Protein AF-S3CW56-F1 (afdb_monomer_lite)

Sequence (1124 aa):
MPWVALPRIAFAVATYPFTASSPADLPLELGDELYIIEQGGQNGDWFRGYLVAPPSLLAGLTSTKGQTLEARVFSGIFPRSCVEVREVLGEDDEGSDEEGAYGDTKPPLTNGFGLRNGSLPGSVDSSPLASPNSVQRLKSKSGSLQKANARLTKGDKASRKKRSPSGISSAMSLIPRRDPDAPKPPAPVPMLKIGDETPTSASEPLVDEIASCLREWQSTNLHELLLSRQYPLLEKMSNLIQSLDMSRRQLLHNVLTAHELRILREKTVWDLVRGNKLFNGEVIVRDPAARGRILTGDDSAVEITTLQSMMTLLDERPQPVTSDRQTLHHLLIDVKAFVGGSTESTVLDFFLASKSHGQSAVVLSESYIVDFPPSGALTSLPKTNQMRTLFAELAPSDIGDQQSVETELFLVVKVRSTEHVVVSGKPRSRGGSVSRDGGTAQSRDKPPLTAVKSGRRSLMWGQKSQRSTFSRNAPNSSKLNNVSEQMDGVREDSIDNHHPPSTSGSRGPATKEQRSVSISRSVARTVGIGALKINSIMKQEEEVEQVMTVWAPAAGFKDDKQDVRDGWEEVIRDLVRSKSGAYERSRRAERLQVQLKSFETADVEGLIKATPTLLSNISITNKMGFSGAPTKPRSDIYITLDDAHLPRHALLSRSVGSASPLTNNLNSSNLQIKLEVRKLSGERVESCIFASSNAEAESSWESTATERGDAWSQTIRLSIPPDAVPQCHIVMTLCDSPNQPLAISFLPLWDQQAFLRDGHHSLLLYRYDDTTSTPHANSAGKGGYLNLTWNARGKDDVSMDEAVTGPVALLRVKSYLCSTRFSQDKVLLGLLKWKEQPSGNLPDLLKRLVFVPEIEIVKLLNEVFDSIFSLLVAHANQDDVEDLIFSALVTVLGIVHDRRFNLGPLVDHYADNIFNYPFATAPLVRSFTRLLANPSDPETSRKLRATFKVVRHILKFIMHARDQQKGKEANLGILSTDPEFAKHLRAIFKALDGLMRNTAPILVGSQTLAVQHFHTWLPELDRILSTEEILHIAIDFMDSCALVKGKLVLYKLVAIINYSKLELFQAPEQKAALSANTARWLAPHWGKTIEVTDQWKDQVRLCCSILSTQVDGLGSEIPEYIPR

Organism: Glarea lozoyensis (strain ATCC 20868 / MF5171) (NCBI:txid1116229)

Secondary structure (DSSP, 8-state):
---EEEEEEEEEEESS-B---STTB--B-TT-EEEEEEEESSSS-EEEEEEEEPPPHHHHHTSPTT---PPEEEEEEEEGGGEEEEEESS---SS---------------------------------------------------------------------S-SGGGSSS--PPPPTTSPPPPPPPPPPPSS---TTTTT-HHHHHHHHHHHHHHHHHHHHHHHTT-HHHHHHHHHHHHHHHHHHHHHHHT-S-HHHHHHHHHHHHHHHHHHHHHHT-----EETTTTTEEP-TTS-HHHHHHHHHHHHH-SS------TT----EEEEEEEEEEE---SS-EEEEEEEEEEETTS--EE-B--EEEEE-SS--GGG---GGGGEEEEEEE-TTTTT-STT--EEEEEEEEEEEEEEEE-PPPPP-------------------------------------------------------------------------------------------EEEEEEEEEEEEEE-TTTTT--S-EEEEEEEEEE-SS-------TTSS--THHHHHS--TTS-EEE-SS--EEEEEEEEEE-S-HHHHHHH-HHHHTTPEEEEBSS-SSS-SS--EEEEEEEEEEE--TTPEEB-SSSS-EEPPTT----SEEEEEEEEETTS-B--S-EESSTTS--BSSEEPPPB-TT-EEEEEEEE---GGGGGGEEEEEEEEETTS-EEEEEEEESEETTEEPPSEEEEEE-EEPSTTTSSSSPBTTTB--GGGS--BSB-TTSPBPPHHHH-SB-EEEEEEEEEESS----HHHHHHHTGGGS-TTSHHHHHHHGGGS-HHHHHHTHHHHHHHHHHHHHHTTT-HHHHHHHHHHHHHHHHGGG-TTT--HHHHHHHHHHT---GGGHHHHHHHHHHHHHSTTSHHHHHHHHHHHHHHHHHHHHHHHHHHHHHHHHHHTT----HHHHHHHHHHHHHHHHHHHH---GGGHHHHHHHHHHGGGTSGGGTTTS-HHHHHHHHHHHHHHGGG--TTHHHHHHHHHHHHTT-GGG-SHHHHHHHHHHHHHHHGGGSS--SS--HHHHHHHHHHHHHHHHHGGG--TT--SSS--

Foldseek 3Di:
DDKAFFPFWFWKFFCAFDDDPDPQEDTDDHGWIWTWTIFDDPVSQKTWTWTFAQQDLVQLLVDDAPDFRHTDIDTHMDTPVRIDGDGGDDDDDDDDDDDDDDDDDDDDDDDDDDDDDYDDDYDDDDDDDDDDDDDDDDDDDDDDDDDDDDDDDDDDDDDDDDDDPDPVVVSRPDDDDDDPPDDDDPDDDDDDPPAQDDPCCVVAVLLSVLVVLLSVCVRNPVSVCVVVVVVVLVVVVVVLNVLSVVLSVCVVVVPDDPVVLLVSLQVSLLSSLLVCCSGVVDGFFFDSVVNRDGDDPPDDPVVSVVSRVQSNVDSHHDDPPPALQFKFKKKKKAFDAFDFPALFKKKKWKFKWKDWPPDAIDTFWFIQMAIDHSPRDPVPDPDRQSRMEMETQHGCVCLQVDPPTPIWMKIKIWMKGKDKDWDDDDDDDPPDDDDDDDDDDDDDDDDDDDDDDDDDDDDDDDDDDDDDDDDDDDDDDDDDDDDDDDDDDDDDDDDDDDDDDDDDDDDDDDDDDPPPPTDMDIFMAGQWMWMDTCSVVQVDQDKDKDKIFIKGADPDADPDPPPPDPRDDPSRCSQWPHPNNDMDGGNRTGMIMMIMGMDIDSDPVVVCVVCVVVCPPHQYIYGPAHQAQDPDFDWKKKKWFWAKQAPPQAFAAALDDATDTQDPPQQQAFKKKKKFKAFLVRHTDAQFKAQGSPDGGGRIDMAGGHHHPTTSRGMIIGHDDPVRLQRMKMKIFIDRPPDDTQWIAIGRQDDPNAGDDFDKFKFFTHGDDPQAVAQAGDPVRGHHVVVDDGGCADPVRHHDDCVVRPNHIITIMGIDIHGLPGDRDPLQSCLLVVVVDDPPCLLVSLVCLLVPPLNRCSSPVLSNVVSLLVQLLVCPPVLVNLLSSLLSVLSNLLCCPDSRHVCPVVLVCCLVPPDQRLSSQPSLLVNLLVLLPPCLDPVSVVSLLSCLLRVLSSLSNNLSSNVSNCVVCVVVVHPDDLVVSVVSVVSSLVSLLVLLLDPDPSSVSSNLSCLQCVLSNLVSCVSRDPLVVSLVSVLSSLVSNPVDDDPSLLSSLVSLLSNLVDPSQPDQVSLAVSVLVLVVSLVVLADDDPDDDPVNVSSVVSNVSSCVSSVVRDDPNDPDRDDD

InterPro domains:
  IPR001452 SH3 domain [PS50002] (7-88)
  IPR001452 SH3 domain [SM00326] (10-87)
  IPR026791 Dedicator of cytokinesis [PTHR45653] (1-1114)
  IPR027007 C2 DOCK-type domain [PF14429] (630-826)
  IPR027007 C2 DOCK-type domain [PS51650] (634-818)
  IPR032376 Dedicator of cytokinesis, N-terminal domain [PF16172] (190-627)
  IPR035892 C2 domain superfamily [G3DSA:2.60.40.150] (634-828)
  IPR036028 SH3-like domain superfamily [SSF50044] (6-87)
  IPR042455 Dedicator of cytokinesis, N-terminal, subdomain 1 [G3DSA:1.20.1270.350] (200-298)
  IPR056372 Dedicator of cytokinesis, TPR repeats region [PF23554] (841-1109)

pLDDT: mean 73.67, std 21.99, range [23.38, 96.0]

Radius of gyration: 46.06 Å; chains: 1; bounding box: 123×116×168 Å

Structure (mmCIF, N/CA/C/O backbone):
data_AF-S3CW56-F1
#
_entry.id   AF-S3CW56-F1
#
loop_
_atom_site.group_PDB
_atom_site.id
_atom_site.type_symbol
_atom_site.label_atom_id
_atom_site.label_alt_id
_atom_site.label_comp_id
_atom_site.label_asym_id
_atom_site.label_entity_id
_atom_site.label_seq_id
_atom_site.pdbx_PDB_ins_code
_atom_site.Cartn_x
_atom_site.Cartn_y
_atom_site.Cartn_z
_atom_site.occupancy
_atom_site.B_iso_or_equiv
_atom_site.auth_seq_id
_atom_site.auth_comp_id
_atom_site.auth_asym_id
_atom_site.auth_atom_id
_atom_site.pdbx_PDB_model_num
ATOM 1 N N . MET A 1 1 ? -40.897 -69.275 34.737 1.00 55.28 1 MET A N 1
ATOM 2 C CA . MET A 1 1 ? -39.819 -68.777 35.620 1.00 55.28 1 MET A CA 1
ATOM 3 C C . MET A 1 1 ? -40.268 -67.455 36.219 1.00 55.28 1 MET A C 1
ATOM 5 O O . MET A 1 1 ? -40.958 -66.733 35.504 1.00 55.28 1 MET A O 1
ATOM 9 N N . PRO A 1 2 ? -39.958 -67.151 37.490 1.00 74.75 2 PRO A N 1
ATOM 10 C CA . PRO A 1 2 ? -40.280 -65.853 38.072 1.00 74.75 2 PRO A CA 1
ATOM 11 C C . PRO A 1 2 ? -39.444 -64.752 37.406 1.00 74.75 2 PRO A C 1
ATOM 13 O O . PRO A 1 2 ? -38.237 -64.914 37.231 1.00 74.75 2 PRO A O 1
ATOM 16 N N . TRP A 1 3 ? -40.095 -63.650 37.044 1.00 78.31 3 TRP A N 1
ATOM 17 C CA . TRP A 1 3 ? -39.423 -62.387 36.744 1.00 78.31 3 TRP A CA 1
ATOM 18 C C . TRP A 1 3 ? -39.165 -61.649 38.056 1.00 78.31 3 TRP A C 1
ATOM 20 O O . TRP A 1 3 ? -40.001 -61.682 38.962 1.00 78.31 3 TRP A O 1
ATOM 30 N N . VAL A 1 4 ? -38.005 -61.011 38.162 1.00 79.19 4 VAL A N 1
ATOM 31 C CA . VAL A 1 4 ? -37.570 -60.263 39.342 1.00 79.19 4 VAL A CA 1
ATOM 32 C C . VAL A 1 4 ? -37.453 -58.799 38.942 1.00 79.19 4 VAL A C 1
ATOM 34 O O . VAL A 1 4 ? -36.662 -58.465 38.062 1.00 79.19 4 VAL A O 1
ATOM 37 N N . ALA A 1 5 ? -38.254 -57.928 39.556 1.00 77.50 5 ALA A N 1
ATOM 38 C CA . ALA A 1 5 ? -38.140 -56.488 39.342 1.00 77.50 5 ALA A CA 1
ATOM 39 C C . ALA A 1 5 ? -36.764 -55.989 39.801 1.00 77.50 5 ALA A C 1
ATOM 41 O O . ALA A 1 5 ? -36.257 -56.428 40.833 1.00 77.50 5 ALA A O 1
ATOM 42 N N . LEU A 1 6 ? -36.165 -55.076 39.039 1.00 74.12 6 LEU A N 1
ATOM 43 C CA . LEU A 1 6 ? -34.966 -54.373 39.476 1.00 74.12 6 LEU A CA 1
ATOM 44 C C . LEU A 1 6 ? -35.330 -53.377 40.594 1.00 74.12 6 LEU A C 1
ATOM 46 O O . LEU A 1 6 ? -36.436 -52.836 40.584 1.00 74.12 6 LEU A O 1
ATOM 50 N N . PRO A 1 7 ? -34.421 -53.097 41.550 1.00 66.31 7 PRO A N 1
ATOM 51 C CA . PRO A 1 7 ? -34.686 -52.128 42.617 1.00 66.31 7 PRO A CA 1
ATOM 52 C C . PRO A 1 7 ? -34.814 -50.684 42.100 1.00 66.31 7 PRO A C 1
ATOM 54 O O . PRO A 1 7 ? -35.434 -49.856 42.758 1.00 66.31 7 PRO A O 1
ATOM 57 N N . ARG A 1 8 ? -34.240 -50.393 40.925 1.00 72.94 8 ARG A N 1
ATOM 58 C CA . ARG A 1 8 ? -34.280 -49.113 40.204 1.00 72.94 8 ARG A CA 1
ATOM 59 C C . ARG A 1 8 ? -34.322 -49.372 38.697 1.00 72.94 8 ARG A C 1
ATOM 61 O O . ARG A 1 8 ? -33.877 -50.431 38.249 1.00 72.94 8 ARG A O 1
ATOM 68 N N . ILE A 1 9 ? -34.834 -48.414 37.924 1.00 77.94 9 ILE A N 1
ATOM 69 C CA . ILE A 1 9 ? -34.836 -48.488 36.455 1.00 77.94 9 ILE A CA 1
ATOM 70 C C . ILE A 1 9 ? -33.398 -48.293 35.960 1.00 77.94 9 ILE A C 1
ATOM 72 O O . ILE A 1 9 ? -32.728 -47.350 36.374 1.00 77.94 9 ILE A O 1
ATOM 76 N N . ALA A 1 10 ? -32.907 -49.168 35.084 1.00 79.25 10 ALA A N 1
ATOM 77 C CA . ALA A 1 10 ? -31.558 -49.050 34.527 1.00 79.25 10 ALA A CA 1
ATOM 78 C C . ALA A 1 10 ? -31.604 -48.573 33.071 1.00 79.25 10 ALA A C 1
ATOM 80 O O . ALA A 1 10 ? -32.316 -49.165 32.259 1.00 79.25 10 ALA A O 1
ATOM 81 N N . PHE A 1 11 ? -30.831 -47.534 32.746 1.00 82.06 11 PHE A N 1
ATOM 82 C CA . PHE A 1 11 ? -30.659 -47.054 31.376 1.00 82.06 11 PHE A CA 1
ATOM 83 C C . PHE A 1 11 ? -29.555 -47.858 30.681 1.00 82.06 11 PHE A C 1
ATOM 85 O O . PHE A 1 11 ? -28.450 -48.039 31.207 1.00 82.06 11 PHE A O 1
ATOM 92 N N . ALA A 1 12 ? -29.866 -48.365 29.495 1.00 83.31 12 ALA A N 1
ATOM 93 C CA . ALA A 1 12 ? -28.999 -49.217 28.702 1.00 83.31 12 ALA A CA 1
ATOM 94 C C . ALA A 1 12 ? -29.090 -48.866 27.216 1.00 83.31 12 ALA A C 1
ATOM 96 O O . ALA A 1 12 ? -30.103 -48.354 26.750 1.00 83.31 12 ALA A O 1
ATOM 97 N N . VAL A 1 13 ? -28.038 -49.198 26.470 1.00 84.94 13 VAL A N 1
ATOM 98 C CA . VAL A 1 13 ? -27.995 -49.046 25.010 1.00 84.94 13 VAL A CA 1
ATOM 99 C C . VAL A 1 13 ? -27.796 -50.416 24.368 1.00 84.94 13 VAL A C 1
ATOM 101 O O . VAL A 1 13 ? -26.970 -51.213 24.829 1.00 84.94 13 VAL A O 1
ATOM 104 N N . ALA A 1 14 ? -28.541 -50.715 23.307 1.00 88.00 14 ALA A N 1
ATOM 105 C CA . ALA A 1 14 ? -28.365 -51.939 22.536 1.00 88.00 14 ALA A CA 1
ATOM 106 C C . ALA A 1 14 ? -27.017 -51.935 21.791 1.00 88.00 14 ALA A C 1
ATOM 108 O O . ALA A 1 14 ? -26.752 -51.089 20.937 1.00 88.00 14 ALA A O 1
ATOM 109 N N . THR A 1 15 ? -26.157 -52.902 22.111 1.00 86.94 15 THR A N 1
ATOM 110 C CA . THR A 1 15 ? -24.824 -53.078 21.504 1.00 86.94 15 THR A CA 1
ATOM 111 C C . THR A 1 15 ? -24.784 -54.186 20.455 1.00 86.94 15 THR A C 1
ATOM 113 O O . THR A 1 15 ? -23.864 -54.216 19.640 1.00 86.94 15 THR A O 1
ATOM 116 N N . TYR A 1 16 ? -25.790 -55.065 20.434 1.00 86.12 16 TYR A N 1
ATOM 117 C CA . TYR A 1 16 ? -26.030 -56.034 19.365 1.00 86.12 16 TYR A CA 1
ATOM 118 C C . TYR A 1 16 ? -27.519 -56.053 19.004 1.00 86.12 16 TYR A C 1
ATOM 120 O O . TYR A 1 16 ? -28.350 -56.039 19.914 1.00 86.12 16 TYR A O 1
ATOM 128 N N . PRO A 1 17 ? -27.870 -56.149 17.708 1.00 88.69 17 PRO A N 1
ATOM 129 C CA . PRO A 1 17 ? -29.260 -56.276 17.295 1.00 88.69 17 PRO A CA 1
ATOM 130 C C . PRO A 1 17 ? -29.862 -57.602 17.779 1.00 88.69 17 PRO A C 1
ATOM 132 O O . PRO A 1 17 ? -29.168 -58.619 17.889 1.00 88.69 17 PRO A O 1
ATOM 135 N N . PHE A 1 18 ? -31.168 -57.606 18.029 1.00 88.75 18 PHE A N 1
ATOM 136 C CA . PHE A 1 18 ? -31.923 -58.779 18.460 1.00 88.75 18 PHE A CA 1
ATOM 137 C C . PHE A 1 18 ? -33.237 -58.880 17.679 1.00 88.75 18 PHE A C 1
ATOM 139 O O . PHE A 1 18 ? -34.065 -57.975 17.709 1.00 88.75 18 PHE A O 1
ATOM 146 N N . THR A 1 19 ? -33.437 -59.990 16.968 1.00 86.62 19 THR A N 1
ATOM 147 C CA . THR A 1 19 ? -34.659 -60.251 16.196 1.00 86.62 19 THR A CA 1
ATOM 148 C C . THR A 1 19 ? -35.682 -60.992 17.047 1.00 86.62 19 THR A C 1
ATOM 150 O O . THR A 1 19 ? -35.393 -62.093 17.522 1.00 86.62 19 THR A O 1
ATOM 153 N N . ALA A 1 20 ? -36.885 -60.433 17.183 1.00 84.94 20 ALA A N 1
ATOM 154 C CA . ALA A 1 20 ? -37.974 -61.057 17.928 1.00 84.94 20 ALA A CA 1
ATOM 155 C C . ALA A 1 20 ? -38.337 -62.450 17.377 1.00 84.94 20 ALA A C 1
ATOM 157 O O . ALA A 1 20 ? -38.564 -62.624 16.179 1.00 84.94 20 ALA A O 1
ATOM 158 N N . SER A 1 21 ? -38.413 -63.438 18.271 1.00 81.56 21 SER A N 1
ATOM 159 C CA . SER A 1 21 ? -38.795 -64.829 17.983 1.00 81.56 21 SER A CA 1
ATOM 160 C C . SER A 1 21 ? -40.184 -65.191 18.528 1.00 81.56 21 SER A C 1
ATOM 162 O O . SER A 1 21 ? -40.842 -66.106 18.035 1.00 81.56 21 SER A O 1
ATOM 164 N N . SER A 1 22 ? -40.637 -64.442 19.533 1.00 80.81 22 SER A N 1
ATOM 165 C CA . SER A 1 22 ? -41.903 -64.573 20.249 1.00 80.81 22 SER A CA 1
ATOM 166 C C . SER A 1 22 ? -42.630 -63.220 20.284 1.00 80.81 22 SER A C 1
ATOM 168 O O . SER A 1 22 ? -41.961 -62.191 20.336 1.00 80.81 22 SER A O 1
ATOM 170 N N . PRO A 1 23 ? -43.976 -63.166 20.351 1.00 76.56 23 PRO A N 1
ATOM 171 C CA . PRO A 1 23 ? -44.722 -61.908 20.512 1.00 76.56 23 PRO A CA 1
ATOM 172 C C . PRO A 1 23 ? -44.430 -61.125 21.806 1.00 76.56 23 PRO A C 1
ATOM 174 O O . PRO A 1 23 ? -44.931 -60.017 21.967 1.00 76.56 23 PRO A O 1
ATOM 177 N N . ALA A 1 24 ? -43.677 -61.705 22.748 1.00 78.69 24 ALA A N 1
ATOM 178 C CA . ALA A 1 24 ? -43.192 -61.020 23.947 1.00 78.69 24 ALA A CA 1
ATOM 179 C C . ALA A 1 24 ? -41.796 -60.390 23.768 1.00 78.69 24 ALA A C 1
ATOM 181 O O . ALA A 1 24 ? -41.395 -59.566 24.594 1.00 78.69 24 ALA A O 1
ATOM 182 N N . ASP A 1 25 ? -41.055 -60.792 22.732 1.00 86.12 25 ASP A N 1
ATOM 183 C CA . ASP A 1 25 ? -39.696 -60.330 22.472 1.00 86.12 25 ASP A CA 1
ATOM 184 C C . ASP A 1 25 ? -39.737 -58.907 21.902 1.00 86.12 25 ASP A C 1
ATOM 186 O O . ASP A 1 25 ? -40.430 -58.637 20.921 1.00 86.12 25 ASP A O 1
ATOM 190 N N . LEU A 1 26 ? -38.968 -58.000 22.499 1.00 86.75 26 LEU A N 1
ATOM 191 C CA . LEU A 1 26 ? -38.757 -56.654 21.979 1.00 86.75 26 LEU A CA 1
ATOM 192 C C . LEU A 1 26 ? -37.613 -56.718 20.957 1.00 86.75 26 LEU A C 1
ATOM 194 O O . LEU A 1 26 ? -36.488 -56.998 21.376 1.00 86.75 26 LEU A O 1
ATOM 198 N N . PRO A 1 27 ? -37.849 -56.507 19.649 1.00 87.31 27 PRO A N 1
ATOM 199 C CA . PRO A 1 27 ? -36.752 -56.426 18.694 1.00 87.31 27 PRO A CA 1
ATOM 200 C C . PRO A 1 27 ? -35.883 -55.203 19.012 1.00 87.31 27 PRO A C 1
ATOM 202 O O . PRO A 1 27 ? -36.419 -54.162 19.386 1.00 87.31 27 PRO A O 1
ATOM 205 N N . LEU A 1 28 ? -34.565 -55.347 18.861 1.00 87.94 28 LEU A N 1
ATOM 206 C CA . LEU A 1 28 ? -33.583 -54.286 19.098 1.00 87.94 28 LEU A CA 1
ATOM 207 C C . LEU A 1 28 ? -32.726 -54.056 17.852 1.00 87.94 28 LEU A C 1
ATOM 209 O O . LEU A 1 28 ? -32.205 -55.017 17.274 1.00 87.94 28 LEU A O 1
ATOM 213 N N . GLU A 1 29 ? -32.508 -52.796 17.500 1.00 86.19 29 GLU A N 1
ATOM 214 C CA . GLU A 1 29 ? -31.477 -52.344 16.567 1.00 86.19 29 GLU A CA 1
ATOM 215 C C . GLU A 1 29 ? -30.237 -51.831 17.327 1.00 86.19 29 GLU A C 1
ATOM 217 O O . GLU A 1 29 ? -30.230 -51.713 18.552 1.00 86.19 29 GLU A O 1
ATOM 222 N N . LEU A 1 30 ? -29.120 -51.603 16.629 1.00 85.81 30 LEU A N 1
ATOM 223 C CA . LEU A 1 30 ? -27.872 -51.183 17.278 1.00 85.81 30 LEU A CA 1
ATOM 224 C C . LEU A 1 30 ? -27.916 -49.680 17.583 1.00 85.81 30 LEU A C 1
ATOM 226 O O . LEU A 1 30 ? -28.003 -48.868 16.665 1.00 85.81 30 LEU A O 1
ATOM 230 N N . GLY A 1 31 ? -27.795 -49.326 18.864 1.00 78.75 31 GLY A N 1
ATOM 231 C CA . GLY A 1 31 ? -27.947 -47.956 19.364 1.00 78.75 31 GLY A CA 1
ATOM 232 C C . GLY A 1 31 ? -29.277 -47.674 20.073 1.00 78.75 31 GLY A C 1
ATOM 233 O O . GLY A 1 31 ? -29.408 -46.597 20.644 1.00 78.75 31 GLY A O 1
ATOM 234 N N . ASP A 1 32 ? -30.222 -48.620 20.091 1.00 83.38 32 ASP A N 1
ATOM 235 C CA . ASP A 1 32 ? -31.525 -48.463 20.756 1.00 83.38 32 ASP A CA 1
ATOM 236 C C . ASP A 1 32 ? -31.402 -48.131 22.254 1.00 83.38 32 ASP A C 1
ATOM 238 O O . ASP A 1 32 ? -30.684 -48.807 22.999 1.00 83.38 32 ASP A O 1
ATOM 242 N N . GLU A 1 33 ? -32.153 -47.119 22.701 1.00 83.06 33 GLU A N 1
ATOM 243 C CA . GLU A 1 33 ? -32.182 -46.630 24.084 1.00 83.06 33 GLU A CA 1
ATOM 244 C C . GLU A 1 33 ? -33.259 -47.341 24.921 1.00 83.06 33 GLU A C 1
ATOM 246 O O . GLU A 1 33 ? -34.454 -47.327 24.604 1.00 83.06 33 GLU A O 1
ATOM 251 N N . LEU A 1 34 ? -32.825 -47.984 26.009 1.00 84.25 34 LEU A N 1
ATOM 252 C CA . LEU A 1 34 ? -33.601 -48.987 26.737 1.00 84.25 34 LEU A CA 1
ATOM 253 C C . LEU A 1 34 ? -33.657 -48.713 28.241 1.00 84.25 34 LEU A C 1
ATOM 255 O O . LEU A 1 34 ? -32.636 -48.583 28.912 1.00 84.25 34 LEU A O 1
ATOM 259 N N . TYR A 1 35 ? -34.870 -48.745 28.787 1.00 84.88 35 TYR A N 1
ATOM 260 C CA . TYR A 1 35 ? -35.156 -48.592 30.212 1.00 84.88 35 TYR A CA 1
ATOM 261 C C . TYR A 1 35 ? -35.570 -49.947 30.796 1.00 84.88 35 TYR A C 1
ATOM 263 O O . TYR A 1 35 ? -36.685 -50.425 30.574 1.00 84.88 35 TYR A O 1
ATOM 271 N N . ILE A 1 36 ? -34.655 -50.602 31.510 1.00 85.88 36 ILE A N 1
ATOM 272 C CA . ILE A 1 36 ? -34.832 -51.957 32.049 1.00 85.88 36 ILE A CA 1
ATOM 273 C C . ILE A 1 36 ? -35.541 -51.898 33.408 1.00 85.88 36 ILE A C 1
ATOM 275 O O . ILE A 1 36 ? -35.123 -51.150 34.291 1.00 85.88 36 ILE A O 1
ATOM 279 N N . ILE A 1 37 ? -36.570 -52.735 33.589 1.00 86.00 37 ILE A N 1
ATOM 280 C CA . ILE A 1 37 ? -37.406 -52.792 34.803 1.00 86.00 37 ILE A CA 1
ATOM 281 C C . ILE A 1 37 ? -37.439 -54.165 35.496 1.00 86.00 37 ILE A C 1
ATOM 283 O O . ILE A 1 37 ? -37.630 -54.225 36.708 1.00 86.00 37 ILE A O 1
ATOM 287 N N . GLU A 1 38 ? -37.243 -55.275 34.777 1.00 85.38 38 GLU A N 1
ATOM 288 C CA . GLU A 1 38 ? -37.207 -56.628 35.362 1.00 85.38 38 GLU A CA 1
ATOM 289 C C . GLU A 1 38 ? -36.086 -57.473 34.726 1.00 85.38 38 GLU A C 1
ATOM 291 O O . GLU A 1 38 ? -35.707 -57.270 33.571 1.00 85.38 38 GLU A O 1
ATOM 296 N N . GLN A 1 39 ? -35.578 -58.460 35.465 1.00 86.19 39 GLN A N 1
ATOM 297 C CA . GLN A 1 39 ? -34.635 -59.478 34.996 1.00 86.19 39 GLN A CA 1
ATOM 298 C C . GLN A 1 39 ? -35.255 -60.882 35.138 1.00 86.19 39 GLN A C 1
ATOM 300 O O . GLN A 1 39 ? -36.025 -61.150 36.063 1.00 86.19 39 GLN A O 1
ATOM 305 N N . GLY A 1 40 ? -34.938 -61.789 34.212 1.00 81.19 40 GLY A N 1
ATOM 306 C CA . GLY A 1 40 ? -35.532 -63.124 34.122 1.00 81.19 40 GLY A CA 1
ATOM 307 C C . GLY A 1 40 ? -34.675 -64.121 33.336 1.00 81.19 40 GLY A C 1
ATOM 308 O O . GLY A 1 40 ? -33.552 -63.831 32.932 1.00 81.19 40 GLY A O 1
ATOM 309 N N . GLY A 1 41 ? -35.198 -65.332 33.130 1.00 78.88 41 GLY A N 1
ATOM 310 C CA . GLY A 1 41 ? -34.430 -66.471 32.601 1.00 78.88 41 GLY A CA 1
ATOM 311 C C . GLY A 1 41 ? -33.820 -67.340 33.709 1.00 78.88 41 GLY A C 1
ATOM 312 O O . GLY A 1 41 ? -34.039 -67.084 34.891 1.00 78.88 41 GLY A O 1
ATOM 313 N N . GLN A 1 42 ? -33.096 -68.405 33.347 1.00 66.38 42 GLN A N 1
ATOM 314 C CA . GLN A 1 42 ? -32.566 -69.364 34.333 1.00 66.38 42 GLN A CA 1
ATOM 315 C C . GLN A 1 42 ? -31.373 -68.817 35.131 1.00 66.38 42 GLN A C 1
ATOM 317 O O . GLN A 1 42 ? -31.277 -69.119 36.317 1.00 66.38 42 GLN A O 1
ATOM 322 N N . ASN A 1 43 ? -30.525 -67.974 34.530 1.00 69.44 43 ASN A N 1
ATOM 323 C CA . ASN A 1 43 ? -29.401 -67.309 35.206 1.00 69.44 43 ASN A CA 1
ATOM 324 C C . ASN A 1 43 ? -29.541 -65.773 35.211 1.00 69.44 43 ASN A C 1
ATOM 326 O O . ASN A 1 43 ? -28.564 -65.057 35.425 1.00 69.44 43 ASN A O 1
ATOM 330 N N . GLY A 1 44 ? -30.742 -65.247 34.940 1.00 76.00 44 GLY A N 1
ATOM 331 C CA . GLY A 1 44 ? -30.940 -63.816 34.687 1.00 76.00 44 GLY A CA 1
ATOM 332 C C . GLY A 1 44 ? -30.505 -63.380 33.279 1.00 76.00 44 GLY A C 1
ATOM 333 O O . GLY A 1 44 ? -30.126 -62.227 33.082 1.00 76.00 44 GLY A O 1
ATOM 334 N N . ASP A 1 45 ? -30.506 -64.301 32.312 1.00 84.38 45 ASP A N 1
ATOM 335 C CA . ASP A 1 45 ? -30.014 -64.095 30.942 1.00 84.38 45 ASP A CA 1
ATOM 336 C C . ASP A 1 45 ? -30.889 -63.145 30.098 1.00 84.38 45 ASP A C 1
ATOM 338 O O . ASP A 1 45 ? -30.478 -62.726 29.016 1.00 84.38 45 ASP A O 1
ATOM 342 N N . TRP A 1 46 ? -32.084 -62.794 30.583 1.00 87.38 46 TRP A N 1
ATOM 343 C CA . TRP A 1 46 ? -33.041 -61.909 29.920 1.00 87.38 46 TRP A CA 1
ATOM 344 C C . TRP A 1 46 ? -33.372 -60.692 30.778 1.00 87.38 46 TRP A C 1
ATOM 346 O O . TRP A 1 46 ? -33.480 -60.773 32.003 1.00 87.38 46 TRP A O 1
ATOM 356 N N . PHE A 1 47 ? -33.607 -59.576 30.106 1.00 90.31 47 PHE A N 1
ATOM 357 C CA . PHE A 1 47 ? -34.179 -58.363 30.662 1.00 90.31 47 PHE A CA 1
ATOM 358 C C . PHE A 1 47 ? -35.580 -58.128 30.101 1.00 90.31 47 PHE A C 1
ATOM 360 O O . PHE A 1 47 ? -35.946 -58.650 29.047 1.00 90.31 47 PHE A O 1
ATOM 367 N N . ARG A 1 48 ? -36.358 -57.322 30.818 1.00 87.00 48 ARG A N 1
ATOM 368 C CA . ARG A 1 48 ? -37.621 -56.746 30.367 1.00 87.00 48 ARG A CA 1
ATOM 369 C C . ARG A 1 48 ? -37.557 -55.245 30.572 1.00 87.00 48 ARG A C 1
ATOM 371 O O . ARG A 1 48 ? -37.135 -54.781 31.635 1.00 87.00 48 ARG A O 1
ATOM 378 N N . GLY A 1 49 ? -37.988 -54.497 29.571 1.00 87.38 49 GLY A N 1
ATOM 379 C CA . GLY A 1 49 ? -37.854 -53.050 29.563 1.00 87.38 49 GLY A CA 1
ATOM 380 C C . GLY A 1 49 ? -38.710 -52.378 28.507 1.00 87.38 49 GLY A C 1
ATOM 381 O O . GLY A 1 49 ? -39.533 -53.019 27.844 1.00 87.38 49 GLY A O 1
ATOM 382 N N . TYR A 1 50 ? -38.471 -51.081 28.373 1.00 85.94 50 TYR A N 1
ATOM 383 C CA . TYR A 1 50 ? -39.071 -50.215 27.373 1.00 85.94 50 TYR A CA 1
ATOM 384 C C . TYR A 1 50 ? -37.992 -49.679 26.433 1.00 85.94 50 TYR A C 1
ATOM 386 O O . TYR A 1 50 ? -37.007 -49.113 26.904 1.00 85.94 50 TYR A O 1
ATOM 394 N N . LEU A 1 51 ? -38.199 -49.825 25.127 1.00 83.69 51 LEU A N 1
ATOM 395 C CA . LEU A 1 51 ? -37.508 -49.061 24.092 1.00 83.69 51 LEU A CA 1
ATOM 396 C C . LEU A 1 51 ? -38.259 -47.748 23.893 1.00 83.69 51 LEU A C 1
ATOM 398 O O . LEU A 1 51 ? -39.455 -47.771 23.595 1.00 83.69 51 LEU A O 1
ATOM 402 N N . VAL A 1 52 ? -37.567 -46.621 24.044 1.00 75.62 52 VAL A N 1
ATOM 403 C CA . VAL A 1 52 ? -38.085 -45.306 23.647 1.00 75.62 52 VAL A CA 1
ATOM 404 C C . VAL A 1 52 ? -37.612 -45.051 22.220 1.00 75.62 52 VAL A C 1
ATOM 406 O O . VAL A 1 52 ? -36.553 -44.477 21.991 1.00 75.62 52 VAL A O 1
ATOM 409 N N . ALA A 1 53 ? -38.377 -45.537 21.242 1.00 71.12 53 ALA A N 1
ATOM 410 C CA . ALA A 1 53 ? -38.024 -45.358 19.842 1.00 71.12 53 ALA A CA 1
ATOM 411 C C . ALA A 1 53 ? -38.256 -43.891 19.429 1.00 71.12 53 ALA A C 1
ATOM 413 O O . ALA A 1 53 ? -39.374 -43.383 19.619 1.00 71.12 53 ALA A O 1
ATOM 414 N N . PRO A 1 54 ? -37.258 -43.209 18.833 1.00 65.62 54 PRO A N 1
ATOM 415 C CA . PRO A 1 54 ? -37.444 -41.860 18.316 1.00 65.62 54 PRO A CA 1
ATOM 416 C C . PRO A 1 54 ? -38.521 -41.843 17.216 1.00 65.62 54 PRO A C 1
ATOM 418 O O . PRO A 1 54 ? -38.754 -42.859 16.547 1.00 65.62 54 PRO A O 1
ATOM 421 N N . PRO A 1 55 ? -39.205 -40.705 17.008 1.00 65.81 55 PRO A N 1
ATOM 422 C CA . PRO A 1 55 ? -40.273 -40.603 16.023 1.00 65.81 55 PRO A CA 1
ATOM 423 C C . PRO A 1 55 ? -39.767 -40.947 14.618 1.00 65.81 55 PRO A C 1
ATOM 425 O O . PRO A 1 55 ? -38.849 -40.319 14.088 1.00 65.81 55 PRO A O 1
ATOM 428 N N . SER A 1 56 ? -40.375 -41.958 13.996 1.00 66.75 56 SER A N 1
ATOM 429 C CA . SER A 1 56 ? -39.949 -42.409 12.672 1.00 66.75 56 SER A CA 1
ATOM 430 C C . SER A 1 56 ? -40.254 -41.359 11.602 1.00 66.75 56 SER A C 1
ATOM 432 O O . SER A 1 56 ? -41.272 -40.668 11.656 1.00 66.75 56 SER A O 1
ATOM 434 N N . LEU A 1 57 ? -39.411 -41.284 10.567 1.00 65.69 57 LEU A N 1
ATOM 435 C CA . LEU A 1 57 ? -39.601 -40.343 9.456 1.00 65.69 57 LEU A CA 1
ATOM 436 C C . LEU A 1 57 ? -40.983 -40.513 8.794 1.00 65.69 57 LEU A C 1
ATOM 438 O O . LEU A 1 57 ? -41.605 -39.529 8.408 1.00 65.69 57 LEU A O 1
ATOM 442 N N . LEU A 1 58 ? -41.510 -41.744 8.748 1.00 65.88 58 LEU A N 1
ATOM 443 C CA . LEU A 1 58 ? -42.871 -42.031 8.287 1.00 65.88 58 LEU A CA 1
ATOM 444 C C . LEU A 1 58 ? -43.949 -41.339 9.139 1.00 65.88 58 LEU A C 1
ATOM 446 O O . LEU A 1 58 ? -44.916 -40.842 8.573 1.00 65.88 58 LEU A O 1
ATOM 450 N N . ALA A 1 59 ? -43.784 -41.272 10.467 1.00 68.31 59 ALA A N 1
ATOM 451 C CA . ALA A 1 59 ? -44.704 -40.537 11.335 1.00 68.31 59 ALA A CA 1
ATOM 452 C C . ALA A 1 59 ? -44.683 -39.033 11.010 1.00 68.31 59 ALA A C 1
ATOM 454 O O . ALA A 1 59 ? -45.748 -38.436 10.865 1.00 68.31 59 ALA A O 1
ATOM 455 N N . GLY A 1 60 ? -43.494 -38.460 10.783 1.00 66.06 60 GLY A N 1
ATOM 456 C CA . GLY A 1 60 ? -43.327 -37.078 10.313 1.00 66.06 60 GLY A CA 1
ATOM 457 C C . GLY A 1 60 ? -44.004 -36.806 8.965 1.00 66.06 60 GLY A C 1
ATOM 458 O O . GLY A 1 60 ? -44.705 -35.810 8.823 1.00 66.06 60 GLY A O 1
ATOM 459 N N . LEU A 1 61 ? -43.894 -37.728 8.000 1.00 66.00 61 LEU A N 1
ATOM 460 C CA . LEU A 1 61 ? -44.594 -37.635 6.707 1.00 66.00 61 LEU A CA 1
ATOM 461 C C . LEU A 1 61 ? -46.130 -37.725 6.818 1.00 66.00 61 LEU A C 1
ATOM 463 O O . LEU A 1 61 ? -46.824 -37.356 5.872 1.00 66.00 61 LEU A O 1
ATOM 467 N N . THR A 1 62 ? -46.661 -38.218 7.941 1.00 66.88 62 THR A N 1
ATOM 468 C CA . THR A 1 62 ? -48.107 -38.295 8.228 1.00 66.88 62 THR A CA 1
ATOM 469 C C . THR A 1 62 ? -48.604 -37.250 9.233 1.00 66.88 62 THR A C 1
ATOM 471 O O . THR A 1 62 ? -49.798 -37.223 9.526 1.00 66.88 62 THR A O 1
ATOM 474 N N . SER A 1 63 ? -47.715 -36.418 9.781 1.00 64.69 63 SER A N 1
ATOM 475 C CA . SER A 1 63 ? -48.048 -35.449 10.831 1.00 64.69 63 SER A CA 1
ATOM 476 C C . SER A 1 63 ? -48.717 -34.191 10.271 1.00 64.69 63 SER A C 1
ATOM 478 O O . SER A 1 63 ? -48.553 -33.843 9.099 1.00 64.69 63 SER A O 1
ATOM 480 N N . THR A 1 64 ? -49.453 -33.470 11.118 1.00 60.44 64 THR A N 1
ATOM 481 C CA . THR A 1 64 ? -49.926 -32.123 10.773 1.00 60.44 64 THR A CA 1
ATOM 482 C C . THR A 1 64 ? -48.831 -31.093 11.051 1.00 60.44 64 THR A C 1
ATOM 484 O O . THR A 1 64 ? -48.069 -31.217 12.011 1.00 60.44 64 THR A O 1
ATOM 487 N N . LYS A 1 65 ? -48.713 -30.070 10.192 1.00 54.00 65 LYS A N 1
ATOM 488 C CA . LYS A 1 65 ? -47.647 -29.068 10.324 1.00 54.00 65 LYS A CA 1
ATOM 489 C C . LYS A 1 65 ? -47.740 -28.353 11.680 1.00 54.00 65 LYS A C 1
ATOM 491 O O . LYS A 1 65 ? -48.769 -27.763 11.995 1.00 54.00 65 LYS A O 1
ATOM 496 N N . GLY A 1 66 ? -46.636 -28.372 12.427 1.00 55.38 66 GLY A N 1
ATOM 497 C CA . GLY A 1 66 ? -46.521 -27.780 13.763 1.00 55.38 66 GLY A CA 1
ATOM 498 C C . GLY A 1 66 ? -46.807 -28.741 14.923 1.00 55.38 66 GLY A C 1
ATOM 499 O O . GLY A 1 66 ? -46.663 -28.339 16.072 1.00 55.38 66 GLY A O 1
ATOM 500 N N . GLN A 1 67 ? -47.177 -30.000 14.660 1.00 56.62 67 GLN A N 1
ATOM 501 C CA . GLN A 1 67 ? -47.307 -31.023 15.699 1.00 56.62 67 GLN A CA 1
ATOM 502 C C . GLN A 1 67 ? -45.951 -31.694 15.973 1.00 56.62 67 GLN A C 1
ATOM 504 O O . GLN A 1 67 ? -45.354 -32.292 15.075 1.00 56.62 67 GLN A O 1
ATOM 509 N N . THR A 1 68 ? -45.489 -31.631 17.224 1.00 55.72 68 THR A N 1
ATOM 510 C CA . THR A 1 68 ? -44.307 -32.364 17.699 1.00 55.72 68 THR A CA 1
ATOM 511 C C . THR A 1 68 ? -44.521 -33.874 17.589 1.00 55.72 68 THR A C 1
ATOM 513 O O . THR A 1 68 ? -45.603 -34.395 17.862 1.00 55.72 68 THR A O 1
ATOM 516 N N . LEU A 1 69 ? -43.488 -34.597 17.152 1.00 63.12 69 LEU A N 1
ATOM 517 C CA . LEU A 1 69 ? -43.590 -36.031 16.893 1.00 63.12 69 LEU A CA 1
ATOM 518 C C . LEU A 1 69 ? -43.309 -36.828 18.175 1.00 63.12 69 LEU A C 1
ATOM 520 O O . LEU A 1 69 ? -42.166 -36.921 18.618 1.00 63.12 69 LEU A O 1
ATOM 524 N N . GLU A 1 70 ? -44.350 -37.416 18.759 1.00 59.91 70 GLU A N 1
ATOM 525 C CA . GLU A 1 70 ? -44.240 -38.216 19.984 1.00 59.91 70 GLU A CA 1
ATOM 526 C C . GLU A 1 70 ? -43.368 -39.473 19.784 1.00 59.91 70 GLU A C 1
ATOM 528 O O . GLU A 1 70 ? -43.538 -40.236 18.824 1.00 59.91 70 GLU A O 1
ATOM 533 N N . ALA A 1 71 ? -42.444 -39.709 20.721 1.00 64.88 71 ALA A N 1
ATOM 534 C CA . ALA A 1 71 ? -41.629 -40.921 20.768 1.00 64.88 71 ALA A CA 1
ATOM 535 C C . ALA A 1 71 ? -42.492 -42.154 21.093 1.00 64.88 71 ALA A C 1
ATOM 537 O O . ALA A 1 71 ? -43.429 -42.088 21.892 1.00 64.88 71 ALA A O 1
ATOM 538 N N . ARG A 1 72 ? -42.175 -43.306 20.492 1.00 68.50 72 ARG A N 1
ATOM 539 C CA . ARG A 1 72 ? -42.967 -44.535 20.662 1.00 68.50 72 ARG A CA 1
ATOM 540 C C . ARG A 1 72 ? -42.329 -45.457 21.688 1.00 68.50 72 ARG A C 1
ATOM 542 O O . ARG A 1 72 ? -41.237 -45.974 21.473 1.00 68.50 72 ARG A O 1
ATOM 549 N N . VAL A 1 73 ? -43.049 -45.702 22.779 1.00 72.81 73 VAL A N 1
ATOM 550 C CA . VAL A 1 73 ? -42.610 -46.603 23.848 1.00 72.81 73 VAL A CA 1
ATOM 551 C C . VAL A 1 73 ? -43.042 -48.037 23.533 1.00 72.81 73 VAL A C 1
ATOM 553 O O . VAL A 1 73 ? -44.230 -48.358 23.568 1.00 72.81 73 VAL A O 1
ATOM 556 N N . PHE A 1 74 ? -42.081 -48.915 23.246 1.00 80.81 74 PHE A N 1
ATOM 557 C CA . PHE A 1 74 ? -42.314 -50.339 22.993 1.00 80.81 74 PHE A CA 1
ATOM 558 C C . PHE A 1 74 ? -41.849 -51.178 24.187 1.00 80.81 74 PHE A C 1
ATOM 560 O O . PHE A 1 74 ? -40.701 -51.076 24.610 1.00 80.81 74 PHE A O 1
ATOM 567 N N . SER A 1 75 ? -42.721 -52.028 24.735 1.00 84.25 75 SER A N 1
ATOM 568 C CA . SER A 1 75 ? -42.411 -52.871 25.899 1.00 84.25 75 SER A CA 1
ATOM 569 C C . SER A 1 75 ? -42.237 -54.340 25.516 1.00 84.25 75 SER A C 1
ATOM 571 O O . SER A 1 75 ? -43.093 -54.879 24.814 1.00 84.25 75 SER A O 1
ATOM 573 N N . GLY A 1 76 ? -41.226 -55.021 26.056 1.00 86.94 76 GLY A N 1
ATOM 574 C CA . GLY A 1 76 ? -41.038 -56.462 25.852 1.00 86.94 76 GLY A CA 1
ATOM 575 C C . GLY A 1 76 ? -39.785 -57.008 26.537 1.00 86.94 76 GLY A C 1
ATOM 576 O O . GLY A 1 76 ? -39.237 -56.364 27.436 1.00 86.94 76 GLY A O 1
ATOM 577 N N . ILE A 1 77 ? -39.362 -58.212 26.142 1.00 88.50 77 ILE A N 1
ATOM 578 C CA . ILE A 1 77 ? -38.188 -58.908 26.696 1.00 88.50 77 ILE A CA 1
ATOM 579 C C . ILE A 1 77 ? -37.042 -58.993 25.684 1.00 88.50 77 ILE A C 1
ATOM 581 O O . ILE A 1 77 ? -37.277 -59.140 24.489 1.00 88.50 77 ILE A O 1
ATOM 585 N N . PHE A 1 78 ? -35.801 -58.920 26.159 1.00 90.12 78 PHE A N 1
ATOM 586 C CA . PHE A 1 78 ? -34.601 -58.963 25.319 1.00 90.12 78 PHE A CA 1
ATOM 587 C C . PHE A 1 78 ? -33.411 -59.613 26.051 1.00 90.12 78 PHE A C 1
ATOM 589 O O . PHE A 1 78 ? -33.342 -59.551 27.284 1.00 90.12 78 PHE A O 1
ATOM 596 N N . PRO A 1 79 ? -32.455 -60.248 25.345 1.00 89.88 79 PRO A N 1
ATOM 597 C CA . PRO A 1 79 ? -31.302 -60.881 25.980 1.00 89.88 79 PRO A CA 1
ATOM 598 C C . PRO A 1 79 ? -30.372 -59.868 26.656 1.00 89.88 79 PRO A C 1
ATOM 600 O O . PRO A 1 79 ? -29.989 -58.855 26.069 1.00 89.88 79 PRO A O 1
ATOM 603 N N . ARG A 1 80 ? -29.895 -60.200 27.860 1.00 87.12 80 ARG A N 1
ATOM 604 C CA . ARG A 1 80 ? -28.883 -59.420 28.596 1.00 87.12 80 ARG A CA 1
ATOM 605 C C . ARG A 1 80 ? -27.562 -59.277 27.827 1.00 87.12 80 ARG A C 1
ATOM 607 O O . ARG A 1 80 ? -26.811 -58.343 28.079 1.00 87.12 80 ARG A O 1
ATOM 614 N N . SER A 1 81 ? -27.275 -60.181 26.891 1.00 86.06 81 SER A N 1
ATOM 615 C CA . SER A 1 81 ? -26.097 -60.132 26.016 1.00 86.06 81 SER A CA 1
ATOM 616 C C . SER A 1 81 ? -26.165 -59.072 24.912 1.00 86.06 81 SER A C 1
ATOM 618 O O . SER A 1 81 ? -25.134 -58.787 24.312 1.00 86.06 81 SER A O 1
ATOM 620 N N . CYS A 1 82 ? -27.346 -58.522 24.615 1.00 87.31 82 CYS A N 1
ATOM 621 C CA . CYS A 1 82 ? -27.540 -57.566 23.521 1.00 87.31 82 CYS A CA 1
ATOM 622 C C . CYS A 1 82 ? -27.425 -56.099 23.963 1.00 87.31 82 CYS A C 1
ATOM 624 O O . CYS A 1 82 ? -27.429 -55.211 23.114 1.00 87.31 82 CYS A O 1
ATOM 626 N N . VAL A 1 83 ? -27.323 -55.828 25.270 1.00 87.69 83 VAL A N 1
ATOM 627 C CA . VAL A 1 83 ? -27.434 -54.478 25.843 1.00 87.69 83 VAL A CA 1
ATOM 628 C C . VAL A 1 83 ? -26.305 -54.172 26.825 1.00 87.69 83 VAL A C 1
ATOM 630 O O . VAL A 1 83 ? -25.905 -55.017 27.626 1.00 87.69 83 VAL A O 1
ATOM 633 N N . GLU A 1 84 ? -25.805 -52.941 26.789 1.00 85.50 84 GLU A N 1
ATOM 634 C CA . GLU A 1 84 ? -24.856 -52.406 27.764 1.00 85.50 84 GLU A CA 1
ATOM 635 C C . GLU A 1 84 ? -25.588 -51.458 28.717 1.00 85.50 84 GLU A C 1
ATOM 637 O O . GLU A 1 84 ? -26.095 -50.421 28.296 1.00 85.50 84 GLU A O 1
ATOM 642 N N . VAL A 1 85 ? -25.644 -51.806 30.007 1.00 82.00 85 VAL A N 1
ATOM 643 C CA . VAL A 1 85 ? -26.180 -50.914 31.048 1.00 82.00 85 VAL A CA 1
ATOM 644 C C . VAL A 1 85 ? -25.189 -49.778 31.278 1.00 82.00 85 VAL A C 1
ATOM 646 O O . VAL A 1 85 ? -24.049 -50.030 31.672 1.00 82.00 85 VAL A O 1
ATOM 649 N N . ARG A 1 86 ? -25.635 -48.544 31.036 1.00 74.69 86 ARG A N 1
ATOM 650 C CA . ARG A 1 86 ? -24.842 -47.317 31.181 1.00 74.69 86 ARG A CA 1
ATOM 651 C C . ARG A 1 86 ? -25.014 -46.686 32.558 1.00 74.69 86 ARG A C 1
ATOM 653 O O . ARG A 1 86 ? -24.030 -46.250 33.143 1.00 74.69 86 ARG A O 1
ATOM 660 N N . GLU A 1 87 ? -26.239 -46.679 33.078 1.00 70.88 87 GLU A N 1
ATOM 661 C CA . GLU A 1 87 ? -26.614 -45.955 34.296 1.00 70.88 87 GLU A CA 1
ATOM 662 C C . GLU A 1 87 ? -27.731 -46.702 35.049 1.00 70.88 87 GLU A C 1
ATOM 664 O O . GLU A 1 87 ? -28.493 -47.470 34.456 1.00 70.88 87 GLU A O 1
ATOM 669 N N . VAL A 1 88 ? -27.846 -46.483 36.360 1.00 67.56 88 VAL A N 1
ATOM 670 C CA . VAL A 1 88 ? -28.978 -46.950 37.176 1.00 67.56 88 VAL A CA 1
ATOM 671 C C . VAL A 1 88 ? -29.638 -45.720 37.785 1.00 67.56 88 VAL A C 1
ATOM 673 O O . VAL A 1 88 ? -29.033 -45.044 38.606 1.00 67.56 88 VAL A O 1
ATOM 676 N N . LEU A 1 89 ? -30.859 -45.420 37.350 1.00 58.22 89 LEU A N 1
ATOM 677 C CA . LEU A 1 89 ? -31.527 -44.147 37.604 1.00 58.22 89 LEU A CA 1
ATOM 678 C C . LEU A 1 89 ? -32.051 -44.069 39.044 1.00 58.22 89 LEU A C 1
ATOM 680 O O . LEU A 1 89 ? -32.757 -44.975 39.495 1.00 58.22 89 LEU A O 1
ATOM 684 N N . GLY A 1 90 ? -31.774 -42.955 39.726 1.00 51.28 90 GLY A N 1
ATOM 685 C CA . GLY A 1 90 ? -32.405 -42.603 41.003 1.00 51.28 90 GLY A CA 1
ATOM 686 C C . GLY A 1 90 ? -31.526 -42.731 42.249 1.00 51.28 90 GLY A C 1
ATOM 687 O O . GLY A 1 90 ? -31.987 -43.300 43.238 1.00 51.28 90 GLY A O 1
ATOM 688 N N . GLU A 1 91 ? -30.294 -42.214 42.210 1.00 38.06 91 GLU A N 1
ATOM 689 C CA . GLU A 1 91 ? -29.551 -41.788 43.409 1.00 38.06 91 GLU A CA 1
ATOM 690 C C . GLU A 1 91 ? -28.457 -40.782 43.011 1.00 38.06 91 GLU A C 1
ATOM 692 O O . GLU A 1 91 ? -27.437 -41.187 42.471 1.00 38.06 91 GLU A O 1
ATOM 697 N N . ASP A 1 92 ? -28.724 -39.491 43.223 1.00 33.59 92 ASP A N 1
ATOM 698 C CA . ASP A 1 92 ? -27.755 -38.380 43.326 1.00 33.59 92 ASP A CA 1
ATOM 699 C C . ASP A 1 92 ? -28.520 -37.150 43.881 1.00 33.59 92 ASP A C 1
ATOM 701 O O . ASP A 1 92 ? -28.543 -36.076 43.291 1.00 33.59 92 ASP A O 1
ATOM 705 N N . ASP A 1 93 ? -29.243 -37.350 44.994 1.00 37.22 93 ASP A N 1
ATOM 706 C CA . ASP A 1 93 ? -29.991 -36.292 45.700 1.00 37.22 93 ASP A CA 1
ATOM 707 C C . ASP A 1 93 ? -30.118 -36.597 47.212 1.00 37.22 93 ASP A C 1
ATOM 709 O O . ASP A 1 93 ? -31.199 -36.808 47.758 1.00 37.22 93 ASP A O 1
ATOM 713 N N . GLU A 1 94 ? -28.968 -36.690 47.893 1.00 33.84 94 GLU A N 1
ATOM 714 C CA . GLU A 1 94 ? -28.858 -36.433 49.339 1.00 33.84 94 GLU A CA 1
ATOM 715 C C . GLU A 1 94 ? -27.594 -35.592 49.619 1.00 33.84 94 GLU A C 1
ATOM 717 O O . GLU A 1 94 ? -26.515 -36.121 49.886 1.00 33.84 94 GLU A O 1
ATOM 722 N N . GLY A 1 95 ? -27.752 -34.261 49.596 1.00 29.36 95 GLY A N 1
ATOM 723 C CA . GLY A 1 95 ? -26.800 -33.280 50.144 1.00 29.36 95 GLY A CA 1
ATOM 724 C C . GLY A 1 95 ? -25.778 -32.730 49.134 1.00 29.36 95 GLY A C 1
ATOM 725 O O . GLY A 1 95 ? -24.715 -33.312 48.959 1.00 29.36 95 GLY A O 1
ATOM 726 N N . SER A 1 96 ? -25.978 -31.561 48.519 1.00 29.31 96 SER A N 1
ATOM 727 C CA . SER A 1 96 ? -26.387 -30.321 49.192 1.00 29.31 96 SER A CA 1
ATOM 728 C C . SER A 1 96 ? -26.818 -29.213 48.224 1.00 29.31 96 SER A C 1
ATOM 730 O O . SER A 1 96 ? -26.001 -28.816 47.401 1.00 29.31 96 SER A O 1
ATOM 732 N N . ASP A 1 97 ? -27.997 -28.628 48.443 1.00 26.81 97 ASP A N 1
ATOM 733 C CA . ASP A 1 97 ? -28.303 -27.227 48.119 1.00 26.81 97 ASP A CA 1
ATOM 734 C C . ASP A 1 97 ? -29.455 -26.728 49.017 1.00 26.81 97 ASP A C 1
ATOM 736 O O . ASP A 1 97 ? -30.549 -27.287 49.015 1.00 26.81 97 ASP A O 1
ATOM 740 N N . GLU A 1 98 ? -29.208 -25.672 49.798 1.00 28.50 98 GLU A N 1
ATOM 741 C CA . GLU A 1 98 ? -30.249 -24.862 50.454 1.00 28.50 98 GLU A CA 1
ATOM 742 C C . GLU A 1 98 ? -29.966 -23.382 50.158 1.00 28.50 98 GLU A C 1
ATOM 744 O O . GLU A 1 98 ? -29.241 -22.705 50.893 1.00 28.50 98 GLU A O 1
ATOM 749 N N . GLU A 1 99 ? -30.549 -22.859 49.078 1.00 27.97 99 GLU A N 1
ATOM 750 C CA . GLU A 1 99 ? -30.592 -21.416 48.851 1.00 27.97 99 GLU A CA 1
ATOM 751 C C . GLU A 1 99 ? -31.748 -20.751 49.616 1.00 27.97 99 GLU A C 1
ATOM 753 O O . GLU A 1 99 ? -32.920 -21.064 49.429 1.00 27.97 99 GLU A O 1
ATOM 758 N N . GLY A 1 100 ? -31.391 -19.746 50.420 1.00 31.70 100 GLY A N 1
ATOM 759 C CA . GLY A 1 100 ? -32.090 -18.458 50.472 1.00 31.70 100 GLY A CA 1
ATOM 760 C C . GLY A 1 100 ? -33.564 -18.408 50.906 1.00 31.70 100 GLY A C 1
ATOM 761 O O . GLY A 1 100 ? -34.476 -18.476 50.086 1.00 31.70 100 GLY A O 1
ATOM 762 N N . ALA A 1 101 ? -33.802 -18.018 52.165 1.00 27.33 101 ALA A N 1
ATOM 763 C CA . ALA A 1 101 ? -35.069 -17.403 52.573 1.00 27.33 101 ALA A CA 1
ATOM 764 C C . ALA A 1 101 ? -34.869 -16.162 53.469 1.00 27.33 101 ALA A C 1
ATOM 766 O O . ALA A 1 101 ? -34.005 -16.117 54.343 1.00 27.33 101 ALA A O 1
ATOM 767 N N . TYR A 1 102 ? -35.699 -15.145 53.224 1.00 28.06 102 TYR A N 1
ATOM 768 C CA . TYR A 1 102 ? -35.780 -13.859 53.933 1.00 28.06 102 TYR A CA 1
ATOM 769 C C . TYR A 1 102 ? -36.108 -13.993 55.438 1.00 28.06 102 TYR A C 1
ATOM 771 O O . TYR A 1 102 ? -36.765 -14.952 55.833 1.00 28.06 102 TYR A O 1
ATOM 779 N N . GLY A 1 103 ? -35.881 -12.921 56.227 1.00 25.69 103 GLY A N 1
ATOM 780 C CA . GLY A 1 103 ? -36.980 -12.491 57.119 1.00 25.69 103 GLY A CA 1
ATOM 781 C C . GLY A 1 103 ? -36.750 -11.943 58.538 1.00 25.69 103 GLY A C 1
ATOM 782 O O . GLY A 1 103 ? -37.567 -12.264 59.389 1.00 25.69 103 GLY A O 1
ATOM 783 N N . ASP A 1 104 ? -35.793 -11.032 58.767 1.00 26.34 104 ASP A N 1
ATOM 784 C CA . ASP A 1 104 ? -35.897 -9.948 59.786 1.00 26.34 104 ASP A CA 1
ATOM 785 C C . ASP A 1 104 ? -36.036 -10.308 61.305 1.00 26.34 104 ASP A C 1
ATOM 787 O O . ASP A 1 104 ? -36.246 -11.436 61.742 1.00 26.34 104 ASP A O 1
ATOM 791 N N . THR A 1 105 ? -35.964 -9.258 62.130 1.00 25.27 105 THR A N 1
ATOM 792 C CA . THR A 1 105 ? -36.273 -9.130 63.566 1.00 25.27 105 THR A CA 1
ATOM 793 C C . THR A 1 105 ? -35.170 -9.464 64.585 1.00 25.27 105 THR A C 1
ATOM 795 O O . THR A 1 105 ? -34.236 -10.228 64.363 1.00 25.27 105 THR A O 1
ATOM 798 N N . LYS A 1 106 ? -35.223 -8.739 65.713 1.00 25.33 106 LYS A N 1
ATOM 799 C CA . LYS A 1 106 ? -34.115 -8.535 66.666 1.00 25.33 106 LYS A CA 1
ATOM 800 C C . LYS A 1 106 ? -34.185 -9.510 67.850 1.00 25.33 106 LYS A C 1
ATOM 802 O O . LYS A 1 106 ? -35.276 -9.691 68.389 1.00 25.33 106 LYS A O 1
ATOM 807 N N . PRO A 1 107 ? -33.048 -9.999 68.378 1.00 26.20 107 PRO A N 1
ATOM 808 C CA . PRO A 1 107 ? -33.015 -10.710 69.652 1.00 26.20 107 PRO A CA 1
ATOM 809 C C . PRO A 1 107 ? -32.969 -9.745 70.855 1.00 26.20 107 PRO A C 1
ATOM 811 O O . PRO A 1 107 ? -32.196 -8.782 70.848 1.00 26.20 107 PRO A O 1
ATOM 814 N N . PRO A 1 108 ? -33.709 -10.036 71.938 1.00 30.52 108 PRO A N 1
ATOM 815 C CA . PRO A 1 108 ? -33.444 -9.476 73.258 1.00 30.52 108 PRO A CA 1
ATOM 816 C C . PRO A 1 108 ? -33.133 -10.566 74.301 1.00 30.52 108 PRO A C 1
ATOM 818 O O . PRO A 1 108 ? -34.020 -11.339 74.634 1.00 30.52 108 PRO A O 1
ATOM 821 N N . LEU A 1 109 ? -31.937 -10.501 74.915 1.00 25.17 109 LEU A N 1
ATOM 822 C CA . LEU A 1 109 ? -31.611 -10.997 76.276 1.00 25.17 109 LEU A CA 1
ATOM 823 C C . LEU A 1 109 ? -31.741 -12.541 76.508 1.00 25.17 109 LEU A C 1
ATOM 825 O O . LEU A 1 109 ? -32.640 -13.200 76.019 1.00 25.17 109 LEU A O 1
ATOM 829 N N . THR A 1 110 ? -30.888 -13.244 77.265 1.00 24.72 110 THR A N 1
ATOM 830 C CA . THR A 1 110 ? -30.196 -12.914 78.526 1.00 24.72 110 THR A CA 1
ATOM 831 C C . THR A 1 110 ? -28.929 -13.778 78.745 1.00 24.72 110 THR A C 1
ATOM 833 O O . THR A 1 110 ? -28.815 -14.863 78.195 1.00 24.72 110 THR A O 1
ATOM 836 N N . ASN A 1 111 ? -28.027 -13.296 79.615 1.00 25.70 111 ASN A N 1
ATOM 837 C CA . ASN A 1 111 ? -27.163 -14.020 80.578 1.00 25.70 111 ASN A CA 1
ATOM 838 C C . ASN A 1 111 ? -26.487 -15.374 80.229 1.00 25.70 111 ASN A C 1
ATOM 840 O O . ASN A 1 111 ? -27.152 -16.392 80.081 1.00 25.70 111 ASN A O 1
ATOM 844 N N . GLY A 1 112 ? -25.152 -15.445 80.390 1.00 24.80 112 GLY A N 1
ATOM 845 C CA . GLY A 1 112 ? -24.430 -16.728 80.514 1.00 24.80 112 GLY A CA 1
ATOM 846 C C . GLY A 1 112 ? -22.895 -16.637 80.620 1.00 24.80 112 GLY A C 1
ATOM 847 O O . GLY A 1 112 ? -22.204 -16.843 79.634 1.00 24.80 112 GLY A O 1
ATOM 848 N N . PHE A 1 113 ? -22.363 -16.325 81.810 1.00 25.36 113 PHE A N 1
ATOM 849 C CA . PHE A 1 113 ? -20.931 -16.334 82.203 1.00 25.36 113 PHE A CA 1
ATOM 850 C C . PHE A 1 113 ? -20.014 -17.382 81.523 1.00 25.36 113 PHE A C 1
ATOM 852 O O . PHE A 1 113 ? -20.411 -18.539 81.423 1.00 25.36 113 PHE A O 1
ATOM 859 N N . GLY A 1 114 ? -18.725 -17.064 81.254 1.00 24.38 114 GLY A N 1
ATOM 860 C CA . GLY A 1 114 ? -17.790 -18.156 80.894 1.00 24.38 114 GLY A CA 1
ATOM 861 C C . GLY A 1 114 ? -16.292 -17.968 80.566 1.00 24.38 114 GLY A C 1
ATOM 862 O O . GLY A 1 114 ? -15.753 -18.854 79.927 1.00 24.38 114 GLY A O 1
ATOM 863 N N . LEU A 1 115 ? -15.581 -16.921 81.008 1.00 26.88 115 LEU A N 1
ATOM 864 C CA . LEU A 1 115 ? -14.100 -16.930 81.185 1.00 26.88 115 LEU A CA 1
ATOM 865 C C . LEU A 1 115 ? -13.134 -17.354 80.019 1.00 26.88 115 LEU A C 1
ATOM 867 O O . LEU A 1 115 ? -12.653 -18.478 79.968 1.00 26.88 115 LEU A O 1
ATOM 871 N N . ARG A 1 116 ? -12.586 -16.327 79.338 1.00 25.27 116 ARG A N 1
ATOM 872 C CA . ARG A 1 116 ? -11.187 -15.829 79.530 1.00 25.27 116 ARG A CA 1
ATOM 873 C C . ARG A 1 116 ? -9.958 -16.463 78.797 1.00 25.27 116 ARG A C 1
ATOM 875 O O . ARG A 1 116 ? -9.628 -17.624 78.978 1.00 25.27 116 ARG A O 1
ATOM 882 N N . ASN A 1 117 ? -9.139 -15.540 78.246 1.00 27.23 117 ASN A N 1
ATOM 883 C CA . ASN A 1 117 ? -7.679 -15.554 77.940 1.00 27.23 117 ASN A CA 1
ATOM 884 C C . ASN A 1 117 ? -7.114 -16.212 76.647 1.00 27.23 117 ASN A C 1
ATOM 886 O O . ASN A 1 117 ? -6.773 -17.386 76.656 1.00 27.23 117 ASN A O 1
ATOM 890 N N . GLY A 1 118 ? -6.737 -15.348 75.684 1.00 25.11 118 GLY A N 1
ATOM 891 C CA . GLY A 1 118 ? -5.378 -15.289 75.086 1.00 25.11 118 GLY A CA 1
ATOM 892 C C . GLY A 1 118 ? -4.999 -16.274 73.958 1.00 25.11 118 GLY A C 1
ATOM 893 O O . GLY A 1 118 ? -5.542 -17.365 73.881 1.00 25.11 118 GLY A O 1
ATOM 894 N N . SER A 1 119 ? -4.052 -15.974 73.053 1.00 26.19 119 SER A N 1
ATOM 895 C CA . SER A 1 119 ? -3.285 -14.731 72.805 1.00 26.19 119 SER A CA 1
ATOM 896 C C . SER A 1 119 ? -2.734 -14.696 71.360 1.00 26.19 119 SER A C 1
ATOM 898 O O . SER A 1 119 ? -2.402 -15.736 70.802 1.00 26.19 119 SER A O 1
ATOM 900 N N . LEU A 1 120 ? -2.570 -13.496 70.791 1.00 26.55 120 LEU A N 1
ATOM 901 C CA . LEU A 1 120 ? -1.691 -13.186 69.635 1.00 26.55 120 LEU A CA 1
ATOM 902 C C . LEU A 1 120 ? -0.204 -13.091 70.107 1.00 26.55 120 LEU A C 1
ATOM 904 O O . LEU A 1 120 ? -0.031 -13.090 71.332 1.00 26.55 120 LEU A O 1
ATOM 908 N N . PRO A 1 121 ? 0.861 -12.968 69.256 1.00 39.59 121 PRO A N 1
ATOM 909 C CA . PRO A 1 121 ? 0.878 -12.452 67.864 1.00 39.59 121 PRO A CA 1
ATOM 910 C C . PRO A 1 121 ? 1.894 -13.047 66.831 1.00 39.59 121 PRO A C 1
ATOM 912 O O . PRO A 1 121 ? 2.863 -13.702 67.195 1.00 39.59 121 PRO A O 1
ATOM 915 N N . GLY A 1 122 ? 1.744 -12.640 65.553 1.00 24.67 122 GLY A N 1
ATOM 916 C CA . GLY A 1 122 ? 2.828 -12.463 64.547 1.00 24.67 122 GLY A CA 1
ATOM 917 C C . GLY A 1 122 ? 3.478 -13.713 63.909 1.00 24.67 122 GLY A C 1
ATOM 918 O O . GLY A 1 122 ? 3.277 -14.823 64.381 1.00 24.67 122 GLY A O 1
ATOM 919 N N . SER A 1 123 ? 4.288 -13.612 62.838 1.00 26.11 123 SER A N 1
ATOM 920 C CA . SER A 1 123 ? 4.486 -12.537 61.829 1.00 26.11 123 SER A CA 1
ATOM 921 C C . SER A 1 123 ? 5.476 -12.973 60.714 1.00 26.11 123 SER A C 1
ATOM 923 O O . SER A 1 123 ? 6.371 -13.756 61.005 1.00 26.11 123 SER A O 1
ATOM 925 N N . VAL A 1 124 ? 5.371 -12.354 59.524 1.00 27.91 124 VAL A N 1
ATOM 926 C CA . VAL A 1 124 ? 6.368 -12.182 58.421 1.00 27.91 124 VAL A CA 1
ATOM 927 C C . VAL A 1 124 ? 6.975 -13.377 57.629 1.00 27.91 124 VAL A C 1
ATOM 929 O O . VAL A 1 124 ? 7.703 -14.212 58.147 1.00 27.91 124 VAL A O 1
ATOM 932 N N . ASP A 1 125 ? 6.744 -13.293 56.308 1.00 25.05 125 ASP A N 1
ATOM 933 C CA . ASP A 1 125 ? 7.700 -13.273 55.173 1.00 25.05 125 ASP A CA 1
ATOM 934 C C . ASP A 1 125 ? 8.425 -14.500 54.553 1.00 25.05 125 ASP A C 1
ATOM 936 O O . ASP A 1 125 ? 9.221 -15.207 55.163 1.00 25.05 125 ASP A O 1
ATOM 940 N N . SER A 1 126 ? 8.343 -14.489 53.208 1.00 26.52 126 SER A N 1
ATOM 941 C CA . SER A 1 126 ? 9.399 -14.741 52.196 1.00 26.52 126 SER A CA 1
ATOM 942 C C . SER A 1 126 ? 9.607 -16.128 51.540 1.00 26.52 126 SER A C 1
ATOM 944 O O . SER A 1 126 ? 9.635 -17.185 52.163 1.00 26.52 126 SER A O 1
ATOM 946 N N . SER A 1 127 ? 9.786 -16.059 50.212 1.00 27.33 127 SER A N 1
ATOM 947 C CA . SER A 1 127 ? 10.168 -17.104 49.232 1.00 27.33 127 SER A CA 1
ATOM 948 C C . SER A 1 127 ? 11.689 -16.975 48.902 1.00 27.33 127 SER A C 1
ATOM 950 O O . SER A 1 127 ? 12.344 -16.207 49.607 1.00 27.33 127 SER A O 1
ATOM 952 N N . PRO A 1 128 ? 12.300 -17.542 47.818 1.00 48.28 128 PRO A N 1
ATOM 953 C CA . PRO A 1 128 ? 11.868 -18.551 46.821 1.00 48.28 128 PRO A CA 1
ATOM 954 C C . PRO A 1 128 ? 12.952 -19.615 46.410 1.00 48.28 128 PRO A C 1
ATOM 956 O O . PRO A 1 128 ? 14.081 -19.602 46.882 1.00 48.28 128 PRO A O 1
ATOM 959 N N . LEU A 1 129 ? 12.625 -20.415 45.372 1.00 26.80 129 LEU A N 1
ATOM 960 C CA . LEU A 1 129 ? 13.499 -20.863 44.248 1.00 26.80 129 LEU A CA 1
ATOM 961 C C . LEU A 1 129 ? 14.444 -22.105 44.329 1.00 26.80 129 LEU A C 1
ATOM 963 O O . LEU A 1 129 ? 15.177 -22.331 45.282 1.00 26.80 129 LEU A O 1
ATOM 967 N N . ALA A 1 130 ? 14.503 -22.782 43.163 1.00 25.81 130 ALA A N 1
ATOM 968 C CA . ALA A 1 130 ? 15.582 -23.601 42.562 1.00 25.81 130 ALA A CA 1
ATOM 969 C C . ALA A 1 130 ? 15.704 -25.132 42.822 1.00 25.81 130 ALA A C 1
ATOM 971 O O . ALA A 1 130 ? 15.585 -25.650 43.926 1.00 25.81 130 ALA A O 1
ATOM 972 N N . SER A 1 131 ? 15.988 -25.853 41.723 1.00 25.38 131 SER A N 1
ATOM 973 C CA . SER A 1 131 ? 16.385 -27.283 41.600 1.00 25.38 131 SER A CA 1
ATOM 974 C C . SER A 1 131 ? 17.899 -27.349 41.196 1.00 25.38 131 SER A C 1
ATOM 976 O O . SER A 1 131 ? 18.532 -26.313 41.407 1.00 25.38 131 SER A O 1
ATOM 978 N N . PRO A 1 132 ? 18.547 -28.406 40.605 1.00 42.97 132 PRO A N 1
ATOM 979 C CA . PRO A 1 132 ? 18.061 -29.669 39.991 1.00 42.97 132 PRO A CA 1
ATOM 980 C C . PRO A 1 132 ? 18.927 -30.962 40.195 1.00 42.97 132 PRO A C 1
ATOM 982 O O . PRO A 1 132 ? 20.006 -30.920 40.771 1.00 42.97 132 PRO A O 1
ATOM 985 N N . ASN A 1 133 ? 18.497 -32.070 39.552 1.00 26.42 133 ASN A N 1
ATOM 986 C CA . ASN A 1 133 ? 19.287 -33.244 39.080 1.00 26.42 133 ASN A CA 1
ATOM 987 C C . ASN A 1 133 ? 19.969 -34.201 40.102 1.00 26.42 133 ASN A C 1
ATOM 989 O O . ASN A 1 133 ? 20.348 -33.793 41.187 1.00 26.42 133 ASN A O 1
ATOM 993 N N . SER A 1 134 ? 20.263 -35.484 39.801 1.00 26.53 134 SER A N 1
ATOM 994 C CA . SER A 1 134 ? 19.676 -36.515 38.897 1.00 26.53 134 SER A CA 1
ATOM 995 C C . SER A 1 134 ? 20.373 -37.890 39.142 1.00 26.53 134 SER A C 1
ATOM 997 O O . SER A 1 134 ? 21.475 -37.897 39.679 1.00 26.53 134 SER A O 1
ATOM 999 N N . VAL A 1 135 ? 19.807 -39.030 38.665 1.00 26.42 135 VAL A N 1
ATOM 1000 C CA . VAL A 1 135 ? 20.521 -40.335 38.406 1.00 26.42 135 VAL A CA 1
ATOM 1001 C C . VAL A 1 135 ? 20.973 -41.149 39.673 1.00 26.42 135 VAL A C 1
ATOM 1003 O O . VAL A 1 135 ? 21.377 -40.562 40.660 1.00 26.42 135 VAL A O 1
ATOM 1006 N N . GLN A 1 136 ? 20.935 -42.501 39.805 1.00 25.69 136 GLN A N 1
ATOM 1007 C CA . GLN A 1 136 ? 20.487 -43.644 38.967 1.00 25.69 136 GLN A CA 1
ATOM 1008 C C . GLN A 1 136 ? 20.119 -44.937 39.777 1.00 25.69 136 GLN A C 1
ATOM 1010 O O . GLN A 1 136 ? 20.715 -45.212 40.806 1.00 25.69 136 GLN A O 1
ATOM 1015 N N . ARG A 1 137 ? 19.273 -45.805 39.175 1.00 23.38 137 ARG A N 1
ATOM 1016 C CA . ARG A 1 137 ? 19.270 -47.308 39.145 1.00 23.38 137 ARG A CA 1
ATOM 1017 C C . ARG A 1 137 ? 19.250 -48.241 40.405 1.00 23.38 137 ARG A C 1
ATOM 1019 O O . ARG A 1 137 ? 20.143 -48.239 41.232 1.00 23.38 137 ARG A O 1
ATOM 1026 N N . LEU A 1 138 ? 18.390 -49.278 40.262 1.00 25.22 138 LEU A N 1
ATOM 1027 C CA . LEU A 1 138 ? 18.496 -50.718 40.663 1.00 25.22 138 LEU A CA 1
ATOM 1028 C C . LEU A 1 138 ? 18.065 -51.244 42.066 1.00 25.22 138 LEU A C 1
ATOM 1030 O O . LEU A 1 138 ? 18.757 -51.099 43.059 1.00 25.22 138 LEU A O 1
ATOM 1034 N N . LYS A 1 139 ? 16.972 -52.041 42.061 1.00 23.86 139 LYS A N 1
ATOM 1035 C CA . LYS A 1 139 ? 16.889 -53.511 42.346 1.00 23.86 139 LYS A CA 1
ATOM 1036 C C . LYS A 1 139 ? 17.923 -54.131 43.333 1.00 23.86 139 LYS A C 1
ATOM 1038 O O . LYS A 1 139 ? 19.112 -53.993 43.105 1.00 23.86 139 LYS A O 1
ATOM 1043 N N . SER A 1 140 ? 17.575 -55.032 44.277 1.00 24.53 140 SER A N 1
ATOM 1044 C CA . SER A 1 140 ? 16.322 -55.810 44.480 1.00 24.53 140 SER A CA 1
ATOM 1045 C C . SER A 1 140 ? 16.309 -56.706 45.749 1.00 24.53 140 SER A C 1
ATOM 1047 O O . SER A 1 140 ? 17.358 -56.939 46.337 1.00 24.53 140 SER A O 1
ATOM 1049 N N . LYS A 1 141 ? 15.156 -57.372 45.980 1.00 23.69 141 LYS A N 1
ATOM 1050 C CA . LYS A 1 141 ? 14.929 -58.643 46.725 1.00 23.69 141 LYS A CA 1
ATOM 1051 C C . LYS A 1 141 ? 14.832 -58.582 48.261 1.00 23.69 141 LYS A C 1
ATOM 1053 O O . LYS A 1 141 ? 15.094 -57.568 48.887 1.00 23.69 141 LYS A O 1
ATOM 1058 N N . SER A 1 142 ? 14.294 -59.673 48.820 1.00 30.67 142 SER A N 1
ATOM 1059 C CA . SER A 1 142 ? 13.556 -59.716 50.090 1.00 30.67 142 SER A CA 1
ATOM 1060 C C . SER A 1 142 ? 13.633 -61.071 50.804 1.00 30.67 142 SER A C 1
ATOM 1062 O O . SER A 1 142 ? 13.710 -62.109 50.145 1.00 30.67 142 SER A O 1
ATOM 1064 N N . GLY A 1 143 ? 13.392 -61.063 52.116 1.00 24.36 143 GLY A N 1
ATOM 1065 C CA . GLY A 1 143 ? 12.859 -62.185 52.899 1.00 24.36 143 GLY A CA 1
ATOM 1066 C C . GLY A 1 143 ? 12.491 -61.729 54.326 1.00 24.36 143 GLY A C 1
ATOM 1067 O O . GLY A 1 143 ? 12.908 -60.648 54.716 1.00 24.36 143 GLY A O 1
ATOM 1068 N N . SER A 1 144 ? 11.751 -62.467 55.165 1.00 25.12 144 SER A N 1
ATOM 1069 C CA . SER A 1 144 ? 10.855 -63.616 54.926 1.00 25.12 144 SER A CA 1
ATOM 1070 C C . SER A 1 144 ? 10.266 -64.142 56.263 1.00 25.12 144 SER A C 1
ATOM 1072 O O . SER A 1 144 ? 10.973 -64.869 56.954 1.00 25.12 144 SER A O 1
ATOM 1074 N N . LEU A 1 145 ? 8.956 -63.944 56.512 1.00 30.94 145 LEU A N 1
ATOM 1075 C CA . LEU A 1 145 ? 8.064 -64.831 57.319 1.00 30.94 145 LEU A CA 1
ATOM 1076 C C . LEU A 1 145 ? 8.394 -64.957 58.850 1.00 30.94 145 LEU A C 1
ATOM 1078 O O . LEU A 1 145 ? 9.460 -64.555 59.283 1.00 30.94 145 LEU A O 1
ATOM 1082 N N . GLN A 1 146 ? 7.532 -65.431 59.773 1.00 28.70 146 GLN A N 1
ATOM 1083 C CA . GLN A 1 146 ? 6.496 -66.481 59.704 1.00 28.70 146 GLN A CA 1
ATOM 1084 C C . GLN A 1 146 ? 5.280 -66.303 60.664 1.00 28.70 146 GLN A C 1
ATOM 1086 O O . GLN A 1 146 ? 5.455 -65.925 61.812 1.00 28.70 146 GLN A O 1
ATOM 1091 N N . LYS A 1 147 ? 4.106 -66.765 60.181 1.00 28.81 147 LYS A N 1
ATOM 1092 C CA . LYS A 1 147 ? 3.101 -67.694 60.787 1.00 28.81 147 LYS A CA 1
ATOM 1093 C C . LYS A 1 147 ? 2.326 -67.415 62.096 1.00 28.81 147 LYS A C 1
ATOM 1095 O O . LYS A 1 147 ? 2.838 -66.918 63.084 1.00 28.81 147 LYS A O 1
ATOM 1100 N N . ALA A 1 148 ? 1.105 -67.973 62.095 1.00 36.03 148 ALA A N 1
ATOM 1101 C CA . ALA A 1 148 ? 0.274 -68.317 63.256 1.00 36.03 148 ALA A CA 1
ATOM 1102 C C . ALA A 1 148 ? 0.150 -69.861 63.438 1.00 36.03 148 ALA A C 1
ATOM 1104 O O . ALA A 1 148 ? 0.850 -70.630 62.775 1.00 36.03 148 ALA A O 1
ATOM 1105 N N . ASN A 1 149 ? -0.711 -70.310 64.360 1.00 35.06 149 ASN A N 1
ATOM 1106 C CA . ASN A 1 149 ? -0.685 -71.641 64.994 1.00 35.06 149 ASN A CA 1
ATOM 1107 C C . ASN A 1 149 ? -1.116 -72.873 64.157 1.00 35.06 149 ASN A C 1
ATOM 1109 O O . ASN A 1 149 ? -2.027 -72.812 63.342 1.00 35.06 149 ASN A O 1
ATOM 1113 N N . ALA A 1 150 ? -0.530 -74.017 64.552 1.00 34.59 150 ALA A N 1
ATOM 1114 C CA . ALA A 1 150 ? -1.031 -75.406 64.509 1.00 34.59 150 ALA A CA 1
ATOM 1115 C C . ALA A 1 150 ? -1.326 -76.141 63.167 1.00 34.59 150 ALA A C 1
ATOM 1117 O O . ALA A 1 150 ? -1.671 -75.587 62.131 1.00 34.59 150 ALA A O 1
ATOM 1118 N N . ARG A 1 151 ? -1.140 -77.470 63.233 1.00 29.00 151 ARG A N 1
ATOM 1119 C CA . ARG A 1 151 ? -1.348 -78.515 62.199 1.00 29.00 151 ARG A CA 1
ATOM 1120 C C . ARG A 1 151 ? -2.844 -78.855 62.010 1.00 29.00 151 ARG A C 1
ATOM 1122 O O . ARG A 1 151 ? -3.586 -78.680 62.964 1.00 29.00 151 ARG A O 1
ATOM 1129 N N . LEU A 1 152 ? -3.343 -79.503 60.942 1.00 29.55 152 LEU A N 1
ATOM 1130 C CA . LEU A 1 152 ? -2.933 -79.753 59.534 1.00 29.55 152 LEU A CA 1
ATOM 1131 C C . LEU A 1 152 ? -4.109 -80.472 58.820 1.00 29.55 152 LEU A C 1
ATOM 1133 O O . LEU A 1 152 ? -4.656 -81.398 59.409 1.00 29.55 152 LEU A O 1
ATOM 1137 N N . THR A 1 153 ? -4.401 -80.175 57.543 1.00 28.77 153 THR A N 1
ATOM 1138 C CA . THR A 1 153 ? -4.447 -81.122 56.381 1.00 28.77 153 THR A CA 1
ATOM 1139 C C . THR A 1 153 ? -5.258 -80.580 55.184 1.00 28.77 153 THR A C 1
ATOM 1141 O O . THR A 1 153 ? -6.315 -80.010 55.382 1.00 28.77 153 THR A O 1
ATOM 1144 N N . LYS A 1 154 ? -4.734 -80.816 53.960 1.00 30.75 154 LYS A N 1
ATOM 1145 C CA . LYS A 1 154 ? -5.373 -80.958 52.615 1.00 30.75 154 LYS A CA 1
ATOM 1146 C C . LYS A 1 154 ? -6.573 -80.044 52.217 1.00 30.75 154 LYS A C 1
ATOM 1148 O O . LYS A 1 154 ? -7.583 -80.028 52.895 1.00 30.75 154 LYS A O 1
ATOM 1153 N N . GLY A 1 155 ? -6.594 -79.397 51.041 1.00 28.23 155 GLY A N 1
ATOM 1154 C CA . GLY A 1 155 ? -5.586 -79.322 49.967 1.00 28.23 155 GLY A CA 1
ATOM 1155 C C . GLY A 1 155 ? -6.065 -78.613 48.675 1.00 28.23 155 GLY A C 1
ATOM 1156 O O . GLY A 1 155 ? -7.248 -78.361 48.508 1.00 28.23 155 GLY A O 1
ATOM 1157 N N . ASP A 1 156 ? -5.106 -78.337 47.780 1.00 27.47 156 ASP A N 1
ATOM 1158 C CA . ASP A 1 156 ? -5.190 -78.005 46.336 1.00 27.47 156 ASP A CA 1
ATOM 1159 C C . ASP A 1 156 ? -6.011 -76.810 45.750 1.00 27.47 156 ASP A C 1
ATOM 1161 O O . ASP A 1 156 ? -7.203 -76.890 45.490 1.00 27.47 156 ASP A O 1
ATOM 1165 N N . LYS A 1 157 ? -5.233 -75.807 45.281 1.00 27.11 157 LYS A N 1
ATOM 1166 C CA . LYS A 1 157 ? -5.232 -75.189 43.918 1.00 27.11 157 LYS A CA 1
ATOM 1167 C C . LYS A 1 157 ? -6.321 -74.184 43.455 1.00 27.11 157 LYS A C 1
ATOM 1169 O O . LYS A 1 157 ? -7.280 -74.551 42.789 1.00 27.11 157 LYS A O 1
ATOM 1174 N N . ALA A 1 158 ? -5.965 -72.891 43.518 1.00 29.08 158 ALA A N 1
ATOM 1175 C CA . ALA A 1 158 ? -6.067 -71.897 42.418 1.00 29.08 158 ALA A CA 1
ATOM 1176 C C . ALA A 1 158 ? -5.058 -70.743 42.692 1.00 29.08 158 ALA A C 1
ATOM 1178 O O . ALA A 1 158 ? -4.813 -70.449 43.856 1.00 29.08 158 ALA A O 1
ATOM 1179 N N . SER A 1 159 ? -4.325 -70.061 41.791 1.00 30.27 159 SER A N 1
ATOM 1180 C CA . SER A 1 159 ? -4.277 -69.893 40.316 1.00 30.27 159 SER A CA 1
ATOM 1181 C C . SER A 1 159 ? -4.898 -68.621 39.681 1.00 30.27 159 SER A C 1
ATOM 1183 O O . SER A 1 159 ? -5.580 -68.690 38.664 1.00 30.27 159 SER A O 1
ATOM 1185 N N . ARG A 1 160 ? -4.565 -67.443 40.236 1.00 27.73 160 ARG A N 1
ATOM 1186 C CA . ARG A 1 160 ? -4.325 -66.137 39.555 1.00 27.73 160 ARG A CA 1
ATOM 1187 C C . ARG A 1 160 ? -4.755 -65.995 38.070 1.00 27.73 160 ARG A C 1
ATOM 1189 O O . ARG A 1 160 ? -3.967 -66.349 37.191 1.00 27.73 160 ARG A O 1
ATOM 1196 N N . LYS A 1 161 ? -5.847 -65.259 37.786 1.00 25.12 161 LYS A N 1
ATOM 1197 C CA . LYS A 1 161 ? -5.948 -64.277 36.666 1.00 25.12 161 LYS A CA 1
ATOM 1198 C C . LYS A 1 161 ? -7.257 -63.457 36.688 1.00 25.12 161 LYS A C 1
ATOM 1200 O O . LYS A 1 161 ? -8.233 -63.901 37.266 1.00 25.12 161 LYS A O 1
ATOM 1205 N N . LYS A 1 162 ? -7.232 -62.308 35.985 1.00 25.50 162 LYS A N 1
ATOM 1206 C CA . LYS A 1 162 ? -8.342 -61.386 35.632 1.00 25.50 162 LYS A CA 1
ATOM 1207 C C . LYS A 1 162 ? -9.161 -60.777 36.794 1.00 25.50 162 LYS A C 1
ATOM 1209 O O . LYS A 1 162 ? -9.998 -61.440 37.386 1.00 25.50 162 LYS A O 1
ATOM 1214 N N . ARG A 1 163 ? -9.037 -59.454 36.988 1.00 26.42 163 ARG A N 1
ATOM 1215 C CA . ARG A 1 163 ? -10.212 -58.611 37.291 1.00 26.42 163 ARG A CA 1
ATOM 1216 C C . ARG A 1 163 ? -10.944 -58.374 35.966 1.00 26.42 163 ARG A C 1
ATOM 1218 O O . ARG A 1 163 ? -10.300 -57.977 34.997 1.00 26.42 163 ARG A O 1
ATOM 1225 N N . SER A 1 164 ? -12.241 -58.645 35.923 1.00 25.80 164 SER A N 1
ATOM 1226 C CA . SER A 1 164 ? -13.159 -58.215 34.862 1.00 25.80 164 SER A CA 1
ATOM 1227 C C . SER A 1 164 ? -13.744 -56.833 35.186 1.00 25.80 164 SER A C 1
ATOM 1229 O O . SER A 1 164 ? -13.854 -56.493 36.367 1.00 25.80 164 SER A O 1
ATOM 1231 N N . PRO A 1 165 ? -14.169 -56.046 34.181 1.00 36.72 165 PRO A N 1
ATOM 1232 C CA . PRO A 1 165 ? -15.098 -54.945 34.401 1.00 36.72 165 PRO A CA 1
ATOM 1233 C C . PRO A 1 165 ? -16.489 -55.538 34.680 1.00 36.72 165 PRO A C 1
ATOM 1235 O O . PRO A 1 165 ? -17.203 -55.941 33.769 1.00 36.72 165 PRO A O 1
ATOM 1238 N N . SER A 1 166 ? -16.840 -55.686 35.958 1.00 32.69 166 SER A N 1
ATOM 1239 C CA . SER A 1 166 ? -18.111 -56.297 36.379 1.00 32.69 166 SER A CA 1
ATOM 1240 C C . SER A 1 166 ? -18.532 -55.819 37.775 1.00 32.69 166 SER A C 1
ATOM 1242 O O . SER A 1 166 ? -18.674 -56.621 38.696 1.00 32.69 166 SER A O 1
ATOM 1244 N N . GLY A 1 167 ? -18.670 -54.499 37.946 1.00 31.22 167 GLY A N 1
ATOM 1245 C CA . GLY A 1 167 ? -19.198 -53.892 39.179 1.00 31.22 167 GLY A CA 1
ATOM 1246 C C . GLY A 1 167 ? -20.730 -53.942 39.257 1.00 31.22 167 GLY A C 1
ATOM 1247 O O . GLY A 1 167 ? -21.290 -54.374 40.260 1.00 31.22 167 GLY A O 1
ATOM 1248 N N . ILE A 1 168 ? -21.403 -53.595 38.154 1.00 43.28 168 ILE A N 1
ATOM 1249 C CA . ILE A 1 168 ? -22.869 -53.430 38.072 1.00 43.28 168 ILE A CA 1
ATOM 1250 C C . ILE A 1 168 ? -23.630 -54.740 38.370 1.00 43.28 168 ILE A C 1
ATOM 1252 O O . ILE A 1 168 ? -24.733 -54.722 38.909 1.00 43.28 168 ILE A O 1
ATOM 1256 N N . SER A 1 169 ? -23.039 -55.907 38.089 1.00 36.72 169 SER A N 1
ATOM 1257 C CA . SER A 1 169 ? -23.687 -57.209 38.315 1.00 36.72 169 SER A CA 1
ATOM 1258 C C . SER A 1 169 ? -23.918 -57.567 39.789 1.00 36.72 169 SER A C 1
ATOM 1260 O O . SER A 1 169 ? -24.721 -58.454 40.057 1.00 36.72 169 SER A O 1
ATOM 1262 N N . SER A 1 170 ? -23.240 -56.915 40.743 1.00 36.22 170 SER A N 1
ATOM 1263 C CA . SER A 1 170 ? -23.385 -57.250 42.170 1.00 36.22 170 SER A CA 1
ATOM 1264 C C . SER A 1 170 ? -24.587 -56.586 42.854 1.00 36.22 170 SER A C 1
ATOM 1266 O O . SER A 1 170 ? -24.937 -56.999 43.955 1.00 36.22 170 SER A O 1
ATOM 1268 N N . ALA A 1 171 ? -25.212 -55.579 42.233 1.00 41.91 171 ALA A N 1
ATOM 1269 C CA . ALA A 1 171 ? -26.340 -54.843 42.816 1.00 41.91 171 ALA A CA 1
ATOM 1270 C C . ALA A 1 171 ? -27.708 -55.524 42.593 1.00 41.91 171 ALA A C 1
ATOM 1272 O O . ALA A 1 171 ? -28.683 -55.195 43.258 1.00 41.91 171 ALA A O 1
ATOM 1273 N N . MET A 1 172 ? -27.798 -56.485 41.665 1.00 42.53 172 MET A N 1
ATOM 1274 C CA . MET A 1 172 ? -29.068 -57.076 41.206 1.00 42.53 172 MET A CA 1
ATOM 1275 C C . MET A 1 172 ? -29.490 -58.359 41.960 1.00 42.53 172 MET A C 1
ATOM 1277 O O . MET A 1 172 ? -30.387 -59.063 41.506 1.00 42.53 172 MET A O 1
ATOM 1281 N N . SER A 1 173 ? -28.844 -58.711 43.080 1.00 38.72 173 SER A N 1
ATOM 1282 C CA . SER A 1 173 ? -28.961 -60.045 43.709 1.00 38.72 173 SER A CA 1
ATOM 1283 C C . SER A 1 173 ? -29.573 -60.088 45.122 1.00 38.72 173 SER A C 1
ATOM 1285 O O . SER A 1 173 ? -29.592 -61.157 45.734 1.00 38.72 173 SER A O 1
ATOM 1287 N N . LEU A 1 174 ? -30.101 -58.974 45.646 1.00 43.72 174 LEU A N 1
ATOM 1288 C CA . LEU A 1 174 ? -30.655 -58.879 47.008 1.00 43.72 174 LEU A CA 1
ATOM 1289 C C . LEU A 1 174 ? -32.126 -58.424 47.014 1.00 43.72 174 LEU A C 1
ATOM 1291 O O . LEU A 1 174 ? -32.406 -57.243 47.186 1.00 43.72 174 LEU A O 1
ATOM 1295 N N . ILE A 1 175 ? -33.073 -59.361 46.860 1.00 44.03 175 ILE A N 1
ATOM 1296 C CA . ILE A 1 175 ? -34.521 -59.090 46.985 1.00 44.03 175 ILE A CA 1
ATOM 1297 C C . ILE A 1 175 ? -35.220 -60.218 47.784 1.00 44.03 175 ILE A C 1
ATOM 1299 O O . ILE A 1 175 ? -34.988 -61.396 47.490 1.00 44.03 175 ILE A O 1
ATOM 1303 N N . PRO A 1 176 ? -36.076 -59.910 48.785 1.00 41.50 176 PRO A N 1
ATOM 1304 C CA . PRO A 1 176 ? -36.863 -60.909 49.518 1.00 41.50 176 PRO A CA 1
ATOM 1305 C C . PRO A 1 176 ? -37.946 -61.593 48.665 1.00 41.50 176 PRO A C 1
ATOM 1307 O O . PRO A 1 176 ? -38.421 -61.051 47.669 1.00 41.50 176 PRO A O 1
ATOM 1310 N N . ARG A 1 177 ? -38.412 -62.775 49.089 1.00 39.19 177 ARG A N 1
ATOM 1311 C CA . ARG A 1 177 ? -39.552 -63.449 48.440 1.00 39.19 177 ARG A CA 1
ATOM 1312 C C . ARG A 1 177 ? -40.855 -62.690 48.714 1.00 39.19 177 ARG A C 1
ATOM 1314 O O . ARG A 1 177 ? -41.197 -62.473 49.872 1.00 39.19 177 ARG A O 1
ATOM 1321 N N . ARG A 1 178 ? -41.586 -62.339 47.651 1.00 49.81 178 ARG A N 1
ATOM 1322 C CA . ARG A 1 178 ? -42.925 -61.730 47.704 1.00 49.81 178 ARG A CA 1
ATOM 1323 C C . ARG A 1 178 ? -44.019 -62.804 47.673 1.00 49.81 178 ARG A C 1
ATOM 1325 O O . ARG A 1 178 ? -43.852 -63.838 47.030 1.00 49.81 178 ARG A O 1
ATOM 1332 N N . ASP A 1 179 ? -45.119 -62.522 48.359 1.00 46.56 179 ASP A N 1
ATOM 1333 C CA . ASP A 1 179 ? -46.315 -63.366 48.467 1.00 46.56 179 ASP A CA 1
ATOM 1334 C C . ASP A 1 179 ? -47.055 -63.463 47.107 1.00 46.56 179 ASP A C 1
ATOM 1336 O O . ASP A 1 179 ? -47.270 -62.416 46.482 1.00 46.56 179 ASP A O 1
ATOM 1340 N N . PRO A 1 180 ? -47.404 -64.664 46.591 1.00 52.94 180 PRO A N 1
ATOM 1341 C CA . PRO A 1 180 ? -47.901 -64.824 45.218 1.00 52.94 180 PRO A CA 1
ATOM 1342 C C . PRO A 1 180 ? -49.298 -64.246 44.943 1.00 52.94 180 PRO A C 1
ATOM 1344 O O . PRO A 1 180 ? -49.568 -63.911 43.790 1.00 52.94 180 PRO A O 1
ATOM 1347 N N . ASP A 1 181 ? -50.156 -64.094 45.957 1.00 50.03 181 ASP A N 1
ATOM 1348 C CA . ASP A 1 181 ? -51.546 -63.628 45.788 1.00 50.03 181 ASP A CA 1
ATOM 1349 C C . ASP A 1 181 ? -51.716 -62.096 45.895 1.00 50.03 181 ASP A C 1
ATOM 1351 O O . ASP A 1 181 ? -52.822 -61.566 45.772 1.00 50.03 181 ASP A O 1
ATOM 1355 N N . ALA A 1 182 ? -50.625 -61.345 46.087 1.00 52.91 182 ALA A N 1
ATOM 1356 C CA . ALA A 1 182 ? -50.674 -59.884 46.111 1.00 52.91 182 ALA A CA 1
ATOM 1357 C C . ALA A 1 182 ? -50.865 -59.302 44.690 1.00 52.91 182 ALA A C 1
ATOM 1359 O O . ALA A 1 182 ? -50.096 -59.650 43.785 1.00 52.91 182 ALA A O 1
ATOM 1360 N N . PRO A 1 183 ? -51.800 -58.352 44.469 1.00 48.00 183 PRO A N 1
ATOM 1361 C CA . PRO A 1 183 ? -51.973 -57.724 43.163 1.00 48.00 183 PRO A CA 1
ATOM 1362 C C . PRO A 1 183 ? -50.684 -57.025 42.711 1.00 48.00 183 PRO A C 1
ATOM 1364 O O . PRO A 1 183 ? -49.941 -56.435 43.508 1.00 48.00 183 PRO A O 1
ATOM 1367 N N . LYS A 1 184 ? -50.406 -57.100 41.405 1.00 49.16 184 LYS A N 1
ATOM 1368 C CA . LYS A 1 184 ? -49.251 -56.426 40.806 1.00 49.16 184 LYS A CA 1
ATOM 1369 C C . LYS A 1 184 ? -49.460 -54.908 40.881 1.00 49.16 184 LYS A C 1
ATOM 1371 O O . LYS A 1 184 ? -50.529 -54.451 40.476 1.00 49.16 184 LYS A O 1
ATOM 1376 N N . PRO A 1 185 ? -48.473 -54.125 41.353 1.00 45.44 185 PRO A N 1
ATOM 1377 C CA . PRO A 1 185 ? -48.532 -52.679 41.192 1.00 45.44 185 PRO A CA 1
ATOM 1378 C C . PRO A 1 185 ? -48.517 -52.337 39.690 1.00 45.44 185 PRO A C 1
ATOM 1380 O O . PRO A 1 185 ? -47.957 -53.112 38.902 1.00 45.44 185 PRO A O 1
ATOM 1383 N N . PRO A 1 186 ? -49.099 -51.199 39.272 1.00 44.09 186 PRO A N 1
ATOM 1384 C CA . PRO A 1 186 ? -48.859 -50.680 37.932 1.00 44.09 186 PRO A CA 1
ATOM 1385 C C . PRO A 1 186 ? -47.351 -50.479 37.738 1.00 44.09 186 PRO A C 1
ATOM 1387 O O . PRO A 1 186 ? -46.641 -50.117 38.679 1.00 44.09 186 PRO A O 1
ATOM 1390 N N . ALA A 1 187 ? -46.850 -50.745 36.532 1.00 44.06 187 ALA A N 1
ATOM 1391 C CA . ALA A 1 187 ? -45.441 -50.514 36.244 1.00 44.06 187 ALA A CA 1
ATOM 1392 C C . ALA A 1 187 ? -45.138 -49.006 36.352 1.00 44.06 187 ALA A C 1
ATOM 1394 O O . ALA A 1 187 ? -45.939 -48.210 35.852 1.00 44.06 187 ALA A O 1
ATOM 1395 N N . PRO A 1 188 ? -44.017 -48.599 36.976 1.00 45.72 188 PRO A N 1
ATOM 1396 C CA . PRO A 1 188 ? -43.629 -47.197 36.999 1.00 45.72 188 PRO A CA 1
ATOM 1397 C C . PRO A 1 188 ? -43.401 -46.723 35.561 1.00 45.72 188 PRO A C 1
ATOM 1399 O O . PRO A 1 188 ? -42.608 -47.311 34.820 1.00 45.72 188 PRO A O 1
ATOM 1402 N N . VAL A 1 189 ? -44.125 -45.677 35.166 1.00 48.59 189 VAL A N 1
ATOM 1403 C CA . VAL A 1 189 ? -43.874 -44.967 33.910 1.00 48.59 189 VAL A CA 1
ATOM 1404 C C . VAL A 1 189 ? -42.569 -44.188 34.095 1.00 48.59 189 VAL A C 1
ATOM 1406 O O . VAL A 1 189 ? -42.458 -43.473 35.093 1.00 48.59 189 VAL A O 1
ATOM 1409 N N . PRO A 1 190 ? -41.572 -44.318 33.202 1.00 48.34 190 PRO A N 1
ATOM 1410 C CA . PRO A 1 190 ? -40.344 -43.547 33.328 1.00 48.34 190 PRO A CA 1
ATOM 1411 C C . PRO A 1 190 ? -40.624 -42.044 33.239 1.00 48.34 190 PRO A C 1
ATOM 1413 O O . PRO A 1 190 ? -41.309 -41.592 32.322 1.00 48.34 190 PRO A O 1
ATOM 1416 N N . MET A 1 191 ? -40.002 -41.260 34.121 1.00 44.03 191 MET A N 1
ATOM 1417 C CA . MET A 1 191 ? -39.543 -39.939 33.699 1.00 44.03 191 MET A CA 1
ATOM 1418 C C . MET A 1 191 ? -38.521 -40.175 32.584 1.00 44.03 191 MET A C 1
ATOM 1420 O O . MET A 1 191 ? -37.514 -40.847 32.814 1.00 44.03 191 MET A O 1
ATOM 1424 N N . LEU A 1 192 ? -38.774 -39.653 31.382 1.00 51.19 192 LEU A N 1
ATOM 1425 C CA . LEU A 1 192 ? -37.693 -39.477 30.414 1.00 51.19 192 LEU A CA 1
ATOM 1426 C C . LEU A 1 192 ? -36.684 -38.504 31.037 1.00 51.19 192 LEU A C 1
ATOM 1428 O O . LEU A 1 192 ? -37.097 -37.503 31.630 1.00 51.19 192 LEU A O 1
ATOM 1432 N N . LYS A 1 193 ? -35.378 -38.760 30.889 1.00 50.31 193 LYS A N 1
ATOM 1433 C CA . LYS A 1 193 ? -34.384 -37.712 31.149 1.00 50.31 193 LYS A CA 1
ATOM 1434 C C . LYS A 1 193 ? -34.646 -36.568 30.168 1.00 50.31 193 LYS A C 1
ATOM 1436 O O . LYS A 1 193 ? -34.572 -36.761 28.958 1.00 50.31 193 LYS A O 1
ATOM 1441 N N . ILE A 1 194 ? -34.966 -35.387 30.692 1.00 46.62 194 ILE A N 1
ATOM 1442 C CA . ILE A 1 194 ? -35.057 -34.153 29.906 1.00 46.62 194 ILE A CA 1
ATOM 1443 C C . ILE A 1 194 ? -33.637 -33.588 29.813 1.00 46.62 194 ILE A C 1
ATOM 1445 O O . ILE A 1 194 ? -33.282 -32.655 30.522 1.00 46.62 194 ILE A O 1
ATOM 1449 N N . GLY A 1 195 ? -32.798 -34.230 29.001 1.00 53.38 195 GLY A N 1
ATOM 1450 C CA . GLY A 1 195 ? -31.398 -33.850 28.847 1.00 53.38 195 GLY A CA 1
ATOM 1451 C C . GLY A 1 195 ? -30.534 -34.986 28.313 1.00 53.38 195 GLY A C 1
ATOM 1452 O O . GLY A 1 195 ? -30.610 -36.119 28.783 1.00 53.38 195 GLY A O 1
ATOM 1453 N N . ASP A 1 196 ? -29.670 -34.647 27.360 1.00 57.66 196 ASP A N 1
ATOM 1454 C CA . ASP A 1 196 ? -28.681 -35.541 26.746 1.00 57.66 196 ASP A CA 1
ATOM 1455 C C . ASP A 1 196 ? -27.354 -35.587 27.533 1.00 57.66 196 ASP A C 1
ATOM 1457 O O . ASP A 1 196 ? -26.291 -35.883 26.987 1.00 57.66 196 ASP A O 1
ATOM 1461 N N . GLU A 1 197 ? -27.406 -35.251 28.822 1.00 62.62 197 GLU A N 1
ATOM 1462 C CA . GLU A 1 197 ? -26.237 -35.048 29.672 1.00 62.62 197 GLU A CA 1
ATOM 1463 C C . GLU A 1 197 ? -25.508 -36.366 29.952 1.00 62.62 197 GLU A C 1
ATOM 1465 O O . GLU A 1 197 ? -25.933 -37.191 30.766 1.00 62.62 197 GLU A O 1
ATOM 1470 N N . THR A 1 198 ? -24.368 -36.562 29.289 1.00 68.75 198 THR A N 1
ATOM 1471 C CA . THR A 1 198 ? -23.437 -37.639 29.633 1.00 68.75 198 THR A CA 1
ATOM 1472 C C . THR A 1 198 ? -22.429 -37.146 30.678 1.00 68.75 198 THR A C 1
ATOM 1474 O O . THR A 1 198 ? -22.209 -35.942 30.792 1.00 68.75 198 THR A O 1
ATOM 1477 N N . PRO A 1 199 ? -21.679 -38.035 31.360 1.00 65.19 199 PRO A N 1
ATOM 1478 C CA . PRO A 1 199 ? -20.540 -37.634 32.199 1.00 65.19 199 PRO A CA 1
ATOM 1479 C C . PRO A 1 199 ? -19.439 -36.831 31.469 1.00 65.19 199 PRO A C 1
ATOM 1481 O O . PRO A 1 199 ? -18.492 -36.368 32.103 1.00 65.19 199 PRO A O 1
ATOM 1484 N N . THR A 1 200 ? -19.533 -36.673 30.142 1.00 67.69 200 THR A N 1
ATOM 1485 C CA . THR A 1 200 ? -18.666 -35.804 29.334 1.00 67.69 200 THR A CA 1
ATOM 1486 C C . THR A 1 200 ? -19.072 -34.329 29.427 1.00 67.69 200 THR A C 1
ATOM 1488 O O . THR A 1 200 ? -18.190 -33.471 29.336 1.00 67.69 200 THR A O 1
ATOM 1491 N N . SER A 1 201 ? -20.360 -34.016 29.634 1.00 67.62 201 SER A N 1
ATOM 1492 C CA . SER A 1 201 ? -20.926 -32.655 29.568 1.00 67.62 201 SER A CA 1
ATOM 1493 C C . SER A 1 201 ? -20.217 -31.676 30.512 1.00 67.62 201 SER A C 1
ATOM 1495 O O . SER A 1 201 ? -19.788 -30.605 30.088 1.00 67.62 201 SER A O 1
ATOM 1497 N N . ALA A 1 202 ? -19.962 -32.103 31.753 1.00 68.31 202 ALA A N 1
ATOM 1498 C CA . ALA A 1 202 ? -19.243 -31.343 32.778 1.00 68.31 202 ALA A CA 1
ATOM 1499 C C . ALA A 1 202 ? -17.785 -31.001 32.398 1.00 68.31 202 ALA A C 1
ATOM 1501 O O . ALA A 1 202 ? -17.163 -30.133 33.011 1.00 68.31 202 ALA A O 1
ATOM 1502 N N . SER A 1 203 ? -17.220 -31.677 31.391 1.00 76.81 203 SER A N 1
ATOM 1503 C CA . SER A 1 203 ? -15.875 -31.413 30.870 1.00 76.81 203 SER A CA 1
ATOM 1504 C C . SER A 1 203 ? -15.881 -30.667 29.530 1.00 76.81 203 SER A C 1
ATOM 1506 O O . SER A 1 203 ? -15.011 -29.822 29.307 1.00 76.81 203 SER A O 1
ATOM 1508 N N . GLU A 1 204 ? -16.856 -30.937 28.661 1.00 84.81 204 GLU A N 1
ATOM 1509 C CA . GLU A 1 204 ? -16.943 -30.403 27.300 1.00 84.81 204 GLU A CA 1
ATOM 1510 C C . GLU A 1 204 ? -18.425 -30.282 26.876 1.00 84.81 204 GLU A C 1
ATOM 1512 O O . GLU A 1 204 ? -18.938 -31.163 26.183 1.00 84.81 204 GLU A O 1
ATOM 1517 N N . PRO A 1 205 ? -19.147 -29.219 27.285 1.00 84.81 205 PRO A N 1
ATOM 1518 C CA . PRO A 1 205 ? -20.606 -29.147 27.128 1.00 84.81 205 PRO A CA 1
ATOM 1519 C C . PRO A 1 205 ? -21.054 -29.162 25.659 1.00 84.81 205 PRO A C 1
ATOM 1521 O O . PRO A 1 205 ? -22.069 -29.773 25.328 1.00 84.81 205 PRO A O 1
ATOM 1524 N N . LEU A 1 206 ? -20.242 -28.586 24.762 1.00 87.56 206 LEU A N 1
ATOM 1525 C CA . LEU A 1 206 ? -20.464 -28.613 23.313 1.00 87.56 206 LEU A CA 1
ATOM 1526 C C . LEU A 1 206 ? -20.600 -30.025 22.737 1.00 87.56 206 LEU A C 1
ATOM 1528 O O . LEU A 1 206 ? -21.268 -30.190 21.722 1.00 87.56 206 LEU A O 1
ATOM 1532 N N . VAL A 1 207 ? -19.981 -31.047 23.344 1.00 87.50 207 VAL A N 1
ATOM 1533 C CA . VAL A 1 207 ? -20.102 -32.424 22.849 1.00 87.50 207 VAL A CA 1
ATOM 1534 C C . VAL A 1 207 ? -21.564 -32.841 22.861 1.00 87.50 207 VAL A C 1
ATOM 1536 O O . VAL A 1 207 ? -22.086 -33.214 21.809 1.00 87.50 207 VAL A O 1
ATOM 1539 N N . ASP A 1 208 ? -22.232 -32.767 24.010 1.00 83.75 208 ASP A N 1
ATOM 1540 C CA . ASP A 1 208 ? -23.612 -33.235 24.142 1.00 83.75 208 ASP A CA 1
ATOM 1541 C C . ASP A 1 208 ? -24.619 -32.234 23.576 1.00 83.75 208 ASP A C 1
ATOM 1543 O O . ASP A 1 208 ? -25.561 -32.670 22.920 1.00 83.75 208 ASP A O 1
ATOM 1547 N N . GLU A 1 209 ? -24.345 -30.925 23.637 1.00 85.94 209 GLU A N 1
ATOM 1548 C CA . GLU A 1 209 ? -25.164 -29.924 22.940 1.00 85.94 209 GLU A CA 1
ATOM 1549 C C . GLU A 1 209 ? -25.253 -30.176 21.423 1.00 85.94 209 GLU A C 1
ATOM 1551 O O . GLU A 1 209 ? -26.342 -30.073 20.852 1.00 85.94 209 GLU A O 1
ATOM 1556 N N . ILE A 1 210 ? -24.151 -30.565 20.761 1.00 88.00 210 ILE A N 1
ATOM 1557 C CA . ILE A 1 210 ? -24.198 -30.973 19.346 1.00 88.00 210 ILE A CA 1
ATOM 1558 C C . ILE A 1 210 ? -25.219 -32.099 19.153 1.00 88.00 210 ILE A C 1
ATOM 1560 O O . ILE A 1 210 ? -25.999 -32.056 18.207 1.00 88.00 210 ILE A O 1
ATOM 1564 N N . ALA A 1 211 ? -25.241 -33.107 20.027 1.00 85.25 211 ALA A N 1
ATOM 1565 C CA . ALA A 1 211 ? -26.144 -34.242 19.869 1.00 85.25 211 ALA A CA 1
ATOM 1566 C C . ALA A 1 211 ? -27.613 -33.866 20.138 1.00 85.25 211 ALA A C 1
ATOM 1568 O O . ALA A 1 211 ? -28.481 -34.310 19.383 1.00 85.25 211 ALA A O 1
ATOM 1569 N N . SER A 1 212 ? -27.884 -32.997 21.120 1.00 83.38 212 SER A N 1
ATOM 1570 C CA . SER A 1 212 ? -29.211 -32.406 21.347 1.00 83.38 212 SER A CA 1
ATOM 1571 C C . SER A 1 212 ? -29.705 -31.661 20.108 1.00 83.38 212 SER A C 1
ATOM 1573 O O . SER A 1 212 ? -30.782 -31.944 19.589 1.00 83.38 212 SER A O 1
ATOM 1575 N N . CYS A 1 213 ? -28.878 -30.757 19.579 1.00 86.62 213 CYS A N 1
ATOM 1576 C CA . CYS A 1 213 ? -29.220 -29.884 18.460 1.00 86.62 213 CYS A CA 1
ATOM 1577 C C . CYS A 1 213 ? -29.410 -30.673 17.145 1.00 86.62 213 CYS A C 1
ATOM 1579 O O . CYS A 1 213 ? -30.337 -30.416 16.377 1.00 86.62 213 CYS A O 1
ATOM 1581 N N . LEU A 1 214 ? -28.598 -31.716 16.922 1.00 86.88 214 LEU A N 1
ATOM 1582 C CA . LEU A 1 214 ? -28.760 -32.647 15.801 1.00 86.88 214 LEU A CA 1
ATOM 1583 C C . LEU A 1 214 ? -30.058 -33.472 15.897 1.00 86.88 214 LEU A C 1
ATOM 1585 O O . LEU A 1 214 ? -30.757 -33.613 14.889 1.00 86.88 214 LEU A O 1
ATOM 1589 N N . ARG A 1 215 ? -30.400 -33.996 17.086 1.00 81.31 215 ARG A N 1
ATOM 1590 C CA . ARG A 1 215 ? -31.681 -34.689 17.334 1.00 81.31 215 ARG A CA 1
ATOM 1591 C C . ARG A 1 215 ? -32.868 -33.762 17.110 1.00 81.31 215 ARG A C 1
ATOM 1593 O O . ARG A 1 215 ? -33.837 -34.154 16.458 1.00 81.31 215 ARG A O 1
ATOM 1600 N N . GLU A 1 216 ? -32.775 -32.535 17.611 1.00 81.69 216 GLU A N 1
ATOM 1601 C CA . GLU A 1 216 ? -33.809 -31.522 17.464 1.00 81.69 216 GLU A CA 1
ATOM 1602 C C . GLU A 1 216 ? -34.100 -31.261 15.983 1.00 81.69 216 GLU A C 1
ATOM 1604 O O . GLU A 1 216 ? -35.201 -31.581 15.531 1.00 81.69 216 GLU A O 1
ATOM 1609 N N . TRP A 1 217 ? -33.109 -30.817 15.195 1.00 85.56 217 TRP A N 1
ATOM 1610 C CA . TRP A 1 217 ? -33.306 -30.525 13.770 1.00 85.56 217 TRP A CA 1
ATOM 1611 C C . TRP A 1 217 ? -33.760 -31.752 12.958 1.00 85.56 217 TRP A C 1
ATOM 1613 O O . TRP A 1 217 ? -34.511 -31.603 11.990 1.00 85.56 217 TRP A O 1
ATOM 1623 N N . GLN A 1 218 ? -33.341 -32.970 13.327 1.00 80.75 218 GLN A N 1
ATOM 1624 C CA . GLN A 1 218 ? -33.868 -34.196 12.717 1.00 80.75 218 GLN A CA 1
ATOM 1625 C C . GLN A 1 218 ? -35.373 -34.351 12.993 1.00 80.75 218 GLN A C 1
ATOM 1627 O O . GLN A 1 218 ? -36.137 -34.675 12.084 1.00 80.75 218 GLN A O 1
ATOM 1632 N N . SER A 1 219 ? -35.800 -34.145 14.240 1.00 74.31 219 SER A N 1
ATOM 1633 C CA . SER A 1 219 ? -37.188 -34.351 14.659 1.00 74.31 219 SER A CA 1
ATOM 1634 C C . SER A 1 219 ? -38.142 -33.290 14.095 1.00 74.31 219 SER A C 1
ATOM 1636 O O . SER A 1 219 ? -39.194 -33.640 13.555 1.00 74.31 219 SER A O 1
ATOM 1638 N N . THR A 1 220 ? -37.760 -32.011 14.147 1.00 74.31 220 THR A N 1
ATOM 1639 C CA . THR A 1 220 ? -38.600 -30.871 13.755 1.00 74.31 220 THR A CA 1
ATOM 1640 C C . THR A 1 220 ? -38.515 -30.573 12.261 1.00 74.31 220 THR A C 1
ATOM 1642 O O . THR A 1 220 ? -39.540 -30.466 11.594 1.00 74.31 220 THR A O 1
ATOM 1645 N N . ASN A 1 221 ? -37.302 -30.485 11.710 1.00 77.31 221 ASN A N 1
ATOM 1646 C CA . ASN A 1 221 ? -37.075 -29.804 10.435 1.00 77.31 221 ASN A CA 1
ATOM 1647 C C . ASN A 1 221 ? -36.913 -30.770 9.249 1.00 77.31 221 ASN A C 1
ATOM 1649 O O . ASN A 1 221 ? -37.445 -30.512 8.168 1.00 77.31 221 ASN A O 1
ATOM 1653 N N . LEU A 1 222 ? -36.242 -31.917 9.430 1.00 81.94 222 LEU A N 1
ATOM 1654 C CA . LEU A 1 222 ? -35.935 -32.856 8.334 1.00 81.94 222 LEU A CA 1
ATOM 1655 C C . LEU A 1 222 ? -37.180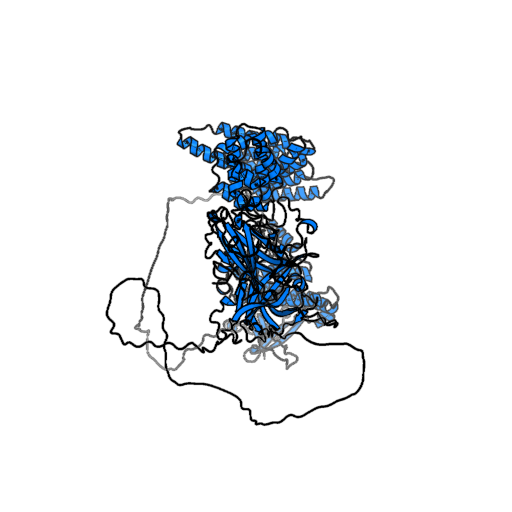 -33.310 7.550 1.00 81.94 222 LEU A C 1
ATOM 1657 O O . LEU A 1 222 ? -37.152 -33.376 6.318 1.00 81.94 222 LEU A O 1
ATOM 1661 N N . HIS A 1 223 ? -38.277 -33.618 8.248 1.00 78.88 223 HIS A N 1
ATOM 1662 C CA . HIS A 1 223 ? -39.502 -34.095 7.605 1.00 78.88 223 HIS A CA 1
ATOM 1663 C C . HIS A 1 223 ? -40.236 -32.971 6.847 1.00 78.88 223 HIS A C 1
ATOM 1665 O O . HIS A 1 223 ? -40.705 -33.208 5.731 1.00 78.88 223 HIS A O 1
ATOM 1671 N N . GLU A 1 224 ? -40.262 -31.736 7.370 1.00 77.94 224 GLU A N 1
ATOM 1672 C CA . GLU A 1 224 ? -40.823 -30.592 6.641 1.00 77.94 224 GLU A CA 1
ATOM 1673 C C . GLU A 1 224 ? -39.981 -30.233 5.402 1.00 77.94 224 GLU A C 1
ATOM 1675 O O . GLU A 1 224 ? -40.549 -29.995 4.332 1.00 77.94 224 GLU A O 1
ATOM 1680 N N . LEU A 1 225 ? -38.645 -30.245 5.485 1.00 82.69 225 LEU A N 1
ATOM 1681 C CA . LEU A 1 225 ? -37.769 -29.963 4.335 1.00 82.69 225 LEU A CA 1
ATOM 1682 C C . LEU A 1 225 ? -37.990 -30.949 3.176 1.00 82.69 225 LEU A C 1
ATOM 1684 O O . LEU A 1 225 ? -37.983 -30.552 2.006 1.00 82.69 225 LEU A O 1
ATOM 1688 N N . LEU A 1 226 ? -38.243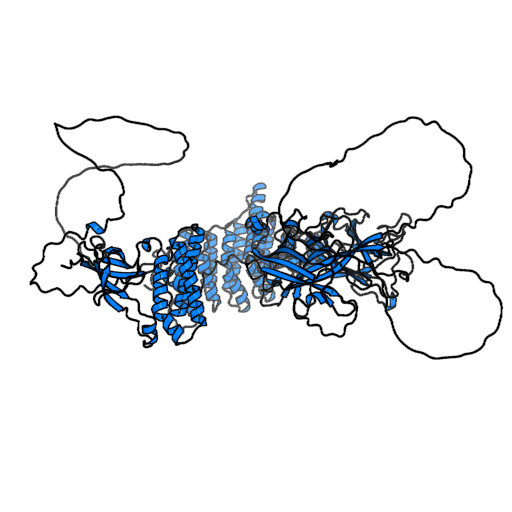 -32.223 3.493 1.00 81.00 226 LEU A N 1
ATOM 1689 C CA . LEU A 1 226 ? -38.571 -33.261 2.513 1.00 81.00 226 LEU A CA 1
ATOM 1690 C C . LEU A 1 226 ? -39.977 -33.079 1.916 1.00 81.00 226 LEU A C 1
ATOM 1692 O O . LEU A 1 226 ? -40.123 -33.124 0.692 1.00 81.00 226 LEU A O 1
ATOM 1696 N N . LEU A 1 227 ? -40.999 -32.826 2.744 1.00 80.56 227 LEU A N 1
ATOM 1697 C CA . LEU A 1 227 ? -42.379 -32.588 2.289 1.00 80.56 227 LEU A CA 1
ATOM 1698 C C . LEU A 1 227 ? -42.494 -31.332 1.410 1.00 80.56 227 LEU A C 1
ATOM 1700 O O . LEU A 1 227 ? -43.146 -31.356 0.365 1.00 80.56 227 LEU A O 1
ATOM 1704 N N . SER A 1 228 ? -41.822 -30.250 1.807 1.00 82.88 228 SER A N 1
ATOM 1705 C CA . SER A 1 228 ? -41.779 -28.971 1.085 1.00 82.88 228 SER A CA 1
ATOM 1706 C C . SER A 1 228 ? -40.823 -28.962 -0.117 1.00 82.88 228 SER A C 1
ATOM 1708 O O . SER A 1 228 ? -40.797 -27.986 -0.866 1.00 82.88 228 SER A O 1
ATOM 1710 N N . ARG A 1 229 ? -40.074 -30.056 -0.342 1.00 86.31 229 ARG A N 1
ATOM 1711 C CA . ARG A 1 229 ? -39.111 -30.244 -1.447 1.00 86.31 229 ARG A CA 1
ATOM 1712 C C . ARG A 1 229 ? -37.976 -29.210 -1.475 1.00 86.31 229 ARG A C 1
ATOM 1714 O O . ARG A 1 229 ? -37.430 -28.910 -2.537 1.00 86.31 229 ARG A O 1
ATOM 1721 N N . GLN A 1 230 ? -37.587 -28.679 -0.317 1.00 84.38 230 GLN A N 1
ATOM 1722 C CA . GLN A 1 230 ? -36.525 -27.674 -0.192 1.00 84.38 230 GLN A CA 1
ATOM 1723 C C . GLN A 1 230 ? -35.125 -28.312 -0.189 1.00 84.38 230 GLN A C 1
ATOM 1725 O O . GLN A 1 230 ? -34.332 -28.134 0.734 1.00 84.38 230 GLN A O 1
ATOM 1730 N N . TYR A 1 231 ? -34.800 -29.057 -1.251 1.00 87.56 231 TYR A N 1
ATOM 1731 C CA . TYR A 1 231 ? -33.534 -29.789 -1.374 1.00 87.56 231 TYR A CA 1
ATOM 1732 C C . TYR A 1 231 ? -32.263 -28.930 -1.169 1.00 87.56 231 TYR A C 1
ATOM 1734 O O . TYR A 1 231 ? -31.366 -29.414 -0.484 1.00 87.56 231 TYR A O 1
ATOM 1742 N N . PRO A 1 232 ? -32.171 -27.659 -1.622 1.00 87.94 232 PRO A N 1
ATOM 1743 C CA . PRO A 1 232 ? -31.001 -26.814 -1.338 1.00 87.94 232 PRO A CA 1
ATOM 1744 C C . PRO A 1 232 ? -30.833 -26.447 0.146 1.00 87.94 232 PRO A C 1
ATOM 1746 O O . PRO A 1 232 ? -29.732 -26.121 0.587 1.00 87.94 232 PRO A O 1
ATOM 1749 N N . LEU A 1 233 ? -31.915 -26.474 0.932 1.00 84.62 233 LEU A N 1
ATOM 1750 C CA . LEU A 1 233 ? -31.872 -26.242 2.378 1.00 84.62 233 LEU A CA 1
ATOM 1751 C C . LEU A 1 233 ? -31.529 -27.537 3.132 1.00 84.62 233 LEU A C 1
ATOM 1753 O O . LEU A 1 233 ? -30.747 -27.508 4.079 1.00 84.62 233 LEU A O 1
ATOM 1757 N N . LEU A 1 234 ? -32.014 -28.680 2.637 1.00 87.12 234 LEU A N 1
ATOM 1758 C CA . LEU A 1 234 ? -31.606 -30.016 3.083 1.00 87.12 234 LEU A CA 1
ATOM 1759 C C . LEU A 1 234 ? -30.110 -30.293 2.829 1.00 87.12 234 LEU A C 1
ATOM 1761 O O . LEU A 1 234 ? -29.448 -30.907 3.660 1.00 87.12 234 LEU A O 1
ATOM 1765 N N . GLU A 1 235 ? -29.555 -29.816 1.714 1.00 87.56 235 GLU A N 1
ATOM 1766 C CA . GLU A 1 235 ? -28.122 -29.916 1.404 1.00 87.56 235 GLU A CA 1
ATOM 1767 C C . GLU A 1 235 ? -27.274 -29.089 2.384 1.00 87.56 235 GLU A C 1
ATOM 1769 O O . GLU A 1 235 ? -26.316 -29.603 2.963 1.00 87.56 235 GLU A O 1
ATOM 1774 N N . LYS A 1 236 ? -27.682 -27.842 2.673 1.00 86.88 236 LYS A N 1
ATOM 1775 C CA . LYS A 1 236 ? -27.064 -27.021 3.732 1.00 86.88 236 LYS A CA 1
ATOM 1776 C C . LYS A 1 236 ? -27.123 -27.708 5.098 1.00 86.88 236 LYS A C 1
ATOM 1778 O O . LYS A 1 236 ? -26.117 -27.727 5.802 1.00 86.88 236 LYS A O 1
ATOM 1783 N N . MET A 1 237 ? -28.269 -28.298 5.447 1.00 87.56 237 MET A N 1
ATOM 1784 C CA . MET A 1 237 ? -28.440 -29.084 6.671 1.00 87.56 237 MET A CA 1
ATOM 1785 C C . MET A 1 237 ? -27.465 -30.267 6.707 1.00 87.56 237 MET A C 1
ATOM 1787 O O . MET A 1 237 ? -26.729 -30.407 7.675 1.00 87.56 237 MET A O 1
ATOM 1791 N N . SER A 1 238 ? -27.379 -31.065 5.638 1.00 88.19 238 SER A N 1
ATOM 1792 C CA . SER A 1 238 ? -26.449 -32.199 5.550 1.00 88.19 238 SER A CA 1
ATOM 1793 C C . SER A 1 238 ? -24.986 -31.785 5.743 1.00 88.19 238 SER A C 1
ATOM 1795 O O . SER A 1 238 ? -24.267 -32.415 6.519 1.00 88.19 238 SER A O 1
ATOM 1797 N N . ASN A 1 239 ? -24.552 -30.703 5.093 1.00 90.19 239 ASN A N 1
ATOM 1798 C CA . ASN A 1 239 ? -23.174 -30.216 5.185 1.00 90.19 239 ASN A CA 1
ATOM 1799 C C . ASN A 1 239 ? -22.841 -29.686 6.592 1.00 90.19 239 ASN A C 1
ATOM 1801 O O . ASN A 1 239 ? -21.749 -29.930 7.107 1.00 90.19 239 ASN A O 1
ATOM 1805 N N . LEU A 1 240 ? -23.791 -29.009 7.246 1.00 90.69 240 LEU A N 1
ATOM 1806 C CA . LEU A 1 240 ? -23.617 -28.493 8.606 1.00 90.69 240 LEU A CA 1
ATOM 1807 C C . LEU A 1 240 ? -23.630 -29.632 9.645 1.00 90.69 240 LEU A C 1
ATOM 1809 O O . LEU A 1 240 ? -22.780 -29.652 10.534 1.00 90.69 240 LEU A O 1
ATOM 1813 N N . ILE A 1 241 ? -24.490 -30.645 9.474 1.00 90.88 241 ILE A N 1
ATOM 1814 C CA . ILE A 1 241 ? -24.475 -31.886 10.271 1.00 90.88 241 ILE A CA 1
ATOM 1815 C C . ILE A 1 241 ? -23.109 -32.584 10.172 1.00 90.88 241 ILE A C 1
ATOM 1817 O O . ILE A 1 241 ? -22.548 -32.976 11.193 1.00 90.88 241 ILE A O 1
ATOM 1821 N N . GLN A 1 242 ? -22.540 -32.700 8.967 1.00 91.19 242 GLN A N 1
ATOM 1822 C CA . GLN A 1 242 ? -21.213 -33.296 8.763 1.00 91.19 242 GLN A CA 1
ATOM 1823 C C . GLN A 1 242 ? -20.092 -32.482 9.439 1.00 91.19 242 GLN A C 1
ATOM 1825 O O . GLN A 1 242 ? -19.181 -33.071 10.022 1.00 91.19 242 GLN A O 1
ATOM 1830 N N . SER A 1 243 ? -20.173 -31.144 9.426 1.00 91.50 243 SER A N 1
ATOM 1831 C CA . SER A 1 243 ? -19.247 -30.267 10.167 1.00 91.50 243 SER A CA 1
ATOM 1832 C C . SER A 1 243 ? -19.319 -30.504 11.682 1.00 91.50 243 SER A C 1
ATOM 1834 O O . SER A 1 243 ? -18.286 -30.665 12.342 1.00 91.50 243 SER A O 1
ATOM 1836 N N . LEU A 1 244 ? -20.533 -30.576 12.239 1.00 92.56 244 LEU A N 1
ATOM 1837 C CA . LEU A 1 244 ? -20.754 -30.757 13.675 1.00 92.56 244 LEU A CA 1
ATOM 1838 C C . LEU A 1 244 ? -20.404 -32.166 14.170 1.00 92.56 244 LEU A C 1
ATOM 1840 O O . LEU A 1 244 ? -19.791 -32.286 15.226 1.00 92.56 244 LEU A O 1
ATOM 1844 N N . ASP A 1 245 ? -20.702 -33.228 13.416 1.00 89.31 245 ASP A N 1
ATOM 1845 C CA . ASP A 1 245 ? -20.274 -34.595 13.760 1.00 89.31 245 ASP A CA 1
ATOM 1846 C C . ASP A 1 245 ? -18.739 -34.715 13.751 1.00 89.31 245 ASP A C 1
ATOM 1848 O O . ASP A 1 245 ? -18.140 -35.212 14.708 1.00 89.31 245 ASP A O 1
ATOM 1852 N N . MET A 1 246 ? -18.066 -34.159 12.737 1.00 89.81 246 MET A N 1
ATOM 1853 C CA . MET A 1 246 ? -16.599 -34.092 12.724 1.00 89.81 246 MET A CA 1
ATOM 1854 C C . MET A 1 246 ? -16.041 -33.292 13.911 1.00 89.81 246 MET A C 1
ATOM 1856 O O . MET A 1 246 ? -15.049 -33.716 14.508 1.00 89.81 246 MET A O 1
ATOM 1860 N N . SER A 1 247 ? -16.702 -32.203 14.312 1.00 90.25 247 SER A N 1
ATOM 1861 C CA . SER A 1 247 ? -16.326 -31.422 15.499 1.00 90.25 247 SER A CA 1
ATOM 1862 C C . SER A 1 247 ? -16.535 -32.217 16.798 1.00 90.25 247 SER A C 1
ATOM 1864 O O . SER A 1 247 ? -15.605 -32.323 17.597 1.00 90.25 247 SER A O 1
ATOM 1866 N N . ARG A 1 248 ? -17.690 -32.882 16.982 1.00 90.12 248 ARG A N 1
ATOM 1867 C CA . ARG A 1 248 ? -17.978 -33.760 18.138 1.00 90.12 248 ARG A CA 1
ATOM 1868 C C . ARG A 1 248 ? -16.948 -34.887 18.252 1.00 90.12 248 ARG A C 1
ATOM 1870 O O . ARG A 1 248 ? -16.450 -35.144 19.346 1.00 90.12 248 ARG A O 1
ATOM 1877 N N . ARG A 1 249 ? -16.557 -35.513 17.135 1.00 88.81 249 ARG A N 1
ATOM 1878 C CA . ARG A 1 249 ? -15.486 -36.530 17.090 1.00 88.81 249 ARG A CA 1
ATOM 1879 C C . ARG A 1 249 ? -14.119 -35.958 17.473 1.00 88.81 249 ARG A C 1
ATOM 1881 O O . ARG A 1 249 ? -13.393 -36.593 18.232 1.00 88.81 249 ARG A O 1
ATOM 1888 N N . GLN A 1 250 ? -13.754 -34.777 16.972 1.00 88.19 250 GLN A N 1
ATOM 1889 C CA . GLN A 1 250 ? -12.471 -34.136 17.293 1.00 88.19 250 GLN A CA 1
ATOM 1890 C C . GLN A 1 250 ? -12.370 -33.740 18.774 1.00 88.19 250 GLN A C 1
ATOM 1892 O O . GLN A 1 250 ? -11.335 -33.997 19.393 1.00 88.19 250 GLN A O 1
ATOM 1897 N N . LEU A 1 251 ? -13.450 -33.203 19.356 1.00 87.00 251 LEU A N 1
ATOM 1898 C CA . LEU A 1 251 ? -13.552 -32.918 20.792 1.00 87.00 251 LEU A CA 1
ATOM 1899 C C . LEU A 1 251 ? -13.432 -34.208 21.627 1.00 87.00 251 LEU A C 1
ATOM 1901 O O . LEU A 1 251 ? -12.602 -34.276 22.532 1.00 87.00 251 LEU A O 1
ATOM 1905 N N . LEU A 1 252 ? -14.177 -35.264 21.273 1.00 84.12 252 LEU A N 1
ATOM 1906 C CA . LEU A 1 252 ? -14.144 -36.561 21.969 1.00 84.12 252 LEU A CA 1
ATOM 1907 C C . LEU A 1 252 ? -12.787 -37.281 21.894 1.00 84.12 252 LEU A C 1
ATOM 1909 O O . LEU A 1 252 ? -12.411 -37.979 22.835 1.00 84.12 252 LEU A O 1
ATOM 1913 N N . HIS A 1 253 ? -12.051 -37.156 20.787 1.00 79.25 253 HIS A N 1
ATOM 1914 C CA . HIS A 1 253 ? -10.764 -37.840 20.618 1.00 79.25 253 HIS A CA 1
ATOM 1915 C C . HIS A 1 253 ? -9.571 -37.106 21.252 1.00 79.25 253 HIS A C 1
ATOM 1917 O O . HIS A 1 253 ? -8.531 -37.735 21.440 1.00 79.25 253 HIS A O 1
ATOM 1923 N N . ASN A 1 254 ? -9.713 -35.821 21.607 1.00 73.56 254 ASN A N 1
ATOM 1924 C CA . ASN A 1 254 ? -8.734 -35.038 22.377 1.00 73.56 254 ASN A CA 1
ATOM 1925 C C . ASN A 1 254 ? -7.282 -35.110 21.836 1.00 73.56 254 ASN A C 1
ATOM 1927 O O . ASN A 1 254 ? -6.319 -35.284 22.584 1.00 73.56 254 ASN A O 1
ATOM 1931 N N . VAL A 1 255 ? -7.135 -35.018 20.507 1.00 79.12 255 VAL A N 1
ATOM 1932 C CA . VAL A 1 255 ? -5.840 -35.077 19.786 1.00 79.12 255 VAL A CA 1
ATOM 1933 C C . VAL A 1 255 ? -5.276 -33.675 19.484 1.00 79.12 255 VAL A C 1
ATOM 1935 O O . VAL A 1 255 ? -4.120 -33.538 19.096 1.00 79.12 255 VAL A O 1
ATOM 1938 N N . LEU A 1 256 ? -6.092 -32.631 19.650 1.00 83.19 256 LEU A N 1
ATOM 1939 C CA . LEU A 1 256 ? -5.777 -31.251 19.273 1.00 83.19 256 LEU A CA 1
ATOM 1940 C C . LEU A 1 256 ? -4.977 -30.508 20.352 1.00 83.19 256 LEU A C 1
ATOM 1942 O O . LEU A 1 256 ? -5.160 -30.724 21.550 1.00 83.19 256 LEU A O 1
ATOM 1946 N N . THR A 1 257 ? -4.136 -29.562 19.934 1.00 83.69 257 THR A N 1
ATOM 1947 C CA . THR A 1 257 ? -3.501 -28.609 20.853 1.00 83.69 257 THR A CA 1
ATOM 1948 C C . THR A 1 257 ? -4.527 -27.634 21.436 1.00 83.69 257 THR A C 1
ATOM 1950 O O . THR A 1 257 ? -5.572 -27.370 20.846 1.00 83.69 257 THR A O 1
ATOM 1953 N N . ALA A 1 258 ? -4.207 -27.009 22.574 1.00 78.56 258 ALA A N 1
ATOM 1954 C CA . ALA A 1 258 ? -5.096 -26.039 23.222 1.00 78.56 258 ALA A CA 1
ATOM 1955 C C . ALA A 1 258 ? -5.487 -24.841 22.325 1.00 78.56 258 ALA A C 1
ATOM 1957 O O . ALA A 1 258 ? -6.549 -24.252 22.526 1.00 78.56 258 ALA A O 1
ATOM 1958 N N . HIS A 1 259 ? -4.664 -24.484 21.330 1.00 77.62 259 HIS A N 1
ATOM 1959 C CA . HIS A 1 259 ? -4.980 -23.414 20.381 1.00 77.62 259 HIS A CA 1
ATOM 1960 C C . HIS A 1 259 ? -5.981 -23.874 19.311 1.00 77.62 259 HIS A C 1
ATOM 1962 O O . HIS A 1 259 ? -6.981 -23.196 19.080 1.00 77.62 259 HIS A O 1
ATOM 1968 N N . GLU A 1 260 ? -5.751 -25.043 18.706 1.00 82.50 260 GLU A N 1
ATOM 1969 C CA . GLU A 1 260 ? -6.668 -25.661 17.736 1.00 82.50 260 GLU A CA 1
ATOM 1970 C C . GLU A 1 260 ? -8.017 -25.995 18.384 1.00 82.50 260 GLU A C 1
ATOM 1972 O O . GLU A 1 260 ? -9.063 -25.732 17.803 1.00 82.50 260 GLU A O 1
ATOM 1977 N N . LEU A 1 261 ? -8.006 -26.500 19.620 1.00 85.00 261 LEU A N 1
ATOM 1978 C CA . LEU A 1 261 ? -9.205 -26.838 20.388 1.00 85.00 261 LEU A CA 1
ATOM 1979 C C . LEU A 1 261 ? -10.031 -25.577 20.712 1.00 85.00 261 LEU A C 1
ATOM 1981 O O . LEU A 1 261 ? -11.253 -25.588 20.577 1.00 85.00 261 LEU A O 1
ATOM 1985 N N . ARG A 1 262 ? -9.381 -24.449 21.044 1.00 83.19 262 ARG A N 1
ATOM 1986 C CA . ARG A 1 262 ? -10.053 -23.144 21.193 1.00 83.19 262 ARG A CA 1
ATOM 1987 C C . ARG A 1 262 ? -10.725 -22.699 19.886 1.00 83.19 262 ARG A C 1
ATOM 1989 O O . ARG A 1 262 ? -11.881 -22.291 19.929 1.00 83.19 262 ARG A O 1
ATOM 1996 N N . ILE A 1 263 ? -10.032 -22.811 18.748 1.00 84.44 263 ILE A N 1
ATOM 1997 C CA . ILE A 1 263 ? -10.595 -22.500 17.419 1.00 84.44 263 ILE A CA 1
ATOM 1998 C C . ILE A 1 263 ? -11.765 -23.438 17.090 1.00 84.44 263 ILE A C 1
ATOM 2000 O O . ILE A 1 263 ? -12.790 -22.978 16.597 1.00 84.44 263 ILE A O 1
ATOM 2004 N N . LEU A 1 264 ? -11.652 -24.734 17.395 1.00 88.00 264 LEU A N 1
ATOM 2005 C CA . LEU A 1 264 ? -12.705 -25.712 17.132 1.00 88.00 264 LEU A CA 1
ATOM 2006 C C . LEU A 1 264 ? -13.971 -25.421 17.945 1.00 88.00 264 LEU A C 1
ATOM 2008 O O . LEU A 1 264 ? -15.056 -25.418 17.371 1.00 88.00 264 LEU A O 1
ATOM 2012 N N . ARG A 1 265 ? -13.851 -25.137 19.249 1.00 90.00 265 ARG A N 1
ATOM 2013 C CA . ARG A 1 265 ? -14.988 -24.727 20.097 1.00 90.00 265 ARG A CA 1
ATOM 2014 C C . ARG A 1 265 ? -15.664 -23.471 19.556 1.00 90.00 265 ARG A C 1
ATOM 2016 O O . ARG A 1 265 ? -16.880 -23.435 19.415 1.00 90.00 265 ARG A O 1
ATOM 2023 N N . GLU A 1 266 ? -14.861 -22.465 19.218 1.00 87.88 266 GLU A N 1
ATOM 2024 C CA . GLU A 1 266 ? -15.320 -21.196 18.657 1.00 87.88 266 GLU A CA 1
ATOM 2025 C C . GLU A 1 266 ? -16.075 -21.411 17.336 1.00 87.88 266 GLU A C 1
ATOM 2027 O O . GLU A 1 266 ? -17.216 -20.970 17.216 1.00 87.88 266 GLU A O 1
ATOM 2032 N N . LYS A 1 267 ? -15.513 -22.181 16.394 1.00 89.19 267 LYS A N 1
ATOM 2033 C CA . LYS A 1 267 ? -16.199 -22.580 15.155 1.00 89.19 267 LYS A CA 1
ATOM 2034 C C . LYS A 1 267 ? -17.491 -23.356 15.440 1.00 89.19 267 LYS A C 1
ATOM 2036 O O . LYS A 1 267 ? -18.513 -23.067 14.831 1.00 89.19 267 LYS A O 1
ATOM 2041 N N . THR A 1 268 ? -17.463 -24.309 16.372 1.00 90.62 268 THR A N 1
ATOM 2042 C CA . THR A 1 268 ? -18.619 -25.153 16.727 1.00 90.62 268 THR A CA 1
ATOM 2043 C C . THR A 1 268 ? -19.790 -24.310 17.234 1.00 90.62 268 THR A C 1
ATOM 2045 O O . THR A 1 268 ? -20.919 -24.517 16.798 1.00 90.62 268 THR A O 1
ATOM 2048 N N . VAL A 1 269 ? -19.529 -23.312 18.088 1.00 90.94 269 VAL A N 1
ATOM 2049 C CA . VAL A 1 269 ? -20.547 -22.347 18.538 1.00 90.94 269 VAL A CA 1
ATOM 2050 C C . VAL A 1 269 ? -21.173 -21.605 17.349 1.00 90.94 269 VAL A C 1
ATOM 2052 O O . VAL A 1 269 ? -22.394 -21.465 17.299 1.00 90.94 269 VAL A O 1
ATOM 2055 N N . TRP A 1 270 ? -20.375 -21.169 16.368 1.00 90.00 270 TRP A N 1
ATOM 2056 C CA . TRP A 1 270 ? -20.894 -20.481 15.179 1.00 90.00 270 TRP A CA 1
ATOM 2057 C C . TRP A 1 270 ? -21.635 -21.404 14.205 1.00 90.00 270 TRP A C 1
ATOM 2059 O O . TRP A 1 270 ? -22.677 -20.999 13.695 1.00 90.00 270 TRP A O 1
ATOM 2069 N N . ASP A 1 271 ? -21.187 -22.647 14.002 1.00 89.56 271 ASP A N 1
ATOM 2070 C CA . ASP A 1 271 ? -21.925 -23.658 13.229 1.00 89.56 271 ASP A CA 1
ATOM 2071 C C . ASP A 1 271 ? -23.296 -23.950 13.888 1.00 89.56 271 ASP A C 1
ATOM 2073 O O . ASP A 1 271 ? -24.319 -23.983 13.198 1.00 89.56 271 ASP A O 1
ATOM 2077 N N . LEU A 1 272 ? -23.357 -24.068 15.224 1.00 90.06 272 LEU A N 1
ATOM 2078 C CA . LEU A 1 272 ? -24.607 -24.239 15.983 1.00 90.06 272 LEU A CA 1
ATOM 2079 C C . LEU A 1 272 ? -25.529 -23.011 15.888 1.00 90.06 272 LEU A C 1
ATOM 2081 O O . LEU A 1 272 ? -26.729 -23.164 15.656 1.00 90.06 272 LEU A O 1
ATOM 2085 N N . VAL A 1 273 ? -25.006 -21.789 16.034 1.00 89.44 273 VAL A N 1
ATOM 2086 C CA . VAL A 1 273 ? -25.791 -20.548 15.858 1.00 89.44 273 VAL A CA 1
ATOM 2087 C C . VAL A 1 273 ? -26.334 -20.447 14.429 1.00 89.44 273 VAL A C 1
ATOM 2089 O O . VAL A 1 273 ? -27.518 -20.173 14.239 1.00 89.44 273 VAL A O 1
ATOM 2092 N N . ARG A 1 274 ? -25.501 -20.733 13.423 1.00 88.00 274 ARG A N 1
ATOM 2093 C CA . ARG A 1 274 ? -25.862 -20.712 11.998 1.00 88.00 274 ARG A CA 1
ATOM 2094 C C . ARG A 1 274 ? -26.972 -21.708 11.670 1.00 88.00 274 ARG A C 1
ATOM 2096 O O . ARG A 1 274 ? -27.901 -21.349 10.951 1.00 88.00 274 ARG A O 1
ATOM 2103 N N . GLY A 1 275 ? -26.909 -22.925 12.211 1.00 87.94 275 GLY A N 1
ATOM 2104 C CA . GLY A 1 275 ? -27.975 -23.918 12.059 1.00 87.94 275 GLY A CA 1
ATOM 2105 C C . GLY A 1 275 ? -29.280 -23.489 12.737 1.00 87.94 275 GLY A C 1
ATOM 2106 O O . GLY A 1 275 ? -30.333 -23.501 12.103 1.00 87.94 275 GLY A O 1
ATOM 2107 N N . ASN A 1 276 ? -29.217 -23.014 13.984 1.00 88.88 276 ASN A N 1
ATOM 2108 C CA . ASN A 1 276 ? -30.413 -22.605 14.727 1.00 88.88 276 ASN A CA 1
ATOM 2109 C C . ASN A 1 276 ? -31.123 -21.393 14.096 1.00 88.88 276 ASN A C 1
ATOM 2111 O O . ASN A 1 276 ? -32.341 -21.434 13.926 1.00 88.88 276 ASN A O 1
ATOM 2115 N N . LYS A 1 277 ? -30.388 -20.386 13.599 1.00 87.44 277 LYS A N 1
ATOM 2116 C CA . LYS A 1 277 ? -30.970 -19.320 12.757 1.00 87.44 277 LYS A CA 1
ATOM 2117 C C . LYS A 1 277 ? -31.675 -19.863 11.515 1.00 87.44 277 LYS A C 1
ATOM 2119 O O . LYS A 1 277 ? -32.731 -19.363 11.138 1.00 87.44 277 LYS A O 1
ATOM 2124 N N . LEU A 1 278 ? -31.049 -20.829 10.842 1.00 84.81 278 LEU A N 1
ATOM 2125 C CA . LEU A 1 278 ? -31.456 -21.303 9.521 1.00 84.81 278 LEU A CA 1
ATOM 2126 C C . LEU A 1 278 ? -32.684 -22.222 9.560 1.00 84.81 278 LEU A C 1
ATOM 2128 O O . LEU A 1 278 ? -33.426 -22.261 8.578 1.00 84.81 278 LEU A O 1
ATOM 2132 N N . PHE A 1 279 ? -32.890 -22.951 10.661 1.00 82.25 279 PHE A N 1
ATOM 2133 C CA . PHE A 1 279 ? -33.980 -23.925 10.785 1.00 82.25 279 PHE A CA 1
ATOM 2134 C C . PHE A 1 279 ? -35.028 -23.563 11.847 1.00 82.25 279 PHE A C 1
ATOM 2136 O O . PHE A 1 279 ? -36.214 -23.758 11.599 1.00 82.25 279 PHE A O 1
ATOM 2143 N N . ASN A 1 280 ? -34.620 -22.992 12.985 1.00 76.56 280 ASN A N 1
ATOM 2144 C CA . ASN A 1 280 ? -35.524 -22.630 14.085 1.00 76.56 280 ASN A CA 1
ATOM 2145 C C . ASN A 1 280 ? -35.857 -21.125 14.120 1.00 76.56 280 ASN A C 1
ATOM 2147 O O . ASN A 1 280 ? -36.909 -20.741 14.620 1.00 76.56 280 ASN A O 1
ATOM 2151 N N . GLY A 1 281 ? -34.975 -20.267 13.597 1.00 74.75 281 GLY A N 1
ATOM 2152 C CA . GLY A 1 281 ? -35.108 -18.805 13.662 1.00 74.75 281 GLY A CA 1
ATOM 2153 C C . GLY A 1 281 ? -34.675 -18.182 14.998 1.00 74.75 281 GLY A C 1
ATOM 2154 O O . GLY A 1 281 ? -34.782 -16.969 15.164 1.00 74.75 281 GLY A O 1
ATOM 2155 N N . GLU A 1 282 ? -34.160 -18.989 15.928 1.00 82.50 282 GLU A N 1
ATOM 2156 C CA . GLU A 1 282 ? -33.782 -18.583 17.287 1.00 82.50 282 GLU A CA 1
ATOM 2157 C C . GLU A 1 282 ? -32.260 -18.634 17.512 1.00 82.50 282 GLU A C 1
ATOM 2159 O O . GLU A 1 282 ? -31.518 -19.304 16.788 1.00 82.50 282 GLU A O 1
ATOM 2164 N N . VAL A 1 283 ? -31.780 -17.908 18.529 1.00 84.88 283 VAL A N 1
ATOM 2165 C CA . VAL A 1 283 ? -30.351 -17.784 18.863 1.00 84.88 283 VAL A CA 1
ATOM 2166 C C . VAL A 1 283 ? -30.135 -18.067 20.349 1.00 84.88 283 VAL A C 1
ATOM 2168 O O . VAL A 1 283 ? -30.355 -17.206 21.198 1.00 84.88 283 VAL A O 1
ATOM 2171 N N . ILE A 1 284 ? -29.664 -19.280 20.645 1.00 87.06 284 ILE A N 1
ATOM 2172 C CA . ILE A 1 284 ? -29.197 -19.686 21.978 1.00 87.06 284 ILE A CA 1
ATOM 2173 C C . ILE A 1 284 ? -27.789 -19.115 22.202 1.00 87.06 284 ILE A C 1
ATOM 2175 O O . ILE A 1 284 ? -26.886 -19.347 21.390 1.00 87.06 284 ILE A O 1
ATOM 2179 N N . VAL A 1 285 ? -27.608 -18.376 23.300 1.00 86.00 285 VAL A N 1
ATOM 2180 C CA . VAL A 1 285 ? -26.339 -17.725 23.653 1.00 86.00 285 VAL A CA 1
ATOM 2181 C C . VAL A 1 285 ? -25.394 -18.729 24.307 1.00 86.00 285 VAL A C 1
ATOM 2183 O O . VAL A 1 285 ? -25.723 -19.335 25.324 1.00 86.00 285 VAL A O 1
ATOM 2186 N N . ARG A 1 286 ? -24.201 -18.871 23.729 1.00 87.25 286 ARG A N 1
ATOM 2187 C CA . ARG A 1 286 ? -23.118 -19.742 24.206 1.00 87.25 286 ARG A CA 1
ATOM 2188 C C . ARG A 1 286 ? -21.871 -18.896 24.395 1.00 87.25 286 ARG A C 1
ATOM 2190 O O . ARG A 1 286 ? -21.568 -18.105 23.505 1.00 87.25 286 ARG A O 1
ATOM 2197 N N . ASP A 1 287 ? -21.115 -19.074 25.472 1.00 83.38 287 ASP A N 1
ATOM 2198 C CA . ASP A 1 287 ? -19.819 -18.398 25.607 1.00 83.38 287 ASP A CA 1
ATOM 2199 C C . ASP A 1 287 ? -18.658 -19.279 25.094 1.00 83.38 287 ASP A C 1
ATOM 2201 O O . ASP A 1 287 ? -18.353 -20.312 25.701 1.00 83.38 287 ASP A O 1
ATOM 2205 N N . PRO A 1 288 ? -17.944 -18.888 24.015 1.00 77.19 288 PRO A N 1
ATOM 2206 C CA . PRO A 1 288 ? -16.762 -19.608 23.544 1.00 77.19 288 PRO A CA 1
ATOM 2207 C C . PRO A 1 288 ? -15.603 -19.666 24.556 1.00 77.19 288 PRO A C 1
ATOM 2209 O O . PRO A 1 288 ? -14.757 -20.555 24.432 1.00 77.19 288 PRO A O 1
ATOM 2212 N N . ALA A 1 289 ? -15.524 -18.752 25.534 1.00 76.50 289 ALA A N 1
ATOM 2213 C CA . ALA A 1 289 ? -14.491 -18.789 26.572 1.00 76.50 289 ALA A CA 1
ATOM 2214 C C . ALA A 1 289 ? -14.791 -19.874 27.627 1.00 76.50 289 ALA A C 1
ATOM 2216 O O . ALA A 1 289 ? -13.940 -20.736 27.874 1.00 76.50 289 ALA A O 1
ATOM 2217 N N . ALA A 1 290 ? -16.021 -19.938 28.142 1.00 80.94 290 ALA A N 1
ATOM 2218 C CA . ALA A 1 290 ? -16.563 -20.993 29.003 1.00 80.94 290 ALA A CA 1
ATOM 2219 C C . ALA A 1 290 ? -16.874 -22.308 28.247 1.00 80.94 290 ALA A C 1
ATOM 2221 O O . ALA A 1 290 ? -17.862 -22.992 28.511 1.00 80.94 290 ALA A O 1
ATOM 2222 N N . ARG A 1 291 ? -16.002 -22.696 27.305 1.00 80.88 291 ARG A N 1
ATOM 2223 C CA . ARG A 1 291 ? -16.067 -23.946 26.515 1.00 80.88 291 ARG A CA 1
ATOM 2224 C C . ARG A 1 291 ? -17.356 -24.146 25.702 1.00 80.88 291 ARG A C 1
ATOM 2226 O O . ARG A 1 291 ? -17.676 -25.280 25.365 1.00 80.88 291 ARG A O 1
ATOM 2233 N N . GLY A 1 292 ? -18.076 -23.074 25.381 1.00 78.19 292 GLY A N 1
ATOM 2234 C CA . GLY A 1 292 ? -19.369 -23.129 24.701 1.00 78.19 292 GLY A CA 1
ATOM 2235 C C . GLY A 1 292 ? -20.552 -23.459 25.612 1.00 78.19 292 GLY A C 1
ATOM 2236 O O . GLY A 1 292 ? -21.595 -23.842 25.096 1.00 78.19 292 GLY A O 1
ATOM 2237 N N . ARG A 1 293 ? -20.423 -23.316 26.942 1.00 86.44 293 ARG A N 1
ATOM 2238 C CA . ARG A 1 293 ? -21.568 -23.382 27.868 1.00 86.44 293 ARG A CA 1
ATOM 2239 C C . ARG A 1 293 ? -22.664 -22.395 27.432 1.00 86.44 293 ARG A C 1
ATOM 2241 O O . ARG A 1 293 ? -22.367 -21.249 27.088 1.00 86.44 293 ARG A O 1
ATOM 2248 N N . ILE A 1 294 ? -23.918 -22.845 27.496 1.00 85.31 294 ILE A N 1
ATOM 2249 C CA . ILE A 1 294 ? -25.117 -22.006 27.361 1.00 85.31 294 ILE A CA 1
ATOM 2250 C C . ILE A 1 294 ? -25.210 -21.077 28.581 1.00 85.31 294 ILE A C 1
ATOM 2252 O O . ILE A 1 294 ? -25.084 -21.546 29.715 1.00 85.31 294 ILE A O 1
ATOM 2256 N N . LEU A 1 295 ? -25.420 -19.779 28.351 1.00 83.12 295 LEU A N 1
ATOM 2257 C CA . LEU A 1 295 ? -25.569 -18.801 29.435 1.00 83.12 295 LEU A CA 1
ATOM 2258 C C . LEU A 1 295 ? -26.996 -18.803 30.006 1.00 83.12 295 LEU A C 1
ATOM 2260 O O . LEU A 1 295 ? -27.968 -18.938 29.259 1.00 83.12 295 LEU A O 1
ATOM 2264 N N . THR A 1 296 ? -27.111 -18.650 31.325 1.00 81.44 296 THR A N 1
ATOM 2265 C CA . THR A 1 296 ? -28.367 -18.706 32.095 1.00 81.44 296 THR A CA 1
ATOM 2266 C C . THR A 1 296 ? -28.723 -17.342 32.699 1.00 81.44 296 THR A C 1
ATOM 2268 O O . THR A 1 296 ? -28.037 -16.352 32.464 1.00 81.44 296 THR A O 1
ATOM 2271 N N . GLY A 1 297 ? -29.830 -17.249 33.448 1.00 72.56 297 GLY A N 1
ATOM 2272 C CA . GLY A 1 297 ? -30.270 -15.989 34.074 1.00 72.56 297 GLY A CA 1
ATOM 2273 C C . GLY A 1 297 ? -29.337 -15.456 35.172 1.00 72.56 297 GLY A C 1
ATOM 2274 O O . GLY A 1 297 ? -29.496 -14.316 35.602 1.00 72.56 297 GLY A O 1
ATOM 2275 N N . ASP A 1 298 ? -28.381 -16.280 35.596 1.00 76.19 298 ASP A N 1
ATOM 2276 C CA . ASP A 1 298 ? -27.403 -16.029 36.659 1.00 76.19 298 ASP A CA 1
ATOM 2277 C C . ASP A 1 298 ? -26.105 -15.403 36.112 1.00 76.19 298 ASP A C 1
ATOM 2279 O O . ASP A 1 298 ? -25.312 -14.834 36.864 1.00 76.19 298 ASP A O 1
ATOM 2283 N N . ASP A 1 299 ? -25.892 -15.497 34.794 1.00 80.50 299 ASP A N 1
ATOM 2284 C CA . ASP A 1 299 ? -24.775 -14.876 34.086 1.00 80.50 299 ASP A CA 1
ATOM 2285 C C . ASP A 1 299 ? -25.045 -13.373 33.830 1.00 80.50 299 ASP A C 1
ATOM 2287 O O . ASP A 1 299 ? -26.174 -12.879 33.904 1.00 80.50 299 ASP A O 1
ATOM 2291 N N . SER A 1 300 ? -24.001 -12.598 33.516 1.00 76.75 300 SER A N 1
ATOM 2292 C CA . SER A 1 300 ? -24.118 -11.140 33.362 1.00 76.75 300 SER A CA 1
ATOM 2293 C C . SER A 1 300 ? -25.085 -10.747 32.238 1.00 76.75 300 SER A C 1
ATOM 2295 O O . SER A 1 300 ? -24.797 -10.927 31.054 1.00 76.75 300 SER A O 1
ATOM 2297 N N . ALA A 1 301 ? -26.206 -10.106 32.587 1.00 73.75 301 ALA A N 1
ATOM 2298 C CA . ALA A 1 301 ? -27.223 -9.662 31.626 1.00 73.75 301 ALA A CA 1
ATOM 2299 C C . ALA A 1 301 ? -26.665 -8.766 30.497 1.00 73.75 301 ALA A C 1
ATOM 2301 O O . ALA A 1 301 ? -27.187 -8.775 29.379 1.00 73.75 301 ALA A O 1
ATOM 2302 N N . VAL A 1 302 ? -25.585 -8.018 30.757 1.00 72.75 302 VAL A N 1
ATOM 2303 C CA . VAL A 1 302 ? -24.882 -7.210 29.744 1.00 72.75 302 VAL A CA 1
ATOM 2304 C C . VAL A 1 302 ? -24.105 -8.100 28.768 1.00 72.75 302 VAL A C 1
ATOM 2306 O O . VAL A 1 302 ? -24.143 -7.871 27.558 1.00 72.75 302 VAL A O 1
ATOM 2309 N N . GLU A 1 303 ? -23.435 -9.139 29.262 1.00 73.56 303 GLU A N 1
ATOM 2310 C CA . GLU A 1 303 ? -22.667 -10.093 28.451 1.00 73.56 303 GLU A CA 1
ATOM 2311 C C . GLU A 1 303 ? -23.599 -10.995 27.633 1.00 73.56 303 GLU A C 1
ATOM 2313 O O . GLU A 1 303 ? -23.411 -11.124 26.424 1.00 73.56 303 GLU A O 1
ATOM 2318 N N . ILE A 1 304 ? -24.683 -11.498 28.236 1.00 82.06 304 ILE A N 1
ATOM 2319 C CA . ILE A 1 304 ? -25.749 -12.224 27.528 1.00 82.06 304 ILE A CA 1
ATOM 2320 C C . ILE A 1 304 ? -26.312 -11.360 26.395 1.00 82.06 304 ILE A C 1
ATOM 2322 O O . ILE A 1 304 ? -26.335 -11.798 25.247 1.00 82.06 304 ILE A O 1
ATOM 2326 N N . THR A 1 305 ? -26.720 -10.115 26.677 1.00 79.44 305 THR A N 1
ATOM 2327 C CA . THR A 1 305 ? -27.338 -9.231 25.669 1.00 79.44 305 THR A CA 1
ATOM 2328 C C . THR A 1 305 ? -26.358 -8.866 24.549 1.00 79.44 305 THR A C 1
ATOM 2330 O O . THR A 1 305 ? -26.733 -8.837 23.373 1.00 79.44 305 THR A O 1
ATOM 2333 N N . THR A 1 306 ? -25.088 -8.602 24.875 1.00 79.88 306 THR A N 1
ATOM 2334 C CA . THR A 1 306 ? -24.069 -8.280 23.863 1.00 79.88 306 THR A CA 1
ATOM 2335 C C . THR A 1 306 ? -23.741 -9.492 22.994 1.00 79.88 306 THR A C 1
ATOM 2337 O O . THR A 1 306 ? -23.802 -9.366 21.768 1.00 79.88 306 THR A O 1
ATOM 2340 N N . LEU A 1 307 ? -23.510 -10.673 23.580 1.00 83.12 307 LEU A N 1
ATOM 2341 C CA . LEU A 1 307 ? -23.318 -11.919 22.833 1.00 83.12 307 LEU A CA 1
ATOM 2342 C C . LEU A 1 307 ? -24.547 -12.272 21.986 1.00 83.12 307 LEU A C 1
ATOM 2344 O O . LEU A 1 307 ? -24.386 -12.568 20.804 1.00 83.12 307 LEU A O 1
ATOM 2348 N N . GLN A 1 308 ? -25.766 -12.156 22.522 1.00 85.94 308 GLN A N 1
ATOM 2349 C CA . GLN A 1 308 ? -27.009 -12.381 21.777 1.00 85.94 308 GLN A CA 1
ATOM 2350 C C . GLN A 1 308 ? -27.117 -11.442 20.571 1.00 85.94 308 GLN A C 1
ATOM 2352 O O . GLN A 1 308 ? -27.400 -11.894 19.462 1.00 85.94 308 GLN A O 1
ATOM 2357 N N . SER A 1 309 ? -26.851 -10.143 20.751 1.00 82.75 309 SER A N 1
ATOM 2358 C CA . SER A 1 309 ? -26.908 -9.167 19.656 1.00 82.75 309 SER A CA 1
ATOM 2359 C C . SER A 1 309 ? -25.868 -9.457 18.565 1.00 82.75 309 SER A C 1
ATOM 2361 O O . SER A 1 309 ? -26.199 -9.438 17.378 1.00 82.75 309 SER A O 1
ATOM 2363 N N . MET A 1 310 ? -24.642 -9.823 18.956 1.00 82.50 310 MET A N 1
ATOM 2364 C CA . MET A 1 310 ? -23.563 -10.217 18.048 1.00 82.50 310 MET A CA 1
ATOM 2365 C C . MET A 1 310 ? -23.922 -11.496 17.281 1.00 82.50 310 MET A C 1
ATOM 2367 O O . MET A 1 310 ? -23.830 -11.521 16.056 1.00 82.50 310 MET A O 1
ATOM 2371 N N . MET A 1 311 ? -24.374 -12.535 17.987 1.00 84.62 311 MET A N 1
ATOM 2372 C CA . MET A 1 311 ? -24.769 -13.821 17.408 1.00 84.62 311 MET A CA 1
ATOM 2373 C C . MET A 1 311 ? -26.026 -13.727 16.544 1.00 84.62 311 MET A C 1
ATOM 2375 O O . MET A 1 311 ? -26.163 -14.502 15.608 1.00 84.62 311 MET A O 1
ATOM 2379 N N . THR A 1 312 ? -26.927 -12.776 16.801 1.00 84.31 312 THR A N 1
ATOM 2380 C CA . THR A 1 312 ? -28.095 -12.524 15.939 1.00 84.31 312 THR A CA 1
ATOM 2381 C C . THR A 1 312 ? -27.672 -11.856 14.630 1.00 84.31 312 THR A C 1
ATOM 2383 O O . THR A 1 312 ? -28.068 -12.303 13.554 1.00 84.31 312 THR A O 1
ATOM 2386 N N . LEU A 1 313 ? -26.843 -10.809 14.703 1.00 81.00 313 LEU A N 1
ATOM 2387 C CA . LEU A 1 313 ? -26.483 -9.975 13.549 1.00 81.00 313 LEU A CA 1
ATOM 2388 C C . LEU A 1 313 ? -25.399 -10.574 12.640 1.00 81.00 313 LEU A C 1
ATOM 2390 O O . LEU A 1 313 ? -25.339 -10.213 11.467 1.00 81.00 313 LEU A O 1
ATOM 2394 N N . LEU A 1 314 ? -24.543 -11.453 13.164 1.00 81.31 314 LEU A N 1
ATOM 2395 C CA . LEU A 1 314 ? -23.399 -12.033 12.454 1.00 81.31 314 LEU A CA 1
ATOM 2396 C C . LEU A 1 314 ? -23.496 -13.561 12.426 1.00 81.31 314 LEU A C 1
ATOM 2398 O O . LEU A 1 314 ? -24.081 -14.155 13.328 1.00 81.31 314 LEU A O 1
ATOM 2402 N N . ASP A 1 315 ? -22.925 -14.197 11.404 1.00 77.00 315 ASP A N 1
ATOM 2403 C CA . ASP A 1 315 ? -22.892 -15.666 11.260 1.00 77.00 315 ASP A CA 1
ATOM 2404 C C . ASP A 1 315 ? -21.518 -16.277 11.599 1.00 77.00 315 ASP A C 1
ATOM 2406 O O . ASP A 1 315 ? -21.352 -17.498 11.537 1.00 77.00 315 ASP A O 1
ATOM 2410 N N . GLU A 1 316 ? -20.546 -15.426 11.942 1.00 77.19 316 GLU A N 1
ATOM 2411 C CA . GLU A 1 316 ? -19.185 -15.727 12.409 1.00 77.19 316 GLU A CA 1
ATOM 2412 C C . GLU A 1 316 ? -18.746 -14.629 13.390 1.00 77.19 316 GLU A C 1
ATOM 2414 O O . GLU A 1 316 ? -19.331 -13.540 13.418 1.00 77.19 316 GLU A O 1
ATOM 2419 N N . ARG A 1 317 ? -17.700 -14.877 14.191 1.00 73.00 317 ARG A N 1
ATOM 2420 C CA . ARG A 1 317 ? -17.184 -13.856 15.115 1.00 73.00 317 ARG A CA 1
ATOM 2421 C C . ARG A 1 317 ? -16.671 -12.651 14.318 1.00 73.00 317 ARG A C 1
ATOM 2423 O O . ARG A 1 317 ? -15.898 -12.854 13.381 1.00 73.00 317 ARG A O 1
ATOM 2430 N N . PRO A 1 318 ? -16.993 -11.404 14.714 1.00 61.59 318 PRO A N 1
ATOM 2431 C CA . PRO A 1 318 ? -16.312 -10.249 14.157 1.00 61.59 318 PRO A CA 1
ATOM 2432 C C . PRO A 1 318 ? -14.831 -10.365 14.522 1.00 61.59 318 PRO A C 1
ATOM 2434 O O . PRO A 1 318 ? -14.464 -10.289 15.698 1.00 61.59 318 PRO A O 1
ATOM 2437 N N . GLN A 1 319 ? -13.984 -10.593 13.517 1.00 54.59 319 GLN A N 1
ATOM 2438 C CA . GLN A 1 319 ? -12.540 -10.554 13.713 1.00 54.59 319 GLN A CA 1
ATOM 2439 C C . GLN A 1 319 ? -12.175 -9.177 14.291 1.00 54.59 319 GLN A C 1
ATOM 2441 O O . GLN A 1 319 ? -12.749 -8.169 13.858 1.00 54.59 319 GLN A O 1
ATOM 2446 N N . PRO A 1 320 ? -11.261 -9.093 15.276 1.00 43.91 320 PRO A N 1
ATOM 2447 C CA . PRO A 1 320 ? -10.813 -7.801 15.770 1.00 43.91 320 PRO A CA 1
ATOM 2448 C C . PRO A 1 320 ? -10.252 -7.008 14.589 1.00 43.91 320 PRO A C 1
ATOM 2450 O O . PRO A 1 320 ? -9.432 -7.525 13.834 1.00 43.91 320 PRO A O 1
ATOM 2453 N N . VAL A 1 321 ? -10.700 -5.764 14.412 1.00 41.50 321 VAL A N 1
ATOM 2454 C CA . VAL A 1 321 ? -10.248 -4.912 13.304 1.00 41.50 321 VAL A CA 1
ATOM 2455 C C . VAL A 1 321 ? -8.789 -4.532 13.558 1.00 41.50 321 VAL A C 1
ATOM 2457 O O . VAL A 1 321 ? -8.500 -3.531 14.211 1.00 41.50 321 VAL A O 1
ATOM 2460 N N . THR A 1 322 ? -7.857 -5.357 13.074 1.00 39.91 322 THR A N 1
ATOM 2461 C CA . THR A 1 322 ? -6.408 -5.218 13.282 1.00 39.91 322 THR A CA 1
ATOM 2462 C C . THR A 1 322 ? -5.797 -4.132 12.391 1.00 39.91 322 THR A C 1
ATOM 2464 O O . THR A 1 322 ? -4.924 -4.387 11.560 1.00 39.91 322 THR A O 1
ATOM 2467 N N . SER A 1 323 ? -6.252 -2.900 12.622 1.00 42.09 323 SER A N 1
ATOM 2468 C CA . SER A 1 323 ? -5.550 -1.641 12.350 1.00 42.09 323 SER A CA 1
ATOM 2469 C C . SER A 1 323 ? -5.034 -1.431 10.919 1.00 42.09 323 SER A C 1
ATOM 2471 O O . SER A 1 323 ? -3.849 -1.149 10.737 1.00 42.09 323 SER A O 1
ATOM 2473 N N . ASP A 1 324 ? -5.921 -1.534 9.918 1.00 48.12 324 ASP A N 1
ATOM 2474 C CA . ASP A 1 324 ? -5.694 -1.123 8.512 1.00 48.12 324 ASP A CA 1
ATOM 2475 C C . ASP A 1 324 ? -4.350 -1.606 7.909 1.00 48.12 324 ASP A C 1
ATOM 2477 O O . ASP A 1 324 ? -3.746 -0.956 7.049 1.00 48.12 324 ASP A O 1
ATOM 2481 N N . ARG A 1 325 ? -3.836 -2.763 8.357 1.00 53.59 325 ARG A N 1
ATOM 2482 C CA . ARG A 1 325 ? -2.633 -3.360 7.767 1.00 53.59 325 ARG A CA 1
ATOM 2483 C C . ARG A 1 325 ? -2.946 -3.789 6.343 1.00 53.59 325 ARG A C 1
ATOM 2485 O O . ARG A 1 325 ? -3.829 -4.610 6.126 1.00 53.59 325 ARG A O 1
ATOM 2492 N N . GLN A 1 326 ? -2.203 -3.227 5.392 1.00 62.34 326 GLN A N 1
ATOM 2493 C CA . GLN A 1 326 ? -2.363 -3.530 3.976 1.00 62.34 326 GLN A CA 1
ATOM 2494 C C . GLN A 1 326 ? -2.097 -5.019 3.763 1.00 62.34 326 GLN A C 1
ATOM 2496 O O . GLN A 1 326 ? -0.966 -5.481 3.938 1.00 62.34 326 GLN A O 1
ATOM 2501 N N . THR A 1 327 ? -3.138 -5.778 3.432 1.00 75.88 327 THR A N 1
ATOM 2502 C CA . THR A 1 327 ? -2.955 -7.166 3.039 1.00 75.88 327 THR A CA 1
ATOM 2503 C C . THR A 1 327 ? -2.317 -7.186 1.657 1.00 75.88 327 THR A C 1
ATOM 2505 O O . THR A 1 327 ? -2.714 -6.456 0.747 1.00 75.88 327 THR A O 1
ATOM 2508 N N . LEU A 1 328 ? -1.232 -7.949 1.542 1.00 86.38 328 LEU A N 1
ATOM 2509 C CA . LEU A 1 328 ? -0.511 -8.157 0.297 1.00 86.38 328 LEU A CA 1
ATOM 2510 C C . LEU A 1 328 ? -0.649 -9.624 -0.074 1.00 86.38 328 LEU A C 1
ATOM 2512 O O . LEU A 1 328 ? -0.503 -10.507 0.777 1.00 86.38 328 LEU A O 1
ATOM 2516 N N . HIS A 1 329 ? -0.916 -9.861 -1.349 1.00 90.12 329 HIS A N 1
ATOM 2517 C CA . HIS A 1 329 ? -1.086 -11.193 -1.895 1.00 90.12 329 HIS A CA 1
ATOM 2518 C C . HIS A 1 329 ? 0.205 -11.626 -2.591 1.00 90.12 329 HIS A C 1
ATOM 2520 O O . HIS A 1 329 ? 0.891 -10.825 -3.233 1.00 90.12 329 HIS A O 1
ATOM 2526 N N . HIS A 1 330 ? 0.536 -12.907 -2.470 1.00 92.94 330 HIS A N 1
ATOM 2527 C CA . HIS A 1 330 ? 1.736 -13.501 -3.055 1.00 92.94 330 HIS A CA 1
ATOM 2528 C C . HIS A 1 330 ? 1.348 -14.801 -3.754 1.00 92.94 330 HIS A C 1
ATOM 2530 O O . HIS A 1 330 ? 0.502 -15.542 -3.254 1.00 92.94 330 HIS A O 1
ATOM 2536 N N . LEU A 1 331 ? 1.946 -15.073 -4.911 1.00 94.25 331 LEU A N 1
ATOM 2537 C CA . LEU A 1 331 ? 1.633 -16.231 -5.747 1.00 94.25 331 LEU A CA 1
ATOM 2538 C C . LEU A 1 331 ? 2.867 -17.116 -5.905 1.00 94.25 331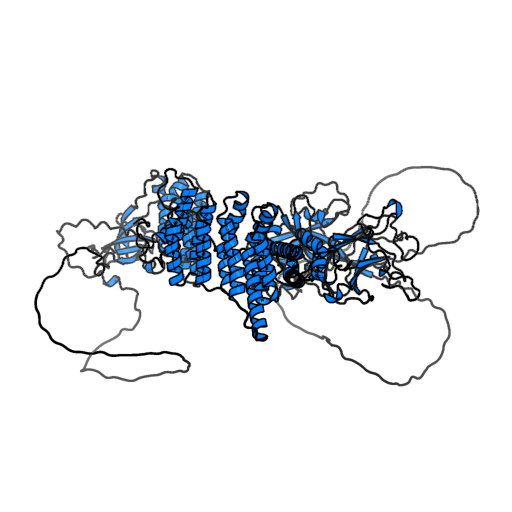 LEU A C 1
ATOM 2540 O O . LEU A 1 331 ? 3.824 -16.754 -6.591 1.00 94.25 331 LEU A O 1
ATOM 2544 N N . LEU A 1 332 ? 2.826 -18.300 -5.304 1.00 94.25 332 LEU A N 1
ATOM 2545 C CA . LEU A 1 332 ? 3.784 -19.366 -5.570 1.00 94.25 332 LEU A CA 1
ATOM 2546 C C . LEU A 1 332 ? 3.427 -20.065 -6.882 1.00 94.25 332 LEU A C 1
ATOM 2548 O O . LEU A 1 332 ? 2.274 -20.436 -7.105 1.00 94.25 332 LEU A O 1
ATOM 2552 N N . ILE A 1 333 ? 4.445 -20.291 -7.710 1.00 93.81 333 ILE A N 1
ATOM 2553 C CA . ILE A 1 333 ? 4.367 -21.063 -8.949 1.00 93.81 333 ILE A CA 1
ATOM 2554 C C . ILE A 1 333 ? 5.406 -22.182 -8.901 1.00 93.81 333 ILE A C 1
ATOM 2556 O O . ILE A 1 333 ? 6.569 -21.928 -8.591 1.00 93.81 333 ILE A O 1
ATOM 2560 N N . ASP A 1 334 ? 4.991 -23.406 -9.234 1.00 91.88 334 ASP A N 1
ATOM 2561 C CA . ASP A 1 334 ? 5.847 -24.591 -9.366 1.00 91.88 334 ASP A CA 1
ATOM 2562 C C . ASP A 1 334 ? 5.635 -25.238 -10.745 1.00 91.88 334 ASP A C 1
ATOM 2564 O O . ASP A 1 334 ? 4.543 -25.726 -11.055 1.00 91.88 334 ASP A O 1
ATOM 2568 N N . VAL A 1 335 ? 6.664 -25.221 -11.597 1.00 90.81 335 VAL A N 1
ATOM 2569 C CA . VAL A 1 335 ? 6.596 -25.758 -12.966 1.00 90.81 335 VAL A CA 1
ATOM 2570 C C . VAL A 1 335 ? 6.753 -27.279 -12.933 1.00 90.81 335 VAL A C 1
ATOM 2572 O O . VAL A 1 335 ? 7.838 -27.797 -12.686 1.00 90.81 335 VAL A O 1
ATOM 2575 N N . LYS A 1 336 ? 5.667 -28.011 -13.208 1.00 88.12 336 LYS A N 1
ATOM 2576 C CA . LYS A 1 336 ? 5.618 -29.480 -13.100 1.00 88.12 336 LYS A CA 1
ATOM 2577 C C . LYS A 1 336 ? 6.132 -30.191 -14.345 1.00 88.12 336 LYS A C 1
ATOM 2579 O O . LYS A 1 336 ? 6.870 -31.168 -14.243 1.00 88.12 336 LYS A O 1
ATOM 2584 N N . ALA A 1 337 ? 5.704 -29.731 -15.519 1.00 83.69 337 ALA A N 1
ATOM 2585 C CA . ALA A 1 337 ? 6.052 -30.343 -16.795 1.00 83.69 337 ALA A CA 1
ATOM 2586 C C . ALA A 1 337 ? 5.960 -29.337 -17.946 1.00 83.69 337 ALA A C 1
ATOM 2588 O O . ALA A 1 337 ? 5.090 -28.468 -17.971 1.00 83.69 337 ALA A O 1
ATOM 2589 N N . PHE A 1 338 ? 6.829 -29.507 -18.939 1.00 83.75 338 PHE A N 1
ATOM 2590 C CA . PHE A 1 338 ? 6.820 -28.755 -20.189 1.00 83.75 338 PHE A CA 1
ATOM 2591 C C . PHE A 1 338 ? 6.868 -29.738 -21.361 1.00 83.75 338 PHE A C 1
ATOM 2593 O O . PHE A 1 338 ? 7.686 -30.659 -21.367 1.00 83.75 338 PHE A O 1
ATOM 2600 N N . VAL A 1 339 ? 5.980 -29.559 -22.341 1.00 79.94 339 VAL A N 1
ATOM 2601 C CA . VAL A 1 339 ? 5.853 -30.430 -23.515 1.00 79.94 339 VAL A CA 1
ATOM 2602 C C . VAL A 1 339 ? 6.104 -29.604 -24.770 1.00 79.94 339 VAL A C 1
ATOM 2604 O O . VAL A 1 339 ? 5.285 -28.767 -25.153 1.00 79.94 339 VAL A O 1
ATOM 2607 N N . GLY A 1 340 ? 7.233 -29.857 -25.430 1.00 68.81 340 GLY A N 1
ATOM 2608 C CA . GLY A 1 340 ? 7.631 -29.179 -26.659 1.00 68.81 340 GLY A CA 1
ATOM 2609 C C . GLY A 1 340 ? 8.362 -30.110 -27.622 1.00 68.81 340 GLY A C 1
ATOM 2610 O O . GLY A 1 340 ? 9.134 -30.967 -27.201 1.00 68.81 340 GLY A O 1
ATOM 2611 N N . GLY A 1 341 ? 8.116 -29.940 -28.923 1.00 61.66 341 GLY A N 1
ATOM 2612 C CA . GLY A 1 341 ? 8.740 -30.726 -29.994 1.00 61.66 341 GLY A CA 1
ATOM 2613 C C . GLY A 1 341 ? 10.123 -30.229 -30.437 1.00 61.66 341 GLY A C 1
ATOM 2614 O O . GLY A 1 341 ? 10.591 -30.632 -31.500 1.00 61.66 341 GLY A O 1
ATOM 2615 N N . SER A 1 342 ? 10.751 -29.317 -29.687 1.00 65.62 342 SER A N 1
ATOM 2616 C CA . SER A 1 342 ? 12.060 -28.749 -30.032 1.00 65.62 342 SER A CA 1
ATOM 2617 C C . SER A 1 342 ? 13.218 -29.678 -29.649 1.00 65.62 342 SER A C 1
ATOM 2619 O O . SER A 1 342 ? 13.216 -30.274 -28.576 1.00 65.62 342 SER A O 1
ATOM 2621 N N . THR A 1 343 ? 14.244 -29.743 -30.500 1.00 66.56 343 THR A N 1
ATOM 2622 C CA . THR A 1 343 ? 15.556 -30.348 -30.185 1.00 66.56 343 THR A CA 1
ATOM 2623 C C . THR A 1 343 ? 16.602 -29.297 -29.788 1.00 66.56 343 THR A C 1
ATOM 2625 O O . THR A 1 343 ? 17.790 -29.598 -29.715 1.00 66.56 343 THR A O 1
ATOM 2628 N N . GLU A 1 344 ? 16.183 -28.045 -29.600 1.00 75.38 344 GLU A N 1
ATOM 2629 C CA . GLU A 1 344 ? 17.020 -26.905 -29.212 1.00 75.38 344 GLU A CA 1
ATOM 2630 C C . GLU A 1 344 ? 16.848 -26.607 -27.712 1.00 75.38 344 GLU A C 1
ATOM 2632 O O . GLU A 1 344 ? 15.807 -26.910 -27.123 1.00 75.38 344 GLU A O 1
ATOM 2637 N N . SER A 1 345 ? 17.846 -25.970 -27.089 1.00 81.56 345 SER A N 1
ATOM 2638 C CA . SER A 1 345 ? 17.696 -25.442 -25.727 1.00 81.56 345 SER A CA 1
ATOM 2639 C C . SER A 1 345 ? 16.550 -24.431 -25.698 1.00 81.56 345 SER A C 1
ATOM 2641 O O . SER A 1 345 ? 16.558 -23.467 -26.471 1.00 81.56 345 SER A O 1
ATOM 2643 N N . THR A 1 346 ? 15.582 -24.664 -24.816 1.00 86.31 346 THR A N 1
ATOM 2644 C CA . THR A 1 346 ? 14.346 -23.885 -24.720 1.00 86.31 346 THR A CA 1
ATOM 2645 C C . THR A 1 346 ? 14.296 -23.189 -23.367 1.00 86.31 346 THR A C 1
ATOM 2647 O O . THR A 1 346 ? 14.611 -23.795 -22.351 1.00 86.31 346 THR A O 1
ATOM 2650 N N . VAL A 1 347 ? 13.905 -21.921 -23.341 1.00 89.62 347 VAL A N 1
ATOM 2651 C CA . VAL A 1 347 ? 13.917 -21.088 -22.136 1.00 89.62 347 VAL A CA 1
ATOM 2652 C C . VAL A 1 347 ? 12.531 -20.503 -21.911 1.00 89.62 347 VAL A C 1
ATOM 2654 O O . VAL A 1 347 ? 11.997 -19.818 -22.788 1.00 89.62 347 VAL A O 1
ATOM 2657 N N . LEU A 1 348 ? 11.954 -20.760 -20.740 1.00 91.12 348 LEU A N 1
ATOM 2658 C CA . LEU A 1 348 ? 10.706 -20.145 -20.296 1.00 91.12 348 LEU A CA 1
ATOM 2659 C C . LEU A 1 348 ? 11.012 -18.844 -19.547 1.00 91.12 348 LEU A C 1
ATOM 2661 O O . LEU A 1 348 ? 11.970 -18.777 -18.783 1.00 91.12 348 LEU A O 1
ATOM 2665 N N . ASP A 1 349 ? 10.208 -17.818 -19.790 1.00 92.75 349 ASP A N 1
ATOM 2666 C CA . ASP A 1 349 ? 10.341 -16.464 -19.247 1.00 92.75 349 ASP A CA 1
ATOM 2667 C C . ASP A 1 349 ? 8.968 -16.039 -18.702 1.00 92.75 349 ASP A C 1
ATOM 2669 O O . ASP A 1 349 ? 8.058 -15.713 -19.468 1.00 92.75 349 ASP A O 1
ATOM 2673 N N . PHE A 1 350 ? 8.790 -16.176 -17.386 1.00 94.94 350 PHE A N 1
ATOM 2674 C CA . PHE A 1 350 ? 7.527 -15.994 -16.667 1.00 94.94 350 PHE A CA 1
ATOM 2675 C C . PHE A 1 350 ? 7.410 -14.593 -16.072 1.00 94.94 350 PHE A C 1
ATOM 2677 O O . PHE A 1 350 ? 8.325 -14.143 -15.389 1.00 94.94 350 PHE A O 1
ATOM 2684 N N . PHE A 1 351 ? 6.260 -13.946 -16.234 1.00 95.50 351 PHE A N 1
ATOM 2685 C CA . PHE A 1 351 ? 5.942 -12.679 -15.571 1.00 95.50 351 PHE A CA 1
ATOM 2686 C C . PHE A 1 351 ? 4.430 -12.524 -15.371 1.00 95.50 351 PHE A C 1
ATOM 2688 O O . PHE A 1 351 ? 3.622 -13.180 -16.034 1.00 95.50 351 PHE A O 1
ATOM 2695 N N . LEU A 1 352 ? 4.040 -11.627 -14.467 1.00 95.62 352 LEU A N 1
ATOM 2696 C CA . LEU A 1 352 ? 2.659 -11.193 -14.297 1.00 95.62 352 LEU A CA 1
ATOM 2697 C C . LEU A 1 352 ? 2.380 -9.952 -15.144 1.00 95.62 352 LEU A C 1
ATOM 2699 O O . LEU A 1 352 ? 3.192 -9.025 -15.213 1.00 95.62 352 LEU A O 1
ATOM 2703 N N . ALA A 1 353 ? 1.200 -9.913 -15.754 1.00 93.62 353 ALA A N 1
ATOM 2704 C CA . ALA A 1 353 ? 0.676 -8.754 -16.462 1.00 93.62 353 ALA A CA 1
ATOM 2705 C C . ALA A 1 353 ? -0.775 -8.501 -16.047 1.00 93.62 353 ALA A C 1
ATOM 2707 O O . ALA A 1 353 ? -1.520 -9.449 -15.799 1.00 93.62 353 ALA A O 1
ATOM 2708 N N . SER A 1 354 ? -1.190 -7.238 -16.003 1.00 92.00 354 SER A N 1
ATOM 2709 C CA . SER A 1 354 ? -2.592 -6.869 -15.817 1.00 92.00 354 SER A CA 1
ATOM 2710 C C . SER A 1 354 ? -3.184 -6.218 -17.060 1.00 92.00 354 SER A C 1
ATOM 2712 O O . SER A 1 354 ? -2.470 -5.678 -17.910 1.00 92.00 354 SER A O 1
ATOM 2714 N N . LYS A 1 355 ? -4.511 -6.272 -17.164 1.00 89.69 355 LYS A N 1
ATOM 2715 C CA . LYS A 1 355 ? -5.293 -5.576 -18.182 1.00 89.69 355 LYS A CA 1
ATOM 2716 C C . LYS A 1 355 ? -6.518 -4.947 -17.528 1.00 89.69 355 LYS A C 1
ATOM 2718 O O . LYS A 1 355 ? -7.325 -5.639 -16.916 1.00 89.69 355 LYS A O 1
ATOM 2723 N N . SER A 1 356 ? -6.645 -3.633 -17.661 1.00 87.12 356 SER A N 1
ATOM 2724 C CA . SER A 1 356 ? -7.845 -2.890 -17.262 1.00 87.12 356 SER A CA 1
ATOM 2725 C C . SER A 1 356 ? -8.810 -2.809 -18.442 1.00 87.12 356 SER A C 1
ATOM 2727 O O . SER A 1 356 ? -8.372 -2.740 -19.594 1.00 87.12 356 SER A O 1
ATOM 2729 N N . HIS A 1 357 ? -10.118 -2.765 -18.177 1.00 82.25 357 HIS A N 1
ATOM 2730 C CA . HIS A 1 357 ? -11.128 -2.657 -19.234 1.00 82.25 357 HIS A CA 1
ATOM 2731 C C . HIS A 1 357 ? -10.832 -1.496 -20.208 1.00 82.25 357 HIS A C 1
ATOM 2733 O O . HIS A 1 357 ? -10.667 -0.345 -19.802 1.00 82.25 357 HIS A O 1
ATOM 2739 N N . GLY A 1 358 ? -10.763 -1.799 -21.509 1.00 77.19 358 GLY A N 1
ATOM 2740 C CA . GLY A 1 358 ? -10.485 -0.818 -22.567 1.00 77.19 358 GLY A CA 1
ATOM 2741 C C . GLY A 1 358 ? -9.019 -0.376 -22.712 1.00 77.19 358 GLY A C 1
ATOM 2742 O O . GLY A 1 358 ? -8.742 0.481 -23.550 1.00 77.19 358 GLY A O 1
ATOM 2743 N N . GLN A 1 359 ? -8.079 -0.941 -21.946 1.00 83.94 359 GLN A N 1
ATOM 2744 C CA . GLN A 1 359 ? -6.640 -0.669 -22.063 1.00 83.94 359 GLN A CA 1
ATOM 2745 C C . GLN A 1 359 ? -5.867 -1.906 -22.553 1.00 83.94 359 GLN A C 1
ATOM 2747 O O . GLN A 1 359 ? -6.311 -3.041 -22.386 1.00 83.94 359 GLN A O 1
ATOM 2752 N N . SER A 1 360 ? -4.698 -1.692 -23.165 1.00 85.19 360 SER A N 1
ATOM 2753 C CA . SER A 1 360 ? -3.760 -2.778 -23.487 1.00 85.19 360 SER A CA 1
ATOM 2754 C C . SER A 1 360 ? -3.059 -3.294 -22.231 1.00 85.19 360 SER A C 1
ATOM 2756 O O . SER A 1 360 ? -2.854 -2.552 -21.271 1.00 85.19 360 SER A O 1
ATOM 2758 N N . ALA A 1 361 ? -2.662 -4.565 -22.264 1.00 87.31 361 ALA A N 1
ATOM 2759 C CA . ALA A 1 361 ? -1.955 -5.223 -21.170 1.00 87.31 361 ALA A CA 1
ATOM 2760 C C . ALA A 1 361 ? -0.648 -4.514 -20.759 1.00 87.31 361 ALA A C 1
ATOM 2762 O O . ALA A 1 361 ? 0.127 -4.065 -21.607 1.00 87.31 361 ALA A O 1
ATOM 2763 N N . VAL A 1 362 ? -0.369 -4.485 -19.453 1.00 89.44 362 VAL A N 1
ATOM 2764 C CA . VAL A 1 362 ? 0.849 -3.913 -18.860 1.00 89.44 362 VAL A CA 1
ATOM 2765 C C . VAL A 1 362 ? 1.536 -4.963 -17.987 1.00 89.44 362 VAL A C 1
ATOM 2767 O O . VAL A 1 362 ? 0.899 -5.617 -17.167 1.00 89.44 362 VAL A O 1
ATOM 2770 N N . VAL A 1 363 ? 2.851 -5.126 -18.151 1.00 91.94 363 VAL A N 1
ATOM 2771 C CA . VAL A 1 363 ? 3.670 -6.001 -17.292 1.00 91.94 363 VAL A CA 1
ATOM 2772 C C . VAL A 1 363 ? 3.741 -5.405 -15.881 1.00 91.94 363 VAL A C 1
ATOM 2774 O O . VAL A 1 363 ? 4.046 -4.221 -15.736 1.00 91.94 363 VAL A O 1
ATOM 2777 N N . LEU A 1 364 ? 3.466 -6.214 -14.853 1.00 92.75 364 LEU A N 1
ATOM 2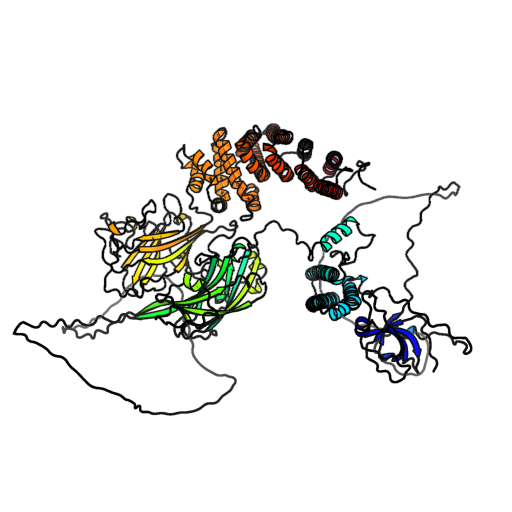778 C CA . LEU A 1 364 ? 3.463 -5.799 -13.444 1.00 92.75 364 LEU A CA 1
ATOM 2779 C C . LEU A 1 364 ? 4.710 -6.234 -12.670 1.00 92.75 364 LEU A C 1
ATOM 2781 O O . LEU A 1 364 ? 5.129 -5.521 -11.759 1.00 92.75 364 LEU A O 1
ATOM 2785 N N . SER A 1 365 ? 5.288 -7.391 -12.996 1.00 95.25 365 SER A N 1
ATOM 2786 C CA . SER A 1 365 ? 6.419 -7.974 -12.267 1.00 95.25 365 SER A CA 1
ATOM 2787 C C . SER A 1 365 ? 7.713 -7.968 -13.072 1.00 95.25 365 SER A C 1
ATOM 2789 O O . SER A 1 365 ? 7.722 -7.770 -14.286 1.00 95.25 365 SER A O 1
ATOM 2791 N N . GLU A 1 366 ? 8.807 -8.268 -12.384 1.00 94.38 366 GLU A N 1
ATOM 2792 C CA . GLU A 1 366 ? 10.004 -8.812 -13.019 1.00 94.38 366 GLU A CA 1
ATOM 2793 C C . GLU A 1 366 ? 9.728 -10.162 -13.711 1.00 94.38 366 GLU A C 1
ATOM 2795 O O . GLU A 1 366 ? 8.688 -10.800 -13.508 1.00 94.38 366 GLU A O 1
ATOM 2800 N N . SER A 1 367 ? 10.680 -10.579 -14.544 1.00 93.31 367 SER A N 1
ATOM 2801 C CA . SER A 1 367 ? 10.748 -11.892 -15.183 1.00 93.31 367 SER A CA 1
ATOM 2802 C C . SER A 1 367 ? 11.375 -12.946 -14.258 1.00 93.31 367 SER A C 1
ATOM 2804 O O . SER A 1 367 ? 12.270 -12.647 -13.466 1.00 93.31 367 SER A O 1
ATOM 2806 N N . TYR A 1 368 ? 10.970 -14.205 -14.424 1.00 94.69 368 TYR A N 1
ATOM 2807 C CA . TYR A 1 368 ? 11.597 -15.396 -13.842 1.00 94.69 368 TYR A CA 1
ATOM 2808 C C . TYR A 1 368 ? 11.905 -16.412 -14.947 1.00 94.69 368 TYR A C 1
ATOM 2810 O O . TYR A 1 368 ? 11.026 -16.765 -15.734 1.00 94.69 368 TYR A O 1
ATOM 2818 N N . ILE A 1 369 ? 13.154 -16.876 -15.024 1.00 91.69 369 ILE A N 1
ATOM 2819 C CA . ILE A 1 369 ? 13.650 -17.697 -16.137 1.00 91.69 369 ILE A CA 1
ATOM 2820 C C . ILE A 1 369 ? 13.810 -19.166 -15.722 1.00 91.69 369 ILE A C 1
ATOM 2822 O O . ILE A 1 369 ? 14.403 -19.450 -14.684 1.00 91.69 369 ILE A O 1
ATOM 2826 N N . VAL A 1 370 ? 13.343 -20.102 -16.556 1.00 89.94 370 VAL A N 1
ATOM 2827 C CA . VAL A 1 370 ? 13.580 -21.549 -16.389 1.00 89.94 370 VAL A CA 1
ATOM 2828 C C . VAL A 1 370 ? 14.148 -22.140 -17.680 1.00 89.94 370 VAL A C 1
ATOM 2830 O O . VAL A 1 370 ? 13.488 -22.125 -18.723 1.00 89.94 370 VAL A O 1
ATOM 2833 N N . ASP A 1 371 ? 15.362 -22.687 -17.602 1.00 85.44 371 ASP A N 1
ATOM 2834 C CA . ASP A 1 371 ? 16.083 -23.267 -18.739 1.00 85.44 371 ASP A CA 1
ATOM 2835 C C . ASP A 1 371 ? 15.821 -24.775 -18.889 1.00 85.44 371 ASP A C 1
ATOM 2837 O O . ASP A 1 371 ? 16.009 -25.558 -17.956 1.00 85.44 371 ASP A O 1
ATOM 2841 N N . PHE A 1 372 ? 15.455 -25.201 -20.099 1.00 79.88 372 PHE A N 1
ATOM 2842 C CA . PHE A 1 372 ? 15.258 -26.600 -20.475 1.00 79.88 372 PHE A CA 1
ATOM 2843 C C . PHE A 1 372 ? 16.336 -27.034 -21.488 1.00 79.88 372 PHE A C 1
ATOM 2845 O O . PHE A 1 372 ? 16.395 -26.496 -22.603 1.00 79.88 372 PHE A O 1
ATOM 2852 N N . PRO A 1 373 ? 17.205 -28.006 -21.142 1.00 72.38 373 PRO A N 1
ATOM 2853 C CA . PRO A 1 373 ? 18.255 -28.483 -22.041 1.00 72.38 373 PRO A CA 1
ATOM 2854 C C . PRO A 1 373 ? 17.676 -29.243 -23.256 1.00 72.38 373 PRO A C 1
ATOM 2856 O O . PRO A 1 373 ? 16.569 -29.774 -23.173 1.00 72.38 373 PRO A O 1
ATOM 2859 N N . PRO A 1 374 ? 18.428 -29.368 -24.372 1.00 64.56 374 PRO A N 1
ATOM 2860 C CA . PRO A 1 374 ? 17.966 -29.929 -25.660 1.00 64.56 374 PRO A CA 1
ATOM 2861 C C . PRO A 1 374 ? 17.665 -31.449 -25.676 1.00 64.56 374 PRO A C 1
ATOM 2863 O O . PRO A 1 374 ? 17.663 -32.084 -26.728 1.00 64.56 374 PRO A O 1
ATOM 2866 N N . SER A 1 375 ? 17.413 -32.057 -24.517 1.00 58.78 375 SER A N 1
ATOM 2867 C CA . SER A 1 375 ? 16.904 -33.420 -24.373 1.00 58.78 375 SER A CA 1
ATOM 2868 C C . SER A 1 375 ? 15.905 -33.423 -23.218 1.00 58.78 375 SER A C 1
ATOM 2870 O O . SER A 1 375 ? 16.293 -33.216 -22.070 1.00 58.78 375 SER A O 1
ATOM 2872 N N . GLY A 1 376 ? 14.618 -33.618 -23.525 1.00 53.62 376 GLY A N 1
ATOM 2873 C CA . GLY A 1 376 ? 13.475 -33.379 -22.625 1.00 53.62 376 GLY A CA 1
ATOM 2874 C C . GLY A 1 376 ? 13.305 -34.350 -21.447 1.00 53.62 376 GLY A C 1
ATOM 2875 O O . GLY A 1 376 ? 12.180 -34.641 -21.048 1.00 53.62 376 GLY A O 1
ATOM 2876 N N . ALA A 1 377 ? 14.394 -34.882 -20.897 1.00 50.22 377 ALA A N 1
ATOM 2877 C CA . ALA A 1 377 ? 14.386 -35.729 -19.714 1.00 50.22 377 ALA A CA 1
ATOM 2878 C C . ALA A 1 377 ? 14.624 -34.884 -18.449 1.00 50.22 377 ALA A C 1
ATOM 2880 O O . ALA A 1 377 ? 15.761 -34.576 -18.098 1.00 50.22 377 ALA A O 1
ATOM 2881 N N . LEU A 1 378 ? 13.549 -34.573 -17.714 1.00 52.59 378 LEU A N 1
ATOM 2882 C CA . LEU A 1 378 ? 13.590 -33.858 -16.420 1.00 52.59 378 LEU A CA 1
ATOM 2883 C C . LEU A 1 378 ? 14.499 -34.526 -15.362 1.00 52.59 378 LEU A C 1
ATOM 2885 O O . LEU A 1 378 ? 14.874 -33.903 -14.374 1.00 52.59 378 LEU A O 1
ATOM 2889 N N . THR A 1 379 ? 14.893 -35.783 -15.580 1.00 47.72 379 THR A N 1
ATOM 2890 C CA . THR A 1 379 ? 15.723 -36.609 -14.691 1.00 47.72 379 THR A CA 1
ATOM 2891 C C . THR A 1 379 ? 17.159 -36.111 -14.475 1.00 47.72 379 THR A C 1
ATOM 2893 O O . THR A 1 379 ? 17.889 -36.746 -13.718 1.00 47.72 379 THR A O 1
ATOM 2896 N N . SER A 1 380 ? 17.598 -35.031 -15.133 1.00 45.28 380 SER A N 1
ATOM 2897 C CA . SER A 1 380 ? 18.963 -34.489 -15.006 1.00 45.28 380 SER A CA 1
ATOM 2898 C C . SER A 1 380 ? 19.059 -33.047 -14.485 1.00 45.28 380 SER A C 1
ATOM 2900 O O . SER A 1 380 ? 20.134 -32.462 -14.586 1.00 45.28 380 SER A O 1
ATOM 2902 N N . LEU A 1 381 ? 17.990 -32.464 -13.922 1.00 48.88 381 LEU A N 1
ATOM 2903 C CA . LEU A 1 381 ? 18.066 -31.184 -13.196 1.00 48.88 381 LEU A CA 1
ATOM 2904 C C . LEU A 1 381 ? 18.118 -31.429 -11.671 1.00 48.88 381 LEU A C 1
ATOM 2906 O O . LEU A 1 381 ? 17.088 -31.725 -11.069 1.00 48.88 381 LEU A O 1
ATOM 2910 N N . PRO A 1 382 ? 19.282 -31.292 -11.002 1.00 42.00 382 PRO A N 1
ATOM 2911 C CA . PRO A 1 382 ? 19.448 -31.640 -9.585 1.00 42.00 382 PRO A CA 1
ATOM 2912 C C . PRO A 1 382 ? 19.026 -30.519 -8.609 1.00 42.00 382 PRO A C 1
ATOM 2914 O O . PRO A 1 382 ? 19.552 -30.438 -7.500 1.00 42.00 382 PRO A O 1
ATOM 2917 N N . LYS A 1 383 ? 18.121 -29.614 -9.010 1.00 52.97 383 LYS A N 1
ATOM 2918 C CA . LYS A 1 383 ? 17.712 -28.432 -8.227 1.00 52.97 383 LYS A CA 1
ATOM 2919 C C . LYS A 1 383 ? 16.208 -28.157 -8.366 1.00 52.97 383 LYS A C 1
ATOM 2921 O O . LYS A 1 383 ? 15.788 -27.378 -9.215 1.00 52.97 383 LYS A O 1
ATOM 2926 N N . THR A 1 384 ? 15.399 -28.736 -7.478 1.00 52.91 384 THR A N 1
ATOM 2927 C CA . THR A 1 384 ? 13.935 -28.523 -7.411 1.00 52.91 384 THR A CA 1
ATOM 2928 C C . THR A 1 384 ? 13.528 -27.053 -7.276 1.00 52.91 384 THR A C 1
ATOM 2930 O O . THR A 1 384 ? 12.479 -26.655 -7.769 1.00 52.91 384 THR A O 1
ATOM 2933 N N . ASN A 1 385 ? 14.366 -26.221 -6.652 1.00 58.47 385 ASN A N 1
ATOM 2934 C CA . ASN A 1 385 ? 14.075 -24.800 -6.451 1.00 58.47 385 ASN A CA 1
ATOM 2935 C C . ASN A 1 385 ? 14.269 -23.944 -7.722 1.00 58.47 385 ASN A C 1
ATOM 2937 O O . ASN A 1 385 ? 13.825 -22.803 -7.743 1.00 58.47 385 ASN A O 1
ATOM 2941 N N . GLN A 1 386 ? 14.877 -24.471 -8.797 1.00 70.00 386 GLN A N 1
ATOM 2942 C CA . GLN A 1 386 ? 15.011 -23.757 -10.083 1.00 70.00 386 GLN A CA 1
ATOM 2943 C C . GLN A 1 386 ? 13.763 -23.850 -10.983 1.00 70.00 386 GLN A C 1
ATOM 2945 O O . GLN A 1 386 ? 13.783 -23.362 -12.107 1.00 70.00 386 GLN A O 1
ATOM 2950 N N . MET A 1 387 ? 12.684 -24.471 -10.500 1.00 84.56 387 MET A N 1
ATOM 2951 C CA . MET A 1 387 ? 11.373 -24.520 -11.167 1.00 84.56 387 MET A CA 1
ATOM 2952 C C . MET A 1 387 ? 10.293 -23.766 -10.372 1.00 84.56 387 MET A C 1
ATOM 2954 O O . MET A 1 387 ? 9.108 -23.876 -10.686 1.00 84.56 387 MET A O 1
ATOM 2958 N N . ARG A 1 388 ? 10.698 -23.023 -9.328 1.00 90.19 388 ARG A N 1
ATOM 2959 C CA . ARG A 1 388 ? 9.822 -22.404 -8.328 1.00 90.19 388 ARG A CA 1
ATOM 2960 C C . ARG A 1 388 ? 10.127 -20.933 -8.111 1.00 90.19 388 ARG A C 1
ATOM 2962 O O . ARG A 1 388 ? 11.271 -20.561 -7.849 1.00 90.19 388 ARG A O 1
ATOM 2969 N N . THR A 1 389 ? 9.078 -20.120 -8.114 1.00 93.81 389 THR A N 1
ATOM 2970 C CA . THR A 1 389 ? 9.165 -18.700 -7.766 1.00 93.81 389 THR A CA 1
ATOM 2971 C C . THR A 1 389 ? 7.957 -18.244 -6.956 1.00 93.81 389 THR A C 1
ATOM 2973 O O . THR A 1 389 ? 6.855 -18.769 -7.124 1.00 93.81 389 THR A O 1
ATOM 2976 N N . LEU A 1 390 ? 8.180 -17.275 -6.071 1.00 94.69 390 LEU A N 1
ATOM 2977 C CA . LEU A 1 390 ? 7.141 -16.545 -5.356 1.00 94.69 390 LEU A CA 1
ATOM 2978 C C . LEU A 1 390 ? 7.026 -15.149 -5.975 1.00 94.69 390 LEU A C 1
ATOM 2980 O O . LEU A 1 390 ? 7.898 -14.305 -5.765 1.00 94.69 390 LEU A O 1
ATOM 2984 N N . PHE A 1 391 ? 5.957 -14.899 -6.729 1.00 95.38 391 PHE A N 1
ATOM 2985 C CA . PHE A 1 391 ? 5.600 -13.545 -7.142 1.00 95.38 391 PHE A CA 1
ATOM 2986 C C . PHE A 1 391 ? 5.057 -12.789 -5.932 1.00 95.38 391 PHE A C 1
ATOM 2988 O O . PHE A 1 391 ? 4.100 -13.244 -5.303 1.00 95.38 391 PHE A O 1
ATOM 2995 N N . ALA A 1 392 ? 5.685 -11.667 -5.592 1.00 92.44 392 ALA A N 1
ATOM 2996 C CA . ALA A 1 392 ? 5.494 -11.007 -4.305 1.00 92.44 392 ALA A CA 1
ATOM 2997 C C . ALA A 1 392 ? 5.019 -9.552 -4.421 1.00 92.44 392 ALA A C 1
ATOM 2999 O O . ALA A 1 392 ? 5.194 -8.894 -5.450 1.00 92.44 392 ALA A O 1
ATOM 3000 N N . GLU A 1 393 ? 4.469 -9.054 -3.310 1.00 88.94 393 GLU A N 1
ATOM 3001 C CA . GLU A 1 393 ? 4.005 -7.671 -3.123 1.00 88.94 393 GLU A CA 1
ATOM 3002 C C . GLU A 1 393 ? 2.817 -7.270 -4.025 1.00 88.94 393 GLU A C 1
ATOM 3004 O O . GLU A 1 393 ? 2.750 -6.126 -4.471 1.00 88.94 393 GLU A O 1
ATOM 3009 N N . LEU A 1 394 ? 1.852 -8.158 -4.299 1.00 90.00 394 LEU A N 1
ATOM 3010 C CA . LEU A 1 394 ? 0.642 -7.796 -5.060 1.00 90.00 394 LEU A CA 1
ATOM 3011 C C . LEU A 1 394 ? -0.393 -7.105 -4.159 1.00 90.00 394 LEU A C 1
ATOM 3013 O O . LEU A 1 394 ? -0.670 -7.562 -3.051 1.00 90.00 394 LEU A O 1
ATOM 3017 N N . ALA A 1 395 ? -0.990 -6.016 -4.641 1.00 86.75 395 ALA A N 1
ATOM 3018 C CA . ALA A 1 395 ? -2.040 -5.284 -3.934 1.00 86.75 395 ALA A CA 1
ATOM 3019 C C . ALA A 1 395 ? -3.446 -5.856 -4.228 1.00 86.75 395 ALA A C 1
ATOM 3021 O O . ALA A 1 395 ? -3.670 -6.391 -5.319 1.00 86.75 395 ALA A O 1
ATOM 3022 N N . PRO A 1 396 ? -4.448 -5.633 -3.352 1.00 84.19 396 PRO A N 1
ATOM 3023 C CA . PRO A 1 396 ? -5.853 -5.984 -3.615 1.00 84.19 396 PRO A CA 1
ATOM 3024 C C . PRO A 1 396 ? -6.444 -5.343 -4.892 1.00 84.19 396 PRO A C 1
ATOM 3026 O O . PRO A 1 396 ? -7.403 -5.847 -5.479 1.00 84.19 396 PRO A O 1
ATOM 3029 N N . SER A 1 397 ? -5.862 -4.229 -5.356 1.00 82.31 397 SER A N 1
ATOM 3030 C CA . SER A 1 397 ? -6.183 -3.586 -6.641 1.00 82.31 397 SER A CA 1
ATOM 3031 C C . SER A 1 397 ? -5.678 -4.357 -7.865 1.00 82.31 397 SER A C 1
ATOM 3033 O O . SER A 1 397 ? -6.260 -4.238 -8.943 1.00 82.31 397 SER A O 1
ATOM 3035 N N . ASP A 1 398 ? -4.598 -5.127 -7.712 1.00 84.94 398 ASP A N 1
ATOM 3036 C CA . ASP A 1 398 ? -3.948 -5.854 -8.806 1.00 84.94 398 ASP A CA 1
ATOM 3037 C C . ASP A 1 398 ? -4.675 -7.175 -9.093 1.00 84.94 398 ASP A C 1
ATOM 3039 O O . ASP A 1 398 ? -4.775 -7.586 -10.245 1.00 84.94 398 ASP A O 1
ATOM 3043 N N . ILE A 1 399 ? -5.211 -7.823 -8.049 1.00 84.19 399 ILE A N 1
ATOM 3044 C CA . ILE A 1 399 ? -5.973 -9.082 -8.142 1.00 84.19 399 ILE A CA 1
ATOM 3045 C C . ILE A 1 399 ? -7.462 -8.884 -8.476 1.00 84.19 399 ILE A C 1
ATOM 3047 O O . ILE A 1 399 ? -8.173 -9.863 -8.715 1.00 84.19 399 ILE A O 1
ATOM 3051 N N . GLY A 1 400 ? -7.948 -7.638 -8.504 1.00 76.62 400 GLY A N 1
ATOM 3052 C CA . GLY A 1 400 ? -9.354 -7.322 -8.769 1.00 76.62 400 GLY A CA 1
ATOM 3053 C C . GLY A 1 400 ? -10.294 -7.641 -7.598 1.00 76.62 400 GLY A C 1
ATOM 3054 O O . GLY A 1 400 ? -11.329 -8.280 -7.798 1.00 76.62 400 GLY A O 1
ATOM 3055 N N . ASP A 1 401 ? -9.944 -7.230 -6.373 1.00 70.88 401 ASP A N 1
ATOM 3056 C CA . ASP A 1 401 ? -10.870 -7.214 -5.220 1.00 70.88 401 ASP A CA 1
ATOM 3057 C C . ASP A 1 401 ? -11.455 -5.827 -4.912 1.00 70.88 401 ASP A C 1
ATOM 3059 O O . ASP A 1 401 ? -12.463 -5.706 -4.214 1.00 70.88 401 ASP A O 1
ATOM 3063 N N . GLN A 1 402 ? -10.887 -4.756 -5.470 1.00 62.59 402 GLN A N 1
ATOM 3064 C CA . GLN A 1 402 ? -11.463 -3.418 -5.331 1.00 62.59 402 GLN A CA 1
ATOM 3065 C C . GLN A 1 402 ? -12.627 -3.211 -6.312 1.00 62.59 402 GLN A C 1
ATOM 3067 O O . GLN A 1 402 ? -12.441 -3.215 -7.525 1.00 62.59 402 GLN A O 1
ATOM 3072 N N . GLN A 1 403 ? -13.819 -2.938 -5.772 1.00 52.25 403 GLN A N 1
ATOM 3073 C CA . GLN A 1 403 ? -15.094 -2.766 -6.498 1.00 52.25 403 GLN A CA 1
ATOM 3074 C C . GLN A 1 403 ? -15.127 -1.617 -7.535 1.00 52.25 403 GLN A C 1
ATOM 3076 O O . GLN A 1 403 ? -16.158 -1.382 -8.160 1.00 52.25 403 GLN A O 1
ATOM 3081 N N . SER A 1 404 ? -14.042 -0.857 -7.687 1.00 52.69 404 SER A N 1
ATOM 3082 C CA . SER A 1 404 ? -13.953 0.347 -8.520 1.00 52.69 404 SER A CA 1
ATOM 3083 C C . SER A 1 404 ? -13.300 0.135 -9.889 1.00 52.69 404 SER A C 1
ATOM 3085 O O . SER A 1 404 ? -13.490 0.981 -10.763 1.00 52.69 404 SER A O 1
ATOM 3087 N N . VAL A 1 405 ? -12.531 -0.944 -10.091 1.00 57.97 405 VAL A N 1
ATOM 3088 C CA . VAL A 1 405 ? -11.851 -1.247 -11.364 1.00 57.97 405 VAL A CA 1
ATOM 3089 C C . VAL A 1 405 ? -11.801 -2.759 -11.584 1.00 57.97 405 VAL A C 1
ATOM 3091 O O . VAL A 1 405 ? -11.211 -3.487 -10.788 1.00 57.97 405 VAL A O 1
ATOM 3094 N N . GLU A 1 406 ? -12.354 -3.233 -12.702 1.00 68.75 406 GLU A N 1
ATOM 3095 C CA . GLU A 1 406 ? -12.122 -4.601 -13.178 1.00 68.75 406 GLU A CA 1
ATOM 3096 C C . GLU A 1 406 ? -10.701 -4.716 -13.759 1.00 68.75 406 GLU A C 1
ATOM 3098 O O . GLU A 1 406 ? -10.473 -4.536 -14.959 1.00 68.75 406 GLU A O 1
ATOM 3103 N N . THR A 1 407 ? -9.734 -4.977 -12.876 1.00 83.38 407 THR A N 1
ATOM 3104 C CA . THR A 1 407 ? -8.356 -5.340 -13.230 1.00 83.38 407 THR A CA 1
ATOM 3105 C C . THR A 1 407 ? -8.268 -6.852 -13.438 1.00 83.38 407 THR A C 1
ATOM 3107 O O . THR A 1 407 ? -8.358 -7.631 -12.486 1.00 83.38 407 THR A O 1
ATOM 3110 N N . GLU A 1 408 ? -8.058 -7.296 -14.673 1.00 89.75 408 GLU A N 1
ATOM 3111 C CA . GLU A 1 408 ? -7.729 -8.692 -14.956 1.00 89.75 408 GLU A CA 1
ATOM 3112 C C . GLU A 1 408 ? -6.234 -8.936 -14.725 1.00 89.75 408 GLU A C 1
ATOM 3114 O O . GLU A 1 408 ? -5.402 -8.144 -15.170 1.00 89.75 408 GLU A O 1
ATOM 3119 N N . LEU A 1 409 ? -5.890 -10.033 -14.047 1.00 92.94 409 LEU A N 1
ATOM 3120 C CA . LEU A 1 409 ? -4.517 -10.423 -13.732 1.00 92.94 409 LEU A CA 1
ATOM 3121 C C . LEU A 1 409 ? -4.176 -11.737 -14.435 1.00 92.94 409 LEU A C 1
ATOM 3123 O O . LEU A 1 409 ? -4.880 -12.739 -14.275 1.00 92.94 409 LEU A O 1
ATOM 3127 N N . PHE A 1 410 ? -3.073 -11.736 -15.179 1.00 94.06 410 PHE A N 1
ATOM 3128 C CA . PHE A 1 410 ? -2.611 -12.861 -15.982 1.00 94.06 410 PHE A CA 1
ATOM 3129 C C . PHE A 1 410 ? -1.207 -13.297 -15.573 1.00 94.06 410 PHE A C 1
ATOM 3131 O O . PHE A 1 410 ? -0.285 -12.482 -15.486 1.00 94.06 410 PHE A O 1
ATOM 3138 N N . LEU A 1 411 ? -1.033 -14.607 -15.426 1.00 95.19 411 LEU A N 1
ATOM 3139 C CA . LEU A 1 411 ? 0.269 -15.248 -15.526 1.00 95.19 411 LEU A CA 1
ATOM 3140 C C . LEU A 1 411 ? 0.614 -15.417 -17.006 1.00 95.19 411 LEU A C 1
ATOM 3142 O O . LEU A 1 411 ? -0.167 -16.000 -17.758 1.00 95.19 411 LEU A O 1
ATOM 3146 N N . VAL A 1 412 ? 1.787 -14.944 -17.416 1.00 94.69 412 VAL A N 1
ATOM 3147 C CA . VAL A 1 412 ? 2.272 -15.021 -18.796 1.00 94.69 412 VAL A CA 1
ATOM 3148 C C . VAL A 1 412 ? 3.604 -15.764 -18.833 1.00 94.69 412 VAL A C 1
ATOM 3150 O O . VAL A 1 412 ? 4.450 -15.581 -17.961 1.00 94.69 412 VAL A O 1
ATOM 3153 N N . VAL A 1 413 ? 3.806 -16.585 -19.866 1.00 93.56 413 VAL A N 1
ATOM 3154 C CA . VAL A 1 413 ? 5.100 -17.203 -20.180 1.00 93.56 413 VAL A CA 1
ATOM 3155 C C . VAL A 1 413 ? 5.491 -16.893 -21.622 1.00 93.56 413 VAL A C 1
ATOM 3157 O O . VAL A 1 413 ? 4.741 -17.181 -22.554 1.00 93.56 413 VAL A O 1
ATOM 3160 N N . LYS A 1 414 ? 6.680 -16.333 -21.840 1.00 91.81 414 LYS A N 1
ATOM 3161 C CA . LYS A 1 414 ? 7.328 -16.285 -23.156 1.00 91.81 414 LYS A CA 1
ATOM 3162 C C . LYS A 1 414 ? 8.233 -17.505 -23.302 1.00 91.81 414 LYS A C 1
ATOM 3164 O O . LYS A 1 414 ? 8.991 -17.841 -22.398 1.00 91.81 414 LYS A O 1
ATOM 3169 N N . VAL A 1 415 ? 8.163 -18.171 -24.450 1.00 90.69 415 VAL A N 1
ATOM 3170 C CA . VAL A 1 415 ? 9.008 -19.326 -24.778 1.00 90.69 415 VAL A CA 1
ATOM 3171 C C . VAL A 1 415 ? 10.062 -18.892 -25.782 1.00 90.69 415 VAL A C 1
ATOM 3173 O O . VAL A 1 415 ? 9.728 -18.427 -26.875 1.00 90.69 415 VAL A O 1
ATOM 3176 N N . ARG A 1 416 ? 11.336 -19.052 -25.425 1.00 90.06 416 ARG A N 1
ATOM 3177 C CA . ARG A 1 416 ? 12.490 -18.715 -26.264 1.00 90.06 416 ARG A CA 1
ATOM 3178 C C . ARG A 1 416 ? 13.228 -19.985 -26.699 1.00 90.06 416 ARG A C 1
ATOM 3180 O O . ARG A 1 416 ? 13.340 -20.916 -25.911 1.00 90.06 416 ARG A O 1
ATOM 3187 N N . SER A 1 417 ? 13.730 -20.023 -27.931 1.00 88.12 417 SER A N 1
ATOM 3188 C CA . SER A 1 417 ? 14.556 -21.118 -28.472 1.00 88.12 417 SER A CA 1
ATOM 3189 C C . SER A 1 417 ? 15.877 -20.561 -28.996 1.00 88.12 417 SER A C 1
ATOM 3191 O O . SER A 1 417 ? 15.910 -19.438 -29.511 1.00 88.12 417 SER A O 1
ATOM 3193 N N . THR A 1 418 ? 16.955 -21.334 -28.878 1.00 85.44 418 THR A N 1
ATOM 3194 C CA . THR A 1 418 ? 18.284 -20.953 -29.384 1.00 85.44 418 THR A CA 1
ATOM 3195 C C . THR A 1 418 ? 18.496 -21.493 -30.797 1.00 85.44 418 THR A C 1
ATOM 3197 O O . THR A 1 418 ? 18.750 -22.681 -30.974 1.00 85.44 418 THR A O 1
ATOM 3200 N N . GLU A 1 419 ? 18.452 -20.615 -31.798 1.00 82.19 419 GLU A N 1
ATOM 3201 C CA . GLU A 1 419 ? 18.703 -20.962 -33.202 1.00 82.19 419 GLU A CA 1
ATOM 3202 C C . GLU A 1 419 ? 20.161 -20.672 -33.596 1.00 82.19 419 GLU A C 1
ATOM 3204 O O . GLU A 1 419 ? 20.764 -19.701 -33.134 1.00 82.19 419 GLU A O 1
ATOM 3209 N N . HIS A 1 420 ? 20.740 -21.470 -34.498 1.00 79.06 420 HIS A N 1
ATOM 3210 C CA . HIS A 1 420 ? 22.085 -21.226 -35.034 1.00 79.06 420 HIS A CA 1
ATOM 3211 C C . HIS A 1 420 ? 22.035 -20.509 -36.391 1.00 79.06 420 HIS A C 1
ATOM 3213 O O . HIS A 1 420 ? 21.707 -21.105 -37.417 1.00 79.06 420 HIS A O 1
ATOM 3219 N N . VAL A 1 421 ? 22.433 -19.235 -36.416 1.00 74.12 421 VAL A N 1
ATOM 3220 C CA . VAL A 1 421 ? 22.526 -18.430 -37.641 1.00 74.12 421 VAL A CA 1
ATOM 3221 C C . VAL A 1 421 ? 23.876 -18.676 -38.320 1.00 74.12 421 VAL A C 1
ATOM 3223 O O . VAL A 1 421 ? 24.929 -18.492 -37.708 1.00 74.12 421 VAL A O 1
ATOM 3226 N N . VAL A 1 422 ? 23.857 -19.066 -39.600 1.00 66.94 422 VAL A N 1
ATOM 3227 C CA . VAL A 1 422 ? 25.057 -19.358 -40.406 1.00 66.94 422 VAL A CA 1
ATOM 3228 C C . VAL A 1 422 ? 25.170 -18.379 -41.573 1.00 66.94 422 VAL A C 1
ATOM 3230 O O . VAL A 1 422 ? 24.254 -18.264 -42.388 1.00 66.94 422 VAL A O 1
ATOM 3233 N N . VAL A 1 423 ? 26.317 -17.707 -41.706 1.00 57.03 423 VAL A N 1
ATOM 3234 C CA . VAL A 1 423 ? 26.584 -16.831 -42.858 1.00 57.03 423 VAL A CA 1
ATOM 3235 C C . VAL A 1 423 ? 26.962 -17.667 -44.082 1.00 57.03 423 VAL A C 1
ATOM 3237 O O . VAL A 1 423 ? 28.095 -18.133 -44.207 1.00 57.03 423 VAL A O 1
ATOM 3240 N N . SER A 1 424 ? 26.026 -17.823 -45.021 1.00 42.16 424 SER A N 1
ATOM 3241 C CA . SER A 1 424 ? 26.348 -18.335 -46.358 1.00 42.16 424 SER A CA 1
ATOM 3242 C C . SER A 1 424 ? 27.164 -17.294 -47.135 1.00 42.16 424 SER A C 1
ATOM 3244 O O . SER A 1 424 ? 26.779 -16.126 -47.232 1.00 42.16 424 SER A O 1
ATOM 3246 N N . GLY A 1 425 ? 28.321 -17.701 -47.660 1.00 38.16 425 GLY A N 1
ATOM 3247 C CA . GLY A 1 425 ? 29.247 -16.808 -48.359 1.00 38.16 425 GLY A CA 1
ATOM 3248 C C . GLY A 1 425 ? 28.652 -16.210 -49.640 1.00 38.16 425 GLY A C 1
ATOM 3249 O O . GLY A 1 425 ? 27.890 -16.863 -50.352 1.00 38.16 425 GLY A O 1
ATOM 3250 N N . LYS A 1 426 ? 29.034 -14.964 -49.961 1.00 34.28 426 LYS A N 1
ATOM 3251 C CA . LYS A 1 426 ? 28.565 -14.249 -51.163 1.00 34.28 426 LYS A CA 1
ATOM 3252 C C . LYS A 1 426 ? 28.768 -15.091 -52.439 1.00 34.28 426 LYS A C 1
ATOM 3254 O O . LYS A 1 426 ? 29.866 -15.622 -52.628 1.00 34.28 426 LYS A O 1
ATOM 3259 N N . PRO A 1 427 ? 27.790 -15.143 -53.364 1.00 33.59 427 PRO A N 1
ATOM 3260 C CA . PRO A 1 427 ? 28.001 -15.768 -54.666 1.00 33.59 427 PRO A CA 1
ATOM 3261 C C . PRO A 1 427 ? 29.103 -15.025 -55.435 1.00 33.59 427 PRO A C 1
ATOM 3263 O O . PRO A 1 427 ? 29.132 -13.793 -55.470 1.00 33.59 427 PRO A O 1
ATOM 3266 N N . ARG A 1 428 ? 30.014 -15.770 -56.075 1.00 29.98 428 ARG A N 1
ATOM 3267 C CA . ARG A 1 428 ? 31.056 -15.186 -56.935 1.00 29.98 428 ARG A CA 1
ATOM 3268 C C . ARG A 1 428 ? 30.416 -14.497 -58.141 1.00 29.98 428 ARG A C 1
ATOM 3270 O O . ARG A 1 428 ? 29.848 -15.158 -59.008 1.00 29.98 428 ARG A O 1
ATOM 3277 N N . SER A 1 429 ? 30.589 -13.184 -58.243 1.00 37.34 429 SER A N 1
ATOM 3278 C CA . SER A 1 429 ? 30.252 -12.415 -59.438 1.00 37.34 429 SER A CA 1
ATOM 3279 C C . SER A 1 429 ? 31.145 -12.832 -60.613 1.00 37.34 429 SER A C 1
ATOM 3281 O O . SER A 1 429 ? 32.314 -12.458 -60.691 1.00 37.34 429 SER A O 1
ATOM 3283 N N . ARG A 1 430 ? 30.593 -13.576 -61.583 1.00 36.41 430 ARG A N 1
ATOM 3284 C CA . ARG A 1 430 ? 31.228 -13.762 -62.902 1.00 36.41 430 ARG A CA 1
ATOM 3285 C C . ARG A 1 430 ? 31.063 -12.494 -63.747 1.00 36.41 430 ARG A C 1
ATOM 3287 O O . ARG A 1 430 ? 30.360 -12.497 -64.751 1.00 36.41 430 ARG A O 1
ATOM 3294 N N . GLY A 1 431 ? 31.738 -11.421 -63.337 1.00 31.30 431 GLY A N 1
ATOM 3295 C CA . GLY A 1 431 ? 31.956 -10.225 -64.153 1.00 31.30 431 GLY A CA 1
ATOM 3296 C C . GLY A 1 431 ? 32.931 -10.521 -65.292 1.00 31.30 431 GLY A C 1
ATOM 3297 O O . GLY A 1 431 ? 34.081 -10.098 -65.251 1.00 31.30 431 GLY A O 1
ATOM 3298 N N . GLY A 1 432 ? 32.496 -11.316 -66.270 1.00 29.62 432 GLY A N 1
ATOM 3299 C CA . GLY A 1 432 ? 33.271 -11.612 -67.471 1.00 29.62 432 GLY A CA 1
ATOM 3300 C C . GLY A 1 432 ? 33.161 -10.465 -68.468 1.00 29.62 432 GLY A C 1
ATOM 3301 O O . GLY A 1 432 ? 32.074 -10.204 -68.974 1.00 29.62 432 GLY A O 1
ATOM 3302 N N . SER A 1 433 ? 34.278 -9.797 -68.756 1.00 33.75 433 SER A N 1
ATOM 3303 C CA . SER A 1 433 ? 34.347 -8.829 -69.853 1.00 33.75 433 SER A CA 1
ATOM 3304 C C . SER A 1 433 ? 34.140 -9.536 -71.194 1.00 33.75 433 SER A C 1
ATOM 3306 O O . SER A 1 433 ? 34.771 -10.562 -71.451 1.00 33.75 433 SER A O 1
ATOM 3308 N N . VAL A 1 434 ? 33.285 -8.976 -72.050 1.00 31.69 434 VAL A N 1
ATOM 3309 C CA . VAL A 1 434 ? 33.119 -9.387 -73.450 1.00 31.69 434 VAL A CA 1
ATOM 3310 C C . VAL A 1 434 ? 33.106 -8.126 -74.306 1.00 31.69 434 VAL A C 1
ATOM 3312 O O . VAL A 1 434 ? 32.287 -7.231 -74.092 1.00 31.69 434 VAL A O 1
ATOM 3315 N N . SER A 1 435 ? 34.017 -8.046 -75.274 1.00 29.53 435 SER A N 1
ATOM 3316 C CA . SER A 1 435 ? 34.039 -6.947 -76.237 1.00 29.53 435 SER A CA 1
ATOM 3317 C C . SER A 1 435 ? 32.883 -7.056 -77.228 1.00 29.53 435 SER A C 1
ATOM 3319 O O . SER A 1 435 ? 32.716 -8.080 -77.881 1.00 29.53 435 SER A O 1
ATOM 3321 N N . ARG A 1 436 ? 32.144 -5.952 -77.362 1.00 30.73 436 ARG A N 1
ATOM 3322 C CA . ARG A 1 436 ? 31.852 -5.271 -78.635 1.00 30.73 436 ARG A CA 1
ATOM 3323 C C . ARG A 1 436 ? 32.014 -6.121 -79.911 1.00 30.73 436 ARG A C 1
ATOM 3325 O O . ARG A 1 436 ? 33.135 -6.260 -80.387 1.00 30.73 436 ARG A O 1
ATOM 3332 N N . ASP A 1 437 ? 30.895 -6.534 -80.511 1.00 29.92 437 ASP A N 1
ATOM 3333 C CA . ASP A 1 437 ? 30.493 -6.076 -81.857 1.00 29.92 437 ASP A CA 1
ATOM 3334 C C . ASP A 1 437 ? 29.082 -6.555 -82.267 1.00 29.92 437 ASP A C 1
ATOM 3336 O O . ASP A 1 437 ? 28.535 -7.486 -81.684 1.00 29.92 437 ASP A O 1
ATOM 3340 N N . GLY A 1 438 ? 28.515 -5.921 -83.304 1.00 29.91 438 GLY A N 1
ATOM 3341 C CA . GLY A 1 438 ? 27.631 -6.598 -84.270 1.00 29.91 438 GLY A CA 1
ATOM 3342 C C . GLY A 1 438 ? 26.117 -6.719 -84.006 1.00 29.91 438 GLY A C 1
ATOM 3343 O O . GLY A 1 438 ? 25.635 -7.783 -83.648 1.00 29.91 438 GLY A O 1
ATOM 3344 N N . GLY A 1 439 ? 25.350 -5.708 -84.438 1.00 28.05 439 GLY A N 1
ATOM 3345 C CA . GLY A 1 439 ? 24.357 -5.933 -85.509 1.00 28.05 439 GLY A CA 1
ATOM 3346 C C . GLY A 1 439 ? 22.897 -6.322 -85.193 1.00 28.05 439 GLY A C 1
ATOM 3347 O O . GLY A 1 439 ? 22.593 -7.451 -84.834 1.00 28.05 439 GLY A O 1
ATOM 3348 N N . THR A 1 440 ? 21.985 -5.441 -85.636 1.00 30.39 440 THR A N 1
ATOM 3349 C CA . THR A 1 440 ? 20.605 -5.715 -86.126 1.00 30.39 440 THR A CA 1
ATOM 3350 C C . THR A 1 440 ? 19.526 -6.279 -85.184 1.00 30.39 440 THR A C 1
ATOM 3352 O O . THR A 1 440 ? 19.775 -6.929 -84.180 1.00 30.39 440 THR A O 1
ATOM 3355 N N . ALA A 1 441 ? 18.271 -5.994 -85.545 1.00 28.39 441 ALA A N 1
ATOM 3356 C CA . ALA A 1 441 ? 17.057 -6.375 -84.827 1.00 28.39 441 ALA A CA 1
ATOM 3357 C C . ALA A 1 441 ? 16.090 -7.118 -85.758 1.00 28.39 441 ALA A C 1
ATOM 3359 O O . ALA A 1 441 ? 16.113 -6.838 -86.955 1.00 28.39 441 ALA A O 1
ATOM 3360 N N . GLN A 1 442 ? 15.175 -7.935 -85.208 1.00 29.33 442 GLN A N 1
ATOM 3361 C CA . GLN A 1 442 ? 13.727 -7.841 -85.489 1.00 29.33 442 GLN A CA 1
ATOM 3362 C C . GLN A 1 442 ? 12.848 -8.825 -84.675 1.00 29.33 442 GLN A C 1
ATOM 3364 O O . GLN A 1 442 ? 13.288 -9.887 -84.261 1.00 29.33 442 GLN A O 1
ATOM 3369 N N . SER A 1 443 ? 11.600 -8.386 -84.451 1.00 27.02 443 SER A N 1
ATOM 3370 C CA . SER A 1 443 ? 10.316 -9.115 -84.306 1.00 27.02 443 SER A CA 1
ATOM 3371 C C . SER A 1 443 ? 10.206 -10.541 -83.716 1.00 27.02 443 SER A C 1
ATOM 3373 O O . SER A 1 443 ? 10.776 -11.462 -84.279 1.00 27.02 443 SER A O 1
ATOM 3375 N N . ARG A 1 444 ? 9.241 -10.689 -82.776 1.00 31.11 444 ARG A N 1
ATOM 3376 C CA . ARG A 1 444 ? 8.128 -11.694 -82.709 1.00 31.11 444 ARG A CA 1
ATOM 3377 C C . ARG A 1 444 ? 8.469 -13.215 -82.772 1.00 31.11 444 ARG A C 1
ATOM 3379 O O . ARG A 1 444 ? 9.408 -13.628 -83.421 1.00 31.11 444 ARG A O 1
ATOM 3386 N N . ASP A 1 445 ? 7.750 -14.144 -82.128 1.00 27.77 445 ASP A N 1
ATOM 3387 C CA . ASP A 1 445 ? 6.296 -14.217 -81.875 1.00 27.77 445 ASP A CA 1
ATOM 3388 C C . ASP A 1 445 ? 5.905 -15.089 -80.637 1.00 27.77 445 ASP A C 1
ATOM 3390 O O . ASP A 1 445 ? 6.759 -15.466 -79.834 1.00 27.77 445 ASP A O 1
ATOM 3394 N N . LYS A 1 446 ? 4.605 -15.395 -80.460 1.00 28.14 446 LYS A N 1
ATOM 3395 C CA . LYS A 1 446 ? 4.032 -16.357 -79.471 1.00 28.14 446 LYS A CA 1
ATOM 3396 C C . LYS A 1 446 ? 3.352 -17.567 -80.195 1.00 28.14 446 LYS A C 1
ATOM 3398 O O . LYS A 1 446 ? 3.408 -17.613 -81.417 1.00 28.14 446 LYS A O 1
ATOM 3403 N N . PRO A 1 447 ? 2.525 -18.408 -79.523 1.00 48.94 447 PRO A N 1
ATOM 3404 C CA . PRO A 1 447 ? 2.790 -19.615 -78.706 1.00 48.94 447 PRO A CA 1
ATOM 3405 C C . PRO A 1 447 ? 2.219 -20.874 -79.459 1.00 48.94 447 PRO A C 1
ATOM 3407 O O . PRO A 1 447 ? 2.370 -20.867 -80.677 1.00 48.94 447 PRO A O 1
ATOM 3410 N N . PRO A 1 448 ? 1.495 -21.899 -78.911 1.00 57.81 448 PRO A N 1
ATOM 3411 C CA . PRO A 1 448 ? 1.312 -22.475 -77.552 1.00 57.81 448 PRO A CA 1
ATOM 3412 C C . PRO A 1 448 ? 1.411 -24.046 -77.493 1.00 57.81 448 PRO A C 1
ATOM 3414 O O . PRO A 1 448 ? 1.840 -24.672 -78.454 1.00 57.81 448 PRO A O 1
ATOM 3417 N N . LEU A 1 449 ? 0.900 -24.669 -76.401 1.00 31.67 449 LEU A N 1
ATOM 3418 C CA . LEU A 1 449 ? 0.526 -26.109 -76.222 1.00 31.67 449 LEU A CA 1
ATOM 3419 C C . LEU A 1 449 ? 1.691 -27.108 -75.916 1.00 31.67 449 LEU A C 1
ATOM 3421 O O . LEU A 1 449 ? 2.825 -26.840 -76.284 1.00 31.67 449 LEU A O 1
ATOM 3425 N N . THR A 1 450 ? 1.544 -28.252 -75.202 1.00 31.52 450 THR A N 1
ATOM 3426 C CA . THR A 1 450 ? 0.372 -28.912 -74.551 1.00 31.52 450 THR A CA 1
ATOM 3427 C C . THR A 1 450 ? 0.747 -29.838 -73.354 1.00 31.52 450 THR A C 1
ATOM 3429 O O . THR A 1 450 ? 1.700 -30.597 -73.440 1.00 31.52 450 THR A O 1
ATOM 3432 N N . ALA A 1 451 ? -0.090 -29.841 -72.301 1.00 33.12 451 ALA A N 1
ATOM 3433 C CA . ALA A 1 451 ? -0.667 -30.994 -71.556 1.00 33.12 451 ALA A CA 1
ATOM 3434 C C . ALA A 1 451 ? 0.140 -32.180 -70.902 1.00 33.12 451 ALA A C 1
ATOM 3436 O O . ALA A 1 451 ? 0.657 -33.055 -71.579 1.00 33.12 451 ALA A O 1
ATOM 3437 N N . VAL A 1 452 ? -0.098 -32.353 -69.576 1.00 33.38 452 VAL A N 1
ATOM 3438 C CA . VAL A 1 452 ? -0.676 -33.567 -68.894 1.00 33.38 452 VAL A CA 1
ATOM 3439 C C . VAL A 1 452 ? 0.199 -34.743 -68.334 1.00 33.38 452 VAL A C 1
ATOM 3441 O O . VAL A 1 452 ? 0.630 -35.629 -69.054 1.00 33.38 452 VAL A O 1
ATOM 3444 N N . LYS A 1 453 ? 0.203 -34.831 -66.978 1.00 33.00 453 LYS A N 1
ATOM 3445 C CA . LYS A 1 453 ? 0.155 -35.998 -66.025 1.00 33.00 453 LYS A CA 1
ATOM 3446 C C . LYS A 1 453 ? 1.281 -37.069 -65.869 1.00 33.00 453 LYS A C 1
ATOM 3448 O O . LYS A 1 453 ? 1.640 -37.759 -66.805 1.00 33.00 453 LYS A O 1
ATOM 3453 N N . SER A 1 454 ? 1.530 -37.393 -64.576 1.00 28.09 454 SER A N 1
ATOM 3454 C CA . SER A 1 454 ? 1.804 -38.730 -63.956 1.00 28.09 454 SER A CA 1
ATOM 3455 C C . SER A 1 454 ? 3.117 -39.478 -64.293 1.00 28.09 454 SER A C 1
ATOM 3457 O O . SER A 1 454 ? 3.330 -39.844 -65.433 1.00 28.09 454 SER A O 1
ATOM 3459 N N . GLY A 1 455 ? 3.996 -39.914 -63.377 1.00 26.23 455 GLY A N 1
ATOM 3460 C CA . GLY A 1 455 ? 3.872 -40.243 -61.947 1.00 26.23 455 GLY A CA 1
ATOM 3461 C C . GLY A 1 455 ? 4.518 -41.618 -61.605 1.00 26.23 455 GLY A C 1
ATOM 3462 O O . GLY A 1 455 ? 4.476 -42.529 -62.426 1.00 26.23 455 GLY A O 1
ATOM 3463 N N . ARG A 1 456 ? 4.996 -41.786 -60.351 1.00 34.22 456 ARG A N 1
ATOM 3464 C CA . ARG A 1 456 ? 5.433 -43.035 -59.642 1.00 34.22 456 ARG A CA 1
ATOM 3465 C C . ARG A 1 456 ? 6.857 -43.620 -59.851 1.00 34.22 456 ARG A C 1
ATOM 3467 O O . ARG A 1 456 ? 7.442 -43.526 -60.919 1.00 34.22 456 ARG A O 1
ATOM 3474 N N . ARG A 1 457 ? 7.257 -44.399 -58.817 1.00 36.88 457 ARG A N 1
ATOM 3475 C CA . ARG A 1 457 ? 8.421 -45.315 -58.625 1.00 36.88 457 ARG A CA 1
ATOM 3476 C C . ARG A 1 457 ? 9.727 -44.625 -58.196 1.00 36.88 457 ARG A C 1
ATOM 3478 O O . ARG A 1 457 ? 10.169 -43.731 -58.895 1.00 36.88 457 ARG A O 1
ATOM 3485 N N . SER A 1 458 ? 10.393 -44.904 -57.062 1.00 38.12 458 SER A N 1
ATOM 3486 C CA . SER A 1 458 ? 10.314 -45.899 -55.952 1.00 38.12 458 SER A CA 1
ATOM 3487 C C . SER A 1 458 ? 10.946 -47.299 -56.137 1.00 38.12 458 SER A C 1
ATOM 3489 O O . SER A 1 458 ? 10.319 -48.175 -56.731 1.00 38.12 458 SER A O 1
ATOM 3491 N N . LEU A 1 459 ? 12.094 -47.523 -55.474 1.00 35.12 459 LEU A N 1
ATOM 3492 C CA . LEU A 1 459 ? 12.692 -48.795 -54.995 1.00 35.12 459 LEU A CA 1
ATOM 3493 C C . LEU A 1 459 ? 13.380 -48.456 -53.638 1.00 35.12 459 LEU A C 1
ATOM 3495 O O . LEU A 1 459 ? 13.947 -47.372 -53.554 1.00 35.12 459 LEU A O 1
ATOM 3499 N N . MET A 1 460 ? 13.175 -49.126 -52.486 1.00 37.41 460 MET A N 1
ATOM 3500 C CA . MET A 1 460 ? 13.408 -50.537 -52.060 1.00 37.41 460 MET A CA 1
ATOM 3501 C C . MET A 1 460 ? 14.904 -50.879 -51.887 1.00 37.41 460 MET A C 1
ATOM 3503 O O . MET A 1 460 ? 15.692 -50.457 -52.722 1.00 37.41 460 MET A O 1
ATOM 3507 N N . TRP A 1 461 ? 15.384 -51.611 -50.862 1.00 37.09 461 TRP A N 1
ATOM 3508 C CA . TRP A 1 461 ? 14.792 -52.425 -49.755 1.00 37.09 461 TRP A CA 1
ATOM 3509 C C . TRP A 1 461 ? 15.201 -51.874 -48.348 1.00 37.09 461 TRP A C 1
ATOM 3511 O O . TRP A 1 461 ? 15.866 -50.848 -48.313 1.00 37.09 461 TRP A O 1
ATOM 3521 N N . GLY A 1 462 ? 14.840 -52.361 -47.137 1.00 31.16 462 GLY A N 1
ATOM 3522 C CA . GLY A 1 462 ? 14.360 -53.657 -46.570 1.00 31.16 462 GLY A CA 1
ATOM 3523 C C . GLY A 1 462 ? 15.444 -54.222 -45.609 1.00 31.16 462 GLY A C 1
ATOM 3524 O O . GLY A 1 462 ? 16.607 -54.119 -45.966 1.00 31.16 462 GLY A O 1
ATOM 3525 N N . GLN A 1 463 ? 15.239 -54.765 -44.390 1.00 31.12 463 GLN A N 1
ATOM 3526 C CA . GLN A 1 463 ? 14.134 -55.428 -43.639 1.00 31.12 463 GLN A CA 1
ATOM 3527 C C . GLN A 1 463 ? 14.065 -54.858 -42.175 1.00 31.12 463 GLN A C 1
ATOM 3529 O O . GLN A 1 463 ? 15.027 -54.233 -41.751 1.00 31.12 463 GLN A O 1
ATOM 3534 N N . LYS A 1 464 ? 12.968 -54.843 -41.381 1.00 31.31 464 LYS A N 1
ATOM 3535 C CA . LYS A 1 464 ? 12.252 -55.924 -40.624 1.00 31.31 464 LYS A CA 1
ATOM 3536 C C . LYS A 1 464 ? 13.191 -56.861 -39.827 1.00 31.31 464 LYS A C 1
ATOM 3538 O O . LYS A 1 464 ? 14.129 -57.362 -40.426 1.00 31.31 464 LYS A O 1
ATOM 3543 N N . SER A 1 465 ? 13.009 -57.204 -38.538 1.00 31.36 465 SER A N 1
ATOM 3544 C CA . SER A 1 465 ? 11.909 -57.109 -37.526 1.00 31.36 465 SER A CA 1
ATOM 3545 C C . SER A 1 465 ? 12.524 -57.245 -36.088 1.00 31.36 465 SER A C 1
ATOM 3547 O O . SER A 1 465 ? 13.742 -57.344 -36.023 1.00 31.36 465 SER A O 1
ATOM 3549 N N . GLN A 1 466 ? 11.887 -57.287 -34.892 1.00 31.47 466 GLN A N 1
ATOM 3550 C CA . GLN A 1 466 ? 10.498 -57.369 -34.349 1.00 31.47 466 GLN A CA 1
ATOM 3551 C C . GLN A 1 466 ? 10.476 -56.813 -32.874 1.00 31.47 466 GLN A C 1
ATOM 3553 O O . GLN A 1 466 ? 11.472 -56.255 -32.425 1.00 31.47 466 GLN A O 1
ATOM 3558 N N . ARG A 1 467 ? 9.375 -56.965 -32.106 1.00 34.06 467 ARG A N 1
ATOM 3559 C CA . ARG A 1 467 ? 9.189 -56.563 -30.679 1.00 34.06 467 ARG A CA 1
ATOM 3560 C C . ARG A 1 467 ? 9.529 -57.647 -29.627 1.00 34.06 467 ARG A C 1
ATOM 3562 O O . ARG A 1 467 ? 9.276 -58.823 -29.873 1.00 34.06 467 ARG A O 1
ATOM 3569 N N . SER A 1 468 ? 9.869 -57.224 -28.400 1.00 27.67 468 SER A N 1
ATOM 3570 C CA . SER A 1 468 ? 9.596 -57.931 -27.122 1.00 27.67 468 SER A CA 1
ATOM 3571 C C . SER A 1 468 ? 9.528 -56.936 -25.934 1.00 27.67 468 SER A C 1
ATOM 3573 O O . SER A 1 468 ? 9.733 -55.738 -26.139 1.00 27.67 468 SER A O 1
ATOM 3575 N N . THR A 1 469 ? 9.157 -57.380 -24.721 1.00 30.41 469 THR A N 1
ATOM 3576 C CA . THR A 1 469 ? 8.798 -56.511 -23.572 1.00 30.41 469 THR A CA 1
ATOM 3577 C C . THR A 1 469 ? 9.310 -57.010 -22.203 1.00 30.41 469 THR A C 1
ATOM 3579 O O . THR A 1 469 ? 9.506 -58.201 -22.005 1.00 30.41 469 THR A O 1
ATOM 3582 N N . PHE A 1 470 ? 9.411 -56.073 -21.243 1.00 32.09 470 PHE A N 1
ATOM 3583 C CA . PHE A 1 470 ? 9.503 -56.235 -19.772 1.00 32.09 470 PHE A CA 1
ATOM 3584 C C . PHE A 1 470 ? 10.783 -56.786 -19.076 1.00 32.09 470 PHE A C 1
ATOM 3586 O O . PHE A 1 470 ? 10.980 -57.985 -18.923 1.00 32.09 470 PHE A O 1
ATOM 3593 N N . SER A 1 471 ? 11.436 -55.860 -18.349 1.00 30.08 471 SER A N 1
ATOM 3594 C CA . SER A 1 471 ? 11.697 -55.909 -16.884 1.00 30.08 471 SER A CA 1
ATOM 3595 C C . SER A 1 471 ? 13.083 -56.268 -16.288 1.00 30.08 471 SER A C 1
ATOM 3597 O O . SER A 1 471 ? 13.698 -57.272 -16.613 1.00 30.08 471 SER A O 1
ATOM 3599 N N . ARG A 1 472 ? 13.434 -55.449 -15.274 1.00 33.69 472 ARG A N 1
ATOM 3600 C CA . ARG A 1 472 ? 14.178 -55.703 -14.011 1.00 33.69 472 ARG A CA 1
ATOM 3601 C C . ARG A 1 472 ? 15.687 -56.053 -13.989 1.00 33.69 472 ARG A C 1
ATOM 3603 O O . ARG A 1 472 ? 16.097 -57.174 -14.242 1.00 33.69 472 ARG A O 1
ATOM 3610 N N . ASN A 1 473 ? 16.398 -55.120 -13.339 1.00 29.64 473 ASN A N 1
ATOM 3611 C CA . ASN A 1 473 ? 17.542 -55.273 -12.421 1.00 29.64 473 ASN A CA 1
ATOM 3612 C C . ASN A 1 473 ? 18.961 -55.535 -12.982 1.00 29.64 473 ASN A C 1
ATOM 3614 O O . ASN A 1 473 ? 19.170 -56.056 -14.069 1.00 29.64 473 ASN A O 1
ATOM 3618 N N . ALA A 1 474 ? 19.932 -55.075 -12.185 1.00 28.84 474 ALA A N 1
ATOM 3619 C CA . ALA A 1 474 ? 21.379 -54.964 -12.430 1.00 28.84 474 ALA A CA 1
ATOM 3620 C C . ALA A 1 474 ? 22.148 -55.996 -11.537 1.00 28.84 474 ALA A C 1
ATOM 3622 O O . ALA A 1 474 ? 21.455 -56.802 -10.907 1.00 28.84 474 ALA A O 1
ATOM 3623 N N . PRO A 1 475 ? 23.502 -55.999 -11.371 1.00 49.25 475 PRO A N 1
ATOM 3624 C CA . PRO A 1 475 ? 24.522 -55.029 -11.812 1.00 49.25 475 PRO A CA 1
ATOM 3625 C C . PRO A 1 475 ? 25.836 -55.651 -12.371 1.00 49.25 475 PRO A C 1
ATOM 3627 O O . PRO A 1 475 ? 25.882 -56.831 -12.699 1.00 49.25 475 PRO A O 1
ATOM 3630 N N . ASN A 1 476 ? 26.908 -54.835 -12.379 1.00 27.64 476 ASN A N 1
ATOM 3631 C CA . ASN A 1 476 ? 28.326 -55.093 -12.715 1.00 27.64 476 ASN A CA 1
ATOM 3632 C C . ASN A 1 476 ? 28.741 -54.918 -14.194 1.00 27.64 476 ASN A C 1
ATOM 3634 O O . ASN A 1 476 ? 28.008 -55.311 -15.090 1.00 27.64 476 ASN A O 1
ATOM 3638 N N . SER A 1 477 ? 29.939 -54.396 -14.508 1.00 28.48 477 SER A N 1
ATOM 3639 C CA . SER A 1 477 ? 30.859 -53.529 -13.730 1.00 28.48 477 SER A CA 1
ATOM 3640 C C . SER A 1 477 ? 31.944 -52.916 -14.644 1.00 28.48 477 SER A C 1
ATOM 3642 O O . SER A 1 477 ? 32.205 -53.433 -15.728 1.00 28.48 477 SER A O 1
ATOM 3644 N N . SER A 1 478 ? 32.661 -51.896 -14.137 1.00 30.92 478 SER A N 1
ATOM 3645 C CA . SER A 1 478 ? 33.938 -51.365 -14.674 1.00 30.92 478 SER A CA 1
ATOM 3646 C C . SER A 1 478 ? 33.854 -50.524 -15.978 1.00 30.92 478 SER A C 1
ATOM 3648 O O . SER A 1 478 ? 32.973 -50.750 -16.795 1.00 30.92 478 SER A O 1
ATOM 3650 N N . LYS A 1 479 ? 34.726 -49.530 -16.238 1.00 29.86 479 LYS A N 1
ATOM 3651 C CA . LYS A 1 479 ? 35.732 -48.850 -15.383 1.00 29.86 479 LYS A CA 1
ATOM 3652 C C . LYS A 1 479 ? 36.175 -47.503 -16.008 1.00 29.86 479 LYS A C 1
ATOM 3654 O O . LYS A 1 479 ? 36.199 -47.406 -17.227 1.00 29.86 479 LYS A O 1
ATOM 3659 N N . LEU A 1 480 ? 36.672 -46.592 -15.151 1.00 31.31 480 LEU A N 1
ATOM 3660 C CA . LEU A 1 480 ? 37.512 -45.390 -15.406 1.00 31.31 480 LEU A CA 1
ATOM 3661 C C . LEU A 1 480 ? 36.837 -44.003 -15.545 1.00 31.31 480 LEU A C 1
ATOM 3663 O O . LEU A 1 480 ? 36.460 -43.561 -16.623 1.00 31.31 480 LEU A O 1
ATOM 3667 N N . ASN A 1 481 ? 36.791 -43.296 -14.408 1.00 28.62 481 ASN A N 1
ATOM 3668 C CA . ASN A 1 481 ? 37.504 -42.039 -14.085 1.00 28.62 481 ASN A CA 1
ATOM 3669 C C . ASN A 1 481 ? 38.429 -41.412 -15.175 1.00 28.62 481 ASN A C 1
ATOM 3671 O O . ASN A 1 481 ? 39.001 -42.123 -15.992 1.00 28.62 481 ASN A O 1
ATOM 3675 N N . ASN A 1 482 ? 38.728 -40.101 -15.151 1.00 26.19 482 ASN A N 1
ATOM 3676 C CA . ASN A 1 482 ? 38.767 -39.219 -13.971 1.00 26.19 482 ASN A CA 1
ATOM 3677 C C . ASN A 1 482 ? 38.397 -37.742 -14.229 1.00 26.19 482 ASN A C 1
ATOM 3679 O O . ASN A 1 482 ? 38.332 -37.291 -15.368 1.00 26.19 482 ASN A O 1
ATOM 3683 N N . VAL A 1 483 ? 38.200 -37.009 -13.128 1.00 27.12 483 VAL A N 1
ATOM 3684 C CA . VAL A 1 483 ? 37.978 -35.552 -13.055 1.00 27.12 483 VAL A CA 1
ATOM 3685 C C . VAL A 1 483 ? 39.316 -34.796 -13.018 1.00 27.12 483 VAL A C 1
ATOM 3687 O O . VAL A 1 483 ? 40.295 -35.327 -12.493 1.00 27.12 483 VAL A O 1
ATOM 3690 N N . SER A 1 484 ? 39.318 -33.544 -13.493 1.00 27.56 484 SER A N 1
ATOM 3691 C CA . SER A 1 484 ? 40.340 -32.535 -13.176 1.00 27.56 484 SER A CA 1
ATOM 3692 C C . SER A 1 484 ? 39.672 -31.223 -12.749 1.00 27.56 484 SER A C 1
ATOM 3694 O O . SER A 1 484 ? 39.056 -30.549 -13.572 1.00 27.56 484 SER A O 1
ATOM 3696 N N . GLU A 1 485 ? 39.809 -30.860 -11.476 1.00 29.66 485 GLU A N 1
ATOM 3697 C CA . GLU A 1 485 ? 39.610 -29.493 -10.975 1.00 29.66 485 GLU A CA 1
ATOM 3698 C C . GLU A 1 485 ? 40.952 -28.745 -11.025 1.00 29.66 485 GLU A C 1
ATOM 3700 O O . GLU A 1 485 ? 41.989 -29.383 -10.836 1.00 29.66 485 GLU A O 1
ATOM 3705 N N . GLN A 1 486 ? 40.951 -27.413 -11.170 1.00 27.53 486 GLN A N 1
ATOM 3706 C CA . GLN A 1 486 ? 41.944 -26.566 -10.487 1.00 27.53 486 GLN A CA 1
ATOM 3707 C C . GLN A 1 486 ? 41.545 -25.080 -10.443 1.00 27.53 486 GLN A C 1
ATOM 3709 O O . GLN A 1 486 ? 40.827 -24.594 -11.313 1.00 27.53 486 GLN A O 1
ATOM 3714 N N . MET A 1 487 ? 42.019 -24.392 -9.399 1.00 28.81 487 MET A N 1
ATOM 3715 C CA . MET A 1 487 ? 41.848 -22.954 -9.133 1.00 28.81 487 MET A CA 1
ATOM 3716 C C . MET A 1 487 ? 43.117 -22.149 -9.497 1.00 28.81 487 MET A C 1
ATOM 3718 O O . MET A 1 487 ? 44.130 -22.718 -9.901 1.00 28.81 487 MET A O 1
ATOM 3722 N N . ASP A 1 488 ? 43.042 -20.825 -9.337 1.00 26.41 488 ASP A N 1
ATOM 3723 C CA . ASP A 1 488 ? 44.053 -19.798 -9.646 1.00 26.41 488 ASP A CA 1
ATOM 3724 C C . ASP A 1 488 ? 45.426 -19.936 -8.944 1.00 26.41 488 ASP A C 1
ATOM 3726 O O . ASP A 1 488 ? 45.532 -20.539 -7.875 1.00 26.41 488 ASP A O 1
ATOM 3730 N N . GLY A 1 489 ? 46.479 -19.282 -9.483 1.00 27.02 489 GLY A N 1
ATOM 3731 C CA . GLY A 1 489 ? 47.799 -19.253 -8.815 1.00 27.02 489 GLY A CA 1
ATOM 3732 C C . GLY A 1 489 ? 49.017 -18.560 -9.477 1.00 27.02 489 GLY A C 1
ATOM 3733 O O . GLY A 1 489 ? 50.051 -19.194 -9.602 1.00 27.02 489 GLY A O 1
ATOM 3734 N N . VAL A 1 490 ? 48.930 -17.273 -9.852 1.00 28.88 490 VAL A N 1
ATOM 3735 C CA . VAL A 1 490 ? 49.987 -16.219 -9.685 1.00 28.88 490 VAL A CA 1
ATOM 3736 C C . VAL A 1 490 ? 51.502 -16.508 -9.989 1.00 28.88 490 VAL A C 1
ATOM 3738 O O . VAL A 1 490 ? 52.181 -17.066 -9.137 1.00 28.88 490 VAL A O 1
ATOM 3741 N N . ARG A 1 491 ? 52.054 -15.866 -11.058 1.00 28.12 491 ARG A N 1
ATOM 3742 C CA . ARG A 1 491 ? 53.460 -15.335 -11.260 1.00 28.12 491 ARG A CA 1
ATOM 3743 C C . ARG A 1 491 ? 54.666 -16.331 -11.179 1.00 28.12 491 ARG A C 1
ATOM 3745 O O . ARG A 1 491 ? 54.476 -17.468 -10.786 1.00 28.12 491 ARG A O 1
ATOM 3752 N N . GLU A 1 492 ? 55.931 -16.047 -11.560 1.00 28.20 492 GLU A N 1
ATOM 3753 C CA . GLU A 1 492 ? 56.648 -14.907 -12.208 1.00 28.20 492 GLU A CA 1
ATOM 3754 C C . GLU A 1 492 ? 57.839 -15.424 -13.099 1.00 28.20 492 GLU A C 1
ATOM 3756 O O . GLU A 1 492 ? 57.901 -16.614 -13.396 1.00 28.20 492 GLU A O 1
ATOM 3761 N N . ASP A 1 493 ? 58.744 -14.546 -13.567 1.00 27.41 493 ASP A N 1
ATOM 3762 C CA . ASP A 1 493 ? 59.764 -14.735 -14.640 1.00 27.41 493 ASP A CA 1
ATOM 3763 C C . ASP A 1 493 ? 60.844 -15.853 -14.509 1.00 27.41 493 ASP A C 1
ATOM 3765 O O . ASP A 1 493 ? 61.293 -16.173 -13.409 1.00 27.41 493 ASP A O 1
ATOM 3769 N N . SER A 1 494 ? 61.410 -16.311 -15.655 1.00 31.11 494 SER A N 1
ATOM 3770 C CA . SER A 1 494 ? 62.838 -16.094 -16.074 1.00 31.11 494 SER A CA 1
ATOM 3771 C C . SER A 1 494 ? 63.587 -17.218 -16.868 1.00 31.11 494 SER A C 1
ATOM 3773 O O . SER A 1 494 ? 63.599 -18.382 -16.489 1.00 31.11 494 SER A O 1
ATOM 3775 N N . ILE A 1 495 ? 64.304 -16.782 -17.928 1.00 31.52 495 ILE A N 1
ATOM 3776 C CA . ILE A 1 495 ? 65.625 -17.230 -18.472 1.00 31.52 495 ILE A CA 1
ATOM 3777 C C . ILE A 1 495 ? 65.821 -18.605 -19.194 1.00 31.52 495 ILE A C 1
ATOM 3779 O O . ILE A 1 495 ? 65.751 -19.680 -18.614 1.00 31.52 495 ILE A O 1
ATOM 3783 N N . ASP A 1 496 ? 66.206 -18.491 -20.479 1.00 30.47 496 ASP A N 1
ATOM 3784 C CA . ASP A 1 496 ? 67.126 -19.275 -21.346 1.00 30.47 496 ASP A CA 1
ATOM 3785 C C . ASP A 1 496 ? 67.357 -20.803 -21.198 1.00 30.47 496 ASP A C 1
ATOM 3787 O O . ASP A 1 496 ? 67.892 -21.280 -20.197 1.00 30.47 496 ASP A O 1
ATOM 3791 N N . ASN A 1 497 ? 67.279 -21.538 -22.331 1.00 29.25 497 ASN A N 1
ATOM 3792 C CA . ASN A 1 497 ? 68.488 -21.770 -23.163 1.00 29.25 497 ASN A CA 1
ATOM 3793 C C . ASN A 1 497 ? 68.297 -22.466 -24.543 1.00 29.25 497 ASN A C 1
ATOM 3795 O O . ASN A 1 497 ? 67.654 -23.500 -24.665 1.00 29.25 497 ASN A O 1
ATOM 3799 N N . HIS A 1 498 ? 69.021 -21.921 -25.535 1.00 32.66 498 HIS A N 1
ATOM 3800 C CA . HIS A 1 498 ? 69.689 -22.559 -26.696 1.00 32.66 498 HIS A CA 1
ATOM 3801 C C . HIS A 1 498 ? 68.903 -23.353 -27.778 1.00 32.66 498 HIS A C 1
ATOM 3803 O O . HIS A 1 498 ? 68.371 -24.438 -27.565 1.00 32.66 498 HIS A O 1
ATOM 3809 N N . HIS A 1 499 ? 69.036 -22.880 -29.028 1.00 33.00 499 HIS A N 1
ATOM 3810 C CA . HIS A 1 499 ? 68.893 -23.669 -30.265 1.00 33.00 499 HIS A CA 1
ATOM 3811 C C . HIS A 1 499 ? 70.211 -24.377 -30.649 1.00 33.00 499 HIS A C 1
ATOM 3813 O O . HIS A 1 499 ? 71.286 -23.977 -30.200 1.00 33.00 499 HIS A O 1
ATOM 3819 N N . PRO A 1 500 ? 70.160 -25.320 -31.608 1.00 37.78 500 PRO A N 1
ATOM 3820 C CA . PRO A 1 500 ? 70.979 -25.136 -32.816 1.00 37.78 500 PRO A CA 1
ATOM 3821 C C . PRO A 1 500 ? 70.155 -25.179 -34.127 1.00 37.78 500 PRO A C 1
ATOM 3823 O O . PRO A 1 500 ? 69.058 -25.739 -34.152 1.00 37.78 500 PRO A O 1
ATOM 3826 N N . PRO A 1 501 ? 70.646 -24.574 -35.229 1.00 43.34 501 PRO A N 1
ATOM 3827 C CA . PRO A 1 501 ? 69.879 -24.394 -36.465 1.00 43.34 501 PRO A CA 1
ATOM 3828 C C . PRO A 1 501 ? 70.094 -25.509 -37.503 1.00 43.34 501 PRO A C 1
ATOM 3830 O O . PRO A 1 501 ? 71.111 -26.198 -37.509 1.00 43.34 501 PRO A O 1
ATOM 3833 N N . SER A 1 502 ? 69.196 -25.580 -38.489 1.00 30.95 502 SER A N 1
ATOM 3834 C CA . SER A 1 502 ? 69.522 -26.100 -39.826 1.00 30.95 502 SER A CA 1
ATOM 3835 C C . SER A 1 502 ? 68.944 -25.177 -40.901 1.00 30.95 502 SER A C 1
ATOM 3837 O O . SER A 1 502 ? 67.943 -24.492 -40.678 1.00 30.95 502 SER A O 1
ATOM 3839 N N . THR A 1 503 ? 69.618 -25.089 -42.046 1.00 34.97 503 THR A N 1
ATOM 3840 C CA . THR A 1 503 ? 69.350 -24.093 -43.090 1.00 34.97 503 THR A CA 1
ATOM 3841 C C . THR A 1 503 ? 68.944 -24.756 -44.402 1.00 34.97 503 THR A C 1
ATOM 3843 O O . THR A 1 503 ? 69.554 -25.738 -44.815 1.00 34.97 503 THR A O 1
ATOM 3846 N N . SER A 1 504 ? 67.949 -24.182 -45.087 1.00 32.53 504 SER A N 1
ATOM 3847 C CA . SER A 1 504 ? 67.881 -24.044 -46.557 1.00 32.53 504 SER A CA 1
ATOM 3848 C C . SER A 1 504 ? 66.528 -23.468 -46.966 1.00 32.53 504 SER A C 1
ATOM 3850 O O . SER A 1 504 ? 65.495 -24.115 -46.818 1.00 32.53 504 SER A O 1
ATOM 3852 N N . GLY A 1 505 ? 66.525 -22.249 -47.504 1.00 31.45 505 GLY A N 1
ATOM 3853 C CA . GLY A 1 505 ? 65.332 -21.644 -48.093 1.00 31.45 505 GLY A CA 1
ATOM 3854 C C . GLY A 1 505 ? 65.354 -21.739 -49.617 1.00 31.45 505 GLY A C 1
ATOM 3855 O O . GLY A 1 505 ? 66.350 -21.395 -50.244 1.00 31.45 505 GLY A O 1
ATOM 3856 N N . SER A 1 506 ? 64.230 -22.112 -50.224 1.00 33.66 506 SER A N 1
ATOM 3857 C CA . SER A 1 506 ? 63.920 -21.768 -51.617 1.00 33.66 506 SER A CA 1
ATOM 3858 C C . SER A 1 506 ? 62.422 -21.468 -51.746 1.00 33.66 506 SER A C 1
ATOM 3860 O O . SER A 1 506 ? 61.609 -21.954 -50.961 1.00 33.66 506 SER A O 1
ATOM 3862 N N . ARG A 1 507 ? 62.055 -20.558 -52.658 1.00 32.78 507 ARG A N 1
ATOM 3863 C CA . ARG A 1 507 ? 60.698 -19.990 -52.755 1.00 32.78 507 ARG A CA 1
ATOM 3864 C C . ARG A 1 507 ? 59.870 -20.698 -53.830 1.00 32.78 507 ARG A C 1
ATOM 3866 O O . ARG A 1 507 ? 60.314 -20.795 -54.967 1.00 32.78 507 ARG A O 1
ATOM 3873 N N . GLY A 1 508 ? 58.626 -21.041 -53.501 1.00 30.02 508 GLY A N 1
ATOM 3874 C CA . GLY A 1 508 ? 57.566 -21.395 -54.452 1.00 30.02 508 GLY A CA 1
ATOM 3875 C C . GLY A 1 508 ? 56.205 -20.910 -53.922 1.00 30.02 508 GLY A C 1
ATOM 3876 O O . GLY A 1 508 ? 55.941 -21.101 -52.733 1.00 30.02 508 GLY A O 1
ATOM 3877 N N . PRO A 1 509 ? 55.367 -20.217 -54.719 1.00 36.06 509 PRO A N 1
ATOM 3878 C CA . PRO A 1 509 ? 54.155 -19.573 -54.213 1.00 36.06 509 PRO A CA 1
ATOM 3879 C C . PRO A 1 509 ? 52.967 -20.533 -54.044 1.00 36.06 509 PRO A C 1
ATOM 3881 O O . PRO A 1 509 ? 52.771 -21.481 -54.796 1.00 36.06 509 PRO A O 1
ATOM 3884 N N . ALA A 1 510 ? 52.157 -20.224 -53.035 1.00 29.41 510 ALA A N 1
ATOM 3885 C CA . ALA A 1 510 ? 51.066 -21.025 -52.499 1.00 29.41 510 ALA A CA 1
ATOM 3886 C C . ALA A 1 510 ? 49.954 -21.458 -53.478 1.00 29.41 510 ALA A C 1
ATOM 3888 O O . ALA A 1 510 ? 49.370 -20.640 -54.186 1.00 29.41 510 ALA A O 1
ATOM 3889 N N . THR A 1 511 ? 49.485 -22.694 -53.285 1.00 30.78 511 THR A N 1
ATOM 3890 C CA . THR A 1 511 ? 48.071 -23.076 -53.445 1.00 30.78 511 THR A CA 1
ATOM 3891 C C . THR A 1 511 ? 47.537 -23.608 -52.111 1.00 30.78 511 THR A C 1
ATOM 3893 O O . THR A 1 511 ? 47.533 -24.813 -51.868 1.00 30.78 511 THR A O 1
ATOM 3896 N N . LYS A 1 512 ? 47.106 -22.710 -51.212 1.00 33.09 512 LYS A N 1
ATOM 3897 C CA . LYS A 1 512 ? 46.324 -23.101 -50.025 1.00 33.09 512 LYS A CA 1
ATOM 3898 C C . LYS A 1 512 ? 44.848 -23.189 -50.398 1.00 33.09 512 LYS A C 1
ATOM 3900 O O . LYS A 1 512 ? 44.273 -22.205 -50.860 1.00 33.09 512 LYS A O 1
ATOM 3905 N N . GLU A 1 513 ? 44.227 -24.332 -50.128 1.00 31.39 513 GLU A N 1
ATOM 3906 C CA . GLU A 1 513 ? 42.772 -24.463 -50.168 1.00 31.39 513 GLU A CA 1
ATOM 3907 C C . GLU A 1 513 ? 42.138 -23.518 -49.139 1.00 31.39 513 GLU A C 1
ATOM 3909 O O . GLU A 1 513 ? 42.376 -23.627 -47.933 1.00 31.39 513 GLU A O 1
ATOM 3914 N N . GLN A 1 514 ? 41.310 -22.583 -49.602 1.00 32.12 514 GLN A N 1
ATOM 3915 C CA . GLN A 1 514 ? 40.513 -21.752 -48.708 1.00 32.12 514 GLN A CA 1
ATOM 3916 C C . GLN A 1 514 ? 39.315 -22.558 -48.196 1.00 32.12 514 GLN A C 1
ATOM 3918 O O . GLN A 1 514 ? 38.220 -22.475 -48.753 1.00 32.12 514 GLN A O 1
ATOM 3923 N N . ARG A 1 515 ? 39.499 -23.295 -47.092 1.00 32.22 515 ARG A N 1
ATOM 3924 C CA . ARG A 1 515 ? 38.366 -23.656 -46.228 1.00 32.22 515 ARG A CA 1
ATOM 3925 C C . ARG A 1 515 ? 37.732 -22.358 -45.730 1.00 32.22 515 ARG A C 1
ATOM 3927 O O . ARG A 1 515 ? 38.284 -21.685 -44.863 1.00 32.22 515 ARG A O 1
ATOM 3934 N N . SER A 1 516 ? 36.586 -21.994 -46.297 1.00 31.70 516 SER A N 1
ATOM 3935 C CA . SER A 1 516 ? 35.775 -20.883 -45.810 1.00 31.70 516 SER A CA 1
ATOM 3936 C C . SER A 1 516 ? 35.243 -21.231 -44.423 1.00 31.70 516 SER A C 1
ATOM 3938 O O . SER A 1 516 ? 34.339 -22.058 -44.302 1.00 31.70 516 SER A O 1
ATOM 3940 N N . VAL A 1 517 ? 35.805 -20.617 -43.381 1.00 38.88 517 VAL A N 1
ATOM 3941 C CA . VAL A 1 517 ? 35.285 -20.737 -42.015 1.00 38.88 517 VAL A CA 1
ATOM 3942 C C . VAL A 1 517 ? 33.929 -20.037 -41.968 1.00 38.88 517 VAL A C 1
ATOM 3944 O O . VAL A 1 517 ? 33.848 -18.811 -41.925 1.00 38.88 517 VAL A O 1
ATOM 3947 N N . SER A 1 518 ? 32.856 -20.823 -42.025 1.00 46.09 518 SER A N 1
ATOM 3948 C CA . SER A 1 518 ? 31.494 -20.347 -41.814 1.00 46.09 518 SER A CA 1
ATOM 3949 C C . SER A 1 518 ? 31.317 -20.008 -40.337 1.00 46.09 518 SER A C 1
ATOM 3951 O O . SER A 1 518 ? 31.138 -20.905 -39.514 1.00 46.09 518 SER A O 1
ATOM 3953 N N . ILE A 1 519 ? 31.389 -18.721 -39.998 1.00 55.78 519 ILE A N 1
ATOM 3954 C CA . ILE A 1 519 ? 31.093 -18.249 -38.644 1.00 55.78 519 ILE A CA 1
ATOM 3955 C C . ILE A 1 519 ? 29.597 -18.466 -38.396 1.00 55.78 519 ILE A C 1
ATOM 3957 O O . ILE A 1 519 ? 28.752 -17.840 -39.042 1.00 55.78 519 ILE A O 1
ATOM 3961 N N . SER A 1 520 ? 29.287 -19.382 -37.481 1.00 61.62 520 SER A N 1
ATOM 3962 C CA . SER A 1 520 ? 27.949 -19.614 -36.949 1.00 61.62 520 SER A CA 1
ATOM 3963 C C . SER A 1 520 ? 27.831 -18.974 -35.566 1.00 61.62 520 SER A C 1
ATOM 3965 O O . SER A 1 520 ? 28.721 -19.125 -34.731 1.00 61.62 520 SER A O 1
ATOM 3967 N N . ARG A 1 521 ? 26.733 -18.257 -35.312 1.00 78.25 521 ARG A N 1
ATOM 3968 C CA . ARG A 1 521 ? 26.418 -17.685 -33.994 1.00 78.25 521 ARG A CA 1
ATOM 3969 C C . ARG A 1 521 ? 25.061 -18.208 -33.537 1.00 78.25 521 ARG A C 1
ATOM 3971 O O . ARG A 1 521 ? 24.111 -18.211 -34.317 1.00 78.25 521 ARG A O 1
ATOM 3978 N N . SER A 1 522 ? 24.984 -18.675 -32.297 1.00 81.81 522 SER A N 1
ATOM 3979 C CA . SER A 1 522 ? 23.722 -18.983 -31.624 1.00 81.81 522 SER A CA 1
ATOM 3980 C C . SER A 1 522 ? 23.004 -17.692 -31.233 1.00 81.81 522 SER A C 1
ATOM 3982 O O . SER A 1 522 ? 23.635 -16.724 -30.807 1.00 81.81 522 SER A O 1
ATOM 3984 N N . VAL A 1 523 ? 21.686 -17.671 -31.406 1.00 84.44 523 VAL A N 1
ATOM 3985 C CA . VAL A 1 523 ? 20.836 -16.494 -31.225 1.00 84.44 523 VAL A CA 1
ATOM 3986 C C . VAL A 1 523 ? 19.504 -16.936 -30.615 1.00 84.44 523 VAL A C 1
ATOM 3988 O O . VAL A 1 523 ? 18.838 -17.819 -31.150 1.00 84.44 523 VAL A O 1
ATOM 3991 N N . ALA A 1 524 ? 19.096 -16.322 -29.504 1.00 88.19 524 ALA A N 1
ATOM 3992 C CA . ALA A 1 524 ? 17.813 -16.617 -28.870 1.00 88.19 524 ALA A CA 1
ATOM 3993 C C . ALA A 1 524 ? 16.663 -15.857 -29.555 1.00 88.19 524 ALA A C 1
ATOM 3995 O O . ALA A 1 524 ? 16.734 -14.637 -29.723 1.00 88.19 524 ALA A O 1
ATOM 3996 N N . ARG A 1 525 ? 15.577 -16.555 -29.900 1.00 88.06 525 ARG A N 1
ATOM 3997 C CA . ARG A 1 525 ? 14.327 -15.976 -30.430 1.00 88.06 525 ARG A CA 1
ATOM 3998 C C . ARG A 1 525 ? 13.133 -16.363 -29.573 1.00 88.06 525 ARG A C 1
ATOM 4000 O O . ARG A 1 525 ? 13.079 -17.487 -29.087 1.00 88.06 525 ARG A O 1
ATOM 4007 N N . THR A 1 526 ? 12.134 -15.492 -29.471 1.00 88.75 526 THR A N 1
ATOM 4008 C CA . THR A 1 526 ? 10.812 -15.848 -28.927 1.00 88.75 526 THR A CA 1
ATOM 4009 C C . THR A 1 526 ? 10.030 -16.661 -29.966 1.00 88.75 526 THR A C 1
ATOM 4011 O O . THR A 1 526 ? 9.828 -16.193 -31.083 1.00 88.75 526 THR A O 1
ATOM 4014 N N . VAL A 1 527 ? 9.594 -17.875 -29.613 1.00 86.38 527 VAL A N 1
ATOM 4015 C CA . VAL A 1 527 ? 8.894 -18.833 -30.504 1.00 86.38 527 VAL A CA 1
ATOM 4016 C C . VAL A 1 527 ? 7.494 -19.208 -29.982 1.00 86.38 527 VAL A C 1
ATOM 4018 O O . VAL A 1 527 ? 6.765 -19.992 -30.594 1.00 86.38 527 VAL A O 1
ATOM 4021 N N . GLY A 1 528 ? 7.083 -18.631 -28.854 1.00 87.75 528 GLY A N 1
ATOM 4022 C CA . GLY A 1 528 ? 5.705 -18.701 -28.388 1.00 87.75 528 GLY A CA 1
ATOM 4023 C C . GLY A 1 528 ? 5.439 -17.854 -27.149 1.00 87.75 528 GLY A C 1
ATOM 4024 O O . GLY A 1 528 ? 6.365 -17.371 -26.497 1.00 87.75 528 GLY A O 1
ATOM 4025 N N . ILE A 1 529 ? 4.160 -17.691 -26.834 1.00 90.94 529 ILE A N 1
ATOM 4026 C CA . ILE A 1 529 ? 3.646 -17.063 -25.619 1.00 90.94 529 ILE A CA 1
ATOM 4027 C C . ILE A 1 529 ? 2.419 -17.842 -25.126 1.00 90.94 529 ILE A C 1
ATOM 4029 O O . ILE A 1 529 ? 1.541 -18.192 -25.913 1.00 90.94 529 ILE A O 1
ATOM 4033 N N . GLY A 1 530 ? 2.371 -18.142 -23.834 1.00 91.31 530 GLY A N 1
ATOM 4034 C CA . GLY A 1 530 ? 1.182 -18.640 -23.144 1.00 91.31 530 GLY A CA 1
ATOM 4035 C C . GLY A 1 530 ? 0.697 -17.606 -22.131 1.00 91.31 530 GLY A C 1
ATOM 4036 O O . GLY A 1 530 ? 1.493 -16.810 -21.632 1.00 91.31 530 GLY A O 1
ATOM 4037 N N . ALA A 1 531 ? -0.599 -17.614 -21.835 1.00 92.88 531 ALA A N 1
ATOM 4038 C CA . ALA A 1 531 ? -1.197 -16.788 -20.794 1.00 92.88 531 ALA A CA 1
ATOM 4039 C C . ALA A 1 531 ? -2.317 -17.554 -20.075 1.00 92.88 531 ALA A C 1
ATOM 4041 O O . ALA A 1 531 ? -2.900 -18.479 -20.644 1.00 92.88 531 ALA A O 1
ATOM 4042 N N . LEU A 1 532 ? -2.587 -17.171 -18.828 1.00 92.88 532 LEU A N 1
ATOM 4043 C CA . LEU A 1 532 ? -3.611 -17.749 -17.960 1.00 92.88 532 LEU A CA 1
ATOM 4044 C C . LEU A 1 532 ? -4.153 -16.660 -17.027 1.00 92.88 532 LEU A C 1
ATOM 4046 O O . LEU A 1 532 ? -3.379 -16.087 -16.257 1.00 92.88 532 LEU A O 1
ATOM 4050 N N . LYS A 1 533 ? -5.460 -16.384 -17.059 1.00 92.50 533 LYS A N 1
ATOM 4051 C CA . LYS A 1 533 ? -6.116 -15.515 -16.072 1.00 92.50 533 LYS A CA 1
ATOM 4052 C C . LYS A 1 533 ? -6.117 -16.163 -14.682 1.00 92.50 533 LYS A C 1
ATOM 4054 O O . LYS A 1 533 ? -6.555 -17.300 -14.524 1.00 92.50 533 LYS A O 1
ATOM 4059 N N . ILE A 1 534 ? -5.655 -15.432 -13.665 1.00 92.31 534 ILE A N 1
ATOM 4060 C CA . ILE A 1 534 ? -5.449 -15.953 -12.299 1.00 92.31 534 ILE A CA 1
ATOM 4061 C C . ILE A 1 534 ? -6.300 -15.277 -11.211 1.00 92.31 534 ILE A C 1
ATOM 4063 O O . ILE A 1 534 ? -6.257 -15.730 -10.070 1.00 92.31 534 ILE A O 1
ATOM 4067 N N . ASN A 1 535 ? -7.119 -14.260 -11.527 1.00 91.06 535 ASN A N 1
ATOM 4068 C CA . ASN A 1 535 ? -7.947 -13.539 -10.536 1.00 91.06 535 ASN A CA 1
ATOM 4069 C C . ASN A 1 535 ? -8.745 -14.465 -9.594 1.00 91.06 535 ASN A C 1
ATOM 4071 O O . ASN A 1 535 ? -8.822 -14.204 -8.400 1.00 91.06 535 ASN A O 1
ATOM 4075 N N . SER A 1 536 ? -9.342 -15.542 -10.118 1.00 86.75 536 SER A N 1
ATOM 4076 C CA . SER A 1 536 ? -10.133 -16.492 -9.319 1.00 86.75 536 SER A CA 1
ATOM 4077 C C . SER A 1 536 ? -9.280 -17.423 -8.454 1.00 86.75 536 SER A C 1
ATOM 4079 O O . SER A 1 536 ? -9.758 -17.879 -7.423 1.00 86.75 536 SER A O 1
ATOM 4081 N N . ILE A 1 537 ? -8.033 -17.687 -8.857 1.00 87.94 537 ILE A N 1
ATOM 4082 C CA . ILE A 1 537 ? -7.084 -18.526 -8.111 1.00 87.94 537 ILE A CA 1
ATOM 4083 C C . ILE A 1 537 ? -6.503 -17.725 -6.941 1.00 87.94 537 ILE A C 1
ATOM 4085 O O . ILE A 1 537 ? -6.425 -18.244 -5.835 1.00 87.94 537 ILE A O 1
ATOM 4089 N N . MET A 1 538 ? -6.214 -16.430 -7.140 1.00 86.75 538 MET A N 1
ATOM 4090 C CA . MET A 1 538 ? -5.733 -15.521 -6.082 1.00 86.75 538 MET A CA 1
ATOM 4091 C C . MET A 1 538 ? -6.678 -15.411 -4.869 1.00 86.75 538 MET A C 1
ATOM 4093 O O . MET A 1 538 ? -6.235 -15.001 -3.801 1.00 86.75 538 MET A O 1
ATOM 4097 N N . LYS A 1 539 ? -7.958 -15.780 -5.030 1.00 83.56 539 LYS A N 1
ATOM 4098 C CA . LYS A 1 539 ? -9.000 -15.780 -3.983 1.00 83.56 539 LYS A CA 1
ATOM 4099 C C . LYS A 1 539 ? -9.262 -17.175 -3.389 1.00 83.56 539 LYS A C 1
ATOM 4101 O O . LYS A 1 539 ? -10.263 -17.380 -2.709 1.00 83.56 539 LYS A O 1
ATOM 4106 N N . GLN A 1 540 ? -8.395 -18.144 -3.684 1.00 82.81 540 GLN A N 1
ATOM 4107 C CA . GLN A 1 540 ? -8.422 -19.514 -3.171 1.00 82.81 540 GLN A CA 1
ATOM 4108 C C . GLN A 1 540 ? -7.119 -19.793 -2.408 1.00 82.81 540 GLN A C 1
ATOM 4110 O O . GLN A 1 540 ? -6.035 -19.479 -2.899 1.00 82.81 540 GLN A O 1
ATOM 4115 N N . GLU A 1 541 ? -7.221 -20.401 -1.223 1.00 74.56 541 GLU A N 1
ATOM 4116 C CA . GLU A 1 541 ? -6.062 -20.816 -0.407 1.00 74.56 541 GLU A CA 1
ATOM 4117 C C . GLU A 1 541 ? -5.507 -22.202 -0.804 1.00 74.56 541 GLU A C 1
ATOM 4119 O O . GLU A 1 541 ? -4.408 -22.596 -0.396 1.00 74.56 541 GLU A O 1
ATOM 4124 N N . GLU A 1 542 ? -6.269 -22.961 -1.597 1.00 83.69 542 GLU A N 1
ATOM 4125 C CA . GLU A 1 542 ? -5.904 -24.303 -2.053 1.00 83.69 542 GLU A CA 1
ATOM 4126 C C . GLU A 1 542 ? -4.858 -24.289 -3.182 1.00 83.69 542 GLU A C 1
ATOM 4128 O O . GLU A 1 542 ? -4.657 -23.303 -3.891 1.00 83.69 542 GLU A O 1
ATOM 4133 N N . GLU A 1 543 ? -4.167 -25.417 -3.358 1.00 87.88 543 GLU A N 1
ATOM 4134 C CA . GLU A 1 543 ? -3.178 -25.594 -4.423 1.00 87.88 543 GLU A CA 1
ATOM 4135 C C . GLU A 1 543 ? -3.846 -26.043 -5.727 1.00 87.88 543 GLU A C 1
ATOM 4137 O O . GLU A 1 543 ? -4.318 -27.175 -5.835 1.00 87.88 543 GLU A O 1
ATOM 4142 N N . VAL A 1 544 ? -3.833 -25.179 -6.744 1.00 91.94 544 VAL A N 1
ATOM 4143 C CA . VAL A 1 544 ? -4.514 -25.415 -8.025 1.00 91.94 544 VAL A CA 1
ATOM 4144 C C . VAL A 1 544 ? -3.502 -25.795 -9.106 1.00 91.94 544 VAL A C 1
ATOM 4146 O O . VAL A 1 544 ? -2.543 -25.067 -9.357 1.00 91.94 544 VAL A O 1
ATOM 4149 N N . GLU A 1 545 ? -3.718 -26.920 -9.788 1.00 92.44 545 GLU A N 1
ATOM 4150 C CA . GLU A 1 545 ? -2.931 -27.315 -10.963 1.00 92.44 545 GLU A CA 1
ATOM 4151 C C . GLU A 1 545 ? -3.610 -26.854 -12.263 1.00 92.44 545 GLU A C 1
ATOM 4153 O O . GLU A 1 545 ? -4.818 -27.012 -12.438 1.00 92.44 545 GLU A O 1
ATOM 4158 N N . GLN A 1 546 ? -2.835 -26.259 -13.174 1.00 89.94 546 GLN A N 1
ATOM 4159 C CA . GLN A 1 546 ? -3.317 -25.653 -14.416 1.00 89.94 546 GLN A CA 1
ATOM 4160 C C . GLN A 1 546 ? -2.440 -26.025 -15.616 1.00 89.94 546 GLN A C 1
ATOM 4162 O O . GLN A 1 546 ? -1.217 -26.157 -15.510 1.00 89.94 546 GLN A O 1
ATOM 4167 N N . VAL A 1 547 ? -3.072 -26.160 -16.788 1.00 89.44 547 VAL A N 1
ATOM 4168 C CA . VAL A 1 547 ? -2.402 -26.496 -18.055 1.00 89.44 547 VAL A CA 1
ATOM 4169 C C . VAL A 1 547 ? -2.546 -25.340 -19.040 1.00 89.44 547 VAL A C 1
ATOM 4171 O O . VAL A 1 547 ? -3.603 -25.118 -19.626 1.00 89.44 547 VAL A O 1
ATOM 4174 N N . MET A 1 548 ? -1.452 -24.616 -19.250 1.00 89.06 548 MET A N 1
ATOM 4175 C CA . MET A 1 548 ? -1.372 -23.473 -20.152 1.00 89.06 548 MET A CA 1
ATOM 4176 C C . MET A 1 548 ? -1.019 -23.931 -21.578 1.00 89.06 548 MET A C 1
ATOM 4178 O O . MET A 1 548 ? -0.108 -24.740 -21.784 1.00 89.06 548 MET A O 1
ATOM 4182 N N . THR A 1 549 ? -1.726 -23.393 -22.575 1.00 88.81 549 THR A N 1
ATOM 4183 C CA . THR A 1 549 ? -1.416 -23.589 -24.003 1.00 88.81 549 THR A CA 1
ATOM 4184 C C . THR A 1 549 ? -0.506 -22.467 -24.498 1.00 88.81 549 THR A C 1
ATOM 4186 O O . THR A 1 549 ? -0.731 -21.301 -24.175 1.00 88.81 549 THR A O 1
ATOM 4189 N N . VAL A 1 550 ? 0.502 -22.803 -25.307 1.00 88.69 550 VAL A N 1
ATOM 4190 C CA . VAL A 1 550 ? 1.430 -21.822 -25.892 1.00 88.69 550 VAL A CA 1
ATOM 4191 C C . VAL A 1 550 ? 1.081 -21.562 -27.362 1.00 88.69 550 VAL A C 1
ATOM 4193 O O . VAL A 1 550 ? 0.893 -22.479 -28.163 1.00 88.69 550 VAL A O 1
ATOM 4196 N N . TRP A 1 551 ? 1.020 -20.285 -27.729 1.00 88.38 551 TRP A N 1
ATOM 4197 C CA . TRP A 1 551 ? 0.629 -19.780 -29.044 1.00 88.38 551 TRP A CA 1
ATOM 4198 C C . TRP A 1 551 ? 1.794 -19.074 -29.738 1.00 88.38 551 TRP A C 1
ATOM 4200 O O . TRP A 1 551 ? 2.667 -18.511 -29.084 1.00 88.38 551 TRP A O 1
ATOM 4210 N N . ALA A 1 552 ? 1.811 -19.077 -31.069 1.00 86.38 552 ALA A N 1
ATOM 4211 C CA . ALA A 1 552 ? 2.809 -18.400 -31.893 1.00 86.38 552 ALA A CA 1
ATOM 4212 C C . ALA A 1 552 ? 2.138 -17.597 -33.027 1.00 86.38 552 ALA A C 1
ATOM 4214 O O . ALA A 1 552 ? 1.095 -18.022 -33.532 1.00 86.38 552 ALA A O 1
ATOM 4215 N N . PRO A 1 553 ? 2.715 -16.463 -33.473 1.00 83.38 553 PRO A N 1
ATOM 4216 C CA . PRO A 1 553 ? 2.247 -15.746 -34.661 1.00 83.38 553 PRO A CA 1
ATOM 4217 C C . PRO A 1 553 ? 2.206 -16.650 -35.902 1.00 83.38 553 PRO A C 1
ATOM 4219 O O . PRO A 1 553 ? 3.180 -17.333 -36.222 1.00 83.38 553 PRO A O 1
ATOM 4222 N N . ALA A 1 554 ? 1.084 -16.657 -36.623 1.00 80.19 554 ALA A N 1
ATOM 4223 C CA . ALA A 1 554 ? 0.914 -17.510 -37.794 1.00 80.19 554 ALA A CA 1
ATOM 4224 C C . ALA A 1 554 ? 1.618 -16.911 -39.025 1.00 80.19 554 ALA A C 1
ATOM 4226 O O . ALA A 1 554 ? 1.295 -15.806 -39.467 1.00 80.19 554 ALA A O 1
ATOM 4227 N N . ALA A 1 555 ? 2.539 -17.671 -39.624 1.00 68.19 555 ALA A N 1
ATOM 4228 C CA . ALA A 1 555 ? 3.395 -17.234 -40.736 1.00 68.19 555 ALA A CA 1
ATOM 4229 C C . ALA A 1 555 ? 2.677 -17.019 -42.092 1.00 68.19 555 ALA A C 1
ATOM 4231 O O . ALA A 1 555 ? 3.328 -16.743 -43.098 1.00 68.19 555 ALA A O 1
ATOM 4232 N N . GLY A 1 556 ? 1.351 -17.154 -42.151 1.00 62.91 556 GLY A N 1
ATOM 4233 C CA . GLY A 1 556 ? 0.565 -16.925 -43.361 1.00 62.91 556 GLY A CA 1
ATOM 4234 C C . GLY A 1 556 ? -0.901 -16.645 -43.050 1.00 62.91 556 GLY A C 1
ATOM 4235 O O . GLY A 1 556 ? -1.433 -17.123 -42.048 1.00 62.91 556 GLY A O 1
ATOM 4236 N N . PHE A 1 557 ? -1.549 -15.876 -43.924 1.00 56.47 557 PHE A N 1
ATOM 4237 C CA . PHE A 1 557 ? -2.981 -15.601 -43.852 1.00 56.47 557 PHE A CA 1
ATOM 4238 C C . PHE A 1 557 ? -3.773 -16.884 -44.151 1.00 56.47 557 PHE A C 1
ATOM 4240 O O . PHE A 1 557 ? -3.722 -17.401 -45.268 1.00 56.47 557 PHE A O 1
ATOM 4247 N N . LYS A 1 558 ? -4.496 -17.395 -43.150 1.00 56.59 558 LYS A N 1
ATOM 4248 C CA . LYS A 1 558 ? -5.524 -18.435 -43.296 1.00 56.59 558 LYS A CA 1
ATOM 4249 C C . LYS A 1 558 ? -6.880 -17.779 -43.048 1.00 56.59 558 LYS A C 1
ATOM 4251 O O . LYS A 1 558 ? -7.031 -17.097 -42.041 1.00 56.59 558 LYS A O 1
ATOM 4256 N N . ASP A 1 559 ? -7.839 -18.006 -43.939 1.00 43.50 559 ASP A N 1
ATOM 4257 C CA . ASP A 1 559 ? -9.201 -17.444 -43.861 1.00 43.50 559 ASP A CA 1
ATOM 4258 C C . ASP A 1 559 ? -10.184 -18.380 -43.120 1.00 43.50 559 ASP A C 1
ATOM 4260 O O . ASP A 1 559 ? -11.399 -18.324 -43.291 1.00 43.50 559 ASP A O 1
ATOM 4264 N N . ASP A 1 560 ? -9.647 -19.276 -42.285 1.00 46.31 560 ASP A N 1
ATOM 4265 C CA . ASP A 1 560 ? -10.432 -20.141 -41.409 1.00 46.31 560 ASP A CA 1
ATOM 4266 C C . ASP A 1 560 ? -10.691 -19.437 -40.074 1.00 46.31 560 ASP A C 1
ATOM 4268 O O . ASP A 1 560 ? -9.762 -19.116 -39.324 1.00 46.31 560 ASP A O 1
ATOM 4272 N N . LYS A 1 561 ? -11.971 -19.281 -39.723 1.00 47.59 561 LYS A N 1
ATOM 4273 C CA . LYS A 1 561 ? -12.403 -18.946 -38.359 1.00 47.59 561 LYS A CA 1
ATOM 4274 C C . LYS A 1 561 ? -12.151 -20.146 -37.441 1.00 47.59 561 LYS A C 1
ATOM 4276 O O . LYS A 1 561 ? -13.072 -20.906 -37.160 1.00 47.59 561 LYS A O 1
ATOM 4281 N N . GLN A 1 562 ? -10.903 -20.340 -37.014 1.00 47.22 562 GLN A N 1
ATOM 4282 C CA . GLN A 1 562 ? -10.553 -21.398 -36.063 1.00 47.22 562 GLN A CA 1
ATOM 4283 C C . GLN A 1 562 ? -11.349 -21.262 -34.756 1.00 47.22 562 GLN A C 1
ATOM 4285 O O . GLN A 1 562 ? -11.669 -20.151 -34.327 1.00 47.22 562 GLN A O 1
ATOM 4290 N N . ASP A 1 563 ? -11.618 -22.395 -34.104 1.00 45.91 563 ASP A N 1
ATOM 4291 C CA . ASP A 1 563 ? -12.324 -22.483 -32.821 1.00 45.91 563 ASP A CA 1
ATOM 4292 C C . ASP A 1 563 ? -11.476 -21.957 -31.648 1.00 45.91 563 ASP A C 1
ATOM 4294 O O . ASP A 1 563 ? -11.003 -22.694 -30.780 1.00 45.91 563 ASP A O 1
ATOM 4298 N N . VAL A 1 564 ? -11.280 -20.638 -31.619 1.00 52.75 564 VAL A N 1
ATOM 4299 C CA . VAL A 1 564 ? -10.610 -19.899 -30.544 1.00 52.75 564 VAL A CA 1
ATOM 4300 C C . VAL A 1 564 ? -11.546 -19.824 -29.329 1.00 52.75 564 VAL A C 1
ATOM 4302 O O . VAL A 1 564 ? -12.203 -18.814 -29.087 1.00 52.75 564 VAL A O 1
ATOM 4305 N N . ARG A 1 565 ? -11.657 -20.939 -28.597 1.00 54.66 565 ARG A N 1
ATOM 4306 C CA . ARG A 1 565 ? -12.448 -21.056 -27.354 1.00 54.66 565 ARG A CA 1
ATOM 4307 C C . ARG A 1 565 ? -11.725 -21.718 -26.182 1.00 54.66 565 ARG A C 1
ATOM 4309 O O . ARG A 1 565 ? -12.174 -21.560 -25.056 1.00 54.66 565 ARG A O 1
ATOM 4316 N N . ASP A 1 566 ? -10.645 -22.455 -26.433 1.00 60.28 566 ASP A N 1
ATOM 4317 C CA . ASP A 1 566 ? -9.969 -23.275 -25.422 1.00 60.28 566 ASP A CA 1
ATOM 4318 C C . ASP A 1 566 ? -8.494 -22.859 -25.267 1.00 60.28 566 ASP A C 1
ATOM 4320 O O . ASP A 1 566 ? -7.670 -23.065 -26.170 1.00 60.28 566 ASP A O 1
ATOM 4324 N N . GLY A 1 567 ? -8.185 -22.231 -24.128 1.00 67.12 567 GLY A N 1
ATOM 4325 C CA . GLY A 1 567 ? -6.842 -21.778 -23.754 1.00 67.12 567 GLY A CA 1
ATOM 4326 C C . GLY A 1 567 ? -6.308 -20.556 -24.515 1.00 67.12 567 GLY A C 1
ATOM 4327 O O . GLY A 1 567 ? -5.095 -20.463 -24.695 1.00 67.12 567 GLY A O 1
ATOM 4328 N N . TRP A 1 568 ? -7.170 -19.653 -24.999 1.00 80.12 568 TRP A N 1
ATOM 4329 C CA . TRP A 1 568 ? -6.773 -18.384 -25.632 1.00 80.12 568 TRP A CA 1
ATOM 4330 C C . TRP A 1 568 ? -7.204 -17.178 -24.790 1.00 80.12 568 TRP A C 1
ATOM 4332 O O . TRP A 1 568 ? -8.378 -17.057 -24.455 1.00 80.12 568 TRP A O 1
ATOM 4342 N N . GLU A 1 569 ? -6.272 -16.255 -24.548 1.00 82.94 569 GLU A N 1
ATOM 4343 C CA . GLU A 1 569 ? -6.477 -15.021 -23.781 1.00 82.94 569 GLU A CA 1
ATOM 4344 C C . GLU A 1 569 ? -6.191 -13.796 -24.665 1.00 82.94 569 GLU A C 1
ATOM 4346 O O . GLU A 1 569 ? -5.187 -13.764 -25.383 1.00 82.94 569 GLU A O 1
ATOM 4351 N N . GLU A 1 570 ? -7.016 -12.744 -24.607 1.00 82.31 570 GLU A N 1
ATOM 4352 C CA . GLU A 1 570 ? -6.799 -11.546 -25.442 1.00 82.31 570 GLU A CA 1
ATOM 4353 C C . GLU A 1 570 ? -5.481 -10.820 -25.148 1.00 82.31 570 GLU A C 1
ATOM 4355 O O . GLU A 1 570 ? -4.902 -10.215 -26.054 1.00 82.31 570 GLU A O 1
ATOM 4360 N N . VAL A 1 571 ? -4.985 -10.928 -23.910 1.00 84.25 571 VAL A N 1
ATOM 4361 C CA . VAL A 1 571 ? -3.706 -10.372 -23.432 1.00 84.25 571 VAL A CA 1
ATOM 4362 C C . VAL A 1 571 ? -2.523 -10.749 -24.345 1.00 84.25 571 VAL A C 1
ATOM 4364 O O . VAL A 1 571 ? -1.572 -9.983 -24.494 1.00 84.25 571 VAL A O 1
ATOM 4367 N N . ILE A 1 572 ? -2.606 -11.893 -25.037 1.00 86.06 572 ILE A N 1
ATOM 4368 C CA . ILE A 1 572 ? -1.591 -12.371 -25.985 1.00 86.06 572 ILE A CA 1
ATOM 4369 C C . ILE A 1 572 ? -1.401 -11.390 -27.156 1.00 86.06 572 ILE A C 1
ATOM 4371 O O . ILE A 1 572 ? -0.270 -11.196 -27.602 1.00 86.06 572 ILE A O 1
ATOM 4375 N N . ARG A 1 573 ? -2.473 -10.733 -27.630 1.00 84.06 573 ARG A N 1
ATOM 4376 C CA . ARG A 1 573 ? -2.411 -9.775 -28.756 1.00 84.06 573 ARG A CA 1
ATOM 4377 C C . ARG A 1 573 ? -1.715 -8.469 -28.390 1.00 84.06 573 ARG A C 1
ATOM 4379 O O . ARG A 1 573 ? -1.100 -7.852 -29.257 1.00 84.06 573 ARG A O 1
ATOM 4386 N N . ASP A 1 574 ? -1.833 -8.057 -27.130 1.00 82.81 574 ASP A N 1
ATOM 4387 C CA . ASP A 1 574 ? -1.164 -6.868 -26.601 1.00 82.81 574 ASP A CA 1
ATOM 4388 C C . ASP A 1 574 ? 0.345 -7.129 -26.410 1.00 82.81 574 ASP A C 1
ATOM 4390 O O . ASP A 1 574 ? 1.167 -6.251 -26.671 1.00 82.81 574 ASP A O 1
ATOM 4394 N N . LEU A 1 575 ? 0.716 -8.350 -25.996 1.00 83.31 575 LEU A N 1
ATOM 4395 C CA . LEU A 1 575 ? 2.082 -8.711 -25.591 1.00 83.31 575 LEU A CA 1
ATOM 4396 C C . LEU A 1 575 ? 2.975 -9.279 -26.711 1.00 83.31 575 LEU A C 1
ATOM 4398 O O . LEU A 1 575 ? 4.201 -9.227 -26.584 1.00 83.31 575 LEU A O 1
ATOM 4402 N N . VAL A 1 576 ? 2.404 -9.826 -27.793 1.00 82.75 576 VAL A N 1
ATOM 4403 C CA . VAL A 1 576 ? 3.140 -10.283 -28.990 1.00 82.75 576 VAL A CA 1
ATOM 4404 C C . VAL A 1 576 ? 2.356 -9.916 -30.249 1.00 82.75 576 VAL A C 1
ATOM 4406 O O . VAL A 1 576 ? 1.255 -10.409 -30.471 1.00 82.75 576 VAL A O 1
ATOM 4409 N N . ARG A 1 577 ? 2.946 -9.091 -31.121 1.00 78.00 577 ARG A N 1
ATOM 4410 C CA . ARG A 1 577 ? 2.337 -8.703 -32.405 1.00 78.00 577 ARG A CA 1
ATOM 4411 C C . ARG A 1 577 ? 2.449 -9.828 -33.443 1.00 78.00 577 ARG A C 1
ATOM 4413 O O . ARG A 1 577 ? 3.469 -10.504 -33.526 1.00 78.00 577 ARG A O 1
ATOM 4420 N N . SER A 1 578 ? 1.431 -9.967 -34.296 1.00 78.75 578 SER A N 1
ATOM 4421 C CA . SER A 1 578 ? 1.447 -10.857 -35.467 1.00 78.75 578 SER A CA 1
ATOM 4422 C C . SER A 1 578 ? 1.256 -10.073 -36.766 1.00 78.75 578 SER A C 1
ATOM 4424 O O . SER A 1 578 ? 0.264 -9.362 -36.927 1.00 78.75 578 SER A O 1
ATOM 4426 N N . LYS A 1 579 ? 2.175 -10.246 -37.727 1.00 73.62 579 LYS A N 1
ATOM 4427 C CA . LYS A 1 579 ? 2.157 -9.578 -39.048 1.00 73.62 579 LYS A CA 1
ATOM 4428 C C . LYS A 1 579 ? 0.964 -9.990 -39.922 1.00 73.62 579 LYS A C 1
ATOM 4430 O O . LYS A 1 579 ? 0.614 -9.267 -40.849 1.00 73.62 579 LYS A O 1
ATOM 4435 N N . SER A 1 580 ? 0.351 -11.140 -39.632 1.00 73.25 580 SER A N 1
ATOM 4436 C CA . SER A 1 580 ? -0.847 -11.652 -40.310 1.00 73.25 580 SER A CA 1
ATOM 4437 C C . SER A 1 580 ? -2.146 -11.382 -39.539 1.00 73.25 580 SER A C 1
ATOM 4439 O O . SER A 1 580 ? -3.224 -11.687 -40.039 1.00 73.25 580 SER A O 1
ATOM 4441 N N . GLY A 1 581 ? -2.058 -10.875 -38.302 1.00 73.44 581 GLY A N 1
ATOM 4442 C CA . GLY A 1 581 ? -3.176 -10.804 -37.353 1.00 73.44 581 GLY A CA 1
ATOM 4443 C C . GLY A 1 581 ? -3.611 -12.158 -36.766 1.00 73.44 581 GLY A C 1
ATOM 4444 O O . GLY A 1 581 ? -4.395 -12.180 -35.817 1.00 73.44 581 GLY A O 1
ATOM 4445 N N . ALA A 1 582 ? -3.089 -13.275 -37.284 1.00 79.38 582 ALA A N 1
ATOM 4446 C CA . ALA A 1 582 ? -3.437 -14.633 -36.879 1.00 79.38 582 ALA A CA 1
ATOM 4447 C C . ALA A 1 582 ? -2.352 -15.278 -35.997 1.00 79.38 582 ALA A C 1
ATOM 4449 O O . ALA A 1 582 ? -1.176 -14.901 -36.042 1.00 79.38 582 ALA A O 1
ATOM 4450 N N . TYR A 1 583 ? -2.755 -16.280 -35.215 1.00 83.56 583 TYR A N 1
ATOM 4451 C CA . TYR A 1 583 ? -1.914 -17.039 -34.285 1.00 83.56 583 TYR A CA 1
ATOM 4452 C C . TYR A 1 583 ? -2.281 -18.527 -34.396 1.00 83.56 583 TYR A C 1
ATOM 4454 O O . TYR A 1 583 ? -3.452 -18.848 -34.576 1.00 83.56 583 TYR A O 1
ATOM 4462 N N . GLU A 1 584 ? -1.311 -19.436 -34.285 1.00 84.88 584 GLU A N 1
ATOM 4463 C CA . GLU A 1 584 ? -1.557 -20.885 -34.173 1.00 84.88 584 GLU A CA 1
ATOM 4464 C C . GLU A 1 584 ? -0.873 -21.462 -32.919 1.00 84.88 584 GLU A C 1
ATOM 4466 O O . GLU A 1 584 ? 0.046 -20.851 -32.372 1.00 84.88 584 GLU A O 1
ATOM 4471 N N . ARG A 1 585 ? -1.332 -22.620 -32.419 1.00 84.12 585 ARG A N 1
ATOM 4472 C CA . ARG A 1 585 ? -0.688 -23.307 -31.280 1.00 84.12 585 ARG A CA 1
ATOM 4473 C C . ARG A 1 585 ? 0.762 -23.657 -31.657 1.00 84.12 585 ARG A C 1
ATOM 4475 O O . ARG A 1 585 ? 1.004 -24.153 -32.761 1.00 84.12 585 ARG A O 1
ATOM 4482 N N . SER A 1 586 ? 1.729 -23.352 -30.789 1.00 81.94 586 SER A N 1
ATOM 4483 C CA . SER A 1 586 ? 3.149 -23.438 -31.154 1.00 81.94 586 SER A CA 1
ATOM 4484 C C . SER A 1 586 ? 3.610 -24.891 -31.279 1.00 81.94 586 SER A C 1
ATOM 4486 O O . SER A 1 586 ? 3.386 -25.722 -30.408 1.00 81.94 586 SER A O 1
ATOM 4488 N N . ARG A 1 587 ? 4.304 -25.208 -32.376 1.00 74.00 587 ARG A N 1
ATOM 4489 C CA . ARG A 1 587 ? 4.792 -26.574 -32.650 1.00 74.00 587 ARG A CA 1
ATOM 4490 C C . ARG A 1 587 ? 6.119 -26.890 -31.952 1.00 74.00 587 ARG A C 1
ATOM 4492 O O . ARG A 1 587 ? 6.521 -28.046 -31.904 1.00 74.00 587 ARG A O 1
ATOM 4499 N N . ARG A 1 588 ? 6.816 -25.871 -31.425 1.00 71.56 588 ARG A N 1
ATOM 4500 C CA . ARG A 1 588 ? 8.021 -26.060 -30.592 1.00 71.56 588 ARG A CA 1
ATOM 4501 C C . ARG A 1 588 ? 7.683 -26.189 -29.102 1.00 71.56 588 ARG A C 1
ATOM 4503 O O . ARG A 1 588 ? 8.490 -26.740 -28.364 1.00 71.56 588 ARG A O 1
ATOM 4510 N N . ALA A 1 589 ? 6.498 -25.740 -28.684 1.00 73.50 589 ALA A N 1
ATOM 4511 C CA . ALA A 1 589 ? 6.008 -25.753 -27.308 1.00 73.50 589 ALA A CA 1
ATOM 4512 C C . ALA A 1 589 ? 4.479 -25.896 -27.317 1.00 73.50 589 ALA A C 1
ATOM 4514 O O . ALA A 1 589 ? 3.786 -24.948 -27.669 1.00 73.50 589 ALA A O 1
ATOM 4515 N N . GLU A 1 590 ? 3.950 -27.066 -26.964 1.00 74.19 590 GLU A N 1
ATOM 4516 C CA . GLU A 1 590 ? 2.512 -27.345 -27.060 1.00 74.19 590 GLU A CA 1
ATOM 4517 C C . GLU A 1 590 ? 1.771 -27.019 -25.759 1.00 74.19 590 GLU A C 1
ATOM 4519 O O . GLU A 1 590 ? 0.712 -26.387 -25.786 1.00 74.19 590 GLU A O 1
ATOM 4524 N N . ARG A 1 591 ? 2.312 -27.470 -24.617 1.00 83.06 591 ARG A N 1
ATOM 4525 C CA . ARG A 1 591 ? 1.666 -27.374 -23.297 1.00 83.06 591 ARG A CA 1
ATOM 4526 C C . ARG A 1 591 ? 2.676 -27.164 -22.175 1.00 83.06 591 ARG A C 1
ATOM 4528 O O . ARG A 1 591 ? 3.785 -27.697 -22.210 1.00 83.06 591 ARG A O 1
ATOM 4535 N N . LEU A 1 592 ? 2.241 -26.446 -21.149 1.00 87.88 592 LEU A N 1
ATOM 4536 C CA . LEU A 1 592 ? 2.968 -26.201 -19.909 1.00 87.88 592 LEU A CA 1
ATOM 4537 C C . LEU A 1 592 ? 2.043 -26.498 -18.721 1.00 87.88 592 LEU A C 1
ATOM 4539 O O . LEU A 1 592 ? 0.900 -26.051 -18.713 1.00 87.88 592 LEU A O 1
ATOM 4543 N N . GLN A 1 593 ? 2.530 -27.240 -17.731 1.00 90.44 593 GLN A N 1
ATOM 4544 C CA . GLN A 1 593 ? 1.790 -27.629 -16.531 1.00 90.44 593 GLN A CA 1
ATOM 4545 C C . GLN A 1 593 ? 2.405 -26.932 -15.315 1.00 90.44 593 GLN A C 1
ATOM 4547 O O . GLN A 1 593 ? 3.591 -27.119 -15.023 1.00 90.44 593 GLN A O 1
ATOM 4552 N N . VAL A 1 594 ? 1.606 -26.118 -14.627 1.00 92.69 594 VAL A N 1
ATOM 4553 C CA . VAL A 1 594 ? 2.009 -25.336 -13.450 1.00 92.69 594 VAL A CA 1
ATOM 4554 C C . VAL A 1 594 ? 1.077 -25.625 -12.282 1.00 92.69 594 VAL A C 1
ATOM 4556 O O . VAL A 1 594 ? -0.131 -25.752 -12.465 1.00 92.69 594 VAL A O 1
ATOM 4559 N N . GLN A 1 595 ? 1.631 -25.693 -11.076 1.00 93.81 595 GLN A N 1
ATOM 4560 C CA . GLN A 1 595 ? 0.855 -25.618 -9.841 1.00 93.81 595 GLN A CA 1
ATOM 4561 C C . GLN A 1 595 ? 0.979 -24.206 -9.271 1.00 93.81 595 GLN A C 1
ATOM 4563 O O . GLN A 1 595 ? 2.063 -23.619 -9.290 1.00 93.81 595 GLN A O 1
ATOM 4568 N N . LEU A 1 596 ? -0.139 -23.672 -8.793 1.00 94.44 596 LEU A N 1
ATOM 4569 C CA . LEU A 1 596 ? -0.301 -22.311 -8.303 1.00 94.44 596 LEU A CA 1
ATOM 4570 C C . LEU A 1 596 ? -0.811 -22.341 -6.859 1.00 94.44 596 LEU A C 1
ATOM 4572 O O . LEU A 1 596 ? -1.653 -23.178 -6.524 1.00 94.44 596 LEU A O 1
ATOM 4576 N N . LYS A 1 597 ? -0.320 -21.429 -6.014 1.00 93.25 597 LYS A N 1
ATOM 4577 C CA . LYS A 1 597 ? -0.824 -21.243 -4.646 1.00 93.25 597 LYS A CA 1
ATOM 4578 C C . LYS A 1 597 ? -0.772 -19.785 -4.203 1.00 93.25 597 LYS A C 1
ATOM 4580 O O . LYS A 1 597 ? 0.271 -19.141 -4.326 1.00 93.25 597 LYS A O 1
ATOM 4585 N N . SER A 1 598 ? -1.876 -19.305 -3.649 1.00 92.56 598 SER A N 1
ATOM 4586 C CA . SER A 1 598 ? -2.025 -17.961 -3.088 1.00 92.56 598 SER A CA 1
ATOM 4587 C C . SER A 1 598 ? -1.582 -17.908 -1.624 1.00 92.56 598 SER A C 1
ATOM 4589 O O . SER A 1 598 ? -1.726 -18.884 -0.888 1.00 92.56 598 SER A O 1
ATOM 4591 N N . PHE A 1 599 ? -1.110 -16.745 -1.179 1.00 90.81 599 PHE A N 1
ATOM 4592 C CA . PHE A 1 599 ? -0.926 -16.409 0.235 1.00 90.81 599 PHE A CA 1
ATOM 4593 C C . PHE A 1 599 ? -1.346 -14.960 0.484 1.00 90.81 599 PHE A C 1
ATOM 4595 O O . PHE A 1 599 ? -1.009 -14.089 -0.318 1.00 90.81 599 PHE A O 1
ATOM 4602 N N . GLU A 1 600 ? -2.005 -14.686 1.610 1.00 88.19 600 GLU A N 1
ATOM 4603 C CA . GLU A 1 600 ? -2.338 -13.330 2.063 1.00 88.19 600 GLU A CA 1
ATOM 4604 C C . GLU A 1 600 ? -1.548 -12.989 3.337 1.00 88.19 600 GLU A C 1
ATOM 4606 O O . GLU A 1 600 ? -1.817 -13.500 4.422 1.00 88.19 600 GLU A O 1
ATOM 4611 N N . THR A 1 601 ? -0.526 -12.140 3.203 1.00 83.06 601 THR A N 1
ATOM 4612 C CA . THR A 1 601 ? 0.388 -11.765 4.297 1.00 83.06 601 THR A CA 1
ATOM 4613 C C . THR A 1 601 ? 1.037 -10.411 4.031 1.00 83.06 601 THR A C 1
ATOM 4615 O O . THR A 1 601 ? 1.598 -10.194 2.962 1.00 83.06 601 THR A O 1
ATOM 4618 N N . ALA A 1 602 ? 1.064 -9.518 5.021 1.00 78.38 602 ALA A N 1
ATOM 4619 C CA . ALA A 1 602 ? 1.620 -8.166 4.864 1.00 78.38 602 ALA A CA 1
ATOM 4620 C C . ALA A 1 602 ? 3.160 -8.088 4.685 1.00 78.38 602 ALA A C 1
ATOM 4622 O O . ALA A 1 602 ? 3.667 -7.023 4.350 1.00 78.38 602 ALA A O 1
ATOM 4623 N N . ASP A 1 603 ? 3.915 -9.174 4.905 1.00 81.44 603 ASP A N 1
ATOM 4624 C CA . ASP A 1 603 ? 5.369 -9.234 4.670 1.00 81.44 603 ASP A CA 1
ATOM 4625 C C . ASP A 1 603 ? 5.816 -10.624 4.184 1.00 81.44 603 ASP A C 1
ATOM 4627 O O . ASP A 1 603 ? 5.364 -11.659 4.681 1.00 81.44 603 ASP A O 1
ATOM 4631 N N . VAL A 1 604 ? 6.741 -10.622 3.221 1.00 85.00 604 VAL A N 1
ATOM 4632 C CA . VAL A 1 604 ? 7.269 -11.811 2.537 1.00 85.00 604 VAL A CA 1
ATOM 4633 C C . VAL A 1 604 ? 8.232 -12.595 3.433 1.00 85.00 604 VAL A C 1
ATOM 4635 O O . VAL A 1 604 ? 8.215 -13.824 3.436 1.00 85.00 604 VAL A O 1
ATOM 4638 N N . GLU A 1 605 ? 9.053 -11.914 4.237 1.00 85.31 605 GLU A N 1
ATOM 4639 C CA . GLU A 1 605 ? 9.980 -12.578 5.167 1.00 85.31 605 GLU A CA 1
ATOM 4640 C C . GLU A 1 605 ? 9.218 -13.270 6.304 1.00 85.31 605 GLU A C 1
ATOM 4642 O O . GLU A 1 605 ? 9.527 -14.412 6.652 1.00 85.31 605 GLU A O 1
ATOM 4647 N N . GLY A 1 606 ? 8.167 -12.630 6.823 1.00 84.12 606 GLY A N 1
ATOM 4648 C CA . GLY A 1 606 ? 7.193 -13.232 7.730 1.00 84.12 606 GLY A CA 1
ATOM 4649 C C . GLY A 1 606 ? 6.536 -14.485 7.145 1.00 84.12 606 GLY A C 1
ATOM 4650 O O . GLY A 1 606 ? 6.499 -15.515 7.820 1.00 84.12 606 GLY A O 1
ATOM 4651 N N . LEU A 1 607 ? 6.092 -14.439 5.883 1.00 87.62 607 LEU A N 1
ATOM 4652 C CA . LEU A 1 607 ? 5.508 -15.589 5.181 1.00 87.62 607 LEU A CA 1
ATOM 4653 C C . LEU A 1 607 ? 6.503 -16.755 5.028 1.00 87.62 607 LEU A C 1
ATOM 4655 O O . LEU A 1 607 ? 6.173 -17.895 5.367 1.00 87.62 607 LEU A O 1
ATOM 4659 N N . ILE A 1 608 ? 7.734 -16.479 4.581 1.00 87.31 608 ILE A N 1
ATOM 4660 C CA . ILE A 1 608 ? 8.802 -17.486 4.441 1.00 87.31 608 ILE A CA 1
ATOM 4661 C C . ILE A 1 608 ? 9.154 -18.100 5.805 1.00 87.31 608 ILE A C 1
ATOM 4663 O O . ILE A 1 608 ? 9.347 -19.312 5.912 1.00 87.31 608 ILE A O 1
ATOM 4667 N N . LYS A 1 609 ? 9.189 -17.286 6.867 1.00 85.88 609 LYS A N 1
ATOM 4668 C CA . LYS A 1 609 ? 9.443 -17.731 8.245 1.00 85.88 609 LYS A CA 1
ATOM 4669 C C . LYS A 1 609 ? 8.289 -18.552 8.834 1.00 85.88 609 LYS A C 1
ATOM 4671 O O . LYS A 1 609 ? 8.546 -19.434 9.650 1.00 85.88 609 LYS A O 1
ATOM 4676 N N . ALA A 1 610 ? 7.047 -18.285 8.428 1.00 85.94 610 ALA A N 1
ATOM 4677 C CA . ALA A 1 610 ? 5.866 -19.049 8.832 1.00 85.94 610 ALA A CA 1
ATOM 4678 C C . ALA A 1 610 ? 5.718 -20.377 8.063 1.00 85.94 610 ALA A C 1
ATOM 4680 O O . ALA A 1 610 ? 5.246 -21.361 8.628 1.00 85.94 610 ALA A O 1
ATOM 4681 N N . THR A 1 611 ? 6.156 -20.433 6.798 1.00 86.56 611 THR A N 1
ATOM 4682 C CA . THR A 1 611 ? 6.015 -21.607 5.910 1.00 86.56 611 THR A CA 1
ATOM 4683 C C . THR A 1 611 ? 7.357 -22.129 5.344 1.00 86.56 611 THR A C 1
ATOM 4685 O O . THR A 1 611 ? 7.484 -22.394 4.142 1.00 86.56 611 THR A O 1
ATOM 4688 N N . PRO A 1 612 ? 8.394 -22.345 6.186 1.00 84.44 612 PRO A N 1
ATOM 4689 C CA . PRO A 1 612 ? 9.757 -22.627 5.722 1.00 84.44 612 PRO A CA 1
ATOM 4690 C C . PRO A 1 612 ? 9.889 -23.963 4.976 1.00 84.44 612 PRO A C 1
ATOM 4692 O O . PRO A 1 612 ? 10.794 -24.130 4.162 1.00 84.44 612 PRO A O 1
ATOM 4695 N N . THR A 1 613 ? 8.979 -24.912 5.207 1.00 84.06 613 THR A N 1
ATOM 4696 C CA . THR A 1 613 ? 8.915 -26.199 4.495 1.00 84.06 613 THR A CA 1
ATOM 4697 C C . THR A 1 613 ? 8.571 -26.062 3.011 1.00 84.06 613 THR A C 1
ATOM 4699 O O . THR A 1 613 ? 8.895 -26.963 2.241 1.00 84.06 613 THR A O 1
ATOM 4702 N N . LEU A 1 614 ? 7.932 -24.958 2.607 1.00 83.56 614 LEU A N 1
ATOM 4703 C CA . LEU A 1 614 ? 7.486 -24.712 1.234 1.00 83.56 614 LEU A CA 1
ATOM 4704 C C . LEU A 1 614 ? 8.290 -23.603 0.539 1.00 83.56 614 LEU A C 1
ATOM 4706 O O . LEU A 1 614 ? 8.559 -23.713 -0.656 1.00 83.56 614 LEU A O 1
ATOM 4710 N N . LEU A 1 615 ? 8.694 -22.565 1.283 1.00 86.81 615 LEU A N 1
ATOM 4711 C CA . LEU A 1 615 ? 9.304 -21.348 0.729 1.00 86.81 615 LEU A CA 1
ATOM 4712 C C . LEU A 1 615 ? 10.797 -21.156 1.068 1.00 86.81 615 LEU A C 1
ATOM 4714 O O . LEU A 1 615 ? 11.375 -20.127 0.718 1.00 86.81 615 LEU A O 1
ATOM 4718 N N . SER A 1 616 ? 11.462 -22.110 1.731 1.00 83.00 616 SER A N 1
ATOM 4719 C CA . SER A 1 616 ? 12.908 -21.992 1.977 1.00 83.00 616 SER A CA 1
ATOM 4720 C C . SER A 1 616 ? 13.716 -22.019 0.672 1.00 83.00 616 SER A C 1
ATOM 4722 O O . SER A 1 616 ? 13.543 -22.887 -0.184 1.00 83.00 616 SER A O 1
ATOM 4724 N N . ASN A 1 617 ? 14.634 -21.056 0.538 1.00 83.31 617 ASN A N 1
ATOM 4725 C CA . ASN A 1 617 ? 15.492 -20.863 -0.637 1.00 83.31 617 ASN A CA 1
ATOM 4726 C C . ASN A 1 617 ? 14.715 -20.741 -1.968 1.00 83.31 617 ASN A C 1
ATOM 4728 O O . ASN A 1 617 ? 15.167 -21.262 -2.992 1.00 83.31 617 ASN A O 1
ATOM 4732 N N . ILE A 1 618 ? 13.540 -20.102 -1.962 1.00 87.69 618 ILE A N 1
ATOM 4733 C CA . ILE A 1 618 ? 12.788 -19.789 -3.184 1.00 87.69 618 ILE A CA 1
ATOM 4734 C C . ILE A 1 618 ? 13.276 -18.485 -3.832 1.00 87.69 618 ILE A C 1
ATOM 4736 O O . ILE A 1 618 ? 13.669 -17.548 -3.138 1.00 87.69 618 ILE A O 1
ATOM 4740 N N . SER A 1 619 ? 13.230 -18.403 -5.163 1.00 89.44 619 SER A N 1
ATOM 4741 C CA . SER A 1 619 ? 13.406 -17.132 -5.871 1.00 89.44 619 SER A CA 1
ATOM 4742 C C . SER A 1 619 ? 12.170 -16.254 -5.673 1.00 89.44 619 SER A C 1
ATOM 4744 O O . SER A 1 619 ? 11.062 -16.666 -6.005 1.00 89.44 619 SER A O 1
ATOM 4746 N N . ILE A 1 620 ? 12.353 -15.045 -5.148 1.00 92.00 620 ILE A N 1
ATOM 4747 C CA . ILE A 1 620 ? 11.290 -14.038 -5.055 1.00 92.00 620 ILE A CA 1
ATOM 4748 C C . ILE A 1 620 ? 11.311 -13.221 -6.352 1.00 92.00 620 ILE A C 1
ATOM 4750 O O . ILE A 1 620 ? 12.373 -12.760 -6.765 1.00 92.00 620 ILE A O 1
ATOM 4754 N N . THR A 1 621 ? 10.160 -13.057 -7.004 1.00 94.31 621 THR A N 1
ATOM 4755 C CA . THR A 1 621 ? 10.002 -12.226 -8.209 1.00 94.31 621 THR A CA 1
ATOM 4756 C C . THR A 1 621 ? 9.107 -11.040 -7.877 1.00 94.31 621 THR A C 1
ATOM 4758 O O . THR A 1 621 ? 7.904 -11.188 -7.658 1.00 94.31 621 THR A O 1
ATOM 4761 N N . ASN A 1 622 ? 9.701 -9.855 -7.781 1.00 92.12 622 ASN A N 1
ATOM 4762 C CA . ASN A 1 622 ? 9.009 -8.683 -7.252 1.00 92.12 622 ASN A CA 1
ATOM 4763 C C . ASN A 1 622 ? 8.047 -8.067 -8.279 1.00 92.12 622 ASN A C 1
ATOM 4765 O O . ASN A 1 622 ? 8.334 -8.014 -9.480 1.00 92.12 622 ASN A O 1
ATOM 4769 N N . LYS A 1 623 ? 6.944 -7.489 -7.791 1.00 92.81 623 LYS A N 1
ATOM 4770 C CA . LYS A 1 623 ? 6.227 -6.428 -8.510 1.00 92.81 623 LYS A CA 1
ATOM 4771 C C . LYS A 1 623 ? 7.195 -5.269 -8.789 1.00 92.81 623 LYS A C 1
ATOM 4773 O O . LYS A 1 623 ? 7.961 -4.877 -7.908 1.00 92.81 623 LYS A O 1
ATOM 4778 N N . MET A 1 624 ? 7.184 -4.709 -10.000 1.00 90.31 624 MET A N 1
ATOM 4779 C CA . MET A 1 624 ? 8.118 -3.642 -10.394 1.00 90.31 624 MET A CA 1
ATOM 4780 C C . MET A 1 624 ? 7.865 -2.323 -9.662 1.00 90.31 624 MET A C 1
ATOM 4782 O O . MET A 1 624 ? 8.797 -1.550 -9.496 1.00 90.31 624 MET A O 1
ATOM 4786 N N . GLY A 1 625 ? 6.632 -2.044 -9.232 1.00 87.50 625 GLY A N 1
ATOM 4787 C CA . GLY A 1 625 ? 6.263 -0.837 -8.482 1.00 87.50 625 GLY A CA 1
ATOM 4788 C C . GLY A 1 625 ? 5.745 -1.157 -7.081 1.00 87.50 625 GLY A C 1
ATOM 4789 O O . GLY A 1 625 ? 5.236 -2.251 -6.845 1.00 87.50 625 GLY A O 1
ATOM 4790 N N . PHE A 1 626 ? 5.834 -0.192 -6.165 1.00 85.81 626 PHE A N 1
ATOM 4791 C CA . PHE A 1 626 ? 5.332 -0.333 -4.794 1.00 85.81 626 PHE A CA 1
ATOM 4792 C C . PHE A 1 626 ? 3.810 -0.571 -4.745 1.00 85.81 626 PHE A C 1
ATOM 4794 O O . PHE A 1 626 ? 3.051 0.024 -5.512 1.00 85.81 626 PHE A O 1
ATOM 4801 N N . SER A 1 627 ? 3.363 -1.402 -3.799 1.00 79.81 627 SER A N 1
ATOM 4802 C CA . SER A 1 627 ? 1.937 -1.683 -3.526 1.00 79.81 627 SER A CA 1
ATOM 4803 C C . SER A 1 627 ? 1.339 -0.882 -2.363 1.00 79.81 627 SER A C 1
ATOM 4805 O O . SER A 1 627 ? 0.168 -1.051 -2.036 1.00 79.81 627 SER A O 1
ATOM 4807 N N . GLY A 1 628 ? 2.132 -0.004 -1.753 1.00 77.38 628 GLY A N 1
ATOM 4808 C CA . GLY A 1 628 ? 1.770 0.806 -0.594 1.00 77.38 628 GLY A CA 1
ATOM 4809 C C . GLY A 1 628 ? 2.920 1.741 -0.228 1.00 77.38 628 GLY A C 1
ATOM 4810 O O . GLY A 1 628 ? 3.729 2.092 -1.092 1.00 77.38 628 GLY A O 1
ATOM 4811 N N . ALA A 1 629 ? 3.032 2.122 1.045 1.00 74.38 629 ALA A N 1
ATOM 4812 C CA . ALA A 1 629 ? 4.229 2.812 1.523 1.00 74.38 629 ALA A CA 1
ATOM 4813 C C . ALA A 1 629 ? 5.436 1.847 1.575 1.00 74.38 629 ALA A C 1
ATOM 4815 O O . ALA A 1 629 ? 5.286 0.710 2.028 1.00 74.38 629 ALA A O 1
ATOM 4816 N N . PRO A 1 630 ? 6.639 2.265 1.140 1.00 77.12 630 PRO A N 1
ATOM 4817 C CA . PRO A 1 630 ? 7.814 1.405 1.166 1.00 77.12 630 PRO A CA 1
ATOM 4818 C C . PRO A 1 630 ? 8.335 1.240 2.599 1.00 77.12 630 PRO A C 1
ATOM 4820 O O . PRO A 1 630 ? 8.853 2.177 3.202 1.00 77.12 630 PRO A O 1
ATOM 4823 N N . THR A 1 631 ? 8.232 0.027 3.141 1.00 72.38 631 THR A N 1
ATOM 4824 C CA . THR A 1 631 ? 8.764 -0.331 4.470 1.00 72.38 631 THR A CA 1
ATOM 4825 C C . THR A 1 631 ? 10.255 -0.676 4.449 1.00 72.38 631 THR A C 1
ATOM 4827 O O . THR A 1 631 ? 10.912 -0.652 5.489 1.00 72.38 631 THR A O 1
ATOM 4830 N N . LYS A 1 632 ? 10.797 -1.001 3.269 1.00 78.75 632 LYS A N 1
ATOM 4831 C CA . LYS A 1 632 ? 12.192 -1.396 3.031 1.00 78.75 632 LYS A CA 1
ATOM 4832 C C . LYS A 1 632 ? 12.794 -0.497 1.937 1.00 78.75 632 LYS A C 1
ATOM 4834 O O . LYS A 1 632 ? 12.094 -0.179 0.973 1.00 78.75 632 LYS A O 1
ATOM 4839 N N . PRO A 1 633 ? 14.066 -0.067 2.054 1.00 83.00 633 PRO A N 1
ATOM 4840 C CA . PRO A 1 633 ? 14.693 0.796 1.059 1.00 83.00 633 PRO A CA 1
ATOM 4841 C C . PRO A 1 633 ? 14.909 0.036 -0.255 1.00 83.00 633 PRO A C 1
ATOM 4843 O O . PRO A 1 633 ? 15.541 -1.020 -0.272 1.00 83.00 633 PRO A O 1
ATOM 4846 N N . ARG A 1 634 ? 14.418 0.596 -1.361 1.00 87.25 634 ARG A N 1
ATOM 4847 C CA . ARG A 1 634 ? 14.447 -0.012 -2.703 1.00 87.25 634 ARG A CA 1
ATOM 4848 C C . ARG A 1 634 ? 14.928 1.024 -3.720 1.00 87.25 634 ARG A C 1
ATOM 4850 O O . ARG A 1 634 ? 14.725 2.220 -3.522 1.00 87.25 634 ARG A O 1
ATOM 4857 N N . SER A 1 635 ? 15.639 0.601 -4.763 1.00 89.56 635 SER A N 1
ATOM 4858 C CA . SER A 1 635 ? 16.272 1.514 -5.731 1.00 89.56 635 SER A CA 1
ATOM 4859 C C . SER A 1 635 ? 16.462 0.850 -7.098 1.00 89.56 635 SER A C 1
ATOM 4861 O O . SER A 1 635 ? 17.540 0.917 -7.688 1.00 89.56 635 SER A O 1
ATOM 4863 N N . ASP A 1 636 ? 15.415 0.188 -7.582 1.00 91.19 636 ASP A N 1
ATOM 4864 C CA . ASP A 1 636 ? 15.427 -0.527 -8.855 1.00 91.19 636 ASP A CA 1
ATOM 4865 C C . ASP A 1 636 ? 15.091 0.417 -10.020 1.00 91.19 636 ASP A C 1
ATOM 4867 O O . ASP A 1 636 ? 14.117 1.176 -9.977 1.00 91.19 636 ASP A O 1
ATOM 4871 N N . ILE A 1 637 ? 15.892 0.349 -11.084 1.00 94.56 637 ILE A N 1
ATOM 4872 C CA . ILE A 1 637 ? 15.670 1.089 -12.331 1.00 94.56 637 ILE A CA 1
ATOM 4873 C C . ILE A 1 637 ? 15.283 0.076 -13.409 1.00 94.56 637 ILE A C 1
ATOM 4875 O O . ILE A 1 637 ? 16.107 -0.741 -13.816 1.00 94.56 637 ILE A O 1
ATOM 4879 N N . TYR A 1 638 ? 14.044 0.123 -13.891 1.00 95.56 638 TYR A N 1
ATOM 4880 C CA . TYR A 1 638 ? 13.555 -0.785 -14.927 1.00 95.56 638 TYR A CA 1
ATOM 4881 C C . TYR A 1 638 ? 13.631 -0.138 -16.307 1.00 95.56 638 TYR A C 1
ATOM 4883 O O . TYR A 1 638 ? 13.228 1.011 -16.504 1.00 95.56 638 TYR A O 1
ATOM 4891 N N . ILE A 1 639 ? 14.128 -0.902 -17.278 1.00 95.88 639 ILE A N 1
ATOM 4892 C CA . ILE A 1 639 ? 14.281 -0.487 -18.673 1.00 95.88 639 ILE A CA 1
ATOM 4893 C C . ILE A 1 639 ? 13.626 -1.547 -19.554 1.00 95.88 639 ILE A C 1
ATOM 4895 O O . ILE A 1 639 ? 14.020 -2.709 -19.521 1.00 95.88 639 ILE A O 1
ATOM 4899 N N . THR A 1 640 ? 12.623 -1.159 -20.341 1.00 94.62 640 THR A N 1
ATOM 4900 C CA . THR A 1 640 ? 11.969 -2.040 -21.322 1.00 94.62 640 THR A CA 1
ATOM 4901 C C . THR A 1 640 ? 12.393 -1.649 -22.730 1.00 94.62 640 THR A C 1
ATOM 4903 O O . THR A 1 640 ? 12.199 -0.503 -23.135 1.00 94.62 640 THR A O 1
ATOM 4906 N N . LEU A 1 641 ? 12.944 -2.590 -23.497 1.00 93.69 641 LEU A N 1
ATOM 4907 C CA . LEU A 1 641 ? 13.133 -2.410 -24.936 1.00 93.69 641 LEU A CA 1
ATOM 4908 C C . LEU A 1 641 ? 11.802 -2.671 -25.650 1.00 93.69 641 LEU A C 1
ATOM 4910 O O . LEU A 1 641 ? 11.308 -3.800 -25.618 1.00 93.69 641 LEU A O 1
ATOM 4914 N N . ASP A 1 642 ? 11.241 -1.648 -26.299 1.00 89.31 642 ASP A N 1
ATOM 4915 C CA . ASP A 1 642 ? 9.982 -1.760 -27.040 1.00 89.31 642 ASP A CA 1
ATOM 4916 C C . ASP A 1 642 ? 10.252 -2.325 -28.448 1.00 89.31 642 ASP A C 1
ATOM 4918 O O . ASP A 1 642 ? 10.250 -3.539 -28.648 1.00 89.31 642 ASP A O 1
ATOM 4922 N N . ASP A 1 643 ? 10.512 -1.460 -29.432 1.00 88.19 643 ASP A N 1
ATOM 4923 C CA . ASP A 1 643 ? 10.741 -1.791 -30.842 1.00 88.19 643 ASP A CA 1
ATOM 4924 C C . ASP A 1 643 ? 11.716 -0.797 -31.519 1.00 88.19 643 ASP A C 1
ATOM 4926 O O . ASP A 1 643 ? 11.990 0.304 -31.031 1.00 88.19 643 ASP A O 1
ATOM 4930 N N . ALA A 1 644 ? 12.260 -1.184 -32.679 1.00 88.06 644 ALA A N 1
ATOM 4931 C CA . ALA A 1 644 ? 13.098 -0.315 -33.508 1.00 88.06 644 ALA A CA 1
ATOM 4932 C C . ALA A 1 644 ? 12.304 0.192 -34.720 1.00 88.06 644 ALA A C 1
ATOM 4934 O O . ALA A 1 644 ? 11.910 -0.577 -35.603 1.00 88.06 644 ALA A O 1
ATOM 4935 N N . HIS A 1 645 ? 12.093 1.506 -34.793 1.00 86.94 645 HIS A N 1
ATOM 4936 C CA . HIS A 1 645 ? 11.453 2.146 -35.934 1.00 86.94 645 HIS A CA 1
ATOM 4937 C C . HIS A 1 645 ? 12.464 2.304 -37.080 1.00 86.94 645 HIS A C 1
ATOM 4939 O O . HIS A 1 645 ? 13.238 3.259 -37.137 1.00 86.94 645 HIS A O 1
ATOM 4945 N N . LEU A 1 646 ? 12.460 1.324 -37.988 1.00 86.31 646 LEU A N 1
ATOM 4946 C CA . LEU A 1 646 ? 13.354 1.239 -39.147 1.00 86.31 646 LEU A CA 1
ATOM 4947 C C . LEU A 1 646 ? 12.548 1.286 -40.465 1.00 86.31 646 LEU A C 1
ATOM 4949 O O . LEU A 1 646 ? 12.421 0.253 -41.141 1.00 86.31 646 LEU A O 1
ATOM 4953 N N . PRO A 1 647 ? 11.996 2.452 -40.864 1.00 81.56 647 PRO A N 1
ATOM 4954 C CA . PRO A 1 647 ? 11.218 2.615 -42.099 1.00 81.56 647 PRO A CA 1
ATOM 4955 C C . PRO A 1 647 ? 12.041 2.224 -43.337 1.00 81.56 647 PRO A C 1
ATOM 4957 O O . PRO A 1 647 ? 13.266 2.142 -43.273 1.00 81.56 647 PRO A O 1
ATOM 4960 N N . ARG A 1 648 ? 11.405 1.924 -44.481 1.00 76.69 648 ARG A N 1
ATOM 4961 C CA . ARG A 1 648 ? 12.098 1.276 -45.625 1.00 76.69 648 ARG A CA 1
ATOM 4962 C C . ARG A 1 648 ? 13.357 2.015 -46.099 1.00 76.69 648 ARG A C 1
ATOM 4964 O O . ARG A 1 648 ? 14.338 1.350 -46.417 1.00 76.69 648 ARG A O 1
ATOM 4971 N N . HIS A 1 649 ? 13.348 3.347 -46.053 1.00 80.31 649 HIS A N 1
ATOM 4972 C CA . HIS A 1 649 ? 14.471 4.220 -46.416 1.00 80.31 649 HIS A CA 1
ATOM 4973 C C . HIS A 1 649 ? 15.132 4.891 -45.195 1.00 80.31 649 HIS A C 1
ATOM 4975 O O . HIS A 1 649 ? 15.602 6.019 -45.300 1.00 80.31 649 HIS A O 1
ATOM 4981 N N . ALA A 1 650 ? 15.142 4.204 -44.044 1.00 81.81 650 ALA A N 1
ATOM 4982 C CA . ALA A 1 650 ? 15.635 4.716 -42.766 1.00 81.81 650 ALA A CA 1
ATOM 4983 C C . ALA A 1 650 ? 17.008 5.395 -42.862 1.00 81.81 650 ALA A C 1
ATOM 4985 O O . ALA A 1 650 ? 17.976 4.806 -43.358 1.00 81.81 650 ALA A O 1
ATOM 4986 N N . LEU A 1 651 ? 17.089 6.608 -42.320 1.00 86.69 651 LEU A N 1
ATOM 4987 C CA . LEU A 1 651 ? 18.314 7.386 -42.207 1.00 86.69 651 LEU A CA 1
ATOM 4988 C C . LEU A 1 651 ? 18.895 7.246 -40.792 1.00 86.69 651 LEU A C 1
ATOM 4990 O O . LEU A 1 651 ? 18.275 7.646 -39.812 1.00 86.69 651 LEU A O 1
ATOM 4994 N N . LEU A 1 652 ? 20.100 6.688 -40.688 1.00 86.56 652 LEU A N 1
ATOM 4995 C CA . LEU A 1 652 ? 20.921 6.714 -39.478 1.00 86.56 652 LEU A CA 1
ATOM 4996 C C . LEU A 1 652 ? 21.535 8.104 -39.303 1.00 86.56 652 LEU A C 1
ATOM 4998 O O . LEU A 1 652 ? 22.173 8.623 -40.227 1.00 86.56 652 LEU A O 1
ATOM 5002 N N . SER A 1 653 ? 21.412 8.674 -38.109 1.00 86.62 653 SER A N 1
ATOM 5003 C CA . SER A 1 653 ? 22.049 9.945 -37.754 1.00 86.62 653 SER A CA 1
ATOM 5004 C C . SER A 1 653 ? 23.582 9.837 -37.805 1.00 86.62 653 SER A C 1
ATOM 5006 O O . SER A 1 653 ? 24.152 8.745 -37.740 1.00 86.62 653 SER A O 1
ATOM 5008 N N . ARG A 1 654 ? 24.281 10.971 -37.918 1.00 84.12 654 ARG A N 1
ATOM 5009 C CA . ARG A 1 654 ? 25.751 11.042 -37.849 1.00 84.12 654 ARG A CA 1
ATOM 5010 C C . ARG A 1 654 ? 26.199 12.082 -36.832 1.00 84.12 654 ARG A C 1
ATOM 5012 O O . ARG A 1 654 ? 25.480 13.037 -36.563 1.00 84.12 654 ARG A O 1
ATOM 5019 N N . SER A 1 655 ? 27.405 11.893 -36.308 1.00 78.75 655 SER A N 1
ATOM 5020 C CA . SER A 1 655 ? 28.129 12.882 -35.500 1.00 78.75 655 SER A CA 1
ATOM 5021 C C . SER A 1 655 ? 28.506 14.132 -36.307 1.00 78.75 655 SER A C 1
ATOM 5023 O O . SER A 1 655 ? 28.523 15.237 -35.774 1.00 78.75 655 SER A O 1
ATOM 5025 N N . VAL A 1 656 ? 28.814 13.959 -37.600 1.00 74.75 656 VAL A N 1
ATOM 5026 C CA . VAL A 1 656 ? 29.221 15.021 -38.526 1.00 74.75 656 VAL A CA 1
ATOM 5027 C C . VAL A 1 656 ? 28.611 14.777 -39.911 1.00 74.75 656 VAL A C 1
ATOM 5029 O O . VAL A 1 656 ? 28.752 13.695 -40.487 1.00 74.75 656 VAL A O 1
ATOM 5032 N N . GLY A 1 657 ? 27.987 15.815 -40.474 1.00 72.12 657 GLY A N 1
ATOM 5033 C CA . GLY A 1 657 ? 27.360 15.785 -41.798 1.00 72.12 657 GLY A CA 1
ATOM 5034 C C . GLY A 1 657 ? 25.963 15.154 -41.818 1.00 72.12 657 GLY A C 1
ATOM 5035 O O . GLY A 1 657 ? 25.417 14.763 -40.790 1.00 72.12 657 GLY A O 1
ATOM 5036 N N . SER A 1 658 ? 25.368 15.085 -43.010 1.00 75.62 658 SER A N 1
ATOM 5037 C CA . SER A 1 658 ? 23.995 14.606 -43.213 1.00 75.62 658 SER A CA 1
ATOM 5038 C C . SER A 1 658 ? 23.799 13.134 -42.826 1.00 75.62 658 SER A C 1
ATOM 5040 O O . SER A 1 658 ? 24.720 12.315 -42.918 1.00 75.62 658 SER A O 1
ATOM 5042 N N . ALA A 1 659 ? 22.566 12.794 -42.443 1.00 80.81 659 ALA A N 1
ATOM 5043 C CA . ALA A 1 659 ? 22.162 11.433 -42.112 1.00 80.81 659 ALA A CA 1
ATOM 5044 C C . ALA A 1 659 ? 22.364 10.454 -43.289 1.00 80.81 659 ALA A C 1
ATOM 5046 O O . ALA A 1 659 ? 22.381 10.828 -44.463 1.00 80.81 659 ALA A O 1
ATOM 5047 N N . SER A 1 660 ? 22.553 9.177 -42.963 1.00 82.69 660 SER A N 1
ATOM 5048 C CA . SER A 1 660 ? 23.012 8.130 -43.877 1.00 82.69 660 SER A CA 1
ATOM 5049 C C . SER A 1 660 ? 21.933 7.077 -44.087 1.00 82.69 660 SER A C 1
ATOM 5051 O O . SER A 1 660 ? 21.462 6.543 -43.087 1.00 82.69 660 SER A O 1
ATOM 5053 N N . PRO A 1 661 ? 21.609 6.653 -45.319 1.00 81.62 661 PRO A N 1
ATOM 5054 C CA . PRO A 1 661 ? 20.726 5.507 -45.501 1.00 81.62 661 PRO A CA 1
ATOM 5055 C C . PRO A 1 661 ? 21.307 4.259 -44.823 1.00 81.62 661 PRO A C 1
ATOM 5057 O O . PRO A 1 661 ? 22.509 3.975 -44.930 1.00 81.62 661 PRO A O 1
ATOM 5060 N N . LEU A 1 662 ? 20.440 3.514 -44.137 1.00 78.88 662 LEU A N 1
ATOM 5061 C CA . LEU A 1 662 ? 20.699 2.141 -43.716 1.00 78.88 662 LEU A CA 1
ATOM 5062 C C . LEU A 1 662 ? 20.966 1.287 -44.967 1.00 78.88 662 LEU A C 1
ATOM 5064 O O . LEU A 1 662 ? 20.306 1.437 -45.994 1.00 78.88 662 LEU A O 1
ATOM 5068 N N . THR A 1 663 ? 21.964 0.406 -44.922 1.00 68.69 663 THR A N 1
ATOM 5069 C CA . THR A 1 663 ? 22.424 -0.310 -46.121 1.00 68.69 663 THR A CA 1
ATOM 5070 C C . THR A 1 663 ? 21.405 -1.346 -46.607 1.00 68.69 663 THR A C 1
ATOM 5072 O O . THR A 1 663 ? 21.180 -2.346 -45.930 1.00 68.69 663 THR A O 1
ATOM 5075 N N . ASN A 1 664 ? 20.881 -1.163 -47.828 1.00 56.78 664 ASN A N 1
ATOM 5076 C CA . ASN A 1 664 ? 19.856 -2.003 -48.481 1.00 56.78 664 ASN A CA 1
ATOM 5077 C C . ASN A 1 664 ? 20.142 -3.521 -48.553 1.00 56.78 664 ASN A C 1
ATOM 5079 O O . ASN A 1 664 ? 19.238 -4.281 -48.879 1.00 56.78 664 ASN A O 1
ATOM 5083 N N . ASN A 1 665 ? 21.371 -3.969 -48.275 1.00 56.72 665 ASN A N 1
ATOM 5084 C CA . ASN A 1 665 ? 21.771 -5.382 -48.327 1.00 56.72 665 ASN A CA 1
ATOM 5085 C C . ASN A 1 665 ? 21.648 -6.113 -46.972 1.00 56.72 665 ASN A C 1
ATOM 5087 O O . ASN A 1 665 ? 22.119 -7.241 -46.851 1.00 56.72 665 ASN A O 1
ATOM 5091 N N . LEU A 1 666 ? 21.080 -5.471 -45.945 1.00 64.00 666 LEU A N 1
ATOM 5092 C CA . LEU A 1 666 ? 20.803 -6.092 -44.648 1.00 64.00 666 LEU A CA 1
ATOM 5093 C C . LEU A 1 666 ? 19.458 -6.817 -44.680 1.00 64.00 666 LEU A C 1
ATOM 5095 O O . LEU A 1 666 ? 18.413 -6.172 -44.804 1.00 64.00 666 LEU A O 1
ATOM 5099 N N . ASN A 1 667 ? 19.475 -8.135 -44.473 1.00 66.62 667 ASN A N 1
ATOM 5100 C CA . ASN A 1 667 ? 18.250 -8.922 -44.312 1.00 66.62 667 ASN A CA 1
ATOM 5101 C C . ASN A 1 667 ? 17.405 -8.416 -43.129 1.00 66.62 667 ASN A C 1
ATOM 5103 O O . ASN A 1 667 ? 16.183 -8.514 -43.184 1.00 66.62 667 ASN A O 1
ATOM 5107 N N . SER A 1 668 ? 18.030 -7.798 -42.114 1.00 78.12 668 SER A N 1
ATOM 5108 C CA . SER A 1 668 ? 17.343 -7.182 -40.968 1.00 78.12 668 SER A CA 1
ATOM 5109 C C . SER A 1 668 ? 16.461 -8.189 -40.211 1.00 78.12 668 SER A C 1
ATOM 5111 O O . SER A 1 668 ? 15.369 -7.857 -39.745 1.00 78.12 668 SER A O 1
ATOM 5113 N N . SER A 1 669 ? 16.921 -9.441 -40.160 1.00 82.25 669 SER A N 1
ATOM 5114 C CA . SER A 1 669 ? 16.175 -10.611 -39.685 1.00 82.25 669 SER A CA 1
ATOM 5115 C C . SER A 1 669 ? 16.631 -11.093 -38.309 1.00 82.25 669 SER A C 1
ATOM 5117 O O . SER A 1 669 ? 15.929 -11.884 -37.680 1.00 82.25 669 SER A O 1
ATOM 5119 N N . ASN A 1 670 ? 17.815 -10.663 -37.862 1.00 88.69 670 ASN A N 1
ATOM 5120 C CA . ASN A 1 670 ? 18.439 -11.075 -36.609 1.00 88.69 670 ASN A CA 1
ATOM 5121 C C . ASN A 1 670 ? 18.810 -9.839 -35.770 1.00 88.69 670 ASN A C 1
ATOM 5123 O O . ASN A 1 670 ? 19.939 -9.732 -35.285 1.00 88.69 670 ASN A O 1
ATOM 5127 N N . LEU A 1 671 ? 17.897 -8.870 -35.653 1.00 90.75 671 LEU A N 1
ATOM 5128 C CA . LEU A 1 671 ? 18.161 -7.612 -34.959 1.00 90.75 671 LEU A CA 1
ATOM 5129 C C . LEU A 1 671 ? 18.308 -7.863 -33.454 1.00 90.75 671 LEU A C 1
ATOM 5131 O O . LEU A 1 671 ? 17.349 -8.254 -32.791 1.00 90.75 671 LEU A O 1
ATOM 5135 N N . GLN A 1 672 ? 19.505 -7.623 -32.925 1.00 92.44 672 GLN A N 1
ATOM 5136 C CA . GLN A 1 672 ? 19.816 -7.694 -31.497 1.00 92.44 672 GLN A CA 1
ATOM 5137 C C . GLN A 1 672 ? 20.327 -6.340 -30.999 1.00 92.44 672 GLN A C 1
ATOM 5139 O O . GLN A 1 672 ? 21.005 -5.606 -31.724 1.00 92.44 672 GLN A O 1
ATOM 5144 N N . ILE A 1 673 ? 20.026 -6.031 -29.740 1.00 94.56 673 ILE A N 1
ATOM 5145 C CA . ILE A 1 673 ? 20.552 -4.878 -29.014 1.00 94.56 673 ILE A CA 1
ATOM 5146 C C . ILE A 1 673 ? 21.490 -5.391 -27.926 1.00 94.56 673 ILE A C 1
ATOM 5148 O O . ILE A 1 673 ? 21.089 -6.180 -27.072 1.00 94.56 673 ILE A O 1
ATOM 5152 N N . LYS A 1 674 ? 22.735 -4.912 -27.946 1.00 94.88 674 LYS A N 1
ATOM 5153 C CA . LYS A 1 674 ? 23.688 -5.063 -26.845 1.00 94.88 674 LYS A CA 1
ATOM 5154 C C . LYS A 1 674 ? 23.612 -3.827 -25.957 1.00 94.88 674 LYS A C 1
ATOM 5156 O O . LYS A 1 674 ? 23.777 -2.708 -26.452 1.00 94.88 674 LYS A O 1
ATOM 5161 N N . LEU A 1 675 ? 23.367 -4.037 -24.669 1.00 95.88 675 LEU A N 1
ATOM 5162 C CA . LEU A 1 675 ? 23.205 -2.994 -23.663 1.00 95.88 675 LEU A CA 1
ATOM 5163 C C . LEU A 1 675 ? 24.384 -3.007 -22.683 1.00 95.88 675 LEU A C 1
ATOM 5165 O O . LEU A 1 675 ? 24.865 -4.065 -22.269 1.00 95.88 675 LEU A O 1
ATOM 5169 N N . GLU A 1 676 ? 24.863 -1.818 -22.329 1.00 95.56 676 GLU A N 1
ATOM 5170 C CA . GLU A 1 676 ? 25.904 -1.581 -21.324 1.00 95.56 676 GLU A CA 1
ATOM 5171 C C . GLU A 1 676 ? 25.550 -0.333 -20.513 1.00 95.56 676 GLU A C 1
ATOM 5173 O O . GLU A 1 676 ? 25.160 0.681 -21.090 1.00 95.56 676 GLU A O 1
ATOM 5178 N N . VAL A 1 677 ? 25.741 -0.365 -19.195 1.00 96.00 677 VAL A N 1
ATOM 5179 C CA . VAL A 1 677 ? 25.738 0.857 -18.376 1.00 96.00 677 VAL A CA 1
ATOM 5180 C C . VAL A 1 677 ? 27.165 1.389 -18.316 1.00 96.00 677 VAL A C 1
ATOM 5182 O O . VAL A 1 677 ? 28.106 0.635 -18.056 1.00 96.00 677 VAL A O 1
ATOM 5185 N N . ARG A 1 678 ? 27.352 2.685 -18.563 1.00 94.25 678 ARG A N 1
ATOM 5186 C CA . ARG A 1 678 ? 28.657 3.346 -18.466 1.00 94.25 678 ARG A CA 1
ATOM 5187 C C . ARG A 1 678 ? 28.555 4.625 -17.643 1.00 94.25 678 ARG A C 1
ATOM 5189 O O . ARG A 1 678 ? 27.509 5.265 -17.601 1.00 94.25 678 ARG A O 1
ATOM 5196 N N . LYS A 1 679 ? 29.659 5.001 -17.003 1.00 92.38 679 LYS A N 1
ATOM 5197 C CA . LYS A 1 679 ? 29.832 6.317 -16.383 1.00 92.38 679 LYS A CA 1
ATOM 5198 C C . LYS A 1 679 ? 30.106 7.364 -17.467 1.00 92.38 679 LYS A C 1
ATOM 5200 O O . LYS A 1 679 ? 30.606 7.018 -18.540 1.00 92.38 679 LYS A O 1
ATOM 5205 N N . LEU A 1 680 ? 29.908 8.647 -17.161 1.00 88.94 680 LEU A N 1
ATOM 5206 C CA . LEU A 1 680 ? 30.272 9.772 -18.036 1.00 88.94 680 LEU A CA 1
ATOM 5207 C C . LEU A 1 680 ? 31.737 9.697 -18.504 1.00 88.94 680 LEU A C 1
ATOM 5209 O O . LEU A 1 680 ? 32.021 9.982 -19.661 1.00 88.94 680 LEU A O 1
ATOM 5213 N N . SER A 1 681 ? 32.659 9.229 -17.649 1.00 87.00 681 SER A N 1
ATOM 5214 C CA . SER A 1 681 ? 34.072 8.985 -17.996 1.00 87.00 681 SER A CA 1
ATOM 5215 C C . SER A 1 681 ? 34.275 8.021 -19.176 1.00 87.00 681 SER A C 1
ATOM 5217 O O . SER A 1 681 ? 35.308 8.076 -19.843 1.00 87.00 681 SER A O 1
ATOM 5219 N N . GLY A 1 682 ? 33.299 7.150 -19.445 1.00 84.94 682 GLY A N 1
ATOM 5220 C CA . GLY A 1 682 ? 33.352 6.075 -20.432 1.00 84.94 682 GLY A CA 1
ATOM 5221 C C . GLY A 1 682 ? 33.646 4.691 -19.863 1.00 84.94 682 GLY A C 1
ATOM 5222 O O . GLY A 1 682 ? 33.536 3.707 -20.593 1.00 84.94 682 GLY A O 1
ATOM 5223 N N . GLU A 1 683 ? 33.982 4.615 -18.576 1.00 91.06 683 GLU A N 1
ATOM 5224 C CA . GLU A 1 683 ? 34.135 3.375 -17.815 1.00 91.06 683 GLU A CA 1
ATOM 5225 C C . GLU A 1 683 ? 32.804 2.603 -17.766 1.00 91.06 683 GLU A C 1
ATOM 5227 O O . GLU A 1 683 ? 31.748 3.203 -17.557 1.00 91.06 683 GLU A O 1
ATOM 5232 N N . ARG A 1 684 ? 32.834 1.279 -17.952 1.00 92.94 684 ARG A N 1
ATOM 5233 C CA . ARG A 1 684 ? 31.642 0.426 -17.835 1.00 92.94 684 ARG A CA 1
ATOM 5234 C C . ARG A 1 684 ? 31.350 0.122 -16.364 1.00 92.94 684 ARG A C 1
ATOM 5236 O O . ARG A 1 684 ? 32.272 -0.064 -15.578 1.00 92.94 684 ARG A O 1
ATOM 5243 N N . VAL A 1 685 ? 30.072 0.073 -15.998 1.00 93.50 685 VAL A N 1
ATOM 5244 C CA . VAL A 1 685 ? 29.640 -0.397 -14.677 1.00 93.50 685 VAL A CA 1
ATOM 5245 C C . VAL A 1 685 ? 29.477 -1.914 -14.756 1.00 93.50 685 VAL A C 1
ATOM 5247 O O . VAL A 1 685 ? 28.587 -2.416 -15.441 1.00 93.50 685 VAL A O 1
ATOM 5250 N N . GLU A 1 686 ? 30.372 -2.648 -14.101 1.00 94.25 686 GLU A N 1
ATOM 5251 C CA . GLU A 1 686 ? 30.333 -4.112 -14.070 1.00 94.25 686 GLU A CA 1
ATOM 5252 C C . GLU A 1 686 ? 29.173 -4.633 -13.202 1.00 94.25 686 GLU A C 1
ATOM 5254 O O . GLU A 1 686 ? 28.782 -3.975 -12.239 1.00 94.25 686 GLU A O 1
ATOM 5259 N N . SER A 1 687 ? 28.638 -5.812 -13.545 1.00 93.25 687 SER A N 1
ATOM 5260 C CA . SER A 1 687 ? 27.624 -6.556 -12.776 1.00 93.25 687 SER A CA 1
ATOM 5261 C C . SER A 1 687 ? 26.473 -5.709 -12.211 1.00 93.25 687 SER A C 1
ATOM 5263 O O . SER A 1 687 ? 26.184 -5.737 -11.015 1.00 93.25 687 SER A O 1
ATOM 5265 N N . CYS A 1 688 ? 25.795 -4.965 -13.088 1.00 94.00 688 CYS A N 1
ATOM 5266 C CA . CYS A 1 688 ? 24.678 -4.085 -12.727 1.00 94.00 688 CYS A CA 1
ATOM 5267 C C . CYS A 1 688 ? 23.358 -4.401 -13.451 1.00 94.00 688 CYS A C 1
ATOM 5269 O O . CYS A 1 688 ? 22.324 -3.841 -13.086 1.00 94.00 688 CYS A O 1
ATOM 5271 N N . ILE A 1 689 ? 23.364 -5.281 -14.459 1.00 96.00 689 ILE A N 1
ATOM 5272 C CA . ILE A 1 689 ? 22.189 -5.633 -15.266 1.00 96.00 689 ILE A CA 1
ATOM 5273 C C . ILE A 1 689 ? 21.633 -6.987 -14.810 1.00 96.00 689 ILE A C 1
ATOM 5275 O O . ILE A 1 689 ? 22.360 -7.974 -14.771 1.00 96.00 689 ILE A O 1
ATOM 5279 N N . PHE A 1 690 ? 20.334 -7.052 -14.523 1.00 95.25 690 PHE A N 1
ATOM 5280 C CA . PHE A 1 690 ? 19.606 -8.285 -14.222 1.00 95.25 690 PHE A CA 1
ATOM 5281 C C . PHE A 1 690 ? 18.554 -8.542 -15.309 1.00 95.25 690 PHE A C 1
ATOM 5283 O O . PHE A 1 690 ? 17.658 -7.721 -15.526 1.00 95.25 690 PHE A O 1
ATOM 5290 N N . ALA A 1 691 ? 18.658 -9.691 -15.984 1.00 91.62 691 ALA A N 1
ATOM 5291 C CA . ALA A 1 691 ? 17.724 -10.121 -17.032 1.00 91.62 691 ALA A CA 1
ATOM 5292 C C . ALA A 1 691 ? 16.445 -10.804 -16.492 1.00 91.62 691 ALA A C 1
ATOM 5294 O O . ALA A 1 691 ? 15.465 -10.950 -17.226 1.00 91.62 691 ALA A O 1
ATOM 5295 N N . SER A 1 692 ? 16.471 -11.232 -15.226 1.00 92.38 692 SER A N 1
ATOM 5296 C CA . SER A 1 692 ? 15.356 -11.786 -14.445 1.00 92.38 692 SER A CA 1
ATOM 5297 C C . SER A 1 692 ? 15.681 -11.719 -12.949 1.00 92.38 692 SER A C 1
ATOM 5299 O O . SER A 1 692 ? 16.844 -11.531 -12.580 1.00 92.38 692 SER A O 1
ATOM 5301 N N . SER A 1 693 ? 14.693 -11.926 -12.072 1.00 90.50 693 SER A N 1
ATOM 5302 C CA . SER A 1 693 ? 14.907 -11.956 -10.612 1.00 90.50 693 SER A CA 1
ATOM 5303 C C . SER A 1 693 ? 15.776 -13.130 -10.136 1.00 90.50 693 SER A C 1
ATOM 5305 O O . SER A 1 693 ? 16.231 -13.137 -8.996 1.00 90.50 693 SER A O 1
ATOM 5307 N N . ASN A 1 694 ? 16.006 -14.130 -10.995 1.00 91.00 694 ASN A N 1
ATOM 5308 C CA . ASN A 1 694 ? 16.853 -15.294 -10.725 1.00 91.00 694 ASN A CA 1
ATOM 5309 C C . ASN A 1 694 ? 18.125 -15.371 -11.593 1.00 91.00 694 ASN A C 1
ATOM 5311 O O . ASN A 1 694 ? 18.827 -16.380 -11.530 1.00 91.00 694 ASN A O 1
ATOM 5315 N N . ALA A 1 695 ? 18.421 -14.338 -12.388 1.00 88.69 695 ALA A N 1
ATOM 5316 C CA . ALA A 1 695 ? 19.679 -14.217 -13.121 1.00 88.69 695 ALA A CA 1
ATOM 5317 C C . ALA A 1 695 ? 20.797 -13.654 -12.227 1.00 88.69 695 ALA A C 1
ATOM 5319 O O . ALA A 1 695 ? 20.547 -12.891 -11.291 1.00 88.69 695 ALA A O 1
ATOM 5320 N N . GLU A 1 696 ? 22.043 -13.997 -12.552 1.00 90.62 696 GLU A N 1
ATOM 5321 C CA . GLU A 1 696 ? 23.222 -13.334 -11.988 1.00 90.62 696 GLU A CA 1
ATOM 5322 C C . GLU A 1 696 ? 23.435 -11.950 -12.635 1.00 90.62 696 GLU A C 1
ATOM 5324 O O . GLU A 1 696 ? 22.851 -11.628 -13.671 1.00 90.62 696 GLU A O 1
ATOM 5329 N N . ALA A 1 697 ? 24.242 -11.099 -11.998 1.00 90.75 697 ALA A N 1
ATOM 5330 C CA . ALA A 1 697 ? 24.395 -9.701 -12.393 1.00 90.75 697 ALA A CA 1
ATOM 5331 C C . ALA A 1 697 ? 25.404 -9.529 -13.546 1.00 90.75 697 ALA A C 1
ATOM 5333 O O . ALA A 1 697 ? 26.615 -9.683 -13.366 1.00 90.75 697 ALA A O 1
ATOM 5334 N N . GLU A 1 698 ? 24.915 -9.152 -14.726 1.00 93.50 698 GLU A N 1
ATOM 5335 C CA . GLU A 1 698 ? 25.701 -8.983 -15.950 1.00 93.50 698 GLU A CA 1
ATOM 5336 C C . GLU A 1 698 ? 26.287 -7.562 -16.089 1.00 93.50 698 GLU A C 1
ATOM 5338 O O . GLU A 1 698 ? 25.667 -6.559 -15.729 1.00 93.50 698 GLU A O 1
ATOM 5343 N N . SER A 1 699 ? 27.486 -7.455 -16.674 1.00 94.12 699 SER A N 1
ATOM 5344 C CA . SER A 1 699 ? 28.098 -6.169 -17.072 1.00 94.12 699 SER A CA 1
ATOM 5345 C C . SER A 1 699 ? 27.664 -5.693 -18.463 1.00 94.12 699 SER A C 1
ATOM 5347 O O . SER A 1 699 ? 27.849 -4.530 -18.825 1.00 94.12 699 SER A O 1
ATOM 5349 N N . SER A 1 700 ? 27.156 -6.604 -19.293 1.00 94.25 700 SER A N 1
ATOM 5350 C CA . SER A 1 700 ? 26.593 -6.291 -20.601 1.00 94.25 700 SER A CA 1
ATOM 5351 C C . SER A 1 700 ? 25.656 -7.400 -21.041 1.00 94.25 700 SER A C 1
ATOM 5353 O O . SER A 1 700 ? 26.062 -8.557 -21.077 1.00 94.25 700 SER A O 1
ATOM 5355 N N . TRP A 1 701 ? 24.452 -7.003 -21.431 1.00 94.88 701 TRP A N 1
ATOM 5356 C CA . TRP A 1 701 ? 23.355 -7.893 -21.781 1.00 94.88 701 TRP A CA 1
ATOM 5357 C C . TRP A 1 701 ? 23.067 -7.832 -23.286 1.00 94.88 701 TRP A C 1
ATOM 5359 O O . TRP A 1 701 ? 23.206 -6.773 -23.906 1.00 94.88 701 TRP A O 1
ATOM 5369 N N . GLU A 1 702 ? 22.653 -8.951 -23.882 1.00 93.44 702 GLU A N 1
ATOM 5370 C CA . GLU A 1 702 ? 22.205 -9.023 -25.279 1.00 93.44 702 GLU A CA 1
ATOM 5371 C C . GLU A 1 702 ? 20.730 -9.439 -25.358 1.00 93.44 702 GLU A C 1
ATOM 5373 O O . GLU A 1 702 ? 20.316 -10.447 -24.783 1.00 93.44 702 GLU A O 1
ATOM 5378 N N . SER A 1 703 ? 19.934 -8.682 -26.116 1.00 93.38 703 SER A N 1
ATOM 5379 C CA . SER A 1 703 ? 18.520 -8.990 -26.343 1.00 93.38 703 SER A CA 1
ATOM 5380 C C . SER A 1 703 ? 18.322 -10.267 -27.169 1.00 93.38 703 SER A C 1
ATOM 5382 O O . SER A 1 703 ? 19.206 -10.710 -27.915 1.00 93.38 703 SER A O 1
ATOM 5384 N N . THR A 1 704 ? 17.096 -10.801 -27.151 1.00 91.81 704 THR A N 1
ATOM 5385 C CA . THR A 1 704 ? 16.649 -11.741 -28.191 1.00 91.81 704 THR A CA 1
ATOM 5386 C C . THR A 1 704 ? 16.728 -11.095 -29.578 1.00 91.81 704 THR A C 1
ATOM 5388 O O . THR A 1 704 ? 16.763 -9.867 -29.714 1.00 91.81 704 THR A O 1
ATOM 5391 N N . ALA A 1 705 ? 16.763 -11.918 -30.625 1.00 91.00 705 ALA A N 1
ATOM 5392 C CA . ALA A 1 705 ? 16.687 -11.432 -31.994 1.00 91.00 705 ALA A CA 1
ATOM 5393 C C . ALA A 1 705 ? 15.245 -11.292 -32.484 1.00 91.00 705 ALA A C 1
ATOM 5395 O O . ALA A 1 705 ? 14.456 -12.241 -32.436 1.00 91.00 705 ALA A O 1
ATOM 5396 N N . THR A 1 706 ? 14.951 -10.125 -33.045 1.00 88.50 706 THR A N 1
ATOM 5397 C CA . THR A 1 706 ? 13.695 -9.796 -33.725 1.00 88.50 706 THR A CA 1
ATOM 5398 C C . THR A 1 706 ? 13.931 -9.603 -35.223 1.00 88.50 706 THR A C 1
ATOM 5400 O O . THR A 1 706 ? 15.065 -9.439 -35.684 1.00 88.50 706 THR A O 1
ATOM 5403 N N . GLU A 1 707 ? 12.860 -9.633 -36.016 1.00 86.50 707 GLU A N 1
ATOM 5404 C CA . GLU A 1 707 ? 12.911 -9.110 -37.381 1.00 86.50 707 GLU A CA 1
ATOM 5405 C C . GLU A 1 707 ? 12.525 -7.626 -37.389 1.00 86.50 707 GLU A C 1
ATOM 5407 O O . GLU A 1 707 ? 11.854 -7.112 -36.491 1.00 86.50 707 GLU A O 1
ATOM 5412 N N . ARG A 1 708 ? 12.903 -6.924 -38.457 1.00 84.88 708 ARG A N 1
ATOM 5413 C CA . ARG A 1 708 ? 12.518 -5.532 -38.707 1.00 84.88 708 ARG A CA 1
ATOM 5414 C C . ARG A 1 708 ? 11.004 -5.305 -38.569 1.00 84.88 708 ARG A C 1
ATOM 5416 O O . ARG A 1 708 ? 10.224 -5.772 -39.398 1.00 84.88 708 ARG A O 1
ATOM 5423 N N . GLY A 1 709 ? 10.623 -4.497 -37.579 1.00 78.69 709 GLY A N 1
ATOM 5424 C CA . GLY A 1 709 ? 9.237 -4.103 -37.299 1.00 78.69 709 GLY A CA 1
ATOM 5425 C C . GLY A 1 709 ? 8.563 -4.880 -36.164 1.00 78.69 709 GLY A C 1
ATOM 5426 O O . GLY A 1 709 ? 7.470 -4.491 -35.755 1.00 78.69 709 GLY A O 1
ATOM 5427 N N . ASP A 1 710 ? 9.207 -5.922 -35.633 1.00 84.06 710 ASP A N 1
ATOM 5428 C CA . ASP A 1 710 ? 8.749 -6.608 -34.424 1.00 84.06 710 ASP A CA 1
ATOM 5429 C C . ASP A 1 710 ? 9.293 -5.936 -33.156 1.00 84.06 710 ASP A C 1
ATOM 5431 O O . ASP A 1 710 ? 10.308 -5.236 -33.178 1.00 84.06 710 ASP A O 1
ATOM 5435 N N . ALA A 1 711 ? 8.596 -6.156 -32.043 1.00 85.81 711 ALA A N 1
ATOM 5436 C CA . ALA A 1 711 ? 8.993 -5.674 -30.726 1.00 85.81 711 ALA A CA 1
ATOM 5437 C C . ALA A 1 711 ? 9.835 -6.723 -29.986 1.00 85.81 711 ALA A C 1
ATOM 5439 O O . ALA A 1 711 ? 9.583 -7.924 -30.102 1.00 85.81 711 ALA A O 1
ATOM 5440 N N . TRP A 1 712 ? 10.801 -6.269 -29.186 1.00 89.69 712 TRP A N 1
ATOM 5441 C CA . TRP A 1 712 ? 11.466 -7.111 -28.189 1.00 89.69 712 TRP A CA 1
ATOM 5442 C C . TRP A 1 712 ? 10.547 -7.314 -26.981 1.00 89.69 712 TRP A C 1
ATOM 5444 O O . TRP A 1 712 ? 10.355 -8.442 -26.521 1.00 89.69 712 TRP A O 1
ATOM 5454 N N . SER A 1 713 ? 9.967 -6.215 -26.482 1.00 88.12 713 SER A N 1
ATOM 5455 C CA . SER A 1 713 ? 9.160 -6.168 -25.257 1.00 88.12 713 SER A CA 1
ATOM 5456 C C . SER A 1 713 ? 9.828 -6.934 -24.106 1.00 88.12 713 SER A C 1
ATOM 5458 O O . SER A 1 713 ? 9.205 -7.780 -23.460 1.00 88.12 713 SER A O 1
ATOM 5460 N N . GLN A 1 714 ? 11.126 -6.686 -23.912 1.00 90.88 714 GLN A N 1
ATOM 5461 C CA . GLN A 1 714 ? 11.939 -7.272 -22.846 1.00 90.88 714 GLN A CA 1
ATOM 5462 C C . GLN A 1 714 ? 12.251 -6.202 -21.804 1.00 90.88 714 GLN A C 1
ATOM 5464 O O . GLN A 1 714 ? 12.822 -5.167 -22.151 1.00 90.88 714 GLN A O 1
ATOM 5469 N N . THR A 1 715 ? 11.908 -6.473 -20.547 1.00 93.94 715 THR A N 1
ATOM 5470 C CA . THR A 1 715 ? 12.264 -5.629 -19.403 1.00 93.94 715 THR A CA 1
ATOM 5471 C C . THR A 1 715 ? 13.499 -6.191 -18.715 1.00 93.94 715 THR A C 1
ATOM 5473 O O . THR A 1 715 ? 13.575 -7.391 -18.467 1.00 93.94 715 THR A O 1
ATOM 5476 N N . ILE A 1 716 ? 14.447 -5.317 -18.391 1.00 95.25 716 ILE A N 1
ATOM 5477 C CA . ILE A 1 716 ? 15.603 -5.607 -17.540 1.00 95.25 716 ILE A CA 1
ATOM 5478 C C . ILE A 1 716 ? 15.590 -4.678 -16.326 1.00 95.25 716 ILE A C 1
ATOM 5480 O O . ILE A 1 716 ? 15.025 -3.579 -16.373 1.00 95.25 716 ILE A O 1
ATOM 5484 N N . ARG A 1 717 ? 16.246 -5.106 -15.249 1.00 95.88 717 ARG A N 1
ATOM 5485 C CA . ARG A 1 717 ? 16.442 -4.313 -14.033 1.00 95.88 717 ARG A CA 1
ATOM 5486 C C . ARG A 1 717 ? 17.904 -3.902 -13.920 1.00 95.88 717 ARG A C 1
ATOM 5488 O O . ARG A 1 717 ? 18.794 -4.738 -14.046 1.00 95.88 717 ARG A O 1
ATOM 5495 N N . LEU A 1 718 ? 18.151 -2.623 -13.671 1.00 94.75 718 LEU A N 1
ATOM 5496 C CA . LEU A 1 718 ? 19.474 -2.081 -13.388 1.00 94.75 718 LEU A CA 1
ATOM 5497 C C . LEU A 1 718 ? 19.599 -1.826 -11.884 1.00 94.75 718 LEU A C 1
ATOM 5499 O O . LEU A 1 718 ? 18.795 -1.094 -11.307 1.00 94.75 718 LEU A O 1
ATOM 5503 N N . SER A 1 719 ? 20.626 -2.412 -11.272 1.00 92.56 719 SER A N 1
ATOM 5504 C CA . SER A 1 719 ? 21.034 -2.150 -9.891 1.00 92.56 719 SER A CA 1
ATOM 5505 C C . SER A 1 719 ? 22.382 -1.438 -9.923 1.00 92.56 719 SER A C 1
ATOM 5507 O O . SER A 1 719 ? 23.414 -2.037 -10.225 1.00 92.56 719 SER A O 1
ATOM 5509 N N . ILE A 1 720 ? 22.362 -0.127 -9.690 1.00 91.88 720 ILE A N 1
ATOM 5510 C CA . ILE A 1 720 ? 23.528 0.757 -9.794 1.00 91.88 720 ILE A CA 1
ATOM 5511 C C . ILE A 1 720 ? 23.770 1.375 -8.408 1.00 91.88 720 ILE A C 1
ATOM 5513 O O . ILE A 1 720 ? 22.806 1.845 -7.798 1.00 91.88 720 ILE A O 1
ATOM 5517 N N . PRO A 1 721 ? 25.019 1.417 -7.896 1.00 89.31 721 PRO A N 1
ATOM 5518 C CA . PRO A 1 721 ? 25.333 2.089 -6.636 1.00 89.31 721 PRO A CA 1
ATOM 5519 C C . PRO A 1 721 ? 24.808 3.537 -6.636 1.00 89.31 721 PRO A C 1
ATOM 5521 O O . PRO A 1 721 ? 25.134 4.273 -7.572 1.00 89.31 721 PRO A O 1
ATOM 5524 N N . PRO A 1 722 ? 24.011 3.973 -5.637 1.00 85.81 722 PRO A N 1
ATOM 5525 C CA . PRO A 1 722 ? 23.278 5.237 -5.723 1.00 85.81 722 PRO A CA 1
ATOM 5526 C C . PRO A 1 722 ? 24.142 6.467 -6.028 1.00 85.81 722 PRO A C 1
ATOM 5528 O O . PRO A 1 722 ? 23.755 7.296 -6.848 1.00 85.81 722 PRO A O 1
ATOM 5531 N N . ASP A 1 723 ? 25.346 6.541 -5.460 1.00 87.25 723 ASP A N 1
ATOM 5532 C CA . ASP A 1 723 ? 26.281 7.659 -5.654 1.00 87.25 723 ASP A CA 1
ATOM 5533 C C . ASP A 1 723 ? 26.807 7.766 -7.101 1.00 87.25 723 ASP A C 1
ATOM 5535 O O . ASP A 1 723 ? 27.235 8.832 -7.543 1.00 87.25 723 ASP A O 1
ATOM 5539 N N . ALA A 1 724 ? 26.758 6.665 -7.860 1.00 89.00 724 ALA A N 1
ATOM 5540 C CA . ALA A 1 724 ? 27.174 6.610 -9.258 1.00 89.00 724 ALA A CA 1
ATOM 5541 C C . ALA A 1 724 ? 26.044 6.960 -10.242 1.00 89.00 724 ALA A C 1
ATOM 5543 O O . ALA A 1 724 ? 26.341 7.376 -11.362 1.00 89.00 724 ALA A O 1
ATOM 5544 N N . VAL A 1 725 ? 24.766 6.827 -9.854 1.00 90.69 725 VAL A N 1
ATOM 5545 C CA . VAL A 1 725 ? 23.606 7.035 -10.749 1.00 90.69 725 VAL A CA 1
ATOM 5546 C C . VAL A 1 725 ? 23.613 8.412 -11.438 1.00 90.69 725 VAL A C 1
ATOM 5548 O O . VAL A 1 725 ? 23.443 8.433 -12.660 1.00 90.69 725 VAL A O 1
ATOM 5551 N N . PRO A 1 726 ? 23.904 9.545 -10.757 1.00 90.12 726 PRO A N 1
ATOM 5552 C CA . PRO A 1 726 ? 23.972 10.861 -11.405 1.00 90.12 726 PRO A CA 1
ATOM 5553 C C . PRO A 1 726 ? 25.083 11.007 -12.457 1.00 90.12 726 PRO A C 1
ATOM 5555 O O . PRO A 1 726 ? 25.083 11.967 -13.225 1.00 90.12 726 PRO A O 1
ATOM 5558 N N . GLN A 1 727 ? 26.042 10.076 -12.484 1.00 90.62 727 GLN A N 1
ATOM 5559 C CA . GLN A 1 727 ? 27.148 10.032 -13.440 1.00 90.62 727 GLN A CA 1
ATOM 5560 C C . GLN A 1 727 ? 27.006 8.886 -14.453 1.00 90.62 727 GLN A C 1
ATOM 5562 O O . GLN A 1 727 ? 27.975 8.605 -15.155 1.00 90.62 727 GLN A O 1
ATOM 5567 N N . CYS A 1 728 ? 25.859 8.202 -14.531 1.00 94.12 728 CYS A N 1
ATOM 5568 C CA . CYS A 1 728 ? 25.670 7.032 -15.394 1.00 94.12 728 CYS A CA 1
ATOM 5569 C C . CYS A 1 728 ? 24.687 7.267 -16.552 1.00 94.12 728 CYS A C 1
ATOM 5571 O O . CYS A 1 728 ? 23.691 7.986 -16.450 1.00 94.12 728 CYS A O 1
ATOM 5573 N N . HIS A 1 729 ? 24.947 6.576 -17.658 1.00 94.44 729 HIS A N 1
ATOM 5574 C CA . HIS A 1 729 ? 24.088 6.504 -18.833 1.00 94.44 729 HIS A CA 1
ATOM 5575 C C . HIS A 1 729 ? 24.084 5.084 -19.406 1.00 94.44 729 HIS A C 1
ATOM 5577 O O . HIS A 1 729 ? 25.040 4.319 -19.266 1.00 94.44 729 HIS A O 1
ATOM 5583 N N . ILE A 1 730 ? 22.993 4.726 -20.073 1.00 95.69 730 ILE A N 1
ATOM 5584 C CA . ILE A 1 730 ? 22.857 3.455 -20.784 1.00 95.69 730 ILE A CA 1
ATOM 5585 C C . ILE A 1 730 ? 23.355 3.653 -22.216 1.00 95.69 730 ILE A C 1
ATOM 5587 O O . ILE A 1 730 ? 23.012 4.641 -22.864 1.00 95.69 730 ILE A O 1
ATOM 5591 N N . VAL A 1 731 ? 24.126 2.699 -22.727 1.00 95.38 731 VAL A N 1
ATOM 5592 C CA . VAL A 1 731 ? 24.568 2.610 -24.122 1.00 95.38 731 VAL A CA 1
ATOM 5593 C C . VAL A 1 731 ? 23.898 1.403 -24.768 1.00 95.38 731 VAL A C 1
ATOM 5595 O O . VAL A 1 731 ? 23.955 0.298 -24.230 1.00 95.38 731 VAL A O 1
ATOM 5598 N N . MET A 1 732 ? 23.279 1.601 -25.931 1.00 95.94 732 MET A N 1
ATOM 5599 C CA . MET A 1 732 ? 22.559 0.566 -26.677 1.00 95.94 732 MET A CA 1
ATOM 5600 C C . MET A 1 732 ? 23.074 0.498 -28.113 1.00 95.94 732 MET A C 1
ATOM 5602 O O . MET A 1 732 ? 22.969 1.459 -28.877 1.00 95.94 732 MET A O 1
ATOM 5606 N N . THR A 1 733 ? 23.637 -0.654 -28.473 1.00 94.75 733 THR A N 1
ATOM 5607 C CA . THR A 1 733 ? 24.258 -0.915 -29.778 1.00 94.75 733 THR A CA 1
ATOM 5608 C C . THR A 1 733 ? 23.432 -1.935 -30.557 1.00 94.75 733 THR A C 1
ATOM 5610 O O . THR A 1 733 ? 23.235 -3.052 -30.087 1.00 94.75 733 THR A O 1
ATOM 5613 N N . LEU A 1 734 ? 22.966 -1.562 -31.749 1.00 93.12 734 LEU A N 1
ATOM 5614 C CA . LEU A 1 734 ? 22.125 -2.387 -32.622 1.00 93.12 734 LEU A CA 1
ATOM 5615 C C . LEU A 1 734 ? 22.979 -3.137 -33.658 1.00 93.12 734 LEU A C 1
ATOM 5617 O O . LEU A 1 734 ? 23.771 -2.515 -34.373 1.00 93.12 734 LEU A O 1
ATOM 5621 N N . CYS A 1 735 ? 22.778 -4.448 -33.805 1.00 90.56 735 CYS A N 1
ATOM 5622 C CA . CYS A 1 735 ? 23.397 -5.280 -34.845 1.00 90.56 735 CYS A CA 1
ATOM 5623 C C . CYS A 1 735 ? 22.374 -6.212 -35.528 1.00 90.56 735 CYS A C 1
ATOM 5625 O O . CYS A 1 735 ? 21.354 -6.559 -34.942 1.00 90.56 735 CYS A O 1
ATOM 5627 N N . ASP A 1 736 ? 22.643 -6.623 -36.774 1.00 88.62 736 ASP A N 1
ATOM 5628 C CA . ASP A 1 736 ? 21.906 -7.695 -37.475 1.00 88.62 736 ASP A CA 1
ATOM 5629 C C . ASP A 1 736 ? 22.779 -8.956 -37.428 1.00 88.62 736 ASP A C 1
ATOM 5631 O O . ASP A 1 736 ? 23.713 -9.116 -38.217 1.00 88.62 736 ASP A O 1
ATOM 5635 N N . SER A 1 737 ? 22.564 -9.797 -36.419 1.00 83.88 737 SER A N 1
ATOM 5636 C CA . SER A 1 737 ? 23.480 -10.870 -36.018 1.00 83.88 737 SER A CA 1
ATOM 5637 C C . SER A 1 737 ? 23.724 -11.890 -37.153 1.00 83.88 737 SER A C 1
ATOM 5639 O O . SER A 1 737 ? 22.768 -12.292 -37.825 1.00 83.88 737 SER A O 1
ATOM 5641 N N . PRO A 1 738 ? 24.974 -12.335 -37.416 1.00 79.56 738 PRO A N 1
ATOM 5642 C CA . PRO A 1 738 ? 26.212 -12.085 -36.669 1.00 79.56 738 PRO A CA 1
ATOM 5643 C C . PRO A 1 738 ? 27.092 -10.952 -37.249 1.00 79.56 738 PRO A C 1
ATOM 5645 O O . PRO A 1 738 ? 28.316 -11.000 -37.119 1.00 79.56 738 PRO A O 1
ATOM 5648 N N . ASN A 1 739 ? 26.517 -9.956 -37.934 1.00 83.50 739 ASN A N 1
ATOM 5649 C CA . ASN A 1 739 ? 27.291 -8.840 -38.492 1.00 83.50 739 ASN A CA 1
ATOM 5650 C C . ASN A 1 739 ? 27.805 -7.876 -37.400 1.00 83.50 739 ASN A C 1
ATOM 5652 O O . ASN A 1 739 ? 27.369 -7.908 -36.249 1.00 83.50 739 ASN A O 1
ATOM 5656 N N . GLN A 1 740 ? 28.728 -6.987 -37.783 1.00 84.88 740 GLN A N 1
ATOM 5657 C CA . GLN A 1 740 ? 29.197 -5.889 -36.929 1.00 84.88 740 GLN A CA 1
ATOM 5658 C C . GLN A 1 740 ? 28.056 -4.919 -36.539 1.00 84.88 740 GLN A C 1
ATOM 5660 O O . GLN A 1 740 ? 27.042 -4.854 -37.244 1.00 84.88 740 GLN A O 1
ATOM 5665 N N . PRO A 1 741 ? 28.226 -4.139 -35.450 1.00 87.94 741 PRO A N 1
ATOM 5666 C CA . PRO A 1 741 ? 27.339 -3.036 -35.090 1.00 87.94 741 PRO A CA 1
ATOM 5667 C C . PRO A 1 741 ? 26.957 -2.132 -36.266 1.00 87.94 741 PRO A C 1
ATOM 5669 O O . PRO A 1 741 ? 27.802 -1.706 -37.052 1.00 87.94 741 PRO A O 1
ATOM 5672 N N . LEU A 1 742 ? 25.666 -1.824 -36.357 1.00 89.31 742 LEU A N 1
ATOM 5673 C CA . LEU A 1 742 ? 25.086 -0.942 -37.369 1.00 89.31 742 LEU A CA 1
ATOM 5674 C C . LEU A 1 742 ? 24.920 0.478 -36.829 1.00 89.31 742 LEU A C 1
ATOM 5676 O O . LEU A 1 742 ? 25.198 1.460 -37.525 1.00 89.31 742 LEU A O 1
ATOM 5680 N N . ALA A 1 743 ? 24.449 0.574 -35.585 1.00 91.69 743 ALA A N 1
ATOM 5681 C CA . ALA A 1 743 ? 24.090 1.829 -34.952 1.00 91.69 743 ALA A CA 1
ATOM 5682 C C . ALA A 1 743 ? 24.319 1.808 -33.437 1.00 91.69 743 ALA A C 1
ATOM 5684 O O . ALA A 1 743 ? 24.316 0.748 -32.810 1.00 91.69 743 ALA A O 1
ATOM 5685 N N . ILE A 1 744 ? 24.473 2.997 -32.865 1.00 93.75 744 ILE A N 1
ATOM 5686 C CA . ILE A 1 744 ? 24.561 3.264 -31.432 1.00 93.75 744 ILE A CA 1
ATOM 5687 C C . ILE A 1 744 ? 23.513 4.309 -31.036 1.00 93.75 744 ILE A C 1
ATOM 5689 O O . ILE A 1 744 ? 23.178 5.212 -31.803 1.00 93.75 744 ILE A O 1
ATOM 5693 N N . SER A 1 745 ? 22.999 4.169 -29.824 1.00 94.31 745 SER A N 1
ATOM 5694 C CA . SER A 1 745 ? 22.141 5.129 -29.132 1.00 94.31 745 SER A CA 1
ATOM 5695 C C . SER A 1 745 ? 22.515 5.136 -27.650 1.00 94.31 745 SER A C 1
ATOM 5697 O O . SER A 1 745 ? 23.160 4.201 -27.163 1.00 94.31 745 SER A O 1
ATOM 5699 N N . PHE A 1 746 ? 22.134 6.183 -26.925 1.00 94.31 746 PHE A N 1
ATOM 5700 C CA . PHE A 1 746 ? 22.365 6.274 -25.486 1.00 94.31 746 PHE A CA 1
ATOM 5701 C C . PHE A 1 746 ? 21.177 6.925 -24.777 1.00 94.31 746 PHE A C 1
ATOM 5703 O O . PHE A 1 746 ? 20.352 7.579 -25.414 1.00 94.31 746 PHE A O 1
ATOM 5710 N N . LEU A 1 747 ? 21.088 6.718 -23.465 1.00 93.62 747 LEU A N 1
ATOM 5711 C CA . LEU A 1 747 ? 20.043 7.264 -22.603 1.00 93.62 747 LEU A CA 1
ATOM 5712 C C . LEU A 1 747 ? 20.673 7.709 -21.270 1.00 93.62 747 LEU A C 1
ATOM 5714 O O . LEU A 1 747 ? 21.133 6.845 -20.516 1.00 93.62 747 LEU A O 1
ATOM 5718 N N . PRO A 1 748 ? 20.758 9.019 -20.969 1.00 92.81 748 PRO A N 1
ATOM 5719 C CA . PRO A 1 748 ? 21.226 9.486 -19.665 1.00 92.81 748 PRO A CA 1
ATOM 5720 C C . PRO A 1 748 ? 20.223 9.112 -18.567 1.00 92.81 748 PRO A C 1
ATOM 5722 O O . PRO A 1 748 ? 19.018 9.261 -18.756 1.00 92.81 748 PRO A O 1
ATOM 5725 N N . LEU A 1 749 ? 20.711 8.653 -17.410 1.00 91.50 749 LEU A N 1
ATOM 5726 C CA . LEU A 1 749 ? 19.852 8.352 -16.252 1.00 91.50 749 LEU A CA 1
ATOM 5727 C C . LEU A 1 749 ? 19.507 9.602 -15.427 1.00 91.50 749 LEU A C 1
ATOM 5729 O O . LEU A 1 749 ? 18.594 9.569 -14.604 1.00 91.50 749 LEU A O 1
ATOM 5733 N N . TRP A 1 750 ? 20.228 10.703 -15.646 1.00 88.62 750 TRP A N 1
ATOM 5734 C CA . TRP A 1 750 ? 20.139 11.929 -14.861 1.00 88.62 750 TRP A CA 1
ATOM 5735 C C . TRP A 1 750 ? 20.108 13.156 -15.776 1.00 88.62 750 TRP A C 1
ATOM 5737 O O . TRP A 1 750 ? 20.939 13.278 -16.677 1.00 88.62 750 TRP A O 1
ATOM 5747 N N . ASP A 1 751 ? 19.173 14.076 -15.540 1.00 79.62 751 ASP A N 1
ATOM 5748 C CA . ASP A 1 751 ? 19.094 15.368 -16.231 1.00 79.62 751 ASP A CA 1
ATOM 5749 C C . ASP A 1 751 ? 18.520 16.444 -15.297 1.00 79.62 751 ASP A C 1
ATOM 5751 O O . ASP A 1 751 ? 17.666 16.172 -14.457 1.00 79.62 751 ASP A O 1
ATOM 5755 N N . GLN A 1 752 ? 18.975 17.692 -15.441 1.00 72.56 752 GLN A N 1
ATOM 5756 C CA . GLN A 1 752 ? 18.438 18.856 -14.714 1.00 72.56 752 GLN A CA 1
ATOM 5757 C C . GLN A 1 752 ? 18.298 18.648 -13.184 1.00 72.56 752 GLN A C 1
ATOM 5759 O O . GLN A 1 752 ? 17.318 19.092 -12.588 1.00 72.56 752 GLN A O 1
ATOM 5764 N N . GLN A 1 753 ? 19.292 18.000 -12.554 1.00 76.44 753 GLN A N 1
ATOM 5765 C CA . GLN A 1 753 ? 19.340 17.652 -11.116 1.00 76.44 753 GLN A CA 1
ATOM 5766 C C . GLN A 1 753 ? 18.281 16.632 -10.636 1.00 76.44 753 GLN A C 1
ATOM 5768 O O . GLN A 1 753 ? 18.097 16.481 -9.431 1.00 76.44 753 GLN A O 1
ATOM 5773 N N . ALA A 1 754 ? 17.633 15.903 -11.548 1.00 83.38 754 ALA A N 1
ATOM 5774 C CA . ALA A 1 754 ? 16.666 14.848 -11.249 1.00 83.38 754 ALA A CA 1
ATOM 5775 C C . ALA A 1 754 ? 16.996 13.545 -11.998 1.00 83.38 754 ALA A C 1
ATOM 5777 O O . ALA A 1 754 ? 17.735 13.547 -12.987 1.00 83.38 754 ALA A O 1
ATOM 5778 N N . PHE A 1 755 ? 16.396 12.435 -11.562 1.00 88.69 755 PHE A N 1
ATOM 5779 C CA . PHE A 1 755 ? 16.398 11.204 -12.350 1.00 88.69 755 PHE A CA 1
ATOM 5780 C C . PHE A 1 755 ? 15.517 11.365 -13.605 1.00 88.69 755 PHE A C 1
ATOM 5782 O O . PHE A 1 755 ? 14.530 12.108 -13.595 1.00 88.69 755 PHE A O 1
ATOM 5789 N N . LEU A 1 756 ? 15.869 10.668 -14.689 1.00 88.06 756 LEU A N 1
ATOM 5790 C CA . LEU A 1 756 ? 15.109 10.634 -15.944 1.00 88.06 756 LEU A CA 1
ATOM 5791 C C . LEU A 1 756 ? 13.627 10.289 -15.701 1.00 88.06 756 LEU A C 1
ATOM 5793 O O . LEU A 1 756 ? 13.321 9.282 -15.073 1.00 88.06 756 LEU A O 1
ATOM 5797 N N . ARG A 1 757 ? 12.699 11.087 -16.244 1.00 87.62 757 ARG A N 1
ATOM 5798 C CA . ARG A 1 757 ? 11.252 10.840 -16.104 1.00 87.62 757 ARG A CA 1
ATOM 5799 C C . ARG A 1 757 ? 10.811 9.509 -16.718 1.00 87.62 757 ARG A C 1
ATOM 5801 O O . ARG A 1 757 ? 11.235 9.160 -17.819 1.00 87.62 757 ARG A O 1
ATOM 5808 N N . ASP A 1 758 ? 9.892 8.835 -16.036 1.00 89.69 758 ASP A N 1
ATOM 5809 C CA . ASP A 1 758 ? 9.254 7.608 -16.512 1.00 89.69 758 ASP A CA 1
ATOM 5810 C C . ASP A 1 758 ? 8.384 7.837 -17.751 1.00 89.69 758 ASP A C 1
ATOM 5812 O O . ASP A 1 758 ? 7.730 8.871 -17.905 1.00 89.69 758 ASP A O 1
ATOM 5816 N N . GLY A 1 759 ? 8.368 6.844 -18.643 1.00 89.38 759 GLY A N 1
ATOM 5817 C CA . GLY A 1 759 ? 7.663 6.917 -19.922 1.00 89.38 759 GLY A CA 1
ATOM 5818 C C . GLY A 1 759 ? 8.460 6.321 -21.080 1.00 89.38 759 GLY A C 1
ATOM 5819 O O . GLY A 1 759 ? 9.476 5.659 -20.875 1.00 89.38 759 GLY A O 1
ATOM 5820 N N . HIS A 1 760 ? 7.970 6.535 -22.305 1.00 88.69 760 HIS A N 1
ATOM 5821 C CA . HIS A 1 760 ? 8.596 6.048 -23.537 1.00 88.69 760 HIS A CA 1
ATOM 5822 C C . HIS A 1 760 ? 9.513 7.111 -24.155 1.00 88.69 760 HIS A C 1
ATOM 5824 O O . HIS A 1 760 ? 9.065 8.187 -24.554 1.00 88.69 760 HIS A O 1
ATOM 5830 N N . HIS A 1 761 ? 10.784 6.761 -24.315 1.00 90.19 761 HIS A N 1
ATOM 5831 C CA . HIS A 1 761 ? 11.840 7.572 -24.911 1.00 90.19 761 HIS A CA 1
ATOM 5832 C C . HIS A 1 761 ? 12.083 7.143 -26.360 1.00 90.19 761 HIS A C 1
ATOM 5834 O O . HIS A 1 761 ? 12.066 5.953 -26.678 1.00 90.19 761 HIS A O 1
ATOM 5840 N N . SER A 1 762 ? 12.297 8.109 -27.256 1.00 91.00 762 SER A N 1
ATOM 5841 C CA . SER A 1 762 ? 12.523 7.864 -28.690 1.00 91.00 762 SER A CA 1
ATOM 5842 C C . SER A 1 762 ? 13.966 8.204 -29.048 1.00 91.00 762 SER A C 1
ATOM 5844 O O . SER A 1 762 ? 14.281 9.349 -29.363 1.00 91.00 762 SER A O 1
ATOM 5846 N N . LEU A 1 763 ? 14.852 7.217 -28.949 1.00 91.50 763 LEU A N 1
ATOM 5847 C CA . LEU A 1 763 ? 16.296 7.408 -29.047 1.00 91.50 763 LEU A CA 1
ATOM 5848 C C . LEU A 1 763 ? 16.752 7.479 -30.507 1.00 91.50 763 LEU A C 1
ATOM 5850 O O . LEU A 1 763 ? 16.360 6.646 -31.329 1.00 91.50 763 LEU A O 1
ATOM 5854 N N . LEU A 1 764 ? 17.615 8.444 -30.823 1.00 90.25 764 LEU A N 1
ATOM 5855 C CA . LEU A 1 764 ? 18.211 8.594 -32.152 1.00 90.25 764 LEU A CA 1
ATOM 5856 C C . LEU A 1 764 ? 19.266 7.502 -32.401 1.00 90.25 764 LEU A C 1
ATOM 5858 O O . LEU A 1 764 ? 20.225 7.369 -31.640 1.00 90.25 764 LEU A O 1
ATOM 5862 N N . LEU A 1 765 ? 19.115 6.738 -33.490 1.00 91.00 765 LEU A N 1
ATOM 5863 C CA . LEU A 1 765 ? 20.105 5.741 -33.907 1.00 91.00 765 LEU A CA 1
ATOM 5864 C C . LEU A 1 765 ? 21.182 6.395 -34.782 1.00 91.00 765 LEU A C 1
ATOM 5866 O O . LEU A 1 765 ? 20.991 6.644 -35.976 1.00 91.00 765 LEU A O 1
ATOM 5870 N N . TYR A 1 766 ? 22.342 6.645 -34.181 1.00 90.50 766 TYR A N 1
ATOM 5871 C CA . TYR A 1 766 ? 23.535 7.118 -34.874 1.00 90.50 766 TYR A CA 1
ATOM 5872 C C . TYR A 1 766 ? 24.265 5.956 -35.540 1.00 90.50 766 TYR A C 1
ATOM 5874 O O . TYR A 1 766 ? 24.370 4.876 -34.969 1.00 90.50 766 TYR A O 1
ATOM 5882 N N . ARG A 1 767 ? 24.817 6.170 -36.736 1.00 90.38 767 ARG A N 1
ATOM 5883 C CA . ARG A 1 767 ? 25.704 5.203 -37.397 1.00 90.38 767 ARG A CA 1
ATOM 5884 C C . ARG A 1 767 ? 26.880 4.854 -36.476 1.00 90.38 767 ARG A C 1
ATOM 5886 O O . ARG A 1 767 ? 27.539 5.756 -35.963 1.00 90.38 767 ARG A O 1
ATOM 5893 N N . TYR A 1 768 ? 27.166 3.562 -36.316 1.00 89.25 768 TYR A N 1
ATOM 5894 C CA . TYR A 1 768 ? 28.344 3.106 -35.577 1.00 89.25 768 TYR A CA 1
ATOM 5895 C C . TYR A 1 768 ? 29.618 3.352 -36.405 1.00 89.25 768 TYR A C 1
ATOM 5897 O O . TYR A 1 768 ? 29.755 2.819 -37.510 1.00 89.25 768 TYR A O 1
ATOM 5905 N N . ASP A 1 769 ? 30.532 4.176 -35.892 1.00 87.12 769 ASP A N 1
ATOM 5906 C CA . ASP A 1 769 ? 31.843 4.472 -36.477 1.00 87.12 769 ASP A CA 1
ATOM 5907 C C . ASP A 1 769 ? 32.862 4.932 -35.410 1.00 87.12 769 ASP A C 1
ATOM 5909 O O . ASP A 1 769 ? 32.554 5.037 -34.220 1.00 87.12 769 ASP A O 1
ATOM 5913 N N . ASP A 1 770 ? 34.102 5.203 -35.824 1.00 84.38 770 ASP A N 1
ATOM 5914 C CA . ASP A 1 770 ? 35.200 5.601 -34.929 1.00 84.38 770 ASP A CA 1
ATOM 5915 C C . ASP A 1 770 ? 34.923 6.908 -34.157 1.00 84.38 770 ASP A C 1
ATOM 5917 O O . ASP A 1 770 ? 35.547 7.161 -33.129 1.00 84.38 770 ASP A O 1
ATOM 5921 N N . THR A 1 771 ? 33.988 7.743 -34.626 1.00 83.06 771 THR A N 1
ATOM 5922 C CA . THR A 1 771 ? 33.607 9.002 -33.965 1.00 83.06 771 THR A CA 1
ATOM 5923 C C . THR A 1 771 ? 32.456 8.837 -32.973 1.00 83.06 771 THR A C 1
ATOM 5925 O O . THR A 1 771 ? 32.283 9.694 -32.107 1.00 83.06 771 THR A O 1
ATOM 5928 N N . THR A 1 772 ? 31.673 7.761 -33.097 1.00 84.81 772 THR A N 1
ATOM 5929 C CA . THR A 1 772 ? 30.498 7.458 -32.262 1.00 84.81 772 THR A CA 1
ATOM 5930 C C . THR A 1 772 ? 30.698 6.255 -31.340 1.00 84.81 772 THR A C 1
ATOM 5932 O O . THR A 1 772 ? 29.872 6.029 -30.466 1.00 84.81 772 THR A O 1
ATOM 5935 N N . SER A 1 773 ? 31.786 5.495 -31.481 1.00 84.69 773 SER A N 1
ATOM 5936 C CA . SER A 1 773 ? 32.143 4.394 -30.569 1.00 84.69 773 SER A CA 1
ATOM 5937 C C . SER A 1 773 ? 32.652 4.865 -29.194 1.00 84.69 773 SER A C 1
ATOM 5939 O O . SER A 1 773 ? 32.511 4.147 -28.198 1.00 84.69 773 SER A O 1
ATOM 5941 N N . THR A 1 774 ? 33.212 6.077 -29.114 1.00 85.31 774 THR A N 1
ATOM 5942 C CA . THR A 1 774 ? 33.696 6.704 -27.875 1.00 85.31 774 THR A CA 1
ATOM 5943 C C . THR A 1 774 ? 32.643 7.638 -27.253 1.00 85.31 774 THR A C 1
ATOM 5945 O O . THR A 1 774 ? 31.857 8.251 -27.976 1.00 85.31 774 THR A O 1
ATOM 5948 N N . PRO A 1 775 ? 32.604 7.779 -25.911 1.00 83.69 775 PRO A N 1
ATOM 5949 C CA . PRO A 1 775 ? 31.668 8.678 -25.223 1.00 83.69 775 PRO A CA 1
ATOM 5950 C C . PRO A 1 775 ? 32.043 10.151 -25.388 1.00 83.69 775 PRO A C 1
ATOM 5952 O O . PRO A 1 775 ? 31.189 10.973 -25.710 1.00 83.69 775 PRO A O 1
ATOM 5955 N N . HIS A 1 776 ? 33.327 10.466 -25.212 1.00 83.44 776 HIS A N 1
ATOM 5956 C CA . HIS A 1 776 ? 33.893 11.803 -25.359 1.00 83.44 776 HIS A CA 1
ATOM 5957 C C . HIS A 1 776 ? 34.539 12.002 -26.733 1.00 83.44 776 HIS A C 1
ATOM 5959 O O . HIS A 1 776 ? 34.938 11.044 -27.398 1.00 83.44 776 HIS A O 1
ATOM 5965 N N . ALA A 1 777 ? 34.673 13.267 -27.133 1.00 75.56 777 ALA A N 1
ATOM 5966 C CA . ALA A 1 777 ? 35.462 13.644 -28.297 1.00 75.56 777 ALA A CA 1
ATOM 5967 C C . ALA A 1 777 ? 36.930 13.233 -28.119 1.00 75.56 777 ALA A C 1
ATOM 5969 O O . ALA A 1 777 ? 37.505 13.381 -27.040 1.00 75.56 777 ALA A O 1
ATOM 5970 N N . ASN A 1 778 ? 37.556 12.781 -29.205 1.00 68.38 778 ASN A N 1
ATOM 5971 C CA . ASN A 1 778 ? 38.996 12.532 -29.227 1.00 68.38 778 ASN A CA 1
ATOM 5972 C C . ASN A 1 778 ? 39.753 13.875 -29.138 1.00 68.38 778 ASN A C 1
ATOM 5974 O O . ASN A 1 778 ? 39.176 14.928 -29.414 1.00 68.38 778 ASN A O 1
ATOM 5978 N N . SER A 1 779 ? 41.059 13.858 -28.843 1.00 61.75 779 SER A N 1
ATOM 5979 C CA . SER A 1 779 ? 41.890 15.052 -28.555 1.00 61.75 779 SER A CA 1
ATOM 5980 C C . SER A 1 779 ? 41.914 16.157 -29.631 1.00 61.75 779 SER A C 1
ATOM 5982 O O . SER A 1 779 ? 42.449 17.233 -29.392 1.00 61.75 779 SER A O 1
ATOM 5984 N N . ALA A 1 780 ? 41.334 15.911 -30.810 1.00 63.81 780 ALA A N 1
ATOM 5985 C CA . ALA A 1 780 ? 41.104 16.887 -31.877 1.00 63.81 780 ALA A CA 1
ATOM 5986 C C . ALA A 1 780 ? 39.713 17.573 -31.821 1.00 63.81 780 ALA A C 1
ATOM 5988 O O . ALA A 1 780 ? 39.299 18.188 -32.804 1.00 63.81 780 ALA A O 1
ATOM 5989 N N . GLY A 1 781 ? 38.962 17.429 -30.720 1.00 62.97 781 GLY A N 1
ATOM 5990 C CA . GLY A 1 781 ? 37.651 18.060 -30.512 1.00 62.97 781 GLY A CA 1
ATOM 5991 C C . GLY A 1 781 ? 36.521 17.503 -31.387 1.00 62.97 781 GLY A C 1
ATOM 5992 O O . GLY A 1 781 ? 35.547 18.204 -31.647 1.00 62.97 781 GLY A O 1
ATOM 5993 N N . LYS A 1 782 ? 36.655 16.267 -31.889 1.00 63.06 782 LYS A N 1
ATOM 5994 C CA . LYS A 1 782 ? 35.689 15.624 -32.799 1.00 63.06 782 LYS A CA 1
ATOM 5995 C C . LYS A 1 782 ? 35.269 14.246 -32.284 1.00 63.06 782 LYS A C 1
ATOM 5997 O O . LYS A 1 782 ? 36.104 13.496 -31.778 1.00 63.06 782 LYS A O 1
ATOM 6002 N N . GLY A 1 783 ? 33.991 13.916 -32.474 1.00 72.31 783 GLY A N 1
ATOM 6003 C CA . GLY A 1 783 ? 33.368 12.674 -32.003 1.00 72.31 783 GLY A CA 1
ATOM 6004 C C . GLY A 1 783 ? 32.801 12.772 -30.584 1.00 72.31 783 GLY A C 1
ATOM 6005 O O . GLY A 1 783 ? 32.613 13.868 -30.052 1.00 72.31 783 GLY A O 1
ATOM 6006 N N . GLY A 1 784 ? 32.546 11.612 -29.985 1.00 82.94 784 GLY A N 1
ATOM 6007 C CA . GLY A 1 784 ? 31.920 11.468 -28.675 1.00 82.94 784 GLY A CA 1
ATOM 6008 C C . GLY A 1 784 ? 30.400 11.434 -28.767 1.00 82.94 784 GLY A C 1
ATOM 6009 O O . GLY A 1 784 ? 29.787 12.463 -29.053 1.00 82.94 784 GLY A O 1
ATOM 6010 N N . TYR A 1 785 ? 29.770 10.283 -28.507 1.00 87.31 785 TYR A N 1
ATOM 6011 C CA . TYR A 1 785 ? 28.306 10.189 -28.567 1.00 87.31 785 TYR A CA 1
ATOM 6012 C C . TYR A 1 785 ? 27.600 11.047 -27.506 1.00 87.31 785 TYR A C 1
ATOM 6014 O O . TYR A 1 785 ? 26.501 11.521 -27.771 1.00 87.31 785 TYR A O 1
ATOM 6022 N N . LEU A 1 786 ? 28.233 11.333 -26.358 1.00 87.81 786 LEU A N 1
ATOM 6023 C CA . LEU A 1 786 ? 27.654 12.193 -25.312 1.00 87.81 786 LEU A CA 1
ATOM 6024 C C . LEU A 1 786 ? 27.489 13.659 -25.749 1.00 87.81 786 LEU A C 1
ATOM 6026 O O . LEU A 1 786 ? 26.711 14.391 -25.145 1.00 87.81 786 LEU A O 1
ATOM 6030 N N . ASN A 1 787 ? 28.178 14.083 -26.815 1.00 85.69 787 ASN A N 1
ATOM 6031 C CA . ASN A 1 787 ? 28.026 15.415 -27.411 1.00 85.69 787 ASN A CA 1
ATOM 6032 C C . ASN A 1 787 ? 26.814 15.517 -28.362 1.00 85.69 787 ASN A C 1
ATOM 6034 O O . ASN A 1 787 ? 26.591 16.571 -28.957 1.00 85.69 787 ASN A O 1
ATOM 6038 N N . LEU A 1 788 ? 26.073 14.423 -28.569 1.00 85.81 788 LEU A N 1
ATOM 6039 C CA . LEU A 1 788 ? 24.984 14.320 -29.541 1.00 85.81 788 LEU A CA 1
ATOM 6040 C C . LEU A 1 788 ? 23.615 14.349 -28.842 1.00 85.81 788 LEU A C 1
ATOM 6042 O O . LEU A 1 788 ? 23.481 14.028 -27.663 1.00 85.81 788 LEU A O 1
ATOM 6046 N N . THR A 1 789 ? 22.566 14.716 -29.575 1.00 87.06 789 THR A N 1
ATOM 6047 C CA . THR A 1 789 ? 21.185 14.663 -29.073 1.00 87.06 789 THR A CA 1
ATOM 6048 C C . THR A 1 789 ? 20.736 13.212 -28.907 1.00 87.06 789 THR A C 1
ATOM 6050 O O . THR A 1 789 ? 20.687 12.473 -29.885 1.00 87.06 789 THR A O 1
ATOM 6053 N N . TRP A 1 790 ? 20.384 12.795 -27.690 1.00 86.00 790 TRP A N 1
ATOM 6054 C CA . TRP A 1 790 ? 19.939 11.420 -27.429 1.00 86.00 790 TRP A CA 1
ATOM 6055 C C . TRP A 1 790 ? 18.480 11.170 -27.851 1.00 86.00 790 TRP A C 1
ATOM 6057 O O . TRP A 1 790 ? 18.178 10.133 -28.440 1.00 86.00 790 TRP A O 1
ATOM 6067 N N . ASN A 1 791 ? 17.586 12.130 -27.591 1.00 83.81 791 ASN A N 1
ATOM 6068 C CA . ASN A 1 791 ? 16.154 12.054 -27.895 1.00 83.81 791 ASN A CA 1
ATOM 6069 C C . ASN A 1 791 ? 15.833 12.661 -29.275 1.00 83.81 791 ASN A C 1
ATOM 6071 O O . ASN A 1 791 ? 16.394 13.689 -29.652 1.00 83.81 791 ASN A O 1
ATOM 6075 N N . ALA A 1 792 ? 14.900 12.046 -30.001 1.00 74.81 792 ALA A N 1
ATOM 6076 C CA . ALA A 1 792 ? 14.322 12.563 -31.244 1.00 74.81 792 ALA A CA 1
ATOM 6077 C C . ALA A 1 792 ? 13.155 13.539 -31.018 1.00 74.81 792 ALA A C 1
ATOM 6079 O O . ALA A 1 792 ? 12.763 14.262 -31.935 1.00 74.81 792 ALA A O 1
ATOM 6080 N N . ARG A 1 793 ? 12.588 13.569 -29.806 1.00 67.50 793 ARG A N 1
ATOM 6081 C CA . ARG A 1 793 ? 11.732 14.672 -29.358 1.00 67.50 793 ARG A CA 1
ATOM 6082 C C . ARG A 1 793 ? 12.604 15.810 -28.836 1.00 67.50 793 ARG A C 1
ATOM 6084 O O . ARG A 1 793 ? 13.638 15.568 -28.211 1.00 67.50 793 ARG A O 1
ATOM 6091 N N . GLY A 1 794 ? 12.184 17.045 -29.097 1.00 55.91 794 GLY A N 1
ATOM 6092 C CA . GLY A 1 794 ? 12.850 18.238 -28.584 1.00 55.91 794 GLY A CA 1
ATOM 6093 C C . GLY A 1 794 ? 12.772 18.348 -27.057 1.00 55.91 794 GLY A C 1
ATOM 6094 O O . GLY A 1 794 ? 12.098 17.567 -26.386 1.00 55.91 794 GLY A O 1
ATOM 6095 N N . LYS A 1 795 ? 13.430 19.372 -26.501 1.00 44.59 795 LYS A N 1
ATOM 6096 C CA . LYS A 1 795 ? 13.429 19.647 -25.051 1.00 44.59 795 LYS A CA 1
ATOM 6097 C C . LYS A 1 795 ? 12.020 19.899 -24.482 1.00 44.59 795 LYS A C 1
ATOM 6099 O O . LYS A 1 795 ? 11.805 19.712 -23.288 1.00 44.59 795 LYS A O 1
ATOM 6104 N N . ASP A 1 796 ? 11.084 20.255 -25.360 1.00 38.41 796 ASP A N 1
ATOM 6105 C CA . ASP A 1 796 ? 9.691 20.606 -25.075 1.00 38.41 796 ASP A CA 1
ATOM 6106 C C . ASP A 1 796 ? 8.694 19.516 -25.546 1.00 38.41 796 ASP A C 1
ATOM 6108 O O . ASP A 1 796 ? 7.538 19.807 -25.836 1.00 38.41 796 ASP A O 1
ATOM 6112 N N . ASP A 1 797 ? 9.153 18.262 -25.669 1.00 46.03 797 ASP A N 1
ATOM 6113 C CA . ASP A 1 797 ? 8.391 17.042 -26.032 1.00 46.03 797 ASP A CA 1
ATOM 6114 C C . ASP A 1 797 ? 7.714 17.031 -27.427 1.00 46.03 797 ASP A C 1
ATOM 6116 O O . ASP A 1 797 ? 7.097 16.044 -27.831 1.00 46.03 797 ASP A O 1
ATOM 6120 N N . VAL A 1 798 ? 7.900 18.084 -28.227 1.00 42.94 798 VAL A N 1
ATOM 6121 C CA . VAL A 1 798 ? 7.497 18.117 -29.642 1.00 42.94 798 VAL A CA 1
ATOM 6122 C C . VAL A 1 798 ? 8.379 17.163 -30.459 1.00 42.94 798 VAL A C 1
ATOM 6124 O O . VAL A 1 798 ? 9.610 17.217 -30.391 1.00 42.94 798 VAL A O 1
ATOM 6127 N N . SER A 1 799 ? 7.763 16.293 -31.261 1.00 50.34 799 SER A N 1
ATOM 6128 C CA . SER A 1 799 ? 8.462 15.459 -32.245 1.00 50.34 799 SER A CA 1
ATOM 6129 C C . SER A 1 799 ? 9.090 16.315 -33.346 1.00 50.34 799 SER A C 1
ATOM 6131 O O . SER A 1 799 ? 8.402 17.166 -33.911 1.00 50.34 799 SER A O 1
ATOM 6133 N N . MET A 1 800 ? 10.350 16.050 -33.706 1.00 52.31 800 MET A N 1
ATOM 6134 C CA . MET A 1 800 ? 10.936 16.613 -34.929 1.00 52.31 800 MET A CA 1
ATOM 6135 C C . MET A 1 800 ? 10.075 16.230 -36.139 1.00 52.31 800 MET A C 1
ATOM 6137 O O . MET A 1 800 ? 9.719 15.063 -36.300 1.00 52.31 800 MET A O 1
ATOM 6141 N N . ASP A 1 801 ? 9.722 17.217 -36.962 1.00 48.72 801 ASP A N 1
ATOM 6142 C CA . ASP A 1 801 ? 8.842 17.020 -38.113 1.00 48.72 801 ASP A CA 1
ATOM 6143 C C . ASP A 1 801 ? 9.524 16.134 -39.171 1.00 48.72 801 ASP A C 1
ATOM 6145 O O . ASP A 1 801 ? 10.605 16.454 -39.679 1.00 48.72 801 ASP A O 1
ATOM 6149 N N . GLU A 1 802 ? 8.881 15.016 -39.522 1.00 55.59 802 GLU A N 1
ATOM 6150 C CA . GLU A 1 802 ? 9.373 14.071 -40.529 1.00 55.59 802 GLU A CA 1
ATOM 6151 C C . GLU A 1 802 ? 9.537 14.749 -41.903 1.00 55.59 802 GLU A C 1
ATOM 6153 O O . GLU A 1 802 ? 10.422 14.370 -42.672 1.00 55.59 802 GLU A O 1
ATOM 6158 N N . ALA A 1 803 ? 8.779 15.818 -42.183 1.00 51.59 803 ALA A N 1
ATOM 6159 C CA . ALA A 1 803 ? 8.941 16.631 -43.388 1.00 51.59 803 ALA A CA 1
ATOM 6160 C C . ALA A 1 803 ? 10.268 17.421 -43.437 1.00 51.59 803 ALA A C 1
ATOM 6162 O O . ALA A 1 803 ? 10.708 17.801 -44.524 1.00 51.59 803 ALA A O 1
ATOM 6163 N N . VAL A 1 804 ? 10.917 17.660 -42.290 1.00 55.78 804 VAL A N 1
ATOM 6164 C CA . VAL A 1 804 ? 12.157 18.453 -42.175 1.00 55.78 804 VAL A CA 1
ATOM 6165 C C . VAL A 1 804 ? 13.395 17.564 -42.033 1.00 55.78 804 VAL A C 1
ATOM 6167 O O . VAL A 1 804 ? 14.418 17.837 -42.663 1.00 55.78 804 VAL A O 1
ATOM 6170 N N . THR A 1 805 ? 13.326 16.490 -41.238 1.00 60.03 805 THR A N 1
ATOM 6171 C CA . THR A 1 805 ? 14.465 15.568 -41.018 1.00 60.03 805 THR A CA 1
ATOM 6172 C C . THR A 1 805 ? 14.428 14.286 -41.854 1.00 60.03 805 THR A C 1
ATOM 6174 O O . THR A 1 805 ? 15.438 13.582 -41.929 1.00 60.03 805 THR A O 1
ATOM 6177 N N . GLY A 1 806 ? 13.305 13.976 -42.506 1.00 66.94 806 GLY A N 1
ATOM 6178 C CA . GLY A 1 806 ? 13.101 12.714 -43.216 1.00 66.94 806 GLY A CA 1
ATOM 6179 C C . GLY A 1 806 ? 12.908 11.509 -42.278 1.00 66.9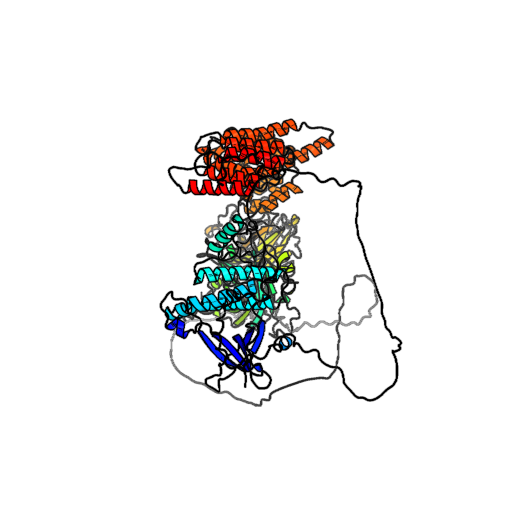4 806 GLY A C 1
ATOM 6180 O O . GLY A 1 806 ? 12.820 11.672 -41.058 1.00 66.94 806 GLY A O 1
ATOM 6181 N N . PRO A 1 807 ? 12.860 10.281 -42.832 1.00 75.31 807 PRO A N 1
ATOM 6182 C CA . PRO A 1 807 ? 12.544 9.063 -42.085 1.00 75.31 807 PRO A CA 1
ATOM 6183 C C . PRO A 1 807 ? 13.751 8.579 -41.259 1.00 75.31 807 PRO A C 1
ATOM 6185 O O . PRO A 1 807 ? 14.484 7.667 -41.657 1.00 75.31 807 PRO A O 1
ATOM 6188 N N . VAL A 1 808 ? 13.991 9.217 -40.113 1.00 83.44 808 VAL A N 1
ATOM 6189 C CA . VAL A 1 808 ? 15.103 8.901 -39.202 1.00 83.44 808 VAL A CA 1
ATOM 6190 C C . VAL A 1 808 ? 14.888 7.550 -38.503 1.00 83.44 808 VAL A C 1
ATOM 6192 O O . VAL A 1 808 ? 13.777 7.184 -38.124 1.00 83.44 808 VAL A O 1
ATOM 6195 N N . ALA A 1 809 ? 15.969 6.791 -38.329 1.00 87.69 809 ALA A N 1
ATOM 6196 C CA . ALA A 1 809 ? 15.978 5.541 -37.577 1.00 87.69 809 ALA A CA 1
ATOM 6197 C C . ALA A 1 809 ? 15.910 5.804 -36.061 1.00 87.69 809 ALA A C 1
ATOM 6199 O O . ALA A 1 809 ? 16.766 6.506 -35.518 1.00 87.69 809 ALA A O 1
ATOM 6200 N N . LEU A 1 810 ? 14.937 5.197 -35.373 1.00 90.19 810 LEU A N 1
ATOM 6201 C CA . LEU A 1 810 ? 14.727 5.375 -33.929 1.00 90.19 810 LEU A CA 1
ATOM 6202 C C . LEU A 1 810 ? 14.672 4.040 -33.180 1.00 90.19 810 LEU A C 1
ATOM 6204 O O . LEU A 1 810 ? 14.144 3.053 -33.695 1.00 90.19 810 LEU A O 1
ATOM 6208 N N . LEU A 1 811 ? 15.136 4.036 -31.933 1.00 91.50 811 LEU A N 1
ATOM 6209 C CA . LEU A 1 811 ? 14.912 2.960 -30.965 1.00 91.50 811 LEU A CA 1
ATOM 6210 C C . LEU A 1 811 ? 13.954 3.459 -29.875 1.00 91.50 811 LEU A C 1
ATOM 6212 O O . LEU A 1 811 ? 14.221 4.489 -29.259 1.00 91.50 811 LEU A O 1
ATOM 6216 N N . ARG A 1 812 ? 12.842 2.754 -29.636 1.00 91.62 812 ARG A N 1
ATOM 6217 C CA . ARG A 1 812 ? 11.907 3.081 -28.550 1.00 91.62 812 ARG A CA 1
ATOM 6218 C C . ARG A 1 812 ? 12.206 2.236 -27.309 1.00 91.62 812 ARG A C 1
ATOM 6220 O O . ARG A 1 812 ? 12.379 1.020 -27.394 1.00 91.62 812 ARG A O 1
ATOM 6227 N N . VAL A 1 813 ? 12.312 2.914 -26.169 1.00 93.69 813 VAL A N 1
ATOM 6228 C CA . VAL A 1 813 ? 12.681 2.342 -24.865 1.00 93.69 813 VAL A CA 1
ATOM 6229 C C . VAL A 1 813 ? 11.807 2.977 -23.793 1.00 93.69 813 VAL A C 1
ATOM 6231 O O . VAL A 1 813 ? 11.671 4.198 -23.771 1.00 93.69 813 VAL A O 1
ATOM 6234 N N . LYS A 1 814 ? 11.259 2.187 -22.872 1.00 93.12 814 LYS A N 1
ATOM 6235 C CA . LYS A 1 814 ? 10.508 2.688 -21.716 1.00 93.12 814 LYS A CA 1
ATOM 6236 C C . LYS A 1 814 ? 11.359 2.635 -20.447 1.00 93.12 814 LYS A C 1
ATOM 6238 O O . LYS A 1 814 ? 11.968 1.601 -20.178 1.00 93.12 814 LYS A O 1
ATOM 6243 N N . SER A 1 815 ? 11.370 3.707 -19.655 1.00 93.44 815 SER A N 1
ATOM 6244 C CA . SER A 1 815 ? 11.932 3.707 -18.293 1.00 93.44 815 SER A CA 1
ATOM 6245 C C . SER A 1 815 ? 10.831 3.657 -17.231 1.00 93.44 815 SER A C 1
ATOM 6247 O O . SER A 1 815 ? 9.741 4.203 -17.437 1.00 93.44 815 SER A O 1
ATOM 6249 N N . TYR A 1 816 ? 11.124 2.998 -16.107 1.00 93.38 816 TYR A N 1
ATOM 6250 C CA . TYR A 1 816 ? 10.296 3.003 -14.901 1.00 93.38 816 TYR A CA 1
ATOM 6251 C C . TYR A 1 816 ? 11.159 2.965 -13.623 1.00 93.38 816 TYR A C 1
ATOM 6253 O O . TYR A 1 816 ? 12.050 2.120 -13.512 1.00 93.38 816 TYR A O 1
ATOM 6261 N N . LEU A 1 817 ? 10.916 3.862 -12.660 1.00 91.69 817 LEU A N 1
ATOM 6262 C CA . LEU A 1 817 ? 11.750 4.051 -11.465 1.00 91.69 817 LEU A CA 1
ATOM 6263 C C . LEU A 1 817 ? 11.052 3.584 -10.174 1.00 91.69 817 LEU A C 1
ATOM 6265 O O . LEU A 1 817 ? 10.162 4.254 -9.639 1.00 91.69 817 LEU A O 1
ATOM 6269 N N . CYS A 1 818 ? 11.555 2.501 -9.581 1.00 90.50 818 CYS A N 1
ATOM 6270 C CA . CYS A 1 818 ? 11.101 1.991 -8.287 1.00 90.50 818 CYS A CA 1
ATOM 6271 C C . CYS A 1 818 ? 12.128 2.289 -7.189 1.00 90.50 818 CYS A C 1
ATOM 6273 O O . CYS A 1 818 ? 12.933 1.446 -6.788 1.00 90.50 818 CYS A O 1
ATOM 6275 N N . SER A 1 819 ? 12.128 3.540 -6.727 1.00 88.81 819 SER A N 1
ATOM 6276 C CA . SER A 1 819 ? 13.140 4.062 -5.807 1.00 88.81 819 SER A CA 1
ATOM 6277 C C . SER A 1 819 ? 12.554 4.772 -4.586 1.00 88.81 819 SER A C 1
ATOM 6279 O O . SER A 1 819 ? 11.545 5.467 -4.690 1.00 88.81 819 SER A O 1
ATOM 6281 N N . THR A 1 820 ? 13.258 4.633 -3.459 1.00 86.75 820 THR A N 1
ATOM 6282 C CA . THR A 1 820 ? 13.087 5.351 -2.183 1.00 86.75 820 THR A CA 1
ATOM 6283 C C . THR A 1 820 ? 14.289 6.271 -1.883 1.00 86.75 820 THR A C 1
ATOM 6285 O O . THR A 1 820 ? 14.636 6.480 -0.723 1.00 86.75 820 THR A O 1
ATOM 6288 N N . ARG A 1 821 ? 15.021 6.715 -2.918 1.00 84.00 821 ARG A N 1
ATOM 6289 C CA . ARG A 1 821 ? 16.234 7.565 -2.807 1.00 84.00 821 ARG A CA 1
ATOM 6290 C C . ARG A 1 821 ? 16.274 8.691 -3.842 1.00 84.00 821 ARG A C 1
ATOM 6292 O O . ARG A 1 821 ? 16.689 9.804 -3.558 1.00 84.00 821 ARG A O 1
ATOM 6299 N N . PHE A 1 822 ? 15.839 8.388 -5.057 1.00 84.62 822 PHE A N 1
ATOM 6300 C CA . PHE A 1 822 ? 15.654 9.326 -6.156 1.00 84.62 822 PHE A CA 1
ATOM 6301 C C . PHE A 1 822 ? 14.164 9.595 -6.378 1.00 84.62 822 PHE A C 1
ATOM 6303 O O . PHE A 1 822 ? 13.370 8.650 -6.435 1.00 84.62 822 PHE A O 1
ATOM 6310 N N . SER A 1 823 ? 13.823 10.867 -6.579 1.00 85.50 823 SER A N 1
ATOM 6311 C CA . SER A 1 823 ? 12.532 11.329 -7.098 1.00 85.50 823 SER A CA 1
ATOM 6312 C C . SER A 1 823 ? 12.695 11.873 -8.523 1.00 85.50 823 SER A C 1
ATOM 6314 O O . SER A 1 823 ? 13.799 12.227 -8.949 1.00 85.50 823 SER A O 1
ATOM 6316 N N . GLN A 1 824 ? 11.587 11.944 -9.259 1.00 85.94 824 GLN A N 1
ATOM 6317 C CA . GLN A 1 824 ? 11.498 12.598 -10.572 1.00 85.94 824 GLN A CA 1
ATOM 6318 C C . GLN A 1 824 ? 10.828 13.982 -10.507 1.00 85.94 824 GLN A C 1
ATOM 6320 O O . GLN A 1 824 ? 10.751 14.680 -11.527 1.00 85.94 824 GLN A O 1
ATOM 6325 N N . ASP A 1 825 ? 10.327 14.392 -9.335 1.00 87.56 825 ASP A N 1
ATOM 6326 C CA . ASP A 1 825 ? 9.622 15.660 -9.186 1.00 87.56 825 ASP A CA 1
ATOM 6327 C C . ASP A 1 825 ? 10.553 16.833 -8.838 1.00 87.56 825 ASP A C 1
ATOM 6329 O O . ASP A 1 825 ? 11.351 16.803 -7.900 1.00 87.56 825 ASP A O 1
ATOM 6333 N N . LYS A 1 826 ? 10.415 17.917 -9.608 1.00 85.19 826 LYS A N 1
ATOM 6334 C CA . LYS A 1 826 ? 11.270 19.106 -9.504 1.00 85.19 826 LYS A CA 1
ATOM 6335 C C . LYS A 1 826 ? 10.878 20.044 -8.361 1.00 85.19 826 LYS A C 1
ATOM 6337 O O . LYS A 1 826 ? 11.721 20.825 -7.927 1.00 85.19 826 LYS A O 1
ATOM 6342 N N . VAL A 1 827 ? 9.633 19.999 -7.884 1.00 88.19 827 VAL A N 1
ATOM 6343 C CA . VAL A 1 827 ? 9.192 20.772 -6.713 1.00 88.19 827 VAL A CA 1
ATOM 6344 C C . VAL A 1 827 ? 9.715 20.101 -5.448 1.00 88.19 827 VAL A C 1
ATOM 6346 O O . VAL A 1 827 ? 10.297 20.779 -4.605 1.00 88.19 827 VAL A O 1
ATOM 6349 N N . LEU A 1 828 ? 9.599 18.773 -5.363 1.00 89.56 828 LEU A N 1
ATOM 6350 C CA . LEU A 1 828 ? 10.115 17.977 -4.253 1.00 89.56 828 LEU A CA 1
ATOM 6351 C C . LEU A 1 828 ? 11.640 18.095 -4.142 1.00 89.56 828 LEU A C 1
ATOM 6353 O O . LEU A 1 828 ? 12.142 18.520 -3.105 1.00 89.56 828 LEU A O 1
ATOM 6357 N N . LEU A 1 829 ? 12.383 17.841 -5.225 1.00 87.31 829 LEU A N 1
ATOM 6358 C CA . LEU A 1 829 ? 13.844 18.011 -5.243 1.00 87.31 829 LEU A CA 1
ATOM 6359 C C . LEU A 1 829 ? 14.275 19.465 -4.973 1.00 87.31 829 LEU A C 1
ATOM 6361 O O . LEU A 1 829 ? 15.291 19.692 -4.317 1.00 87.31 829 LEU A O 1
ATOM 6365 N N . GLY A 1 830 ? 13.493 20.452 -5.427 1.00 86.25 830 GLY A N 1
ATOM 6366 C CA . GLY A 1 830 ? 13.715 21.869 -5.124 1.00 86.25 830 GLY A CA 1
ATOM 6367 C C . GLY A 1 830 ? 13.516 22.216 -3.644 1.00 86.25 830 GLY A C 1
ATOM 6368 O O . GLY A 1 830 ? 14.240 23.062 -3.121 1.00 86.25 830 GLY A O 1
ATOM 6369 N N . LEU A 1 831 ? 12.580 21.545 -2.963 1.00 89.25 831 LEU A N 1
ATOM 6370 C CA . LEU A 1 831 ? 12.354 21.661 -1.521 1.00 89.25 831 LEU A CA 1
ATOM 6371 C C . LEU A 1 831 ? 13.439 20.936 -0.712 1.00 89.25 831 LEU A C 1
ATOM 6373 O O . LEU A 1 831 ? 13.931 21.501 0.256 1.00 89.25 831 LEU A O 1
ATOM 6377 N N . LEU A 1 832 ? 13.860 19.733 -1.116 1.00 88.94 832 LEU A N 1
ATOM 6378 C CA . LEU A 1 832 ? 14.957 19.009 -0.454 1.00 88.94 832 LEU A CA 1
ATOM 6379 C C . LEU A 1 832 ? 16.278 19.794 -0.549 1.00 88.94 832 LEU A C 1
ATOM 6381 O O . LEU A 1 832 ? 17.005 19.954 0.430 1.00 88.94 832 LEU A O 1
ATOM 6385 N N . LYS A 1 833 ? 16.548 20.384 -1.719 1.00 87.00 833 LYS A N 1
ATOM 6386 C CA . LYS A 1 833 ? 17.703 21.254 -1.975 1.00 87.00 833 LYS A CA 1
ATOM 6387 C C . LYS A 1 833 ? 17.406 22.742 -1.750 1.00 87.00 833 LYS A C 1
ATOM 6389 O O . LYS A 1 833 ? 18.003 23.586 -2.418 1.00 87.00 833 LYS A O 1
ATOM 6394 N N . TRP A 1 834 ? 16.515 23.107 -0.820 1.00 87.31 834 TRP A N 1
ATOM 6395 C CA . TRP A 1 834 ? 16.088 24.508 -0.640 1.00 87.31 834 TRP A CA 1
ATOM 6396 C C . TRP A 1 834 ? 17.246 25.491 -0.391 1.00 87.31 834 TRP A C 1
ATOM 6398 O O . TRP A 1 834 ? 17.178 26.640 -0.820 1.00 87.31 834 TRP A O 1
ATOM 6408 N N . LYS A 1 835 ? 18.337 25.031 0.238 1.00 86.00 835 LYS A N 1
ATOM 6409 C CA . LYS A 1 835 ? 19.560 25.815 0.507 1.00 86.00 835 LYS A CA 1
ATOM 6410 C C . LYS A 1 835 ? 20.364 26.162 -0.759 1.00 86.00 835 LYS A C 1
ATOM 6412 O O . LYS A 1 835 ? 21.171 27.083 -0.722 1.00 86.00 835 LYS A O 1
ATOM 6417 N N . GLU A 1 836 ? 20.149 25.435 -1.858 1.00 85.25 836 GLU A N 1
ATOM 6418 C CA . GLU A 1 836 ? 20.756 25.674 -3.179 1.00 85.25 836 GLU A CA 1
ATOM 6419 C C . GLU A 1 836 ? 19.859 26.553 -4.082 1.00 85.25 836 GLU A C 1
ATOM 6421 O O . GLU A 1 836 ? 20.276 26.945 -5.172 1.00 85.25 836 GLU A O 1
ATOM 6426 N N . GLN A 1 837 ? 18.621 26.863 -3.666 1.00 80.50 837 GLN A N 1
ATOM 6427 C CA . GLN A 1 837 ? 17.662 27.629 -4.471 1.00 80.50 837 GLN A CA 1
ATOM 6428 C C . GLN A 1 837 ? 17.886 29.150 -4.370 1.00 80.50 837 GLN A C 1
ATOM 6430 O O . GLN A 1 837 ? 18.248 29.658 -3.307 1.00 80.50 837 GLN A O 1
ATOM 6435 N N . PRO A 1 838 ? 17.606 29.923 -5.439 1.00 81.12 838 PRO A N 1
ATOM 6436 C CA . PRO A 1 838 ? 17.622 31.380 -5.367 1.00 81.12 838 PRO A CA 1
ATOM 6437 C C . PRO A 1 838 ? 16.501 31.894 -4.449 1.00 81.12 838 PRO A C 1
ATOM 6439 O O . PRO A 1 838 ? 15.373 31.393 -4.462 1.00 81.12 838 PRO A O 1
ATOM 6442 N N . SER A 1 839 ? 16.809 32.945 -3.687 1.00 64.94 839 SER A N 1
ATOM 6443 C CA . SER A 1 839 ? 16.087 33.418 -2.492 1.00 64.94 839 SER A CA 1
ATOM 6444 C C . SER A 1 839 ? 14.678 34.008 -2.701 1.00 64.94 839 SER A C 1
ATOM 6446 O O . SER A 1 839 ? 14.134 34.626 -1.791 1.00 64.94 839 SER A O 1
ATOM 6448 N N . GLY A 1 840 ? 14.061 33.798 -3.869 1.00 73.19 840 GLY A N 1
ATOM 6449 C CA . GLY A 1 840 ? 12.661 34.138 -4.156 1.00 73.19 840 GLY A CA 1
ATOM 6450 C C . GLY A 1 840 ? 11.750 32.939 -4.458 1.00 73.19 840 GLY A C 1
ATOM 6451 O O . GLY A 1 840 ? 10.534 33.074 -4.382 1.00 73.19 840 GLY A O 1
ATOM 6452 N N . ASN A 1 841 ? 12.298 31.757 -4.774 1.00 83.50 841 ASN A N 1
ATOM 6453 C CA . ASN A 1 841 ? 11.498 30.627 -5.277 1.00 83.50 841 ASN A CA 1
ATOM 6454 C C . ASN A 1 841 ? 10.755 29.842 -4.180 1.00 83.50 841 ASN A C 1
ATOM 6456 O O . ASN A 1 841 ? 9.813 29.105 -4.476 1.00 83.50 841 ASN A O 1
ATOM 6460 N N . LEU A 1 842 ? 11.171 29.977 -2.917 1.00 86.44 842 LEU A N 1
ATOM 6461 C CA . LEU A 1 842 ? 10.694 29.145 -1.809 1.00 86.44 842 LEU A CA 1
ATOM 6462 C C . LEU A 1 842 ? 9.166 29.197 -1.580 1.00 86.44 842 LEU A C 1
ATOM 6464 O O . LEU A 1 842 ? 8.567 28.123 -1.488 1.00 86.44 842 LEU A O 1
ATOM 6468 N N . PRO A 1 843 ? 8.493 30.369 -1.530 1.00 88.19 843 PRO A N 1
ATOM 6469 C CA . PRO A 1 843 ? 7.049 30.416 -1.288 1.00 88.19 843 PRO A CA 1
ATOM 6470 C C . PRO A 1 843 ? 6.244 29.719 -2.388 1.00 88.19 843 PRO A C 1
ATOM 6472 O O . PRO A 1 843 ? 5.182 29.163 -2.121 1.00 88.19 843 PRO A O 1
ATOM 6475 N N . ASP A 1 844 ? 6.749 29.719 -3.622 1.00 88.69 844 ASP A N 1
ATOM 6476 C CA . ASP A 1 844 ? 6.092 29.075 -4.756 1.00 88.69 844 ASP A CA 1
ATOM 6477 C C . ASP A 1 844 ? 6.373 27.570 -4.824 1.00 88.69 844 ASP A C 1
ATOM 6479 O O . ASP A 1 844 ? 5.495 26.824 -5.254 1.00 88.69 844 ASP A O 1
ATOM 6483 N N . LEU A 1 845 ? 7.528 27.099 -4.339 1.00 89.25 845 LEU A N 1
ATOM 6484 C CA . LEU A 1 845 ? 7.766 25.669 -4.102 1.00 89.25 845 LEU A CA 1
ATOM 6485 C C . LEU A 1 845 ? 6.810 25.130 -3.024 1.00 89.25 845 LEU A C 1
ATOM 6487 O O . LEU A 1 845 ? 6.126 24.136 -3.261 1.00 89.25 845 LEU A O 1
ATOM 6491 N N . LEU A 1 846 ? 6.681 25.828 -1.887 1.00 89.31 846 LEU A N 1
ATOM 6492 C CA . LEU A 1 846 ? 5.772 25.443 -0.797 1.00 89.31 846 LEU A CA 1
ATOM 6493 C C . LEU A 1 846 ? 4.302 25.394 -1.252 1.00 89.31 846 LEU A C 1
ATOM 6495 O O . LEU A 1 846 ? 3.613 24.411 -0.989 1.00 89.31 846 LEU A O 1
ATOM 6499 N N . LYS A 1 847 ? 3.828 26.399 -2.005 1.00 89.94 847 LYS A N 1
ATOM 6500 C CA . LYS A 1 847 ? 2.472 26.391 -2.595 1.00 89.94 847 LYS A CA 1
ATOM 6501 C C . LYS A 1 847 ? 2.262 25.255 -3.604 1.00 89.94 847 LYS A C 1
ATOM 6503 O O . LYS A 1 847 ? 1.135 24.794 -3.764 1.00 89.94 847 LYS A O 1
ATOM 6508 N N . ARG A 1 848 ? 3.315 24.823 -4.310 1.00 91.88 848 ARG A N 1
ATOM 6509 C CA . ARG A 1 848 ? 3.236 23.755 -5.321 1.00 91.88 848 ARG A CA 1
ATOM 6510 C C . ARG A 1 848 ? 3.331 22.344 -4.742 1.00 91.88 848 ARG A C 1
ATOM 6512 O O . ARG A 1 848 ? 2.943 21.414 -5.441 1.00 91.88 848 ARG A O 1
ATOM 6519 N N . LEU A 1 849 ? 3.769 22.179 -3.490 1.00 91.12 849 LEU A N 1
ATOM 6520 C CA . LEU A 1 849 ? 3.875 20.872 -2.828 1.00 91.12 849 LEU A CA 1
ATOM 6521 C C . LEU A 1 849 ? 2.546 20.090 -2.839 1.00 91.12 849 LEU A C 1
ATOM 6523 O O . LEU A 1 849 ? 2.554 18.873 -2.962 1.00 91.12 849 LEU A O 1
ATOM 6527 N N . VAL A 1 850 ? 1.407 20.793 -2.802 1.00 88.62 850 VAL A N 1
ATOM 6528 C CA . VAL A 1 850 ? 0.046 20.215 -2.858 1.00 88.62 850 VAL A CA 1
ATOM 6529 C C . VAL A 1 850 ? -0.261 19.504 -4.193 1.00 88.62 850 VAL A C 1
ATOM 6531 O O . VAL A 1 850 ? -1.229 18.756 -4.276 1.00 88.62 850 VAL A O 1
ATOM 6534 N N . PHE A 1 851 ? 0.544 19.720 -5.240 1.00 90.81 851 PHE A N 1
ATOM 6535 C CA . PHE A 1 851 ? 0.412 19.053 -6.545 1.00 90.81 851 PHE A CA 1
ATOM 6536 C C . PHE A 1 851 ? 1.477 17.970 -6.790 1.00 90.81 851 PHE A C 1
ATOM 6538 O O . PHE A 1 851 ? 1.489 17.368 -7.864 1.00 90.81 851 PHE A O 1
ATOM 6545 N N . VAL A 1 852 ? 2.383 17.731 -5.836 1.00 89.94 852 VAL A N 1
ATOM 6546 C CA . VAL A 1 852 ? 3.353 16.630 -5.915 1.00 89.94 852 VAL A CA 1
ATOM 6547 C C . VAL A 1 852 ? 2.616 15.320 -5.610 1.00 89.94 852 VAL A C 1
ATOM 6549 O O . VAL A 1 852 ? 1.909 15.271 -4.602 1.00 89.94 852 VAL A O 1
ATOM 6552 N N . PRO A 1 853 ? 2.759 14.257 -6.429 1.00 88.44 853 PRO A N 1
ATOM 6553 C CA . PRO A 1 853 ? 2.107 12.975 -6.168 1.00 88.44 853 PRO A CA 1
ATOM 6554 C C . PRO A 1 853 ? 2.457 12.439 -4.779 1.00 88.44 853 PRO A C 1
ATOM 6556 O O . PRO A 1 853 ? 3.630 12.391 -4.405 1.00 88.44 853 PRO A O 1
ATOM 6559 N N . GLU A 1 854 ? 1.455 11.983 -4.029 1.00 88.44 854 GLU A N 1
ATOM 6560 C CA . GLU A 1 854 ? 1.606 11.608 -2.620 1.00 88.44 854 GLU A CA 1
ATOM 6561 C C . GLU A 1 854 ? 2.658 10.504 -2.436 1.00 88.44 854 GLU A C 1
ATOM 6563 O O . GLU A 1 854 ? 3.444 10.539 -1.493 1.00 88.44 854 GLU A O 1
ATOM 6568 N N . ILE A 1 855 ? 2.748 9.576 -3.394 1.00 83.44 855 ILE A N 1
ATOM 6569 C CA . ILE A 1 855 ? 3.751 8.503 -3.420 1.00 83.44 855 ILE A CA 1
ATOM 6570 C C . ILE A 1 855 ? 5.202 9.014 -3.515 1.00 83.44 855 ILE A C 1
ATOM 6572 O O . ILE A 1 855 ? 6.092 8.385 -2.950 1.00 83.44 855 ILE A O 1
ATOM 6576 N N . GLU A 1 856 ? 5.470 10.156 -4.161 1.00 87.50 856 GLU A N 1
ATOM 6577 C CA . GLU A 1 856 ? 6.820 10.750 -4.195 1.00 87.50 856 GLU A CA 1
ATOM 6578 C C . GLU A 1 856 ? 7.204 11.333 -2.829 1.00 87.50 856 GLU A C 1
ATOM 6580 O O . GLU A 1 856 ? 8.333 11.152 -2.378 1.00 87.50 856 GLU A O 1
ATOM 6585 N N . ILE A 1 857 ? 6.247 11.955 -2.131 1.00 89.75 857 ILE A N 1
ATOM 6586 C CA . ILE A 1 857 ? 6.433 12.430 -0.752 1.00 89.75 857 ILE A CA 1
ATOM 6587 C C . ILE A 1 857 ? 6.648 11.237 0.192 1.00 89.75 857 ILE A C 1
ATOM 6589 O O . ILE A 1 857 ? 7.553 11.264 1.021 1.00 89.75 857 ILE A O 1
ATOM 6593 N N . VAL A 1 858 ? 5.865 10.166 0.037 1.00 88.19 858 VAL A N 1
ATOM 6594 C CA . VAL A 1 858 ? 5.967 8.931 0.834 1.00 88.19 858 VAL A CA 1
ATOM 6595 C C . VAL A 1 858 ? 7.316 8.228 0.660 1.00 88.19 858 VAL A C 1
ATOM 6597 O O . VAL A 1 858 ? 7.903 7.794 1.649 1.00 88.19 858 VAL A O 1
ATOM 6600 N N . LYS A 1 859 ? 7.845 8.153 -0.569 1.00 86.38 859 LYS A N 1
ATOM 6601 C CA . LYS A 1 859 ? 9.163 7.560 -0.868 1.00 86.38 859 LYS A CA 1
ATOM 6602 C C . LYS A 1 859 ? 10.324 8.228 -0.122 1.00 86.38 859 LYS A C 1
ATOM 6604 O O . LYS A 1 859 ? 11.306 7.545 0.156 1.00 86.38 859 LYS A O 1
ATOM 6609 N N . LEU A 1 860 ? 10.225 9.530 0.162 1.00 88.25 860 LEU A N 1
ATOM 6610 C CA . LEU A 1 860 ? 11.288 10.361 0.751 1.00 88.25 860 LEU A CA 1
ATOM 6611 C C . LEU A 1 860 ? 10.856 11.025 2.074 1.00 88.25 860 LEU A C 1
ATOM 6613 O O . LEU A 1 860 ? 11.408 12.051 2.467 1.00 88.25 860 LEU A O 1
ATOM 6617 N N . LEU A 1 861 ? 9.869 10.450 2.771 1.00 89.44 861 LEU A N 1
ATOM 6618 C CA . LEU A 1 861 ? 9.138 11.095 3.872 1.00 89.44 861 LEU A CA 1
ATOM 6619 C C . LEU A 1 861 ? 10.042 11.708 4.959 1.00 89.44 861 LEU A C 1
ATOM 6621 O O . LEU A 1 861 ? 9.799 12.833 5.396 1.00 89.44 861 LEU A O 1
ATOM 6625 N N . ASN A 1 862 ? 11.108 11.003 5.349 1.00 89.75 862 ASN A N 1
ATOM 6626 C CA . ASN A 1 862 ? 12.077 11.479 6.340 1.00 89.75 862 ASN A CA 1
ATOM 6627 C C . ASN A 1 862 ? 12.825 12.731 5.849 1.00 89.75 862 ASN A C 1
ATOM 6629 O O . ASN A 1 862 ? 12.877 13.730 6.559 1.00 89.75 862 ASN A O 1
ATOM 6633 N N . GLU A 1 863 ? 13.340 12.712 4.614 1.00 90.62 863 GLU A N 1
ATOM 6634 C CA . GLU A 1 863 ? 14.063 13.845 4.017 1.00 90.62 863 GLU A CA 1
ATOM 6635 C C . GLU A 1 863 ? 13.142 15.059 3.818 1.00 90.62 863 GLU A C 1
ATOM 6637 O O . GLU A 1 863 ? 13.567 16.207 3.970 1.00 90.62 863 GLU A O 1
ATOM 6642 N N . VAL A 1 864 ? 11.861 14.816 3.517 1.00 93.06 864 VAL A N 1
ATOM 6643 C CA . VAL A 1 864 ? 10.834 15.858 3.393 1.00 93.06 864 VAL A CA 1
ATOM 6644 C C . VAL A 1 864 ? 10.543 16.505 4.747 1.00 93.06 864 VAL A C 1
ATOM 6646 O O . VAL A 1 864 ? 10.526 17.735 4.825 1.00 93.06 864 VAL A O 1
ATOM 6649 N N . PHE A 1 865 ? 10.367 15.723 5.819 1.00 93.62 865 PHE A N 1
ATOM 6650 C CA . PHE A 1 865 ? 10.225 16.277 7.168 1.00 93.62 865 PHE A CA 1
ATOM 6651 C C . PHE A 1 865 ? 11.482 17.036 7.605 1.00 93.62 865 PHE A C 1
ATOM 6653 O O . PHE A 1 865 ? 11.366 18.186 8.025 1.00 93.62 865 PHE A O 1
ATOM 6660 N N . ASP A 1 866 ? 12.675 16.461 7.438 1.00 93.31 866 ASP A N 1
ATOM 6661 C CA . ASP A 1 866 ? 13.947 17.107 7.785 1.00 93.31 866 ASP A CA 1
ATOM 6662 C C . ASP A 1 866 ? 14.136 18.436 7.036 1.00 93.31 866 ASP A C 1
ATOM 6664 O O . ASP A 1 866 ? 14.609 19.431 7.600 1.00 93.31 866 ASP A O 1
ATOM 6668 N N . SER A 1 867 ? 13.704 18.493 5.774 1.00 93.44 867 SER A N 1
ATOM 6669 C CA . SER A 1 867 ? 13.710 19.716 4.970 1.00 93.44 867 SER A CA 1
ATOM 6670 C C . SER A 1 867 ? 12.712 20.746 5.497 1.00 93.44 867 SER A C 1
ATOM 6672 O O . SER A 1 867 ? 13.100 21.893 5.716 1.00 93.44 867 SER A O 1
ATOM 6674 N N . ILE A 1 868 ? 11.464 20.346 5.767 1.00 94.50 868 ILE A N 1
ATOM 6675 C CA . ILE A 1 868 ? 10.399 21.211 6.305 1.00 94.50 868 ILE A CA 1
ATOM 6676 C C . ILE A 1 868 ? 10.773 21.765 7.690 1.00 94.50 868 ILE A C 1
ATOM 6678 O O . ILE A 1 868 ? 10.652 22.969 7.917 1.00 94.50 868 ILE A O 1
ATOM 6682 N N . PHE A 1 869 ? 11.285 20.938 8.603 1.00 94.94 869 PHE A N 1
ATOM 6683 C CA . PHE A 1 869 ? 11.693 21.381 9.939 1.00 94.94 869 PHE A CA 1
ATOM 6684 C C . PHE A 1 869 ? 13.004 22.183 9.921 1.00 94.94 869 PHE A C 1
ATOM 6686 O O . PHE A 1 869 ? 13.104 23.192 10.623 1.00 94.94 869 PHE A O 1
ATOM 6693 N N . SER A 1 870 ? 13.984 21.831 9.073 1.00 92.81 870 SER A N 1
ATOM 6694 C CA . SER A 1 870 ? 15.185 22.664 8.882 1.00 92.81 870 SER A CA 1
ATOM 6695 C C . SER A 1 870 ? 14.841 24.036 8.307 1.00 92.81 870 SER A C 1
ATOM 6697 O O . SER A 1 870 ? 15.530 25.004 8.628 1.00 92.81 870 SER A O 1
ATOM 6699 N N . LEU A 1 871 ? 13.818 24.118 7.457 1.00 92.12 871 LEU A N 1
ATOM 6700 C CA . LEU A 1 871 ? 13.335 25.359 6.868 1.00 92.12 871 LEU A CA 1
ATOM 6701 C C . LEU A 1 871 ? 12.565 26.200 7.897 1.00 92.12 871 LEU A C 1
ATOM 6703 O O . LEU A 1 871 ? 12.808 27.400 8.005 1.00 92.12 871 LEU A O 1
ATOM 6707 N N . LEU A 1 872 ? 11.711 25.567 8.710 1.00 92.12 872 LEU A N 1
ATOM 6708 C CA . LEU A 1 872 ? 10.959 26.220 9.786 1.00 92.12 872 LEU A CA 1
ATOM 6709 C C . LEU A 1 872 ? 11.877 26.867 10.834 1.00 92.12 872 LEU A C 1
ATOM 6711 O O . LEU A 1 872 ? 11.610 27.975 11.291 1.00 92.12 872 LEU A O 1
ATOM 6715 N N . VAL A 1 873 ? 12.974 26.194 11.197 1.00 91.19 873 VAL A N 1
ATOM 6716 C CA . VAL A 1 873 ? 13.979 26.739 12.125 1.00 91.19 873 VAL A CA 1
ATOM 6717 C C . VAL A 1 873 ? 14.801 27.860 11.473 1.00 91.19 873 VAL A C 1
ATOM 6719 O O . VAL A 1 873 ? 15.141 28.829 12.148 1.00 91.19 873 VAL A O 1
ATOM 6722 N N . ALA A 1 874 ? 15.094 27.775 10.171 1.00 89.81 874 ALA A N 1
ATOM 6723 C CA . ALA A 1 874 ? 15.861 28.800 9.456 1.00 89.81 874 ALA A CA 1
ATOM 6724 C C . ALA A 1 874 ? 15.069 30.094 9.183 1.00 89.81 874 ALA A C 1
ATOM 6726 O O . ALA A 1 874 ? 15.649 31.177 9.207 1.00 89.81 874 ALA A O 1
ATOM 6727 N N . HIS A 1 875 ? 13.757 29.989 8.953 1.00 87.50 875 HIS A N 1
ATOM 6728 C CA . HIS A 1 875 ? 12.851 31.115 8.685 1.00 87.50 875 HIS A CA 1
ATOM 6729 C C . HIS A 1 875 ? 12.004 31.523 9.905 1.00 87.50 875 HIS A C 1
ATOM 6731 O O . HIS A 1 875 ? 10.977 32.190 9.768 1.00 87.50 875 HIS A O 1
ATOM 6737 N N . ALA A 1 876 ? 12.431 31.146 11.113 1.00 84.88 876 ALA A N 1
ATOM 6738 C CA . ALA A 1 876 ? 11.743 31.516 12.343 1.00 84.88 876 ALA A CA 1
ATOM 6739 C C . ALA A 1 876 ? 11.598 33.047 12.473 1.00 84.88 876 ALA A C 1
ATOM 6741 O O . ALA A 1 876 ? 12.555 33.800 12.277 1.00 84.88 876 ALA A O 1
ATOM 6742 N N . ASN A 1 877 ? 10.409 33.493 12.888 1.00 85.81 877 ASN A N 1
ATOM 6743 C CA . ASN A 1 877 ? 9.969 34.897 12.973 1.00 85.81 877 ASN A CA 1
ATOM 6744 C C . ASN A 1 877 ? 9.650 35.574 11.621 1.00 85.81 877 ASN A C 1
ATOM 6746 O O . ASN A 1 877 ? 9.580 36.800 11.560 1.00 85.81 877 ASN A O 1
ATOM 6750 N N . GLN A 1 878 ? 9.445 34.805 10.546 1.00 88.69 878 GLN A N 1
ATOM 6751 C CA . GLN A 1 878 ? 8.894 35.300 9.278 1.00 88.69 878 GLN A CA 1
ATOM 6752 C C . GLN A 1 878 ? 7.477 34.748 9.079 1.00 88.69 878 GLN A C 1
ATOM 6754 O O . GLN A 1 878 ? 7.299 33.758 8.379 1.00 88.69 878 GLN A O 1
ATOM 6759 N N . ASP A 1 879 ? 6.476 35.365 9.714 1.00 88.31 879 ASP A N 1
ATOM 6760 C CA . ASP A 1 879 ? 5.096 34.856 9.825 1.00 88.31 879 ASP A CA 1
ATOM 6761 C C . ASP A 1 879 ? 4.480 34.358 8.498 1.00 88.31 879 ASP A C 1
ATOM 6763 O O . ASP A 1 879 ? 3.965 33.240 8.458 1.00 88.31 879 ASP A O 1
ATOM 6767 N N . ASP A 1 880 ? 4.613 35.110 7.396 1.00 87.50 880 ASP A N 1
ATOM 6768 C CA . ASP A 1 880 ? 4.123 34.707 6.061 1.00 87.50 880 ASP A CA 1
ATOM 6769 C C . ASP A 1 880 ? 4.752 33.396 5.548 1.00 87.50 880 ASP A C 1
ATOM 6771 O O . ASP A 1 880 ? 4.137 32.638 4.795 1.00 87.50 880 ASP A O 1
ATOM 6775 N N . VAL A 1 881 ? 6.005 33.138 5.929 1.00 88.38 881 VAL A N 1
ATOM 6776 C CA . VAL A 1 881 ? 6.774 31.951 5.539 1.00 88.38 881 VAL A CA 1
ATOM 6777 C C . VAL A 1 881 ? 6.523 30.813 6.531 1.00 88.38 881 VAL A C 1
ATOM 6779 O O . VAL A 1 881 ? 6.297 29.687 6.096 1.00 88.38 881 VAL A O 1
ATOM 6782 N N . GLU A 1 882 ? 6.474 31.094 7.838 1.00 91.31 882 GLU A N 1
ATOM 6783 C CA . GLU A 1 882 ? 6.084 30.127 8.875 1.00 91.31 882 GLU A CA 1
ATOM 6784 C C . GLU A 1 882 ? 4.719 29.493 8.563 1.00 91.31 882 GLU A C 1
ATOM 6786 O O . GLU A 1 882 ? 4.604 28.268 8.562 1.00 91.31 882 GLU A O 1
ATOM 6791 N N . ASP A 1 883 ? 3.707 30.296 8.216 1.00 91.12 883 ASP A N 1
ATOM 6792 C CA . ASP A 1 883 ? 2.353 29.802 7.933 1.00 91.12 883 ASP A CA 1
ATOM 6793 C C . ASP A 1 883 ? 2.281 28.982 6.625 1.00 91.12 883 ASP A C 1
ATOM 6795 O O . ASP A 1 883 ? 1.502 28.026 6.530 1.00 91.12 883 ASP A O 1
ATOM 6799 N N . LEU A 1 884 ? 3.130 29.278 5.628 1.00 91.88 884 LEU A N 1
ATOM 6800 C CA . LEU A 1 884 ? 3.283 28.439 4.429 1.00 91.88 884 LEU A CA 1
ATOM 6801 C C . LEU A 1 884 ? 3.980 27.107 4.741 1.00 91.88 884 LEU A C 1
ATOM 6803 O O . LEU A 1 884 ? 3.553 26.067 4.237 1.00 91.88 884 LEU A O 1
ATOM 6807 N N . ILE A 1 885 ? 5.013 27.110 5.589 1.00 94.25 885 ILE A N 1
ATOM 6808 C CA . ILE A 1 885 ? 5.718 25.891 6.018 1.00 94.25 885 ILE A CA 1
ATOM 6809 C C . ILE A 1 885 ? 4.805 25.023 6.894 1.00 94.25 885 ILE A C 1
ATOM 6811 O O . ILE A 1 885 ? 4.752 23.808 6.713 1.00 94.25 885 ILE A O 1
ATOM 6815 N N . PHE A 1 886 ? 4.017 25.631 7.784 1.00 94.50 886 PHE A N 1
ATOM 6816 C CA . PHE A 1 886 ? 2.998 24.934 8.567 1.00 94.50 886 PHE A CA 1
ATOM 6817 C C . PHE A 1 886 ? 1.921 24.317 7.661 1.00 94.50 886 PHE A C 1
ATOM 6819 O O . PHE A 1 886 ? 1.562 23.153 7.835 1.00 94.50 886 PHE A O 1
ATOM 6826 N N . SER A 1 887 ? 1.461 25.037 6.630 1.00 93.38 887 SER A N 1
ATOM 6827 C CA . SER A 1 887 ? 0.534 24.484 5.630 1.00 93.38 887 SER A CA 1
ATOM 6828 C C . SER A 1 887 ? 1.149 23.329 4.821 1.00 93.38 887 SER A C 1
ATOM 6830 O O . SER A 1 887 ? 0.440 22.377 4.484 1.00 93.38 887 SER A O 1
ATOM 6832 N N . ALA A 1 888 ? 2.450 23.377 4.521 1.00 94.25 888 ALA A N 1
ATOM 6833 C CA . ALA A 1 888 ? 3.172 22.282 3.872 1.00 94.25 888 ALA A CA 1
ATOM 6834 C C . ALA A 1 888 ? 3.279 21.050 4.790 1.00 94.25 888 ALA A C 1
ATOM 6836 O O . ALA A 1 888 ? 2.959 19.942 4.361 1.00 94.25 888 ALA A O 1
ATOM 6837 N N . LEU A 1 889 ? 3.614 21.240 6.072 1.00 95.31 889 LEU A N 1
ATOM 6838 C CA . LEU A 1 889 ? 3.636 20.175 7.080 1.00 95.31 889 LEU A CA 1
ATOM 6839 C C . LEU A 1 889 ? 2.253 19.520 7.248 1.00 95.31 889 LEU A C 1
ATOM 6841 O O . LEU A 1 889 ? 2.149 18.296 7.242 1.00 95.31 889 LEU A O 1
ATOM 6845 N N . VAL A 1 890 ? 1.181 20.318 7.319 1.00 94.50 890 VAL A N 1
ATOM 6846 C CA . VAL A 1 890 ? -0.211 19.827 7.348 1.00 94.50 890 VAL A CA 1
ATOM 6847 C C . VAL A 1 890 ? -0.567 19.040 6.080 1.00 94.50 890 VAL A C 1
ATOM 6849 O O . VAL A 1 890 ? -1.311 18.066 6.165 1.00 94.50 890 VAL A O 1
ATOM 6852 N N . THR A 1 891 ? -0.022 19.413 4.918 1.00 93.00 891 THR A N 1
ATOM 6853 C CA . THR A 1 891 ? -0.227 18.672 3.660 1.00 93.00 891 THR A CA 1
ATOM 6854 C C . THR A 1 891 ? 0.449 17.300 3.714 1.00 93.00 891 THR A C 1
ATOM 6856 O O . THR A 1 891 ? -0.214 16.296 3.470 1.00 93.00 891 THR A O 1
ATOM 6859 N N . VAL A 1 892 ? 1.727 17.236 4.110 1.00 93.38 892 VAL A N 1
ATOM 6860 C CA . VAL A 1 892 ? 2.488 15.975 4.230 1.00 93.38 892 VAL A CA 1
ATOM 6861 C C . VAL A 1 892 ? 1.873 15.046 5.282 1.00 93.38 892 VAL A C 1
ATOM 6863 O O . VAL A 1 892 ? 1.642 13.870 5.011 1.00 93.38 892 VAL A O 1
ATOM 6866 N N . LEU A 1 893 ? 1.520 15.573 6.460 1.00 92.44 893 LEU A N 1
ATOM 6867 C CA . LEU A 1 893 ? 0.825 14.800 7.495 1.00 92.44 893 LEU A CA 1
ATOM 6868 C C . LEU A 1 893 ? -0.591 14.385 7.070 1.00 92.44 893 LEU A C 1
ATOM 6870 O O . LEU A 1 893 ? -1.102 13.379 7.554 1.00 92.44 893 LEU A O 1
ATOM 6874 N N . GLY A 1 894 ? -1.228 15.114 6.149 1.00 90.44 894 GLY A N 1
ATOM 6875 C CA . GLY A 1 894 ? -2.541 14.764 5.607 1.00 90.44 894 GLY A CA 1
ATOM 6876 C C . GLY A 1 894 ? -2.558 13.403 4.903 1.00 90.44 894 GLY A C 1
ATOM 6877 O O . GLY A 1 894 ? -3.566 12.698 4.978 1.00 90.44 894 GLY A O 1
ATOM 6878 N N . ILE A 1 895 ? -1.429 13.000 4.306 1.00 88.44 895 ILE A N 1
ATOM 6879 C CA . ILE A 1 895 ? -1.254 11.714 3.609 1.00 88.44 895 ILE A CA 1
ATOM 6880 C C . ILE A 1 895 ? -1.362 10.525 4.587 1.00 88.44 895 ILE A C 1
ATOM 6882 O O . ILE A 1 895 ? -1.733 9.426 4.184 1.00 88.44 895 ILE A O 1
ATOM 6886 N N . VAL A 1 896 ? -1.144 10.734 5.895 1.00 81.19 896 VAL A N 1
ATOM 6887 C CA . VAL A 1 896 ? -1.312 9.694 6.934 1.00 81.19 896 VAL A CA 1
ATOM 6888 C C . VAL A 1 896 ? -2.728 9.111 6.958 1.00 81.19 896 VAL A C 1
ATOM 6890 O O . VAL A 1 896 ? -2.907 7.948 7.312 1.00 81.19 896 VAL A O 1
ATOM 6893 N N . HIS A 1 897 ? -3.731 9.891 6.548 1.00 78.75 897 HIS A N 1
ATOM 6894 C CA . HIS A 1 897 ? -5.125 9.452 6.495 1.00 78.75 897 HIS A CA 1
ATOM 6895 C C . HIS A 1 897 ? -5.515 8.778 5.167 1.00 78.75 897 HIS A C 1
ATOM 6897 O O . HIS A 1 897 ? -6.679 8.405 5.007 1.00 78.75 897 HIS A O 1
ATOM 6903 N N . ASP A 1 898 ? -4.584 8.606 4.220 1.00 81.56 898 ASP A N 1
ATOM 6904 C CA . ASP A 1 898 ? -4.817 7.779 3.038 1.00 81.56 898 ASP A CA 1
ATOM 6905 C C . ASP A 1 898 ? -4.558 6.295 3.356 1.00 81.56 898 ASP A C 1
ATOM 6907 O O . ASP A 1 898 ? -3.436 5.852 3.633 1.00 81.56 898 ASP A O 1
ATOM 6911 N N . ARG A 1 899 ? -5.630 5.501 3.257 1.00 73.62 899 ARG A N 1
ATOM 6912 C CA . ARG A 1 899 ? -5.627 4.038 3.421 1.00 73.62 899 ARG A CA 1
ATOM 6913 C C . ARG A 1 899 ? -4.712 3.318 2.421 1.00 73.62 899 ARG A C 1
ATOM 6915 O O . ARG A 1 899 ? -4.361 2.164 2.645 1.00 73.62 899 ARG A O 1
ATOM 6922 N N . ARG A 1 900 ? -4.303 3.981 1.333 1.00 71.19 900 ARG A N 1
ATOM 6923 C CA . ARG A 1 900 ? -3.318 3.469 0.364 1.00 71.19 900 ARG A CA 1
ATOM 6924 C C . ARG A 1 900 ? -1.891 3.388 0.905 1.00 71.19 900 ARG A C 1
ATOM 6926 O O . ARG A 1 900 ? -1.077 2.709 0.282 1.00 71.19 900 ARG A O 1
ATOM 6933 N N . PHE A 1 901 ? -1.579 4.061 2.015 1.00 72.75 901 PHE A N 1
ATOM 6934 C CA . PHE A 1 901 ? -0.201 4.173 2.503 1.00 72.75 901 PHE A CA 1
ATOM 6935 C C . PHE A 1 901 ? -0.007 3.817 3.984 1.00 72.75 901 PHE A C 1
ATOM 6937 O O . PHE A 1 901 ? 1.094 3.412 4.337 1.00 72.75 901 PHE A O 1
ATOM 6944 N N . ASN A 1 902 ? -1.029 3.957 4.844 1.00 72.94 902 ASN A N 1
ATOM 6945 C CA . ASN A 1 902 ? -0.955 3.679 6.296 1.00 72.94 902 ASN A CA 1
ATOM 6946 C C . ASN A 1 902 ? 0.347 4.208 6.951 1.00 72.94 902 ASN A C 1
ATOM 6948 O O . ASN A 1 902 ? 1.119 3.478 7.572 1.00 72.94 902 ASN A O 1
ATOM 6952 N N . LEU A 1 903 ? 0.615 5.507 6.779 1.00 80.38 903 LEU A N 1
ATOM 6953 C CA . LEU A 1 903 ? 1.875 6.129 7.211 1.00 80.38 903 LEU A CA 1
ATOM 6954 C C . LEU A 1 903 ? 1.970 6.375 8.721 1.00 80.38 903 LEU A C 1
ATOM 6956 O O . LEU A 1 903 ? 3.024 6.805 9.180 1.00 80.38 903 LEU A O 1
ATOM 6960 N N . GLY A 1 904 ? 0.900 6.150 9.492 1.00 83.50 904 GLY A N 1
ATOM 6961 C CA . GLY A 1 904 ? 0.841 6.484 10.922 1.00 83.50 904 GLY A CA 1
ATOM 6962 C C . GLY A 1 904 ? 2.045 5.946 11.706 1.00 83.50 904 GLY A C 1
ATOM 6963 O O . GLY A 1 904 ? 2.799 6.749 12.255 1.00 83.50 904 GLY A O 1
ATOM 6964 N N . PRO A 1 905 ? 2.322 4.627 11.657 1.00 83.69 905 PRO A N 1
ATOM 6965 C CA . PRO A 1 905 ? 3.492 4.034 12.303 1.00 83.69 905 PRO A CA 1
ATOM 6966 C C . PRO A 1 905 ? 4.842 4.579 11.811 1.00 83.69 905 PRO A C 1
ATOM 6968 O O . PRO A 1 905 ? 5.801 4.591 12.577 1.00 83.69 905 PRO A O 1
ATOM 6971 N N . LEU A 1 906 ? 4.938 5.035 10.556 1.00 83.81 906 LEU A N 1
ATOM 6972 C CA . LEU A 1 906 ? 6.174 5.582 9.983 1.00 83.81 906 LEU A CA 1
ATOM 6973 C C . LEU A 1 906 ? 6.424 7.027 10.444 1.00 83.81 906 LEU A C 1
ATOM 6975 O O . LEU A 1 906 ? 7.552 7.369 10.796 1.00 83.81 906 LEU A O 1
ATOM 6979 N N . VAL A 1 907 ? 5.375 7.854 10.511 1.00 90.38 907 VAL A N 1
ATOM 6980 C CA . VAL A 1 907 ? 5.436 9.212 11.082 1.00 90.38 907 VAL A CA 1
ATOM 6981 C C . VAL A 1 907 ? 5.705 9.156 12.584 1.00 90.38 907 VAL A C 1
ATOM 6983 O O . VAL A 1 907 ? 6.547 9.906 13.074 1.00 90.38 907 VAL A O 1
ATOM 6986 N N . ASP A 1 908 ? 5.050 8.241 13.306 1.00 89.62 908 ASP A N 1
ATOM 6987 C CA . ASP A 1 908 ? 5.328 7.996 14.723 1.00 89.62 908 ASP A CA 1
ATOM 6988 C C . ASP A 1 908 ? 6.785 7.543 14.934 1.00 89.62 908 ASP A C 1
ATOM 6990 O O . ASP A 1 908 ? 7.483 8.126 15.763 1.00 89.62 908 ASP A O 1
ATOM 6994 N N . HIS A 1 909 ? 7.295 6.599 14.131 1.00 88.69 909 HIS A N 1
ATOM 6995 C CA . HIS A 1 909 ? 8.696 6.168 14.206 1.00 88.69 909 HIS A CA 1
ATOM 6996 C C . HIS A 1 909 ? 9.689 7.311 13.931 1.00 88.69 909 HIS A C 1
ATOM 6998 O O . HIS A 1 909 ? 10.656 7.457 14.682 1.00 88.69 909 HIS A O 1
ATOM 7004 N N . TYR A 1 910 ? 9.450 8.140 12.906 1.00 91.50 910 TYR A N 1
ATOM 7005 C CA . TYR A 1 910 ? 10.282 9.312 12.611 1.00 91.50 910 TYR A CA 1
ATOM 7006 C C . TYR A 1 910 ? 10.281 10.315 13.778 1.00 91.50 910 TYR A C 1
ATOM 7008 O O . TYR A 1 910 ? 11.350 10.772 14.191 1.00 91.50 910 TYR A O 1
ATOM 7016 N N . ALA A 1 911 ? 9.111 10.608 14.357 1.00 90.56 911 ALA A N 1
ATOM 7017 C CA . ALA A 1 911 ? 8.976 11.508 15.502 1.00 90.56 911 ALA A CA 1
ATOM 7018 C C . ALA A 1 911 ? 9.710 10.993 16.755 1.00 90.56 911 ALA A C 1
ATOM 7020 O O . ALA A 1 911 ? 10.383 11.774 17.429 1.00 90.56 911 ALA A O 1
ATOM 7021 N N . ASP A 1 912 ? 9.616 9.692 17.056 1.00 89.31 912 ASP A N 1
ATOM 7022 C CA . ASP A 1 912 ? 10.266 9.095 18.229 1.00 89.31 912 ASP A CA 1
ATOM 7023 C C . ASP A 1 912 ? 11.780 8.859 18.064 1.00 89.31 912 ASP A C 1
ATOM 7025 O O . ASP A 1 912 ? 12.493 8.919 19.063 1.00 89.31 912 ASP A O 1
ATOM 7029 N N . ASN A 1 913 ? 12.289 8.602 16.848 1.00 88.88 913 ASN A N 1
ATOM 7030 C CA . ASN A 1 913 ? 13.651 8.062 16.660 1.00 88.88 913 ASN A CA 1
ATOM 7031 C C . ASN A 1 913 ? 14.587 8.894 15.762 1.00 88.88 913 ASN A C 1
ATOM 7033 O O . ASN A 1 913 ? 15.800 8.705 15.839 1.00 88.88 913 ASN A O 1
ATOM 7037 N N . ILE A 1 914 ? 14.065 9.767 14.890 1.00 90.69 914 ILE A N 1
ATOM 7038 C CA . ILE A 1 914 ? 14.855 10.432 13.827 1.00 90.69 914 ILE A CA 1
ATOM 7039 C C . ILE A 1 914 ? 14.863 11.959 13.995 1.00 90.69 914 ILE A C 1
ATOM 7041 O O . ILE A 1 914 ? 15.905 12.601 13.864 1.00 90.69 914 ILE A O 1
ATOM 7045 N N . PHE A 1 915 ? 13.706 12.540 14.310 1.00 93.62 915 PHE A N 1
ATOM 7046 C CA . PHE A 1 915 ? 13.490 13.978 14.463 1.00 93.62 915 PHE A CA 1
ATOM 7047 C C . PHE A 1 915 ? 14.482 14.641 15.446 1.00 93.62 915 PHE A C 1
ATOM 7049 O O . PHE A 1 915 ? 14.620 14.194 16.581 1.00 93.62 915 PHE A O 1
ATOM 7056 N N . ASN A 1 916 ? 15.144 15.741 15.050 1.00 92.25 916 ASN A N 1
ATOM 7057 C CA . ASN A 1 916 ? 16.156 16.449 15.866 1.00 92.25 916 ASN A CA 1
ATOM 7058 C C . ASN A 1 916 ? 16.072 17.987 15.716 1.00 92.25 916 ASN A C 1
ATOM 7060 O O . ASN A 1 916 ? 17.056 18.655 15.384 1.00 92.25 916 ASN A O 1
ATOM 7064 N N . TYR A 1 917 ? 14.888 18.566 15.939 1.00 93.19 917 TYR A N 1
ATOM 7065 C CA . TYR A 1 917 ? 14.612 19.994 15.702 1.00 93.19 917 TYR A CA 1
ATOM 7066 C C . TYR A 1 917 ? 14.087 20.711 16.962 1.00 93.19 917 TYR A C 1
ATOM 7068 O O . TYR A 1 917 ? 12.938 21.151 16.992 1.00 93.19 917 TYR A O 1
ATOM 7076 N N . PRO A 1 918 ? 14.925 20.905 18.002 1.00 88.81 918 PRO A N 1
ATOM 7077 C CA . PRO A 1 918 ? 14.505 21.451 19.302 1.00 88.81 918 PRO A CA 1
ATOM 7078 C C . PRO A 1 918 ? 13.882 22.854 19.222 1.00 88.81 918 PRO A C 1
ATOM 7080 O O . PRO A 1 918 ? 13.000 23.207 19.998 1.00 88.81 918 PRO A O 1
ATOM 7083 N N . PHE A 1 919 ? 14.328 23.669 18.264 1.00 89.50 919 PHE A N 1
ATOM 7084 C CA . PHE A 1 919 ? 13.861 25.046 18.096 1.00 89.50 919 PHE A CA 1
ATOM 7085 C C . PHE A 1 919 ? 12.584 25.164 17.242 1.00 89.50 919 PHE A C 1
ATOM 7087 O O . PHE A 1 919 ? 12.063 26.265 17.088 1.00 89.50 919 PHE A O 1
ATOM 7094 N N . ALA A 1 920 ? 12.037 24.053 16.723 1.00 92.12 920 ALA A N 1
ATOM 7095 C CA . ALA A 1 920 ? 10.771 24.053 15.980 1.00 92.12 920 ALA A CA 1
ATOM 7096 C C . ALA A 1 920 ? 9.551 24.375 16.869 1.00 92.12 920 ALA A C 1
ATOM 7098 O O . ALA A 1 920 ? 8.529 24.846 16.368 1.00 92.12 920 ALA A O 1
ATOM 7099 N N . THR A 1 921 ? 9.674 24.173 18.186 1.00 90.00 921 THR A N 1
ATOM 7100 C CA . THR A 1 921 ? 8.635 24.382 19.207 1.00 90.00 921 THR A CA 1
ATOM 7101 C C . THR A 1 921 ? 7.887 25.710 19.052 1.00 90.00 921 THR A C 1
ATOM 7103 O O . THR A 1 921 ? 6.661 25.724 18.940 1.00 90.00 921 THR A O 1
ATOM 7106 N N . ALA A 1 922 ? 8.607 26.838 19.028 1.00 89.06 922 ALA A N 1
ATOM 7107 C CA . ALA A 1 922 ? 7.985 28.162 19.027 1.00 89.06 922 ALA A CA 1
ATOM 7108 C C . ALA A 1 922 ? 7.325 28.528 17.678 1.00 89.06 922 ALA A C 1
ATOM 7110 O O . ALA A 1 922 ? 6.159 28.928 17.708 1.00 89.06 922 ALA A O 1
ATOM 7111 N N . PRO A 1 923 ? 7.968 28.344 16.502 1.00 91.38 923 PRO A N 1
ATOM 7112 C CA . PRO A 1 923 ? 7.306 28.527 15.208 1.00 91.38 923 PRO A CA 1
ATOM 7113 C C . PRO A 1 923 ? 6.036 27.680 15.026 1.00 91.38 923 PRO A C 1
ATOM 7115 O O . PRO A 1 923 ? 5.021 28.207 14.568 1.00 91.38 923 PRO A O 1
ATOM 7118 N N . LEU A 1 924 ? 6.042 26.399 15.429 1.00 92.94 924 LEU A N 1
ATOM 7119 C CA . LEU A 1 924 ? 4.859 25.527 15.338 1.00 92.94 924 LEU A CA 1
ATOM 7120 C C . LEU A 1 924 ? 3.699 26.045 16.204 1.00 92.94 924 LEU A C 1
ATOM 7122 O O . LEU A 1 924 ? 2.577 26.195 15.716 1.00 92.94 924 LEU A O 1
ATOM 7126 N N . VAL A 1 925 ? 3.974 26.365 17.474 1.00 91.19 925 VAL A N 1
ATOM 7127 C CA . VAL A 1 925 ? 2.970 26.882 18.421 1.00 91.19 925 VAL A CA 1
ATOM 7128 C C . VAL A 1 925 ? 2.418 28.239 17.971 1.00 91.19 925 VAL A C 1
ATOM 7130 O O . VAL A 1 925 ? 1.205 28.453 18.047 1.00 91.19 925 VAL A O 1
ATOM 7133 N N . ARG A 1 926 ? 3.259 29.140 17.437 1.00 91.00 926 ARG A N 1
ATOM 7134 C CA . ARG A 1 926 ? 2.804 30.416 16.857 1.00 91.00 926 ARG A CA 1
ATOM 7135 C C . ARG A 1 926 ? 1.898 30.211 15.650 1.00 91.00 926 ARG A C 1
ATOM 7137 O O . ARG A 1 926 ? 0.790 30.737 15.656 1.00 91.00 926 ARG A O 1
ATOM 7144 N N . SER A 1 927 ? 2.333 29.425 14.666 1.00 92.25 927 SER A N 1
ATOM 7145 C CA . SER A 1 927 ? 1.581 29.187 13.422 1.00 92.25 927 SER A CA 1
ATOM 7146 C C . SER A 1 927 ? 0.202 28.580 13.706 1.00 92.25 927 SER A C 1
ATOM 7148 O O . SER A 1 927 ? -0.814 29.046 13.190 1.00 92.25 927 SER A O 1
ATOM 7150 N N . PHE A 1 928 ? 0.134 27.598 14.613 1.00 93.00 928 PHE A N 1
ATOM 7151 C CA . PHE A 1 928 ? -1.137 26.997 15.019 1.00 93.00 928 PHE A CA 1
ATOM 7152 C C . PHE A 1 928 ? -2.033 27.993 15.784 1.00 93.00 928 PHE A C 1
ATOM 7154 O O . PHE A 1 928 ? -3.238 28.056 15.537 1.00 93.00 928 PHE A O 1
ATOM 7161 N N . THR A 1 929 ? -1.455 28.839 16.646 1.00 91.19 929 THR A N 1
ATOM 7162 C CA . THR A 1 929 ? -2.203 29.893 17.358 1.00 91.19 929 THR A CA 1
ATOM 7163 C C . THR A 1 929 ? -2.725 30.976 16.401 1.00 91.19 929 THR A C 1
ATOM 7165 O O . THR A 1 929 ? -3.881 31.380 16.528 1.00 91.19 929 THR A O 1
ATOM 7168 N N . ARG A 1 930 ? -1.935 31.407 15.402 1.00 90.56 930 ARG A N 1
ATOM 7169 C CA . ARG A 1 930 ? -2.377 32.334 14.337 1.00 90.56 930 ARG A CA 1
ATOM 7170 C C . ARG A 1 930 ? -3.549 31.750 13.547 1.00 90.56 930 ARG A C 1
ATOM 7172 O O . ARG A 1 930 ? -4.559 32.429 13.362 1.00 90.56 930 ARG A O 1
ATOM 7179 N N . LEU A 1 931 ? -3.463 30.476 13.158 1.00 90.69 931 LEU A N 1
ATOM 7180 C CA . LEU A 1 931 ? -4.527 29.778 12.429 1.00 90.69 931 LEU A CA 1
ATOM 7181 C C . LEU A 1 931 ? -5.831 29.645 13.243 1.00 90.69 931 LEU A C 1
ATOM 7183 O O . LEU A 1 931 ? -6.919 29.689 12.667 1.00 90.69 931 LEU A O 1
ATOM 7187 N N . LEU A 1 932 ? -5.737 29.518 14.571 1.00 89.19 932 LEU A N 1
ATOM 7188 C CA . LEU A 1 932 ? -6.890 29.488 15.482 1.00 89.19 932 LEU A CA 1
ATOM 7189 C C . LEU A 1 932 ? -7.481 30.874 15.796 1.00 89.19 932 LEU A C 1
ATOM 7191 O O . LEU A 1 932 ? -8.628 30.941 16.231 1.00 89.19 932 LEU A O 1
ATOM 7195 N N . ALA A 1 933 ? -6.744 31.970 15.583 1.00 87.25 933 ALA A N 1
ATOM 7196 C CA . ALA A 1 933 ? -7.177 33.315 15.973 1.00 87.25 933 ALA A CA 1
ATOM 7197 C C . ALA A 1 933 ? -8.343 33.860 15.125 1.00 87.25 933 ALA A C 1
ATOM 7199 O O . ALA A 1 933 ? -9.232 34.523 15.657 1.00 87.25 933 ALA A O 1
ATOM 7200 N N . ASN A 1 934 ? -8.368 33.554 13.822 1.00 82.56 934 ASN A N 1
ATOM 7201 C CA . ASN A 1 934 ? -9.390 34.020 12.873 1.00 82.56 934 ASN A CA 1
ATOM 7202 C C . ASN A 1 934 ? -10.099 32.838 12.176 1.00 82.56 934 ASN A C 1
ATOM 7204 O O . ASN A 1 934 ? -9.955 32.671 10.964 1.00 82.56 934 ASN A O 1
ATOM 7208 N N . PRO A 1 935 ? -10.871 31.996 12.890 1.00 81.31 935 PRO A N 1
ATOM 7209 C CA . PRO A 1 935 ? -11.385 30.735 12.344 1.00 81.31 935 PRO A CA 1
ATOM 7210 C C . PRO A 1 935 ? -12.595 30.905 11.407 1.00 81.31 935 PRO A C 1
ATOM 7212 O O . PRO A 1 935 ? -12.965 29.967 10.702 1.00 81.31 935 PRO A O 1
ATOM 7215 N N . SER A 1 936 ? -13.232 32.082 11.418 1.00 80.00 936 SER A N 1
ATOM 7216 C CA . SER A 1 936 ? -14.452 32.388 10.654 1.00 80.00 936 SER A CA 1
ATOM 7217 C C . SER A 1 936 ? -14.209 32.700 9.171 1.00 80.00 936 SER A C 1
ATOM 7219 O O . SER A 1 936 ? -15.176 32.794 8.417 1.00 80.00 936 SER A O 1
ATOM 7221 N N . ASP A 1 937 ? -12.957 32.897 8.753 1.00 86.38 937 ASP A N 1
ATOM 7222 C CA . ASP A 1 937 ? -12.611 33.161 7.355 1.00 86.38 937 ASP A CA 1
ATOM 7223 C C . ASP A 1 937 ? -12.696 31.869 6.498 1.00 86.38 937 ASP A C 1
ATOM 7225 O O . ASP A 1 937 ? -12.345 30.786 6.979 1.00 86.38 937 ASP A O 1
ATOM 7229 N N . PRO A 1 938 ? -13.168 31.917 5.234 1.00 85.00 938 PRO A N 1
ATOM 7230 C CA . PRO A 1 938 ? -13.309 30.716 4.406 1.00 85.00 938 PRO A CA 1
ATOM 7231 C C . PRO A 1 938 ? -12.000 29.991 4.050 1.00 85.00 938 PRO A C 1
ATOM 7233 O O . PRO A 1 938 ? -12.027 28.769 3.852 1.00 85.00 938 PRO A O 1
ATOM 7236 N N . GLU A 1 939 ? -10.864 30.689 3.959 1.00 84.75 939 GLU A N 1
ATOM 7237 C CA . GLU A 1 939 ? -9.563 30.064 3.706 1.00 84.75 939 GLU A CA 1
ATOM 7238 C C . GLU A 1 939 ? -8.952 29.490 4.982 1.00 84.75 939 GLU A C 1
ATOM 7240 O O . GLU A 1 939 ? -8.507 28.336 4.973 1.00 84.75 939 GLU A O 1
ATOM 7245 N N . THR A 1 940 ? -8.974 30.236 6.093 1.00 86.25 940 THR A N 1
ATOM 7246 C CA . THR A 1 940 ? -8.509 29.716 7.390 1.00 86.25 940 THR A CA 1
ATOM 7247 C C . THR A 1 940 ? -9.354 28.518 7.818 1.00 86.25 940 THR A C 1
ATOM 7249 O O . THR A 1 940 ? -8.789 27.487 8.167 1.00 86.25 940 THR A O 1
ATOM 7252 N N . SER A 1 941 ? -10.683 28.558 7.659 1.00 86.81 941 SER A N 1
ATOM 7253 C CA . SER A 1 941 ? -11.591 27.426 7.907 1.00 86.81 941 SER A CA 1
ATOM 7254 C C . SER A 1 941 ? -11.247 26.189 7.064 1.00 86.81 941 SER A C 1
ATOM 7256 O O . SER A 1 941 ? -11.421 25.053 7.518 1.00 86.81 941 SER A O 1
ATOM 7258 N N . ARG A 1 942 ? -10.737 26.358 5.835 1.00 88.56 942 ARG A N 1
ATOM 7259 C CA . ARG A 1 942 ? -10.259 25.232 5.013 1.00 88.56 942 ARG A CA 1
ATOM 7260 C C . ARG A 1 942 ? -8.945 24.663 5.560 1.00 88.56 942 ARG A C 1
ATOM 7262 O O . ARG A 1 942 ? -8.859 23.453 5.764 1.00 88.56 942 ARG A O 1
ATOM 7269 N N . LYS A 1 943 ? -7.957 25.523 5.835 1.00 89.25 943 LYS A N 1
ATOM 7270 C CA . LYS A 1 943 ? -6.643 25.148 6.400 1.00 89.25 943 LYS A CA 1
ATOM 7271 C C . LYS A 1 943 ? -6.787 24.488 7.781 1.00 89.25 943 LYS A C 1
ATOM 7273 O O . LYS A 1 943 ? -6.167 23.462 8.053 1.00 89.25 943 LYS A O 1
ATOM 7278 N N . LEU A 1 944 ? -7.679 25.006 8.622 1.00 91.81 944 LEU A N 1
ATOM 7279 C CA . LEU A 1 944 ? -7.971 24.503 9.963 1.00 91.81 944 LEU A CA 1
ATOM 7280 C C . LEU A 1 944 ? -8.620 23.112 9.934 1.00 91.81 944 LEU A C 1
ATOM 7282 O O . LEU A 1 944 ? -8.224 22.244 10.704 1.00 91.81 944 LEU A O 1
ATOM 7286 N N . ARG A 1 945 ? -9.542 22.845 8.996 1.00 91.62 945 ARG A N 1
ATOM 7287 C CA . ARG A 1 945 ? -10.117 21.497 8.797 1.00 91.62 945 ARG A CA 1
ATOM 7288 C C . ARG A 1 945 ? -9.119 20.471 8.256 1.00 91.62 945 ARG A C 1
ATOM 7290 O O . ARG A 1 945 ? -9.298 19.284 8.510 1.00 91.62 945 ARG A O 1
ATOM 7297 N N . ALA A 1 946 ? -8.087 20.893 7.526 1.00 92.19 946 ALA A N 1
ATOM 7298 C CA . ALA A 1 946 ? -6.963 20.011 7.206 1.00 92.19 946 ALA A CA 1
ATOM 7299 C C . ALA A 1 946 ? -6.112 19.753 8.462 1.00 92.19 946 ALA A C 1
ATOM 7301 O O . ALA A 1 946 ? -5.859 18.602 8.810 1.00 92.19 946 ALA A O 1
ATOM 7302 N N . THR A 1 947 ? -5.776 20.819 9.195 1.00 94.06 947 THR A N 1
ATOM 7303 C CA . THR A 1 947 ? -4.959 20.777 10.418 1.00 94.06 947 THR A CA 1
ATOM 7304 C C . THR A 1 947 ? -5.571 19.870 11.490 1.00 94.06 947 THR A C 1
ATOM 7306 O O . THR A 1 947 ? -4.888 18.986 11.989 1.00 94.06 947 THR A O 1
ATOM 7309 N N . PHE A 1 948 ? -6.865 20.004 11.803 1.00 93.50 948 PHE A N 1
ATOM 7310 C CA . PHE A 1 948 ? -7.545 19.226 12.854 1.00 93.50 948 PHE A CA 1
ATOM 7311 C C . PHE A 1 948 ? -7.553 17.705 12.645 1.00 93.50 948 PHE A C 1
ATOM 7313 O O . PHE A 1 948 ? -7.693 16.979 13.624 1.00 93.50 948 PHE A O 1
ATOM 7320 N N . LYS A 1 949 ? -7.344 17.201 11.424 1.00 91.81 949 LYS A N 1
ATOM 7321 C CA . LYS A 1 949 ? -7.126 15.759 11.206 1.00 91.81 949 LYS A CA 1
ATOM 7322 C C . LYS A 1 949 ? -5.784 15.293 11.782 1.00 91.81 949 LYS A C 1
ATOM 7324 O O . LYS A 1 949 ? -5.690 14.209 12.344 1.00 91.81 949 LYS A O 1
ATOM 7329 N N . VAL A 1 950 ? -4.763 16.147 11.679 1.00 94.19 950 VAL A N 1
ATOM 7330 C CA . VAL A 1 950 ? -3.351 15.827 11.938 1.00 94.19 950 VAL A CA 1
ATOM 7331 C C . VAL A 1 950 ? -2.791 16.431 13.234 1.00 94.19 950 VAL A C 1
ATOM 7333 O O . VAL A 1 950 ? -1.621 16.205 13.540 1.00 94.19 950 VAL A O 1
ATOM 7336 N N . VAL A 1 951 ? -3.600 17.163 14.020 1.00 94.44 951 VAL A N 1
ATOM 7337 C CA . VAL A 1 951 ? -3.161 17.840 15.263 1.00 94.44 951 VAL A CA 1
ATOM 7338 C C . VAL A 1 951 ? -2.441 16.902 16.234 1.00 94.44 951 VAL A C 1
ATOM 7340 O O . VAL A 1 951 ? -1.472 17.346 16.838 1.00 94.44 951 VAL A O 1
ATOM 7343 N N . ARG A 1 952 ? -2.821 15.616 16.330 1.00 93.25 952 ARG A N 1
ATOM 7344 C CA . ARG A 1 952 ? -2.081 14.605 17.113 1.00 93.25 952 ARG A CA 1
ATOM 7345 C C . ARG A 1 952 ? -0.580 14.637 16.791 1.00 93.25 952 ARG A C 1
ATOM 7347 O O . ARG A 1 952 ? 0.238 14.886 17.669 1.00 93.25 952 ARG A O 1
ATOM 7354 N N . HIS A 1 953 ? -0.222 14.435 15.523 1.00 94.12 953 HIS A N 1
ATOM 7355 C CA . HIS A 1 953 ? 1.177 14.394 15.095 1.00 94.12 953 HIS A CA 1
ATOM 7356 C C . HIS A 1 953 ? 1.856 15.765 15.249 1.00 94.12 953 HIS A C 1
ATOM 7358 O O . HIS A 1 953 ? 3.020 15.827 15.630 1.00 94.12 953 HIS A O 1
ATOM 7364 N N . ILE A 1 954 ? 1.135 16.872 15.021 1.00 94.81 954 ILE A N 1
ATOM 7365 C CA . ILE A 1 954 ? 1.669 18.232 15.232 1.00 94.81 954 ILE A CA 1
ATOM 7366 C C . ILE A 1 954 ? 2.020 18.463 16.709 1.00 94.81 954 ILE A C 1
ATOM 7368 O O . ILE A 1 954 ? 3.105 18.965 17.000 1.00 94.81 954 ILE A O 1
ATOM 7372 N N . LEU A 1 955 ? 1.144 18.068 17.639 1.00 93.88 955 LEU A N 1
ATOM 7373 C CA . LEU A 1 955 ? 1.421 18.123 19.075 1.00 93.88 955 LEU A CA 1
ATOM 7374 C C . LEU A 1 955 ? 2.599 17.218 19.434 1.00 93.88 955 LEU A C 1
ATOM 7376 O O . LEU A 1 955 ? 3.513 17.691 20.103 1.00 93.88 955 LEU A O 1
ATOM 7380 N N . LYS A 1 956 ? 2.659 15.987 18.911 1.00 93.12 956 LYS A N 1
ATOM 7381 C CA . LYS A 1 956 ? 3.814 15.100 19.102 1.00 93.12 956 LYS A CA 1
ATOM 7382 C C . LYS A 1 956 ? 5.129 15.778 18.692 1.00 93.12 956 LYS A C 1
ATOM 7384 O O . LYS A 1 956 ? 6.049 15.849 19.502 1.00 93.12 956 LYS A O 1
ATOM 7389 N N . PHE A 1 957 ? 5.209 16.385 17.504 1.00 94.31 957 PHE A N 1
ATOM 7390 C CA . PHE A 1 957 ? 6.407 17.131 17.083 1.00 94.31 957 PHE A CA 1
ATOM 7391 C C . PHE A 1 957 ? 6.725 18.340 17.978 1.00 94.31 957 PHE A C 1
ATOM 7393 O O . PHE A 1 957 ? 7.893 18.557 18.296 1.00 94.31 957 PHE A O 1
ATOM 7400 N N . ILE A 1 958 ? 5.723 19.106 18.429 1.00 92.88 958 ILE A N 1
ATOM 7401 C CA . ILE A 1 958 ? 5.915 20.221 19.379 1.00 92.88 958 ILE A CA 1
ATOM 7402 C C . ILE A 1 958 ? 6.509 19.719 20.704 1.00 92.88 958 ILE A C 1
ATOM 7404 O O . ILE A 1 958 ? 7.435 20.327 21.242 1.00 92.88 958 ILE A O 1
ATOM 7408 N N . MET A 1 959 ? 5.991 18.608 21.225 1.00 90.69 959 MET A N 1
ATOM 7409 C CA . MET A 1 959 ? 6.369 18.058 22.527 1.00 90.69 959 MET A CA 1
ATOM 7410 C C . MET A 1 959 ? 7.760 17.410 22.477 1.00 90.69 959 MET A C 1
ATOM 7412 O O . MET A 1 959 ? 8.579 17.667 23.357 1.00 90.69 959 MET A O 1
ATOM 7416 N N . HIS A 1 960 ? 8.080 16.679 21.402 1.00 91.19 960 HIS A N 1
ATOM 7417 C CA . HIS A 1 960 ? 9.431 16.164 21.138 1.00 91.19 960 HIS A CA 1
ATOM 7418 C C . HIS A 1 960 ? 10.455 17.288 20.940 1.00 91.19 960 HIS A C 1
ATOM 7420 O O . HIS A 1 960 ? 11.561 17.215 21.475 1.00 91.19 960 HIS A O 1
ATOM 7426 N N . ALA A 1 961 ? 10.097 18.350 20.210 1.00 91.06 961 ALA A N 1
ATOM 7427 C CA . ALA A 1 961 ? 10.971 19.507 20.039 1.00 91.06 961 ALA A CA 1
ATOM 7428 C C . ALA A 1 961 ? 11.263 20.178 21.388 1.00 91.06 961 ALA A C 1
ATOM 7430 O O . ALA A 1 961 ? 12.425 20.441 21.701 1.00 91.06 961 ALA A O 1
ATOM 7431 N N . ARG A 1 962 ? 10.241 20.385 22.231 1.00 88.56 962 ARG A N 1
ATOM 7432 C CA . ARG A 1 962 ? 10.427 20.993 23.553 1.00 88.56 962 ARG A CA 1
ATOM 7433 C C . ARG A 1 962 ? 11.254 20.110 24.489 1.00 88.56 962 ARG A C 1
ATOM 7435 O O . ARG A 1 962 ? 12.098 20.652 25.194 1.00 88.56 962 ARG A O 1
ATOM 7442 N N . ASP A 1 963 ? 11.077 18.792 24.475 1.00 87.31 963 ASP A N 1
ATOM 7443 C CA . ASP A 1 963 ? 11.884 17.853 25.270 1.00 87.31 963 ASP A CA 1
ATOM 7444 C C . ASP A 1 963 ? 13.376 17.902 24.872 1.00 87.31 963 ASP A C 1
ATOM 7446 O O . ASP A 1 963 ? 14.260 18.155 25.694 1.00 87.31 963 ASP A O 1
ATOM 7450 N N . GLN A 1 964 ? 13.664 17.843 23.567 1.00 87.81 964 GLN A N 1
ATOM 7451 C CA . GLN A 1 964 ? 15.019 18.040 23.034 1.00 87.81 964 GLN A CA 1
ATOM 7452 C C . GLN A 1 964 ? 15.592 19.431 23.341 1.00 87.81 964 GLN A C 1
ATOM 7454 O O . GLN A 1 964 ? 16.809 19.581 23.497 1.00 87.81 964 GLN A O 1
ATOM 7459 N N . GLN A 1 965 ? 14.737 20.455 23.412 1.00 86.44 965 GLN A N 1
ATOM 7460 C CA . GLN A 1 965 ? 15.122 21.803 23.815 1.00 86.44 965 GLN A CA 1
ATOM 7461 C C . GLN A 1 965 ? 15.529 21.826 25.295 1.00 86.44 965 GLN A C 1
ATOM 7463 O O . GLN A 1 965 ? 16.638 22.274 25.580 1.00 86.44 965 GLN A O 1
ATOM 7468 N N . LYS A 1 966 ? 14.721 21.256 26.207 1.00 83.25 966 LYS A N 1
ATOM 7469 C CA . LYS A 1 966 ? 15.068 21.121 27.636 1.00 83.25 966 LYS A CA 1
ATOM 7470 C C . LYS A 1 966 ? 16.406 20.405 27.819 1.00 83.25 966 LYS A C 1
ATOM 7472 O O . LYS A 1 966 ? 17.257 20.890 28.556 1.00 83.25 966 LYS A O 1
ATOM 7477 N N . GLY A 1 967 ? 16.627 19.293 27.112 1.00 81.81 967 GLY A N 1
ATOM 7478 C CA . GLY A 1 967 ? 17.886 18.544 27.180 1.00 81.81 967 GLY A CA 1
ATOM 7479 C C . GLY A 1 967 ? 19.108 19.372 26.759 1.00 81.81 967 GLY A C 1
ATOM 7480 O O . GLY A 1 967 ? 20.155 19.314 27.403 1.00 81.81 967 GLY A O 1
ATOM 7481 N N . LYS A 1 968 ? 18.985 20.196 25.710 1.00 82.38 968 LYS A N 1
ATOM 7482 C CA . LYS A 1 968 ? 20.072 21.087 25.258 1.00 82.38 968 LYS A CA 1
ATOM 7483 C C . LYS A 1 968 ? 20.248 22.306 26.174 1.00 82.38 968 LYS A C 1
ATOM 7485 O O . LYS A 1 968 ? 21.380 22.718 26.396 1.00 82.38 968 LYS A O 1
ATOM 7490 N N . GLU A 1 969 ? 19.174 22.838 26.753 1.00 82.44 969 GLU A N 1
ATOM 7491 C CA . GLU A 1 969 ? 19.209 23.937 27.731 1.00 82.44 969 GLU A CA 1
ATOM 7492 C C . GLU A 1 969 ? 19.853 23.496 29.058 1.00 82.44 969 GLU A C 1
ATOM 7494 O O . GLU A 1 969 ? 20.756 24.173 29.552 1.00 82.44 969 GLU A O 1
ATOM 7499 N N . ALA A 1 970 ? 19.505 22.310 29.568 1.00 77.19 970 ALA A N 1
ATOM 7500 C CA . ALA A 1 970 ? 20.124 21.709 30.751 1.00 77.19 970 ALA A CA 1
ATOM 7501 C C . ALA A 1 970 ? 21.635 21.474 30.564 1.00 77.19 970 ALA A C 1
ATOM 7503 O O . ALA A 1 970 ? 22.426 21.828 31.437 1.00 77.19 970 ALA A O 1
ATOM 7504 N N . ASN A 1 971 ? 22.053 20.975 29.393 1.00 74.69 971 ASN A N 1
ATOM 7505 C CA . ASN A 1 971 ? 23.471 20.823 29.033 1.00 74.69 971 ASN A CA 1
ATOM 7506 C C . ASN A 1 971 ? 24.237 22.162 28.939 1.00 74.69 971 ASN A C 1
ATOM 7508 O O . ASN A 1 971 ? 25.465 22.167 28.998 1.00 74.69 971 ASN A O 1
ATOM 7512 N N . LEU A 1 972 ? 23.532 23.290 28.802 1.00 74.88 972 LEU A N 1
ATOM 7513 C CA . LEU A 1 972 ? 24.092 24.648 28.814 1.00 74.88 972 LEU A CA 1
ATOM 7514 C C . LEU A 1 972 ? 23.987 25.327 30.195 1.00 74.88 972 LEU A C 1
ATOM 7516 O O . LEU A 1 972 ? 24.349 26.494 30.329 1.00 74.88 972 LEU A O 1
ATOM 7520 N N . GLY A 1 973 ? 23.482 24.629 31.220 1.00 65.88 973 GLY A N 1
ATOM 7521 C CA . GLY A 1 973 ? 23.226 25.190 32.552 1.00 65.88 973 GLY A CA 1
ATOM 7522 C C . GLY A 1 973 ? 22.028 26.148 32.616 1.00 65.88 973 GLY A C 1
ATOM 7523 O O . GLY A 1 973 ? 21.846 26.838 33.618 1.00 65.88 973 GLY A O 1
ATOM 7524 N N . ILE A 1 974 ? 21.206 26.203 31.563 1.00 70.38 974 ILE A N 1
ATOM 7525 C CA . ILE A 1 974 ? 20.033 27.074 31.469 1.00 70.38 974 ILE A CA 1
ATOM 7526 C C . ILE A 1 974 ? 18.812 26.305 31.981 1.00 70.38 974 ILE A C 1
ATOM 7528 O O . ILE A 1 974 ? 18.245 25.464 31.286 1.00 70.38 974 ILE A O 1
ATOM 7532 N N . LEU A 1 975 ? 18.375 26.629 33.198 1.00 60.41 975 LEU A N 1
ATOM 7533 C CA . LEU A 1 975 ? 17.086 26.189 33.737 1.00 60.41 975 LEU A CA 1
ATOM 7534 C C . LEU A 1 975 ? 15.960 26.988 33.059 1.00 60.41 975 LEU A C 1
ATOM 7536 O O . LEU A 1 975 ? 15.564 28.046 33.546 1.00 60.41 975 LEU A O 1
ATOM 7540 N N . SER A 1 976 ? 15.488 26.527 31.899 1.00 54.69 976 SER A N 1
ATOM 7541 C CA . SER A 1 976 ? 14.464 27.242 31.131 1.00 54.69 976 SER A CA 1
ATOM 7542 C C . SER A 1 976 ? 13.080 27.166 31.786 1.00 54.69 976 SER A C 1
ATOM 7544 O O . SER A 1 976 ? 12.659 26.141 32.325 1.00 54.69 976 SER A O 1
ATOM 7546 N N . THR A 1 977 ? 12.354 28.283 31.749 1.00 55.75 977 THR A N 1
ATOM 7547 C CA . THR A 1 977 ? 11.103 28.471 32.490 1.00 55.75 977 THR A CA 1
ATOM 7548 C C . THR A 1 977 ? 9.915 27.785 31.802 1.00 55.75 977 THR A C 1
ATOM 7550 O O . THR A 1 977 ? 9.120 28.413 31.103 1.00 55.75 977 THR A O 1
ATOM 7553 N N . ASP A 1 978 ? 9.745 26.486 32.059 1.00 63.28 978 ASP A N 1
ATOM 7554 C CA . ASP A 1 978 ? 8.598 25.682 31.603 1.00 63.28 978 ASP A CA 1
ATOM 7555 C C . ASP A 1 978 ? 7.194 26.328 31.719 1.00 63.28 978 ASP A C 1
ATOM 7557 O O . ASP A 1 978 ? 6.407 26.131 30.784 1.00 63.28 978 ASP A O 1
ATOM 7561 N N . PRO A 1 979 ? 6.831 27.138 32.746 1.00 69.31 979 PRO A N 1
ATOM 7562 C CA . PRO A 1 979 ? 5.530 27.817 32.768 1.00 69.31 979 PRO A CA 1
ATOM 7563 C C . PRO A 1 979 ? 5.244 28.719 31.555 1.00 69.31 979 PRO A C 1
ATOM 7565 O O . PRO A 1 979 ? 4.071 28.919 31.240 1.00 69.31 979 PRO A O 1
ATOM 7568 N N . GLU A 1 980 ? 6.253 29.247 30.851 1.00 76.19 980 GLU A N 1
ATOM 7569 C CA . GLU A 1 980 ? 6.021 30.054 29.644 1.00 76.19 980 GLU A CA 1
ATOM 7570 C C . GLU A 1 980 ? 5.605 29.187 28.446 1.00 76.19 980 GLU A C 1
ATOM 7572 O O . GLU A 1 980 ? 4.617 29.495 27.775 1.00 76.19 980 GLU A O 1
ATOM 7577 N N . PHE A 1 981 ? 6.275 28.052 28.223 1.00 80.94 981 PHE A N 1
ATOM 7578 C CA . PHE A 1 981 ? 5.844 27.087 27.209 1.00 80.94 981 PHE A CA 1
ATOM 7579 C C . PHE A 1 981 ? 4.448 26.534 27.533 1.00 80.94 981 PHE A C 1
ATOM 7581 O O . PHE A 1 981 ? 3.566 26.553 26.674 1.00 80.94 981 PHE A O 1
ATOM 7588 N N . ALA A 1 982 ? 4.203 26.133 28.784 1.00 80.19 982 ALA A N 1
ATOM 7589 C CA . ALA A 1 982 ? 2.899 25.627 29.210 1.00 80.19 982 ALA A CA 1
ATOM 7590 C C . ALA A 1 982 ? 1.782 26.689 29.087 1.00 80.19 982 ALA A C 1
ATOM 7592 O O . ALA A 1 982 ? 0.636 26.362 28.781 1.00 80.19 982 ALA A O 1
ATOM 7593 N N . LYS A 1 983 ? 2.099 27.982 29.257 1.00 83.75 983 LYS A N 1
ATOM 7594 C CA . LYS A 1 983 ? 1.184 29.105 28.977 1.00 83.75 983 LYS A CA 1
ATOM 7595 C C . LYS A 1 983 ? 0.856 29.226 27.484 1.00 83.75 983 LYS A C 1
ATOM 7597 O O . LYS A 1 983 ? -0.309 29.441 27.155 1.00 83.75 983 LYS A O 1
ATOM 7602 N N . HIS A 1 984 ? 1.833 29.074 26.587 1.00 83.75 984 HIS A N 1
ATOM 7603 C CA . HIS A 1 984 ? 1.584 29.091 25.140 1.00 83.75 984 HIS A CA 1
ATOM 7604 C C . HIS A 1 984 ? 0.804 27.851 24.668 1.00 83.75 984 HIS A C 1
ATOM 7606 O O . HIS A 1 984 ? -0.129 27.985 23.880 1.00 83.75 984 HIS A O 1
ATOM 7612 N N . LEU A 1 985 ? 1.088 26.670 25.224 1.00 86.50 985 LEU A N 1
ATOM 7613 C CA . LEU A 1 985 ? 0.324 25.447 24.964 1.00 86.50 985 LEU A CA 1
ATOM 7614 C C . LEU A 1 985 ? -1.141 25.581 25.427 1.00 86.50 985 LEU A C 1
ATOM 7616 O O . LEU A 1 985 ? -2.061 25.309 24.659 1.00 86.50 985 LEU A O 1
ATOM 7620 N N . ARG A 1 986 ? -1.384 26.119 26.632 1.00 86.06 986 ARG A N 1
ATOM 7621 C CA . ARG A 1 986 ? -2.740 26.451 27.115 1.00 86.06 986 ARG A CA 1
ATOM 7622 C C . ARG A 1 986 ? -3.462 27.506 26.268 1.00 86.06 986 ARG A C 1
ATOM 7624 O O . ARG A 1 986 ? -4.690 27.502 26.229 1.00 86.06 986 ARG A O 1
ATOM 7631 N N . ALA A 1 987 ? -2.744 28.396 25.578 1.00 89.56 987 ALA A N 1
ATOM 7632 C CA . ALA A 1 987 ? -3.366 29.382 24.691 1.00 89.56 987 ALA A CA 1
ATOM 7633 C C . ALA A 1 987 ? -4.017 28.731 23.455 1.00 89.56 987 ALA A C 1
ATOM 7635 O O . ALA A 1 987 ? -5.084 29.181 23.040 1.00 89.56 987 ALA A O 1
ATOM 7636 N N . ILE A 1 988 ? -3.438 27.642 22.929 1.00 92.00 988 ILE A N 1
ATOM 7637 C CA . ILE A 1 988 ? -4.023 26.838 21.839 1.00 92.00 988 ILE A CA 1
ATOM 7638 C C . ILE A 1 988 ? -5.372 26.252 22.282 1.00 92.00 988 ILE A C 1
ATOM 7640 O O . ILE A 1 988 ? -6.382 26.454 21.607 1.00 92.00 988 ILE A O 1
ATOM 7644 N N . PHE A 1 989 ? -5.413 25.585 23.440 1.00 92.31 989 PHE A N 1
ATOM 7645 C CA . PHE A 1 989 ? -6.647 24.990 23.969 1.00 92.31 989 PHE A CA 1
ATOM 7646 C C . PHE A 1 989 ? -7.710 26.050 24.285 1.00 92.31 989 PHE A C 1
ATOM 7648 O O . PHE A 1 989 ? -8.844 25.935 23.830 1.00 92.31 989 PHE A O 1
ATOM 7655 N N . LYS A 1 990 ? -7.329 27.171 24.907 1.00 91.56 990 LYS A N 1
ATOM 7656 C CA . LYS A 1 990 ? -8.256 28.284 25.165 1.00 91.56 990 LYS A CA 1
ATOM 7657 C C . LYS A 1 990 ? -8.825 28.922 23.886 1.00 91.56 990 LYS A C 1
ATOM 7659 O O . LYS A 1 990 ? -9.961 29.400 23.889 1.00 91.56 990 LYS A O 1
ATOM 7664 N N . ALA A 1 991 ? -8.062 28.942 22.790 1.00 91.44 991 ALA A N 1
ATOM 7665 C CA . ALA A 1 991 ? -8.557 29.378 21.483 1.00 91.44 991 ALA A CA 1
ATOM 7666 C C . ALA A 1 991 ? -9.517 28.345 20.860 1.00 91.44 991 ALA A C 1
ATOM 7668 O O . ALA A 1 991 ? -10.533 28.724 20.272 1.00 91.44 991 ALA A O 1
ATOM 7669 N N . LEU A 1 992 ? -9.251 27.048 21.052 1.00 92.75 992 LEU A N 1
ATOM 7670 C CA . LEU A 1 992 ? -10.148 25.960 20.660 1.00 92.75 992 LEU A CA 1
ATOM 7671 C C . LEU A 1 992 ? -11.493 26.022 21.408 1.00 92.75 992 LEU A C 1
ATOM 7673 O O . LEU A 1 992 ? -12.537 25.913 20.768 1.00 92.75 992 LEU A O 1
ATOM 7677 N N . ASP A 1 993 ? -11.501 26.292 22.716 1.00 92.50 993 ASP A N 1
ATOM 7678 C CA . ASP A 1 993 ? -12.740 26.481 23.491 1.00 92.50 993 ASP A CA 1
ATOM 7679 C C . ASP A 1 993 ? -13.562 27.667 22.963 1.00 92.50 993 ASP A C 1
ATOM 7681 O O . ASP A 1 993 ? -14.793 27.612 22.883 1.00 92.50 993 ASP A O 1
ATOM 7685 N N . GLY A 1 994 ? -12.879 28.747 22.563 1.00 90.75 994 GLY A N 1
ATOM 7686 C CA . GLY A 1 994 ? -13.490 29.893 21.890 1.00 90.75 994 GLY A CA 1
ATOM 7687 C C . GLY A 1 994 ? -14.123 29.521 20.545 1.00 90.75 994 GLY A C 1
ATOM 7688 O O . GLY A 1 994 ? -15.225 29.976 20.237 1.00 90.75 994 GLY A O 1
ATOM 7689 N N . LEU A 1 995 ? -13.475 28.643 19.773 1.00 91.06 995 LEU A N 1
ATOM 7690 C CA . LEU A 1 995 ? -14.014 28.091 18.528 1.00 91.06 995 LEU A CA 1
ATOM 7691 C C . LEU A 1 995 ? -15.225 27.180 18.771 1.00 91.06 995 LEU A C 1
ATOM 7693 O O . LEU A 1 995 ? -16.187 27.248 18.006 1.00 91.06 995 LEU A O 1
ATOM 7697 N N . MET A 1 996 ? -15.218 26.353 19.818 1.00 91.75 996 MET A N 1
ATOM 7698 C CA . MET A 1 996 ? -16.337 25.459 20.150 1.00 91.75 996 MET A CA 1
ATOM 7699 C C . MET A 1 996 ? -17.567 26.213 20.670 1.00 91.75 996 MET A C 1
ATOM 7701 O O . MET A 1 996 ? -18.696 25.830 20.366 1.00 91.75 996 MET A O 1
ATOM 7705 N N . ARG A 1 997 ? -17.365 27.321 21.396 1.00 90.88 997 ARG A N 1
ATOM 7706 C CA . ARG A 1 997 ? -18.445 28.200 21.889 1.00 90.88 997 ARG A CA 1
ATOM 7707 C C . ARG A 1 997 ? -19.043 29.108 20.803 1.00 90.88 997 ARG A C 1
ATOM 7709 O O . ARG A 1 997 ? -20.102 29.694 21.020 1.00 90.88 997 ARG A O 1
ATOM 7716 N N . ASN A 1 998 ? -18.392 29.242 19.646 1.00 87.88 998 ASN A N 1
ATOM 7717 C CA . ASN A 1 998 ? -18.854 30.082 18.540 1.00 87.88 998 ASN A CA 1
ATOM 7718 C C . ASN A 1 998 ? -19.961 29.382 17.722 1.00 87.88 998 ASN A C 1
ATOM 7720 O O . ASN A 1 998 ? -19.817 28.243 17.291 1.00 87.88 998 ASN A O 1
ATOM 7724 N N . THR A 1 999 ? -21.076 30.070 17.476 1.00 85.00 999 THR A N 1
ATOM 7725 C CA . THR A 1 999 ? -22.264 29.515 16.801 1.00 85.00 999 THR A CA 1
ATOM 7726 C C . THR A 1 999 ? -22.279 29.704 15.277 1.00 85.00 999 THR A C 1
ATOM 7728 O O . THR A 1 999 ? -23.262 29.342 14.628 1.00 85.00 999 THR A O 1
ATOM 7731 N N . ALA A 1 1000 ? -21.218 30.258 14.678 1.00 86.06 1000 ALA A N 1
ATOM 7732 C CA . ALA A 1 1000 ? -21.153 30.519 13.240 1.00 86.06 1000 ALA A CA 1
ATOM 7733 C C . ALA A 1 1000 ? -21.192 29.217 12.398 1.00 86.06 1000 ALA A C 1
ATOM 7735 O O . ALA A 1 1000 ? -20.346 28.338 12.582 1.00 86.06 1000 ALA A O 1
ATOM 7736 N N . PRO A 1 1001 ? -22.101 29.084 11.407 1.00 84.81 1001 PRO A N 1
ATOM 7737 C CA . PRO A 1 1001 ? -22.335 27.817 10.702 1.00 84.81 1001 PRO A CA 1
ATOM 7738 C C . PRO A 1 1001 ? -21.133 27.324 9.879 1.00 84.81 1001 PRO A C 1
ATOM 7740 O O . PRO A 1 1001 ? -20.988 26.122 9.663 1.00 84.81 1001 PRO A O 1
ATOM 7743 N N . ILE A 1 1002 ? -20.232 28.224 9.467 1.00 86.31 1002 ILE A N 1
ATOM 7744 C CA . ILE A 1 1002 ? -18.981 27.882 8.767 1.00 86.31 1002 ILE A CA 1
ATOM 7745 C C . ILE A 1 1002 ? -18.008 27.057 9.635 1.00 86.31 1002 ILE A C 1
ATOM 7747 O O . ILE A 1 1002 ? -17.147 26.356 9.100 1.00 86.31 1002 ILE A O 1
ATOM 7751 N N . LEU A 1 1003 ? -18.157 27.102 10.965 1.00 86.62 1003 LEU A N 1
ATOM 7752 C CA . LEU A 1 1003 ? -17.290 26.406 11.918 1.00 86.62 1003 LEU A CA 1
ATOM 7753 C C . LEU A 1 1003 ? -17.732 24.974 12.218 1.00 86.62 1003 LEU A C 1
ATOM 7755 O O . LEU A 1 1003 ? -16.913 24.198 12.701 1.00 86.62 1003 LEU A O 1
ATOM 7759 N N . VAL A 1 1004 ? -18.973 24.586 11.901 1.00 88.31 1004 VAL A N 1
ATOM 7760 C CA . VAL A 1 1004 ? -19.548 23.278 12.285 1.00 88.31 1004 VAL A CA 1
ATOM 7761 C C . VAL A 1 1004 ? -18.691 22.102 11.798 1.00 88.31 1004 VAL A C 1
ATOM 7763 O O . VAL A 1 1004 ? -18.517 21.119 12.517 1.00 88.31 1004 VAL A O 1
ATOM 7766 N N . GLY A 1 1005 ? -18.084 22.209 10.610 1.00 88.94 1005 GLY A N 1
ATOM 7767 C CA . GLY A 1 1005 ? -17.151 21.195 10.103 1.00 88.94 1005 GLY A CA 1
ATOM 7768 C C . GLY A 1 1005 ? -15.840 21.113 10.898 1.00 88.94 1005 GLY A C 1
ATOM 7769 O O . GLY A 1 1005 ? -15.338 20.018 11.136 1.00 88.94 1005 GLY A O 1
ATOM 7770 N N . SER A 1 1006 ? -15.304 22.252 11.345 1.00 91.00 1006 SER A N 1
ATOM 7771 C CA . SER A 1 1006 ? -14.106 22.321 12.195 1.00 91.00 1006 SER A CA 1
ATOM 7772 C C . SER A 1 1006 ? -14.401 21.806 13.606 1.00 91.00 1006 SER A C 1
ATOM 7774 O O . SER A 1 1006 ? -13.666 20.973 14.120 1.00 91.00 1006 SER A O 1
ATOM 7776 N N . GLN A 1 1007 ? -15.523 22.227 14.194 1.00 92.38 1007 GLN A N 1
ATOM 7777 C CA . GLN A 1 1007 ? -16.017 21.755 15.490 1.00 92.38 1007 GLN A CA 1
ATOM 7778 C C . GLN A 1 1007 ? -16.245 20.236 15.496 1.00 92.38 1007 GLN A C 1
ATOM 7780 O O . GLN A 1 1007 ? -15.906 19.561 16.464 1.00 92.38 1007 GLN A O 1
ATOM 7785 N N . THR A 1 1008 ? -16.758 19.682 14.392 1.00 91.94 1008 THR A N 1
ATOM 7786 C CA . THR A 1 1008 ? -16.930 18.230 14.234 1.00 91.94 1008 THR A CA 1
ATOM 7787 C C . THR A 1 1008 ? -15.596 17.489 14.260 1.00 91.94 1008 THR A C 1
ATOM 7789 O O . THR A 1 1008 ? -15.461 16.537 15.022 1.00 91.94 1008 THR A O 1
ATOM 7792 N N . LEU A 1 1009 ? -14.599 17.944 13.494 1.00 91.81 1009 LEU A N 1
ATOM 7793 C CA . LEU A 1 1009 ? -13.270 17.319 13.479 1.00 91.81 1009 LEU A CA 1
ATOM 7794 C C . LEU A 1 1009 ? -12.528 17.473 14.814 1.00 91.81 1009 LEU A C 1
ATOM 7796 O O . LEU A 1 1009 ? -11.843 16.544 15.229 1.00 91.81 1009 LEU A O 1
ATOM 7800 N N . ALA A 1 1010 ? -12.693 18.604 15.509 1.00 93.31 1010 ALA A N 1
ATOM 7801 C CA . ALA A 1 1010 ? -12.146 18.789 16.850 1.00 93.31 1010 ALA A CA 1
ATOM 7802 C C . ALA A 1 1010 ? -12.718 17.745 17.822 1.00 93.31 1010 ALA A C 1
ATOM 7804 O O . ALA A 1 1010 ? -11.964 16.942 18.360 1.00 93.31 1010 ALA A O 1
ATOM 7805 N N . VAL A 1 1011 ? -14.045 17.675 17.981 1.00 93.50 1011 VAL A N 1
ATOM 7806 C CA . VAL A 1 1011 ? -14.695 16.719 18.903 1.00 93.50 1011 VAL A CA 1
ATOM 7807 C C . VAL A 1 1011 ? -14.392 15.258 18.537 1.00 93.50 1011 VAL A C 1
ATOM 7809 O O . VAL A 1 1011 ? -14.220 14.432 19.429 1.00 93.50 1011 VAL A O 1
ATOM 7812 N N . GLN A 1 1012 ? -14.270 14.931 17.245 1.00 91.62 1012 GLN A N 1
ATOM 7813 C CA . GLN A 1 1012 ? -13.914 13.584 16.779 1.00 91.62 1012 GLN A CA 1
ATOM 7814 C C . GLN A 1 1012 ? -12.474 13.160 17.097 1.00 91.62 1012 GLN A C 1
ATOM 7816 O O . GLN A 1 1012 ? -12.221 11.962 17.202 1.00 91.62 1012 GLN A O 1
ATOM 7821 N N . HIS A 1 1013 ? -11.530 14.097 17.210 1.00 91.44 1013 HIS A N 1
ATOM 7822 C CA . HIS A 1 1013 ? -10.104 13.775 17.335 1.00 91.44 1013 HIS A CA 1
ATOM 7823 C C . HIS A 1 1013 ? -9.469 14.219 18.659 1.00 91.44 1013 HIS A C 1
ATOM 7825 O O . HIS A 1 1013 ? -8.397 13.722 18.993 1.00 91.44 1013 HIS A O 1
ATOM 7831 N N . PHE A 1 1014 ? -10.115 15.074 19.454 1.00 94.31 1014 PHE A N 1
ATOM 7832 C CA . PHE A 1 1014 ? -9.539 15.655 20.673 1.00 94.31 1014 PHE A CA 1
ATOM 7833 C C . PHE A 1 1014 ? -9.004 14.618 21.677 1.00 94.31 1014 PHE A C 1
ATOM 7835 O O . PHE A 1 1014 ? -7.927 14.796 22.241 1.00 94.31 1014 PHE A O 1
ATOM 7842 N N . HIS A 1 1015 ? -9.684 13.479 21.844 1.00 92.00 1015 HIS A N 1
ATOM 7843 C CA . HIS A 1 1015 ? -9.218 12.401 22.728 1.00 92.00 1015 HIS A CA 1
ATOM 7844 C C . HIS A 1 1015 ? -7.877 11.775 22.283 1.00 92.00 1015 HIS A C 1
ATOM 7846 O O . HIS A 1 1015 ? -7.198 11.156 23.092 1.00 92.00 1015 HIS A O 1
ATOM 7852 N N . THR A 1 1016 ? -7.477 11.931 21.014 1.00 92.06 1016 THR A N 1
ATOM 7853 C CA . THR A 1 1016 ? -6.153 11.513 20.502 1.00 92.06 1016 THR A CA 1
ATOM 7854 C C . THR A 1 1016 ? -5.057 12.546 20.746 1.00 92.06 1016 THR A C 1
ATOM 7856 O O . THR A 1 1016 ? -3.887 12.248 20.542 1.00 92.06 1016 THR A O 1
ATOM 7859 N N . TRP A 1 1017 ? -5.421 13.765 21.151 1.00 93.81 1017 TRP A N 1
ATOM 7860 C CA . TRP A 1 1017 ? -4.483 14.867 21.364 1.00 93.81 1017 TRP A CA 1
ATOM 7861 C C . TRP A 1 1017 ? -3.961 14.884 22.805 1.00 93.81 1017 TRP A C 1
ATOM 7863 O O . TRP A 1 1017 ? -2.814 15.255 23.025 1.00 93.81 1017 TRP A O 1
ATOM 7873 N N . LEU A 1 1018 ? -4.784 14.445 23.767 1.00 92.31 1018 LEU A N 1
ATOM 7874 C CA . LEU A 1 1018 ? -4.456 14.418 25.198 1.00 92.31 1018 LEU A CA 1
ATOM 7875 C C . LEU A 1 1018 ? -3.235 13.531 25.547 1.00 92.31 1018 LEU A C 1
ATOM 7877 O O . LEU A 1 1018 ? -2.384 14.023 26.286 1.00 92.31 1018 LEU A O 1
ATOM 7881 N N . PRO A 1 1019 ? -3.064 12.300 25.007 1.00 91.19 1019 PRO A N 1
ATOM 7882 C CA . PRO A 1 1019 ? -1.893 11.456 25.298 1.00 91.19 1019 PRO A CA 1
ATOM 7883 C C . PRO A 1 1019 ? -0.551 12.078 24.906 1.00 91.19 1019 PRO A C 1
ATOM 7885 O O . PRO A 1 1019 ? 0.456 11.846 25.563 1.00 91.19 1019 PRO A O 1
ATOM 7888 N N . GLU A 1 1020 ? -0.527 12.909 23.862 1.00 90.94 1020 GLU A N 1
ATOM 7889 C CA . GLU A 1 1020 ? 0.708 13.547 23.396 1.00 90.94 1020 GLU A CA 1
ATOM 7890 C C . GLU A 1 1020 ? 1.194 14.648 24.372 1.00 90.94 1020 GLU A C 1
ATOM 7892 O O . GLU A 1 1020 ? 2.348 15.063 24.290 1.00 90.94 1020 GLU A O 1
ATOM 7897 N N . LEU A 1 1021 ? 0.345 15.114 25.308 1.00 89.50 1021 LEU A N 1
ATOM 7898 C CA . LEU A 1 1021 ? 0.641 16.191 26.273 1.00 89.50 1021 LEU A CA 1
ATOM 7899 C C . LEU A 1 1021 ? 1.384 15.723 27.541 1.00 89.50 1021 LEU A C 1
ATOM 7901 O O . LEU A 1 1021 ? 2.014 16.542 28.217 1.00 89.50 1021 LEU A O 1
ATOM 7905 N N . ASP A 1 1022 ? 1.326 14.425 27.847 1.00 86.00 1022 ASP A N 1
ATOM 7906 C CA . ASP A 1 1022 ? 1.807 13.801 29.095 1.00 86.00 1022 ASP A CA 1
ATOM 7907 C C . ASP A 1 1022 ? 3.313 14.011 29.350 1.00 86.00 1022 ASP A C 1
ATOM 7909 O O . ASP A 1 1022 ? 3.780 14.068 30.483 1.00 86.00 1022 ASP A O 1
ATOM 7913 N N . ARG A 1 1023 ? 4.092 14.255 28.286 1.00 81.50 1023 ARG A N 1
ATOM 7914 C CA . ARG A 1 1023 ? 5.538 14.527 28.382 1.00 81.50 1023 ARG A CA 1
ATOM 7915 C C . ARG A 1 1023 ? 5.893 15.844 29.095 1.00 81.50 1023 ARG A C 1
ATOM 7917 O O . ARG A 1 1023 ? 7.065 16.051 29.411 1.00 81.50 1023 ARG A O 1
ATOM 7924 N N . ILE A 1 1024 ? 4.949 16.781 29.273 1.00 80.56 1024 ILE A N 1
ATOM 7925 C CA . ILE A 1 1024 ? 5.223 18.114 29.865 1.00 80.56 1024 ILE A CA 1
ATOM 7926 C C . ILE A 1 1024 ? 4.121 18.611 30.813 1.00 80.56 1024 ILE A C 1
ATOM 7928 O O . ILE A 1 1024 ? 4.444 19.353 31.741 1.00 80.56 1024 ILE A O 1
ATOM 7932 N N . LEU A 1 1025 ? 2.852 18.253 30.597 1.00 84.75 1025 LEU A N 1
ATOM 7933 C CA . LEU A 1 1025 ? 1.755 18.609 31.504 1.00 84.75 1025 LEU A CA 1
ATOM 7934 C C . LEU A 1 1025 ? 1.451 17.455 32.461 1.00 84.75 1025 LEU A C 1
ATOM 7936 O O . LEU A 1 1025 ? 1.547 16.293 32.082 1.00 84.75 1025 LEU A O 1
ATOM 7940 N N . SER A 1 1026 ? 1.039 17.782 33.683 1.00 87.94 1026 SER A N 1
ATOM 7941 C CA . SER A 1 1026 ? 0.544 16.789 34.642 1.00 87.94 1026 SER A CA 1
ATOM 7942 C C . SER A 1 1026 ? -0.792 16.175 34.200 1.00 87.94 1026 SER A C 1
ATOM 7944 O O . SER A 1 1026 ? -1.589 16.817 33.510 1.00 87.94 1026 SER A O 1
ATOM 7946 N N . THR A 1 1027 ? -1.089 14.952 34.650 1.00 88.44 1027 THR A N 1
ATOM 7947 C CA . THR A 1 1027 ? -2.377 14.284 34.382 1.00 88.44 1027 THR A CA 1
ATOM 7948 C C . THR A 1 1027 ? -3.576 15.093 34.894 1.00 88.44 1027 THR A C 1
ATOM 7950 O O . THR A 1 1027 ? -4.625 15.096 34.252 1.00 88.44 1027 THR A O 1
ATOM 7953 N N . GLU A 1 1028 ? -3.410 15.848 35.986 1.00 88.06 1028 GLU A N 1
ATOM 7954 C CA . GLU A 1 1028 ? -4.387 16.823 36.491 1.00 88.06 1028 GLU A CA 1
ATOM 7955 C C . GLU A 1 1028 ? -4.624 17.981 35.505 1.00 88.06 1028 GLU A C 1
ATOM 7957 O O . GLU A 1 1028 ? -5.769 18.274 35.160 1.00 88.06 1028 GLU A O 1
ATOM 7962 N N . GLU A 1 1029 ? -3.566 18.622 34.992 1.00 88.56 1029 GLU A N 1
ATOM 7963 C CA . GLU A 1 1029 ? -3.687 19.686 33.981 1.00 88.56 1029 GLU A CA 1
ATOM 7964 C C . GLU A 1 1029 ? -4.334 19.177 32.684 1.00 88.56 1029 GLU A C 1
ATOM 7966 O O . GLU A 1 1029 ? -5.144 19.884 32.079 1.00 88.56 1029 GLU A O 1
ATOM 7971 N N . ILE A 1 1030 ? -4.009 17.951 32.265 1.00 91.19 1030 ILE A N 1
ATOM 7972 C CA . ILE A 1 1030 ? -4.588 17.311 31.075 1.00 91.19 1030 ILE A CA 1
ATOM 7973 C C . ILE A 1 1030 ? -6.073 16.993 31.302 1.00 91.19 1030 ILE A C 1
ATOM 7975 O O . ILE A 1 1030 ? -6.889 17.233 30.410 1.00 91.19 1030 ILE A O 1
ATOM 7979 N N . LEU A 1 1031 ? -6.454 16.527 32.497 1.00 90.81 1031 LEU A N 1
ATOM 7980 C CA . LEU A 1 1031 ? -7.853 16.309 32.872 1.00 90.81 1031 LEU A CA 1
ATOM 7981 C C . LEU A 1 1031 ? -8.642 17.628 32.927 1.00 90.81 1031 LEU A C 1
ATOM 7983 O O . LEU A 1 1031 ? -9.763 17.685 32.424 1.00 90.81 1031 LEU A O 1
ATOM 7987 N N . HIS A 1 1032 ? -8.056 18.709 33.450 1.00 91.44 1032 HIS A N 1
ATOM 7988 C CA . HIS A 1 1032 ? -8.675 20.037 33.418 1.00 91.44 1032 HIS A CA 1
ATOM 7989 C C . HIS A 1 1032 ? -8.902 20.537 31.983 1.00 91.44 1032 HIS A C 1
ATOM 7991 O O . HIS A 1 1032 ? -10.015 20.951 31.663 1.00 91.44 1032 HIS A O 1
ATOM 7997 N N . ILE A 1 1033 ? -7.908 20.413 31.094 1.00 92.00 1033 ILE A N 1
ATOM 7998 C CA . ILE A 1 1033 ? -8.053 20.729 29.659 1.00 92.00 1033 ILE A CA 1
ATOM 7999 C C . ILE A 1 1033 ? -9.157 19.873 29.011 1.00 92.00 1033 ILE A C 1
ATOM 8001 O O . ILE A 1 1033 ? -9.947 20.373 28.206 1.00 92.00 1033 ILE A O 1
ATOM 8005 N N . ALA A 1 1034 ? -9.254 18.593 29.380 1.00 92.75 1034 ALA A N 1
ATOM 8006 C CA . ALA A 1 1034 ? -10.284 17.690 28.879 1.00 92.75 1034 ALA A CA 1
ATOM 8007 C C . ALA A 1 1034 ? -11.702 18.079 29.344 1.00 92.75 1034 ALA A C 1
ATOM 8009 O O . ALA A 1 1034 ? -12.646 17.976 28.553 1.00 92.75 1034 ALA A O 1
ATOM 8010 N N . ILE A 1 1035 ? -11.848 18.552 30.587 1.00 92.44 1035 ILE A N 1
ATOM 8011 C CA . ILE A 1 1035 ? -13.109 19.043 31.165 1.00 92.44 1035 ILE A CA 1
ATOM 8012 C C . ILE A 1 1035 ? -13.521 20.384 30.539 1.00 92.44 1035 ILE A C 1
ATOM 8014 O O . ILE A 1 1035 ? -14.659 20.505 30.082 1.00 92.44 1035 ILE A O 1
ATOM 8018 N N . ASP A 1 1036 ? -12.610 21.360 30.452 1.00 93.12 1036 ASP A N 1
ATOM 8019 C CA . ASP A 1 1036 ? -12.877 22.685 29.865 1.00 93.12 1036 ASP A CA 1
ATOM 8020 C C . ASP A 1 1036 ? -13.351 22.576 28.404 1.00 93.12 1036 ASP A C 1
ATOM 8022 O O . ASP A 1 1036 ? -14.333 23.223 28.012 1.00 93.12 1036 ASP A O 1
ATOM 8026 N N . PHE A 1 1037 ? -12.731 21.683 27.621 1.00 94.38 1037 PHE A N 1
ATOM 8027 C CA . PHE A 1 1037 ? -13.150 21.394 26.250 1.00 94.38 1037 PHE A CA 1
ATOM 8028 C C . PHE A 1 1037 ? -14.556 20.772 26.188 1.00 94.38 1037 PHE A C 1
ATOM 8030 O O . PHE A 1 1037 ? -15.386 21.189 25.373 1.00 94.38 1037 PHE A O 1
ATOM 8037 N N . MET A 1 1038 ? -14.880 19.818 27.065 1.00 92.56 1038 MET A N 1
ATOM 8038 C CA . MET A 1 1038 ? -16.211 19.193 27.104 1.00 92.56 1038 MET A CA 1
ATOM 8039 C C . MET A 1 1038 ? -17.318 20.152 27.564 1.00 92.56 1038 MET A C 1
ATOM 8041 O O . MET A 1 1038 ? -18.449 20.072 27.066 1.00 92.56 1038 MET A O 1
ATOM 8045 N N . ASP A 1 1039 ? -16.988 21.106 28.434 1.00 91.94 1039 ASP A N 1
ATOM 8046 C CA . ASP A 1 1039 ? -17.876 22.199 28.836 1.00 91.94 1039 ASP A CA 1
ATOM 8047 C C . ASP A 1 1039 ? -18.014 23.267 27.740 1.00 91.94 1039 ASP A C 1
ATOM 8049 O O . ASP A 1 1039 ? -19.102 23.813 27.540 1.00 91.94 1039 ASP A O 1
ATOM 8053 N N . SER A 1 1040 ? -16.969 23.514 26.939 1.00 92.06 1040 SER A N 1
ATOM 8054 C CA . SER A 1 1040 ? -17.085 24.323 25.715 1.00 92.06 1040 SER A CA 1
ATOM 8055 C C . SER A 1 1040 ? -18.113 23.732 24.731 1.00 92.06 1040 SER A C 1
ATOM 8057 O O . SER A 1 1040 ? -18.837 24.475 24.065 1.00 92.06 1040 SER A O 1
ATOM 8059 N N . CYS A 1 1041 ? -18.275 22.402 24.736 1.00 89.94 1041 CYS A N 1
ATOM 8060 C CA . CYS A 1 1041 ? -19.259 21.659 23.947 1.00 89.94 1041 CYS A CA 1
ATOM 8061 C C . CYS A 1 1041 ? -20.695 21.680 24.529 1.00 89.94 1041 CYS A C 1
ATOM 8063 O O . CYS A 1 1041 ? -21.539 20.874 24.122 1.00 89.94 1041 CYS A O 1
ATOM 8065 N N . ALA A 1 1042 ? -21.020 22.552 25.491 1.00 86.12 1042 ALA A N 1
ATOM 8066 C CA . ALA A 1 1042 ? -22.361 22.624 26.085 1.00 86.12 1042 ALA A CA 1
ATOM 8067 C C . ALA A 1 1042 ? -23.457 23.105 25.108 1.00 86.12 1042 ALA A C 1
ATOM 8069 O O . ALA A 1 1042 ? -24.580 22.612 25.168 1.00 86.12 1042 ALA A O 1
ATOM 8070 N N . LEU A 1 1043 ? -23.141 24.024 24.186 1.00 83.38 1043 LEU A N 1
ATOM 8071 C CA . LEU A 1 1043 ? -24.112 24.645 23.260 1.00 83.38 1043 LEU A CA 1
ATOM 8072 C C . LEU A 1 1043 ? -24.292 23.892 21.923 1.00 83.38 1043 LEU A C 1
ATOM 8074 O O . LEU A 1 1043 ? -24.965 24.377 21.010 1.00 83.38 1043 LEU A O 1
ATOM 8078 N N . VAL A 1 1044 ? -23.686 22.709 21.809 1.00 84.75 1044 VAL A N 1
ATOM 8079 C CA . VAL A 1 1044 ? -23.660 21.850 20.616 1.00 84.75 1044 VAL A CA 1
ATOM 8080 C C . VAL A 1 1044 ? -25.057 21.328 20.239 1.00 84.75 1044 VAL A C 1
ATOM 8082 O O . VAL A 1 1044 ? -25.857 20.977 21.103 1.00 84.75 1044 VAL A O 1
ATOM 8085 N N . LYS A 1 1045 ? -25.350 21.237 18.930 1.00 83.06 1045 LYS A N 1
ATOM 8086 C CA . LYS A 1 1045 ? -26.657 20.815 18.384 1.00 83.06 1045 LYS A CA 1
ATOM 8087 C C . LYS A 1 1045 ? -26.531 19.784 17.255 1.00 83.06 1045 LYS A C 1
ATOM 8089 O O . LYS A 1 1045 ? -25.488 19.662 16.614 1.00 83.06 1045 LYS A O 1
ATOM 8094 N N . GLY A 1 1046 ? -27.623 19.062 16.988 1.00 84.31 1046 GLY A N 1
ATOM 8095 C CA . GLY A 1 1046 ? -27.709 18.053 15.923 1.00 84.31 1046 GLY A CA 1
ATOM 8096 C C . GLY A 1 1046 ? -26.735 16.885 16.117 1.00 84.31 1046 GLY A C 1
ATOM 8097 O O . GLY A 1 1046 ? -26.389 16.538 17.247 1.00 84.31 1046 GLY A O 1
ATOM 8098 N N . LYS A 1 1047 ? -26.245 16.305 15.011 1.00 83.75 1047 LYS A N 1
ATOM 8099 C CA . LYS A 1 1047 ? -25.336 15.139 15.021 1.00 83.75 1047 LYS A CA 1
ATOM 8100 C C . LYS A 1 1047 ? -24.046 15.342 15.828 1.00 83.75 1047 LYS A C 1
ATOM 8102 O O . LYS A 1 1047 ? -23.468 14.361 16.282 1.00 83.75 1047 LYS A O 1
ATOM 8107 N N . LEU A 1 1048 ? -23.608 16.583 16.051 1.00 86.00 1048 LEU A N 1
ATOM 8108 C CA . LEU A 1 1048 ? -22.416 16.875 16.853 1.00 86.00 1048 LEU A CA 1
ATOM 8109 C C . LEU A 1 1048 ? -22.593 16.490 18.340 1.00 86.00 1048 LEU A C 1
ATOM 8111 O O . LEU A 1 1048 ? -21.606 16.209 19.013 1.00 86.00 1048 LEU A O 1
ATOM 8115 N N . VAL A 1 1049 ? -23.836 16.350 18.826 1.00 87.19 1049 VAL A N 1
ATOM 8116 C CA . VAL A 1 1049 ? -24.126 15.762 20.148 1.00 87.19 1049 VAL A CA 1
ATOM 8117 C C . VAL A 1 1049 ? -23.715 14.284 20.216 1.00 87.19 1049 VAL A C 1
ATOM 8119 O O . VAL A 1 1049 ? -23.195 13.851 21.239 1.00 87.19 1049 VAL A O 1
ATOM 8122 N N . LEU A 1 1050 ? -23.878 13.513 19.134 1.00 88.50 1050 LEU A N 1
ATOM 8123 C CA . LEU A 1 1050 ? -23.459 12.105 19.101 1.00 88.50 1050 LEU A CA 1
ATOM 8124 C C . LEU A 1 1050 ? -21.932 11.993 19.213 1.00 88.50 1050 LEU A C 1
ATOM 8126 O O . LEU A 1 1050 ? -21.431 11.214 20.017 1.00 88.50 1050 LEU A O 1
ATOM 8130 N N . TYR A 1 1051 ? -21.186 12.830 18.481 1.00 89.25 1051 TYR A N 1
ATOM 8131 C CA . TYR A 1 1051 ? -19.723 12.870 18.598 1.00 89.25 1051 TYR A CA 1
ATOM 8132 C C . TYR A 1 1051 ? -19.259 13.344 19.984 1.00 89.25 1051 TYR A C 1
ATOM 8134 O O . TYR A 1 1051 ? -18.291 12.797 20.502 1.00 89.25 1051 TYR A O 1
ATOM 8142 N N . LYS A 1 1052 ? -19.978 14.279 20.630 1.00 91.31 1052 LYS A N 1
ATOM 8143 C CA . LYS A 1 1052 ? -19.727 14.669 22.031 1.00 91.31 1052 LYS A CA 1
ATOM 8144 C C . LYS A 1 1052 ? -19.855 13.470 22.982 1.00 91.31 1052 LYS A C 1
ATOM 8146 O O . LYS A 1 1052 ? -18.999 13.289 23.840 1.00 91.31 1052 LYS A O 1
ATOM 8151 N N . LEU A 1 1053 ? -20.893 12.644 22.831 1.00 89.56 1053 LEU A N 1
ATOM 8152 C CA . LEU A 1 1053 ? -21.071 11.440 23.652 1.00 89.56 1053 LEU A CA 1
ATOM 8153 C C . LEU A 1 1053 ? -19.971 10.397 23.369 1.00 89.56 1053 LEU A C 1
ATOM 8155 O O . LEU A 1 1053 ? -19.378 9.866 24.303 1.00 89.56 1053 LEU A O 1
ATOM 8159 N N . VAL A 1 1054 ? -19.612 10.170 22.100 1.00 89.88 1054 VAL A N 1
ATOM 8160 C CA . VAL A 1 1054 ? -18.486 9.287 21.729 1.00 89.88 1054 VAL A CA 1
ATOM 8161 C C . VAL A 1 1054 ? -17.152 9.773 22.317 1.00 89.88 1054 VAL A C 1
ATOM 8163 O O . VAL A 1 1054 ? -16.360 8.952 22.774 1.00 89.88 1054 VAL A O 1
ATOM 8166 N N . ALA A 1 1055 ? -16.911 11.087 22.391 1.00 89.81 1055 ALA A N 1
ATOM 8167 C CA . ALA A 1 1055 ? -15.717 11.631 23.039 1.00 89.81 1055 ALA A CA 1
ATOM 8168 C C . ALA A 1 1055 ? -15.641 11.268 24.537 1.00 89.81 1055 ALA A C 1
ATOM 8170 O O . ALA A 1 1055 ? -14.566 10.905 25.006 1.00 89.81 1055 ALA A O 1
ATOM 8171 N N . ILE A 1 1056 ? -16.769 11.257 25.264 1.00 89.88 1056 ILE A N 1
ATOM 8172 C CA . ILE A 1 1056 ? -16.832 10.833 26.680 1.00 89.88 1056 ILE A CA 1
ATOM 8173 C C . ILE A 1 1056 ? -16.542 9.328 26.826 1.00 89.88 1056 ILE A C 1
ATOM 8175 O O . ILE A 1 1056 ? -15.807 8.932 27.735 1.00 89.88 1056 ILE A O 1
ATOM 8179 N N . ILE A 1 1057 ? -17.051 8.485 25.916 1.00 88.75 1057 ILE A N 1
ATOM 8180 C CA . ILE A 1 1057 ? -16.692 7.051 25.872 1.00 88.75 1057 ILE A CA 1
ATOM 8181 C C . ILE A 1 1057 ? -15.179 6.901 25.692 1.00 88.75 1057 ILE A C 1
ATOM 8183 O O . ILE A 1 1057 ? -14.551 6.105 26.387 1.00 88.75 1057 ILE A O 1
ATOM 8187 N N . ASN A 1 1058 ? -14.585 7.674 24.781 1.00 89.50 1058 ASN A N 1
ATOM 8188 C CA . ASN A 1 1058 ? -13.165 7.563 24.469 1.00 89.50 1058 ASN A CA 1
ATOM 8189 C C . ASN A 1 1058 ? -12.279 8.117 25.596 1.00 89.50 1058 ASN A C 1
ATOM 8191 O O . ASN A 1 1058 ? -11.278 7.483 25.909 1.00 89.50 1058 ASN A O 1
ATOM 8195 N N . TYR A 1 1059 ? -12.670 9.205 26.276 1.00 90.56 1059 TYR A N 1
ATOM 8196 C CA . TYR A 1 1059 ? -12.021 9.663 27.517 1.00 90.56 1059 TYR A CA 1
ATOM 8197 C C . TYR A 1 1059 ? -12.003 8.554 28.575 1.00 90.56 1059 TYR A C 1
ATOM 8199 O O . TYR A 1 1059 ? -10.958 8.269 29.148 1.00 90.56 1059 TYR A O 1
ATOM 8207 N N . SER A 1 1060 ? -13.140 7.879 28.776 1.00 85.38 1060 SER A N 1
ATOM 8208 C CA . SER A 1 1060 ? -13.292 6.785 29.751 1.00 85.38 1060 SER A CA 1
ATOM 8209 C C . SER A 1 1060 ? -12.435 5.547 29.431 1.00 85.38 1060 SER A C 1
ATOM 8211 O O . SER A 1 1060 ? -12.377 4.621 30.234 1.00 85.38 1060 SER A O 1
ATOM 8213 N N . LYS A 1 1061 ? -11.785 5.517 28.258 1.00 86.31 1061 LYS A N 1
ATOM 8214 C CA . LYS A 1 1061 ? -10.891 4.449 27.786 1.00 86.31 1061 LYS A CA 1
ATOM 8215 C C . LYS A 1 1061 ? -9.423 4.885 27.677 1.00 86.31 1061 LYS A C 1
ATOM 8217 O O . LYS A 1 1061 ? -8.584 4.048 27.359 1.00 86.31 1061 LYS A O 1
ATOM 8222 N N . LEU A 1 1062 ? -9.094 6.159 27.922 1.00 87.19 1062 LEU A N 1
ATOM 8223 C CA . LEU A 1 1062 ? -7.706 6.631 27.922 1.00 87.19 1062 LEU A CA 1
ATOM 8224 C C . LEU A 1 1062 ? -6.967 6.126 29.164 1.00 87.19 1062 LEU A C 1
ATOM 8226 O O . LEU A 1 1062 ? -7.434 6.313 30.284 1.00 87.19 1062 LEU A O 1
ATOM 8230 N N . GLU A 1 1063 ? -5.773 5.564 28.966 1.00 84.19 1063 GLU A N 1
ATOM 8231 C CA . GLU A 1 1063 ? -4.892 5.091 30.047 1.00 84.19 1063 GLU A CA 1
ATOM 8232 C C . GLU A 1 1063 ? -4.587 6.202 31.070 1.00 84.19 1063 GLU A C 1
ATOM 8234 O O . GLU A 1 1063 ? -4.638 5.953 32.273 1.00 84.19 1063 GLU A O 1
ATOM 8239 N N . LEU A 1 1064 ? -4.433 7.451 30.602 1.00 83.75 1064 LEU A N 1
ATOM 8240 C CA . LEU A 1 1064 ? -4.277 8.663 31.426 1.00 83.75 1064 LEU A CA 1
ATOM 8241 C C . LEU A 1 1064 ? -5.335 8.829 32.534 1.00 83.75 1064 LEU A C 1
ATOM 8243 O O . LEU A 1 1064 ? -5.057 9.451 33.557 1.00 83.75 1064 LEU A O 1
ATOM 8247 N N . PHE A 1 1065 ? -6.557 8.332 32.318 1.00 86.50 1065 PHE A N 1
ATOM 8248 C CA . PHE A 1 1065 ? -7.703 8.531 33.212 1.00 86.50 1065 PHE A CA 1
ATOM 8249 C C . PHE A 1 1065 ? -8.160 7.231 33.901 1.00 86.50 1065 PHE A C 1
ATOM 8251 O O . PHE A 1 1065 ? -9.221 7.209 34.524 1.00 86.50 1065 PHE A O 1
ATOM 8258 N N . GLN A 1 1066 ? -7.372 6.149 33.823 1.00 82.50 1066 GLN A N 1
ATOM 8259 C CA . GLN A 1 1066 ? -7.662 4.892 34.534 1.00 82.50 1066 GLN A CA 1
ATOM 8260 C C . GLN A 1 1066 ? -7.330 4.954 36.034 1.00 82.50 1066 GLN A C 1
ATOM 8262 O O . GLN A 1 1066 ? -7.895 4.188 36.817 1.00 82.50 1066 GLN A O 1
ATOM 8267 N N . ALA A 1 1067 ? -6.434 5.858 36.444 1.00 84.00 1067 ALA A N 1
ATOM 8268 C CA . ALA A 1 1067 ? -6.101 6.083 37.848 1.00 84.00 1067 ALA A CA 1
ATOM 8269 C C . ALA A 1 1067 ? -7.331 6.589 38.645 1.00 84.00 1067 ALA A C 1
ATOM 8271 O O . ALA A 1 1067 ? -8.170 7.312 38.100 1.00 84.00 1067 ALA A O 1
ATOM 8272 N N . PRO A 1 1068 ? -7.496 6.180 39.920 1.00 81.19 1068 PRO A N 1
ATOM 8273 C CA . PRO A 1 1068 ? -8.792 6.230 40.603 1.00 81.19 1068 PRO A CA 1
ATOM 8274 C C . PRO A 1 1068 ? -9.309 7.650 40.861 1.00 81.19 1068 PRO A C 1
ATOM 8276 O O . PRO A 1 1068 ? -10.512 7.885 40.768 1.00 81.19 1068 PRO A O 1
ATOM 8279 N N . GLU A 1 1069 ? -8.420 8.602 41.141 1.00 83.62 1069 GLU A N 1
ATOM 8280 C CA . GLU A 1 1069 ? -8.769 10.006 41.399 1.00 83.62 1069 GLU A CA 1
ATOM 8281 C C . GLU A 1 1069 ? -9.288 10.679 40.118 1.00 83.62 1069 GLU A C 1
ATOM 8283 O O . GLU A 1 1069 ? -10.323 11.348 40.117 1.00 83.62 1069 GLU A O 1
ATOM 8288 N N . GLN A 1 1070 ? -8.614 10.419 38.996 1.00 84.50 1070 GLN A N 1
ATOM 8289 C CA . GLN A 1 1070 ? -8.959 10.917 37.668 1.00 84.50 1070 GLN A CA 1
ATOM 8290 C C . GLN A 1 1070 ? -10.252 10.257 37.159 1.00 84.50 1070 GLN A C 1
ATOM 8292 O O . GLN A 1 1070 ? -11.121 10.952 36.630 1.00 84.50 1070 GLN A O 1
ATOM 8297 N N . LYS A 1 1071 ? -10.437 8.947 37.395 1.00 81.38 1071 LYS A N 1
ATOM 8298 C CA . LYS A 1 1071 ? -11.678 8.211 37.091 1.00 81.38 1071 LYS A CA 1
ATOM 8299 C C . LYS A 1 1071 ? -12.874 8.765 37.878 1.00 81.38 1071 LYS A C 1
ATOM 8301 O O . LYS A 1 1071 ? -13.939 8.965 37.295 1.00 81.38 1071 LYS A O 1
ATOM 8306 N N . ALA A 1 1072 ? -12.698 9.070 39.167 1.00 82.00 1072 ALA A N 1
ATOM 8307 C CA . ALA A 1 1072 ? -13.733 9.680 40.006 1.00 82.00 1072 ALA A CA 1
ATOM 8308 C C . ALA A 1 1072 ? -14.091 11.106 39.544 1.00 82.00 1072 ALA A C 1
ATOM 8310 O O . ALA A 1 1072 ? -15.260 11.421 39.324 1.00 82.00 1072 ALA A O 1
ATOM 8311 N N . ALA A 1 1073 ? -13.094 11.963 39.309 1.00 83.56 1073 ALA A N 1
ATOM 8312 C CA . ALA A 1 1073 ? -13.320 13.320 38.809 1.00 83.56 1073 ALA A CA 1
ATOM 8313 C C . ALA A 1 1073 ? -13.983 13.341 37.413 1.00 83.56 1073 ALA A C 1
ATOM 8315 O O . ALA A 1 1073 ? -14.810 14.216 37.123 1.00 83.56 1073 ALA A O 1
ATOM 8316 N N . LEU A 1 1074 ? -13.671 12.361 36.556 1.00 85.56 1074 LEU A N 1
ATOM 8317 C CA . LEU A 1 1074 ? -14.315 12.177 35.255 1.00 85.56 1074 LEU A CA 1
ATOM 8318 C C . LEU A 1 1074 ? -15.772 11.699 35.389 1.00 85.56 1074 LEU A C 1
ATOM 8320 O O . LEU A 1 1074 ? -16.636 12.214 34.675 1.00 85.56 1074 LEU A O 1
ATOM 8324 N N . SER A 1 1075 ? -16.081 10.763 36.293 1.00 81.00 1075 SER A N 1
ATOM 8325 C CA . SER A 1 1075 ? -17.453 10.258 36.482 1.00 81.00 1075 SER A CA 1
ATOM 8326 C C . SER A 1 1075 ? -18.387 11.316 37.088 1.00 81.00 1075 SER A C 1
ATOM 8328 O O . SER A 1 1075 ? -19.493 11.516 36.576 1.00 81.00 1075 SER A O 1
ATOM 8330 N N . ALA A 1 1076 ? -17.911 12.100 38.063 1.00 82.69 1076 ALA A N 1
ATOM 8331 C CA . ALA A 1 1076 ? -18.649 13.230 38.637 1.00 82.69 1076 ALA A CA 1
ATOM 8332 C C . ALA A 1 1076 ? -19.036 14.284 37.576 1.00 82.69 1076 ALA A C 1
ATOM 8334 O O . ALA A 1 1076 ? -20.163 14.786 37.549 1.00 82.69 1076 ALA A O 1
ATOM 8335 N N . ASN A 1 1077 ? -18.132 14.582 36.633 1.00 85.38 1077 ASN A N 1
ATOM 8336 C CA . ASN A 1 1077 ? -18.437 15.459 35.498 1.00 85.38 1077 ASN A CA 1
ATOM 8337 C C . ASN A 1 1077 ? -19.307 14.781 34.427 1.00 85.38 1077 ASN A C 1
ATOM 8339 O O . ASN A 1 1077 ? -20.130 15.445 33.792 1.00 85.38 1077 ASN A O 1
ATOM 8343 N N . THR A 1 1078 ? -19.189 13.462 34.254 1.00 85.69 1078 THR A N 1
ATOM 8344 C CA . THR A 1 1078 ? -19.976 12.700 33.276 1.00 85.69 1078 THR A CA 1
ATOM 8345 C C . THR A 1 1078 ? -21.476 12.815 33.549 1.00 85.69 1078 THR A C 1
ATOM 8347 O O . THR A 1 1078 ? -22.228 13.101 32.617 1.00 85.69 1078 THR A O 1
ATOM 8350 N N . ALA A 1 1079 ? -21.927 12.715 34.805 1.00 79.06 1079 ALA A N 1
ATOM 8351 C CA . ALA A 1 1079 ? -23.340 12.910 35.157 1.00 79.06 1079 ALA A CA 1
ATOM 8352 C C . ALA A 1 1079 ? -23.887 14.273 34.670 1.00 79.06 1079 ALA A C 1
ATOM 8354 O O . ALA A 1 1079 ? -24.938 14.344 34.025 1.00 79.06 1079 ALA A O 1
ATOM 8355 N N . ARG A 1 1080 ? -23.117 15.351 34.879 1.00 85.12 1080 ARG A N 1
ATOM 8356 C CA . ARG A 1 1080 ? -23.430 16.716 34.415 1.00 85.12 1080 ARG A CA 1
ATOM 8357 C C . ARG A 1 1080 ? -23.464 16.835 32.885 1.00 85.12 1080 ARG A C 1
ATOM 8359 O O . ARG A 1 1080 ? -24.272 17.595 32.351 1.00 85.12 1080 ARG A O 1
ATOM 8366 N N . TRP A 1 1081 ? -22.621 16.092 32.168 1.00 87.56 1081 TRP A N 1
ATOM 8367 C CA . TRP A 1 1081 ? -22.605 16.078 30.699 1.00 87.56 1081 TRP A CA 1
ATOM 8368 C C . TRP A 1 1081 ? -23.719 15.235 30.068 1.00 87.56 1081 TRP A C 1
ATOM 8370 O O . TRP A 1 1081 ? -24.133 15.552 28.948 1.00 87.56 1081 TRP A O 1
ATOM 8380 N N . LEU A 1 1082 ? -24.192 14.193 30.762 1.00 86.50 1082 LEU A N 1
ATOM 8381 C CA . LEU A 1 1082 ? -25.268 13.303 30.313 1.00 86.50 1082 LEU A CA 1
ATOM 8382 C C . LEU A 1 1082 ? -26.667 13.889 30.543 1.00 86.50 1082 LEU A C 1
ATOM 8384 O O . LEU A 1 1082 ? -27.535 13.693 29.696 1.00 86.50 1082 LEU A O 1
ATOM 8388 N N . ALA A 1 1083 ? -26.889 14.630 31.635 1.00 82.44 1083 ALA A N 1
ATOM 8389 C CA . ALA A 1 1083 ? -28.217 15.123 32.024 1.00 82.44 1083 ALA A CA 1
ATOM 8390 C C . ALA A 1 1083 ? -29.022 15.851 30.911 1.00 82.44 1083 ALA A C 1
ATOM 8392 O O . ALA A 1 1083 ? -30.219 15.594 30.801 1.00 82.44 1083 ALA A O 1
ATOM 8393 N N . PRO A 1 1084 ? -28.433 16.685 30.022 1.00 83.38 1084 PRO A N 1
ATOM 8394 C CA . PRO A 1 1084 ? -29.175 17.314 28.916 1.00 83.38 1084 PRO A CA 1
ATOM 8395 C C . PRO A 1 1084 ? -29.595 16.357 27.785 1.00 83.38 1084 PRO A C 1
ATOM 8397 O O . PRO A 1 1084 ? -30.334 16.763 26.890 1.00 83.38 1084 PRO A O 1
ATOM 8400 N N . HIS A 1 1085 ? -29.099 15.115 27.797 1.00 82.00 1085 HIS A N 1
ATOM 8401 C CA . HIS A 1 1085 ? -29.278 14.096 26.751 1.00 82.00 1085 HIS A CA 1
ATOM 8402 C C . HIS A 1 1085 ? -29.940 12.812 27.280 1.00 82.00 1085 HIS A C 1
ATOM 8404 O O . HIS A 1 1085 ? -30.091 11.845 26.535 1.00 82.00 1085 HIS A O 1
ATOM 8410 N N . TRP A 1 1086 ? -30.328 12.794 28.558 1.00 71.25 1086 TRP A N 1
ATOM 8411 C CA . TRP A 1 1086 ? -30.856 11.635 29.274 1.00 71.25 1086 TRP A CA 1
ATOM 8412 C C . TRP A 1 1086 ? -32.225 11.971 29.872 1.00 71.25 1086 TRP A C 1
ATOM 8414 O O . TRP A 1 1086 ? -32.339 12.810 30.762 1.00 71.25 1086 TRP A O 1
ATOM 8424 N N . GLY A 1 1087 ? -33.289 11.346 29.363 1.00 70.56 1087 GLY A N 1
ATOM 8425 C CA . GLY A 1 1087 ? -34.658 11.624 29.801 1.00 70.56 1087 GLY A CA 1
ATOM 8426 C C . GLY A 1 1087 ? -35.715 11.323 28.739 1.00 70.56 1087 GLY A C 1
ATOM 8427 O O . GLY A 1 1087 ? -35.407 10.875 27.635 1.00 70.56 1087 GLY A O 1
ATOM 8428 N N . LYS A 1 1088 ? -36.985 11.570 29.083 1.00 66.44 1088 LYS A N 1
ATOM 8429 C CA . LYS A 1 1088 ? -38.144 11.325 28.208 1.00 66.44 1088 LYS A CA 1
ATOM 8430 C C . LYS A 1 1088 ? -38.330 12.474 27.211 1.00 66.44 1088 LYS A C 1
ATOM 8432 O O . LYS A 1 1088 ? -38.478 13.620 27.629 1.00 66.44 1088 LYS A O 1
ATOM 8437 N N . THR A 1 1089 ? -38.396 12.170 25.916 1.00 72.94 1089 THR A N 1
ATOM 8438 C CA . THR A 1 1089 ? -38.804 13.121 24.867 1.00 72.94 1089 THR A CA 1
ATOM 8439 C C . THR A 1 1089 ? -40.258 12.913 24.447 1.00 72.94 1089 THR A C 1
ATOM 8441 O O . THR A 1 1089 ? -40.840 11.852 24.661 1.00 72.94 1089 THR A O 1
ATOM 8444 N N . ILE A 1 1090 ? -40.850 13.947 23.839 1.00 71.56 1090 ILE A N 1
ATOM 8445 C CA . ILE A 1 1090 ? -42.212 13.902 23.279 1.00 71.56 1090 ILE A CA 1
ATOM 8446 C C . ILE A 1 1090 ? -42.222 13.170 21.924 1.00 71.56 1090 ILE A C 1
ATOM 8448 O O . ILE A 1 1090 ? -43.179 12.472 21.606 1.00 71.56 1090 ILE A O 1
ATOM 8452 N N . GLU A 1 1091 ? -41.134 13.277 21.153 1.00 75.12 1091 GLU A N 1
ATOM 8453 C CA . GLU A 1 1091 ? -40.943 12.581 19.877 1.00 75.12 1091 GLU A CA 1
ATOM 8454 C C . GLU A 1 1091 ? -39.698 11.681 19.927 1.00 75.12 1091 GLU A C 1
ATOM 8456 O O . GLU A 1 1091 ? -38.620 12.089 20.375 1.00 75.12 1091 GLU A O 1
ATOM 8461 N N . VAL A 1 1092 ? -39.843 10.441 19.451 1.00 79.50 1092 VAL A N 1
ATOM 8462 C CA . VAL A 1 1092 ? -38.791 9.410 19.448 1.00 79.50 1092 VAL A CA 1
ATOM 8463 C C . VAL A 1 1092 ? -38.100 9.392 18.081 1.00 79.50 1092 VAL A C 1
ATOM 8465 O O . VAL A 1 1092 ? -38.385 8.563 17.217 1.00 79.50 1092 VAL A O 1
ATOM 8468 N N . THR A 1 1093 ? -37.187 10.341 17.872 1.00 83.31 1093 THR A N 1
ATOM 8469 C CA . THR A 1 1093 ? -36.348 10.396 16.660 1.00 83.31 1093 THR A CA 1
ATOM 8470 C C . THR A 1 1093 ? -35.220 9.361 16.712 1.00 83.31 1093 THR A C 1
ATOM 8472 O O . THR A 1 1093 ? -34.776 8.972 17.792 1.00 83.31 1093 THR A O 1
ATOM 8475 N N . ASP A 1 1094 ? -34.692 8.939 15.558 1.00 81.19 1094 ASP A N 1
ATOM 8476 C CA . ASP A 1 1094 ? -33.545 8.016 15.525 1.00 81.19 1094 ASP A CA 1
ATOM 8477 C C . ASP A 1 1094 ? -32.288 8.617 16.171 1.00 81.19 1094 ASP A C 1
ATOM 8479 O O . ASP A 1 1094 ? -31.578 7.917 16.889 1.00 81.19 1094 ASP A O 1
ATOM 8483 N N . GLN A 1 1095 ? -32.074 9.935 16.040 1.00 81.19 1095 GLN A N 1
ATOM 8484 C CA . GLN A 1 1095 ? -30.994 10.619 16.761 1.00 81.19 1095 GLN A CA 1
ATOM 8485 C C . GLN A 1 1095 ? -31.153 10.476 18.284 1.00 81.19 1095 GLN A C 1
ATOM 8487 O O . GLN A 1 1095 ? -30.152 10.290 18.971 1.00 81.19 1095 GLN A O 1
ATOM 8492 N N . TRP A 1 1096 ? -32.378 10.533 18.819 1.00 83.94 1096 TRP A N 1
ATOM 8493 C CA . TRP A 1 1096 ? -32.614 10.328 20.251 1.00 83.94 1096 TRP A CA 1
ATOM 8494 C C . TRP A 1 1096 ? -32.371 8.874 20.679 1.00 83.94 1096 TRP A C 1
ATOM 8496 O O . TRP A 1 1096 ? -31.748 8.646 21.715 1.00 83.94 1096 TRP A O 1
ATOM 8506 N N . LYS A 1 1097 ? -32.761 7.886 19.858 1.00 81.50 1097 LYS A N 1
ATOM 8507 C CA . LYS A 1 1097 ? -32.429 6.467 20.109 1.00 81.50 1097 LYS A CA 1
ATOM 8508 C C . LYS A 1 1097 ? -30.913 6.278 20.229 1.00 81.50 1097 LYS A C 1
ATOM 8510 O O . LYS A 1 1097 ? -30.449 5.621 21.157 1.00 81.50 1097 LYS A O 1
ATOM 8515 N N . ASP A 1 1098 ? -30.145 6.890 19.327 1.00 83.88 1098 ASP A N 1
ATOM 8516 C CA . ASP A 1 1098 ? -28.681 6.812 19.328 1.00 83.88 1098 ASP A CA 1
ATOM 8517 C C . ASP A 1 1098 ? -28.033 7.619 20.463 1.00 83.88 1098 ASP A C 1
ATOM 8519 O O . ASP A 1 1098 ? -27.031 7.178 21.022 1.00 83.88 1098 ASP A O 1
ATOM 8523 N N . GLN A 1 1099 ? -28.627 8.745 20.878 1.00 86.00 1099 GLN A N 1
ATOM 8524 C CA . GLN A 1 1099 ? -28.217 9.463 22.091 1.00 86.00 1099 GLN A CA 1
ATOM 8525 C C . GLN A 1 1099 ? -28.367 8.576 23.332 1.00 86.00 1099 GLN A C 1
ATOM 8527 O O . GLN A 1 1099 ? -27.386 8.377 24.043 1.00 86.00 1099 GLN A O 1
ATOM 8532 N N . VAL A 1 1100 ? -29.545 7.983 23.562 1.00 84.31 1100 VAL A N 1
ATOM 8533 C CA . VAL A 1 1100 ? -29.782 7.110 24.727 1.00 84.31 1100 VAL A CA 1
ATOM 8534 C C . VAL A 1 1100 ? -28.856 5.891 24.704 1.00 84.31 1100 VAL A C 1
ATOM 8536 O O . VAL A 1 1100 ? -28.240 5.590 25.724 1.00 84.31 1100 VAL A O 1
ATOM 8539 N N . ARG A 1 1101 ? -28.671 5.242 23.543 1.00 84.06 1101 ARG A N 1
ATOM 8540 C CA . ARG A 1 1101 ? -27.701 4.141 23.367 1.00 84.06 1101 ARG A CA 1
ATOM 8541 C C . ARG A 1 1101 ? -26.289 4.542 23.799 1.00 84.06 1101 ARG A C 1
ATOM 8543 O O . ARG A 1 1101 ? -25.684 3.837 24.602 1.00 84.06 1101 ARG A O 1
ATOM 8550 N N . LEU A 1 1102 ? -25.780 5.675 23.307 1.00 85.69 1102 LEU A N 1
ATOM 8551 C CA . LEU A 1 1102 ? -24.443 6.162 23.656 1.00 85.69 1102 LEU A CA 1
ATOM 8552 C C . LEU A 1 1102 ? -24.331 6.523 25.143 1.00 85.69 1102 LEU A C 1
ATOM 8554 O O . LEU A 1 1102 ? -23.319 6.203 25.760 1.00 85.69 1102 LEU A O 1
ATOM 8558 N N . CYS A 1 1103 ? -25.364 7.120 25.743 1.00 85.25 1103 CYS A N 1
ATOM 8559 C CA . CYS A 1 1103 ? -25.411 7.378 27.183 1.00 85.25 1103 CYS A CA 1
ATOM 8560 C C . CYS A 1 1103 ? -25.350 6.073 28.005 1.00 85.25 1103 CYS A C 1
ATOM 8562 O O . CYS A 1 1103 ? -24.573 5.997 28.957 1.00 85.25 1103 CYS A O 1
ATOM 8564 N N . CYS A 1 1104 ? -26.068 5.017 27.599 1.00 81.31 1104 CYS A N 1
ATOM 8565 C CA . CYS A 1 1104 ? -25.943 3.688 28.211 1.00 81.31 1104 CYS A CA 1
ATOM 8566 C C . CYS A 1 1104 ? -24.524 3.112 28.055 1.00 81.31 1104 CYS A C 1
ATOM 8568 O O . CYS A 1 1104 ? -23.982 2.562 29.011 1.00 81.31 1104 CYS A O 1
ATOM 8570 N N . SER A 1 1105 ? -23.890 3.266 26.885 1.00 82.94 1105 SER A N 1
ATOM 8571 C CA . SER A 1 1105 ? -22.504 2.825 26.663 1.00 82.94 1105 SER A CA 1
ATOM 8572 C C . SER A 1 1105 ? -21.483 3.588 27.515 1.00 82.94 1105 SER A C 1
ATOM 8574 O O . SER A 1 1105 ? -20.508 2.986 27.964 1.00 82.94 1105 SER A O 1
ATOM 8576 N N . ILE A 1 1106 ? -21.694 4.886 27.766 1.00 84.19 1106 ILE A N 1
ATOM 8577 C CA . ILE A 1 1106 ? -20.860 5.685 28.681 1.00 84.19 1106 ILE A CA 1
ATOM 8578 C C . ILE A 1 1106 ? -20.957 5.117 30.097 1.00 84.19 1106 ILE A C 1
ATOM 8580 O O . ILE A 1 1106 ? -19.929 4.773 30.676 1.00 84.19 1106 ILE A O 1
ATOM 8584 N N . LEU A 1 1107 ? -22.180 4.956 30.619 1.00 81.44 1107 LEU A N 1
ATOM 8585 C CA . LEU A 1 1107 ? -22.410 4.399 31.955 1.00 81.44 1107 LEU A CA 1
ATOM 8586 C C . LEU A 1 1107 ? -21.790 3.001 32.079 1.00 81.44 1107 LEU A C 1
ATOM 8588 O O . LEU A 1 1107 ? -20.989 2.777 32.979 1.00 81.44 1107 LEU A O 1
ATOM 8592 N N . SER A 1 1108 ? -22.062 2.107 31.121 1.00 76.44 1108 SER A N 1
ATOM 8593 C CA . SER A 1 1108 ? -21.491 0.753 31.056 1.00 76.44 1108 SER A CA 1
ATOM 8594 C C . SER A 1 1108 ? -19.958 0.730 31.030 1.00 76.44 1108 SER A C 1
ATOM 8596 O O . SER A 1 1108 ? -19.375 -0.177 31.609 1.00 76.44 1108 SER A O 1
ATOM 8598 N N . THR A 1 1109 ? -19.299 1.716 30.409 1.00 76.44 1109 THR A N 1
ATOM 8599 C CA . THR A 1 1109 ? -17.824 1.819 30.401 1.00 76.44 1109 THR A CA 1
ATOM 8600 C C . THR A 1 1109 ? -17.270 2.304 31.752 1.00 76.44 1109 THR A C 1
ATOM 8602 O O . THR A 1 1109 ? -16.095 2.102 32.045 1.00 76.44 1109 THR A O 1
ATOM 8605 N N . GLN A 1 1110 ? -18.092 2.956 32.583 1.00 78.50 1110 GLN A N 1
ATOM 8606 C CA . GLN A 1 1110 ? -17.679 3.534 33.866 1.00 78.50 1110 GLN A CA 1
ATOM 8607 C C . GLN A 1 1110 ? -18.083 2.700 35.100 1.00 78.50 1110 GLN A C 1
ATOM 8609 O O . GLN A 1 1110 ? -17.535 2.975 36.168 1.00 78.50 1110 GLN A O 1
ATOM 8614 N N . VAL A 1 1111 ? -18.969 1.693 34.964 1.00 70.19 1111 VAL A N 1
ATOM 8615 C CA . VAL A 1 1111 ? -19.539 0.862 36.061 1.00 70.19 1111 VAL A CA 1
ATOM 8616 C C . VAL A 1 1111 ? -18.511 0.490 37.133 1.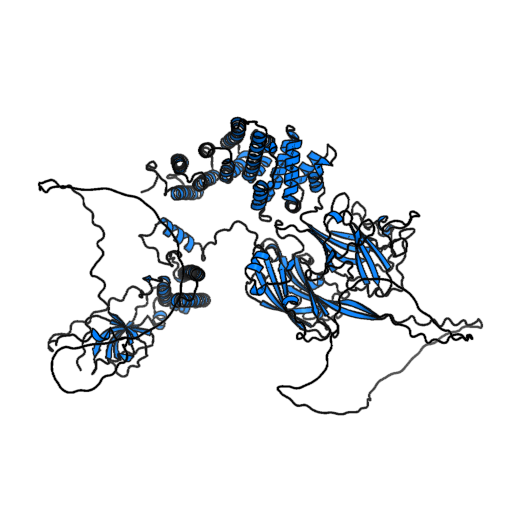00 70.19 1111 VAL A C 1
ATOM 8618 O O . VAL A 1 1111 ? -18.714 0.826 38.299 1.00 70.19 1111 VAL A O 1
ATOM 8621 N N . ASP A 1 1112 ? -17.368 -0.083 36.740 1.00 63.09 1112 ASP A N 1
ATOM 8622 C CA . ASP A 1 1112 ? -16.305 -0.578 37.638 1.00 63.09 1112 ASP A CA 1
ATOM 8623 C C . ASP A 1 1112 ? -15.507 0.537 38.356 1.00 63.09 1112 ASP A C 1
ATOM 8625 O O . ASP A 1 1112 ? -14.333 0.393 38.703 1.00 63.09 1112 ASP A O 1
ATOM 8629 N N . GLY A 1 1113 ? -16.068 1.735 38.470 1.00 56.59 1113 GLY A N 1
ATOM 8630 C CA . GLY A 1 1113 ? -15.520 2.860 39.225 1.00 56.59 1113 GLY A CA 1
ATOM 8631 C C . GLY A 1 1113 ? -16.554 3.936 39.540 1.00 56.59 1113 GLY A C 1
ATOM 8632 O O . GLY A 1 1113 ? -16.174 5.079 39.791 1.00 56.59 1113 GLY A O 1
ATOM 8633 N N . LEU A 1 1114 ? -17.848 3.600 39.508 1.00 60.34 1114 LEU A N 1
ATOM 8634 C CA . LEU A 1 1114 ? -18.894 4.500 39.977 1.00 60.34 1114 LEU A CA 1
ATOM 8635 C C . LEU A 1 1114 ? -18.882 4.535 41.510 1.00 60.34 1114 LEU A C 1
ATOM 8637 O O . LEU A 1 1114 ? -19.210 3.554 42.174 1.00 60.34 1114 LEU A O 1
ATOM 8641 N N . GLY A 1 1115 ? -18.501 5.682 42.073 1.00 56.50 1115 GLY A N 1
ATOM 8642 C CA . GLY A 1 1115 ? -18.692 5.961 43.495 1.00 56.50 1115 GLY A CA 1
ATOM 8643 C C . GLY A 1 1115 ? -20.173 6.148 43.848 1.00 56.50 1115 GLY A C 1
ATOM 8644 O O . GLY A 1 1115 ? -21.044 6.191 42.979 1.00 56.50 1115 GLY A O 1
ATOM 8645 N N . SER A 1 1116 ? -20.466 6.360 45.131 1.00 55.41 1116 SER A N 1
ATOM 8646 C CA . SER A 1 1116 ? -21.826 6.618 45.642 1.00 55.41 1116 SER A CA 1
ATOM 8647 C C . SER A 1 1116 ? -22.459 7.947 45.181 1.00 55.41 1116 SER A C 1
ATOM 8649 O O . SER A 1 1116 ? -23.516 8.326 45.679 1.00 55.41 1116 SER A O 1
ATOM 8651 N N . GLU A 1 1117 ? -21.824 8.671 44.256 1.00 52.59 1117 GLU A N 1
ATOM 8652 C CA . GLU A 1 1117 ? -22.183 10.029 43.826 1.00 52.59 1117 GLU A CA 1
ATOM 8653 C C . GLU A 1 1117 ? -23.059 10.089 42.558 1.00 52.59 1117 GLU A C 1
ATOM 8655 O O . GLU A 1 1117 ? -23.289 11.173 42.027 1.00 52.59 1117 GLU A O 1
ATOM 8660 N N . ILE A 1 1118 ? -23.616 8.959 42.094 1.00 52.28 1118 ILE A N 1
ATOM 8661 C CA . ILE A 1 1118 ? -24.706 8.950 41.096 1.00 52.28 1118 ILE A CA 1
ATOM 8662 C C . ILE A 1 1118 ? -26.041 8.558 41.758 1.00 52.28 1118 ILE A C 1
ATOM 8664 O O . ILE A 1 1118 ? -26.466 7.403 41.679 1.00 52.28 1118 ILE A O 1
ATOM 8668 N N . PRO A 1 1119 ? -26.743 9.509 42.402 1.00 49.56 1119 PRO A N 1
ATOM 8669 C CA . PRO A 1 1119 ? -28.151 9.354 42.740 1.00 49.56 1119 PRO A CA 1
ATOM 8670 C C . PRO A 1 1119 ? -29.060 9.583 41.511 1.00 49.56 1119 PRO A C 1
ATOM 8672 O O . PRO A 1 1119 ? -28.655 10.152 40.500 1.00 49.56 1119 PRO A O 1
ATOM 8675 N N . GLU A 1 1120 ? -30.320 9.160 41.640 1.00 48.03 1120 GLU A N 1
ATOM 8676 C CA . GLU A 1 1120 ? -31.492 9.454 40.782 1.00 48.03 1120 GLU A CA 1
ATOM 8677 C C . GLU A 1 1120 ? -31.502 9.015 39.301 1.00 48.03 1120 GLU A C 1
ATOM 8679 O O . GLU A 1 1120 ? -32.568 8.628 38.825 1.00 48.03 1120 GLU A O 1
ATOM 8684 N N . TYR A 1 1121 ? -30.393 9.052 38.552 1.00 49.25 1121 TYR A N 1
ATOM 8685 C CA . TYR A 1 1121 ? -30.459 8.985 37.077 1.00 49.25 1121 TYR A CA 1
ATOM 8686 C C . TYR A 1 1121 ? -30.271 7.600 36.444 1.00 49.25 1121 TYR A C 1
ATOM 8688 O O . TYR A 1 1121 ? -30.623 7.430 35.276 1.00 49.25 1121 TYR A O 1
ATOM 8696 N N . ILE A 1 1122 ? -29.772 6.601 37.176 1.00 47.97 1122 ILE A N 1
ATOM 8697 C CA . ILE A 1 1122 ? -29.755 5.206 36.705 1.00 47.97 1122 ILE A CA 1
ATOM 8698 C C . ILE A 1 1122 ? -31.132 4.581 37.003 1.00 47.97 1122 ILE A C 1
ATOM 8700 O O . ILE A 1 1122 ? -31.546 4.596 38.166 1.00 47.97 1122 ILE A O 1
ATOM 8704 N N . PRO A 1 1123 ? -31.855 4.029 36.005 1.00 40.41 1123 PRO A N 1
ATOM 8705 C CA . PRO A 1 1123 ? -33.042 3.220 36.262 1.00 40.41 1123 PRO A CA 1
ATOM 8706 C C . PRO A 1 1123 ? -32.672 2.011 37.128 1.00 40.41 1123 PRO A C 1
ATOM 8708 O O . PRO A 1 1123 ? -31.731 1.292 36.795 1.00 40.41 1123 PRO A O 1
ATOM 8711 N N . ARG A 1 1124 ? -33.402 1.818 38.230 1.00 31.73 1124 ARG A N 1
ATOM 8712 C CA . ARG A 1 1124 ? -33.358 0.585 39.028 1.00 31.73 1124 ARG A CA 1
ATOM 8713 C C . ARG A 1 1124 ? -34.115 -0.540 38.332 1.00 31.73 1124 ARG A C 1
ATOM 8715 O O . ARG A 1 1124 ? -35.121 -0.207 37.663 1.00 31.73 1124 ARG A O 1
#